Protein 2PK0 (pdb70)

Secondary structure (DSSP, 8-state):
-----EEEEEEEE--TT-S---EEEEEEE-TT--EEEEEEEEE-TTTHHHHHHHHHHHHHHHHHTT----SHHHHHHHHHHHHHHHHHHHHHHHHHTT-TT-EE-EEEEEEETTEEEEEEESS-EEEEEETTEEEE-----BHHHHHHHTTSS-HHHHHT--S---BS--BS-SSPP--EEEEEEPPTT-EEEEE-HHHHTTS-HHHHHHHHTSSS-HHHHHHHHHHHHHHTT--S-EEEEEEEE--/-----EEEEEEEE--SS-SS--EEEEEEE-TTS-EEEEEEEEE-SSSHHHHHHHHHHHHHHHHHHT----SHHHHHHHHHHHHHHHHHHHHHHTTSSTTTT-EE-EEEEEEETTEEEEEEESS-EEEEEETTEEEE-S---BHHHHHHHTTSS-HHHHHT-SS---BS--BS-SSPP--EEEEEEPPTT-EEEEE-HHHHTTS-HHHHHHHHTSSS-HHHHHHHHHHHHHHTT--S-EEEEEEEE--/-EEEEEEEE-TTT-SS--EEEEEEE-TTS-EEEEEEEEESSHHHHHHHHHHHHHHHHHHHTT-----HHHHHHHHHHHHHHHHHHHHHHTTSGGGTT-EE-EEEEEEETTEEEEEEESS-EEEEEETTEEEE-----BHHHHHHHTTSS-HHHHTT-TTTT-BS--BT-SSPP-PEEEEEE--TT-EEEEE-HHHHTTS-HHHHHHHHTSSS-HHHHHHHHHHHHHHTT--S-EEEEEEEE-/-EEEEEEEE--SS-SS--EEEEEEE-TT--EEEEEEEEESSHHHHHHHHHHHHHHHHHHHTT----SHHHHHHHHHHHHHHHHHHHHHHHHSGGGTT-EE-EEEEEEETTEEEEEEESS-EEEEEETTEEEE-----BHHHHHHHTTS--HHHHTS-TTTT-BS--BT-SSPP--EEEEEEPPTT-EEEEE-HHHHTTS-HHHHHHHHTSSS-HHHHHHHHHHHHHHTT--S-EEEEEEEE--

Solvent-accessible surface area: 42817 Å² total; per-residue (Å²): 149,131,111,55,66,41,73,39,4,51,47,61,36,72,7,61,44,100,40,42,37,24,7,57,22,58,79,41,108,5,64,52,38,10,31,0,0,0,0,0,21,5,81,18,48,165,140,0,0,15,65,0,1,85,61,0,0,68,43,5,0,65,74,0,38,96,17,107,45,53,103,56,74,75,0,101,82,24,1,59,97,13,2,42,74,8,2,139,104,0,75,106,56,13,119,102,77,106,60,145,54,11,0,1,5,0,0,0,0,0,11,25,30,3,33,0,2,6,0,0,0,0,11,0,51,0,0,8,6,68,180,53,99,20,77,90,42,8,62,16,25,2,19,18,50,72,5,38,183,74,58,76,16,62,140,77,18,15,87,29,14,30,39,62,70,86,47,54,23,8,0,9,43,78,108,96,14,136,24,55,58,14,76,62,85,1,81,108,31,1,26,0,0,0,0,0,23,0,0,12,28,3,1,44,59,69,36,0,6,88,13,1,100,78,182,96,84,7,91,72,10,1,82,39,0,8,57,47,0,23,116,38,0,0,34,22,3,0,0,0,0,0,0,60,0,75,120,105,139,168,66,81,27,55,41,4,49,46,61,34,73,7,112,180,119,111,43,39,21,8,57,21,60,79,40,110,8,150,49,43,10,30,0,0,0,0,0,18,7,75,38,61,90,149,3,0,31,29,0,0,81,46,0,0,67,42,5,0,72,70,0,34,124,21,116,42,49,99,50,75,75,0,107,79,27,1,59,103,10,2,64,92,10,2,141,89,0,57,90,62,7,118,50,130,112,59,68,62,4,0,0,4,0,0,0,1,0,11,23,12,7,30,0,2,7,0,0,0,0,17,1,52,0,0,8,5,69,178,49,105,20,78,87,43,12,60,14,25,2,62,16,50,97,55,37,187,68,68,129,46,76,137,148,90,16,94,87,58,129,111,93,73,82,53,53,24,7,0,12,42,62,106,98,11,134,27,58,56,13,80,56,89,1,84,96,27,2,29,0,0,0,0,0,25,0,0,18,83,35,4,64,62,69,46,0,6,83,11,0,93,66,185,97,63,7,90,78,9,2,88,40,0,6,54,41,0,27,143,138,25,0,91,16,1,0,0,0,0,0,0,54,0,60,100,179,37,90,35,3,50,50,62,38,78,11,114,135,48,57,42,38,20,6,52,22,54,80,41,109,7,149,51,45,13,30,0,0,0,0,0,20,5,6,3,5,50,155,6,0,48,30,0,0,70,64,0,0,50,43,10,1,70,79,0,34,125,14,104,54,61,105,53,74,72,0,84,83,24,1,65,95,10,2,58,91,11,3,61,97,1,78,124,58,16,119,33,123,117,38,62,9,4,0,0,2,0,0,3,0,0,8,28,55,69,44,0,2,11,0,0,0,0,19,0,54,0,0,2,0,41,152,51,102,25,84,79,44,11,37,24,18,10,37,13,28,73,2,32,116,4,26,20,8,84,125,143,66,8,74,77,1,53,33,98,48,20,16,40,28,8,0,12,42,76,109,92,15,97,24,60,42,16,53,18,37,8,82,127,35,1,25,0,0,0,0,0,20,0,0,18,88,32,5,57,61,73,34,0,4,91,12,0,82,70,112,97,83,7,92,75,13,1,79,44,0,7,75,46,0,28,154,114,28,0,98,24,6,0,0,0,0,0,0,62,6,110,104,51,85,39,3,50,45,61,37,73,10,119,174,126,83,47,38,23,5,57,21,55,77,38,105,9,148,43,35,13,28,0,0,0,0,0,20,4,64,33,45,119,160,4,0,48,30,0,0,70,64,0,0,56,44,7,0,73,76,0,36,125,17,106,59,38,34,22,69,70,0,87,87,23,2,70,91,12,3,56,90,11,3,63,100,1,105,129,59,20,84,51,119,122,42,146,59,11,2,0,2,0,0,2,0,0,7,29,56,71,3,0,3,11,0,0,0,0,21,0,59,0,0,3,0,45,157,46,99,23,92,83,41,14,39,28,19,7,62,14,28,77,58,39,117,10,31,88,27,80,123,150,88,6,72,87,50,127,88,99,101,82,37,38,30,15,0,14,45,79,113,91,13,102,27,58,43,18,34,16,23,3,80,137,30,2,24,0,0,0,0,0,18,0,0,18,86,32,4,61,60,71,32,0,5,95,17,0,80,75,184,84,90,6,91,77,13,1,84,42,0,7,75,42,0,31,153,115,28,0,98,20,6,0,0,0,0,0,0,58,9,54,93

Radius of gyration: 36.11 Å; Cα contacts (8 Å, |Δi|>4): 2346; chains: 4; bounding box: 114×58×94 Å

Nearest PDB structures (foldseek):
  2pk0-assembly3_C  TM=1.002E+00  e=5.670E-48  Streptococcus agalactiae A909
  6ihw-assembly1_A  TM=9.504E-01  e=2.417E-26  Staphylococcus aureus
  6ihl-assembly1_A  TM=9.475E-01  e=1.053E-25  Staphylococcus aureus
  5f1m-assembly1_A  TM=9.481E-01  e=2.401E-25  Staphylococcus aureus
  2xzv-assembly1_A  TM=8.576E-01  e=1.450E-20  Synechococcus elongatus

B-factor: mean 42.09, std 11.43, range [11.26, 88.56]

Organism: Streptococcus agalactiae (NCBI:txid1311)

InterPro domains:
  IPR001932 PPM-type phosphatase-like domain [PF13672] (13-202)
  IPR001932 PPM-type phosphatase-like domain [PS51746] (2-240)
  IPR001932 PPM-type phosphatase-like domain [SM00331] (7-240)
  IPR001932 PPM-type phosphatase-like domain [SM00332] (1-238)
  IPR001932 PPM-type phosphatase-like domain [cd00143] (6-240)
  IPR015655 Protein phosphatase 2C [PTHR47992] (22-238)
  IPR036457 PPM-type phosphatase-like domain superfamily [G3DSA:3.60.40.10] (1-245)
  IPR036457 PPM-type phosphatase-like domain superfamily [SSF81606] (2-241)

Sequence (979 aa):
ARKKYMEISLLTDIGQRRSNNQDFINQFENKAGVPLIILADGMGGHRAGNIASEMTVTDLGSDWAETDFSELSEIRDWMLVSIETENRKIYELGQSDDYKGMGTTIEAVAIVGDNIIFAHVGDSRIGIVRQGEYHLLTSDHSLVNELVKAGQLTEEEAASHPQKNIITQSIGQANPVEPDLGVHLLEEGDYLVVNSDGLTNMLSNADIATVLTQEKTLDDKNQDLITLANHRGGLDNITVALVYVESARKKYMEISLLTDIGQRRSNNQDFINQFENKAGVPLIILADGMGGHRAGNIASEMTVTDLGSDWAETDFSELSEIRDWMLVSIETENRKIYELGQSDDYKGMGTTIEAVAIVGDNIIFAHVGDSRIGIVRQGEYHLLTSDHSLVNELVKAGQLTEEEAASHPQKNIITQSIGQANPVEPDLGVHLLEEGDYLVVNSDGLTNMLSNADIATVLTQEKTLDDKNQDLITLANHRGGLDNITVALVYVESYMEISLLTDIGQRRSNNQDFINQFENKAGVPLIILADGMGGHRAGNIASEMTVTDLGSDWAETDFSELSEIRDWMLVSIETENRKIYELGQSDDYKGMGTTIEAVAIVGDNIIFAHVGDSRIGIVRQGEYHLLTSDHSLVNELVKAGQLTEEEAASHPQKNIITQSIGQANPVEPDLGVHLLEEGDYLVVNSDGLTNMLSNADIATVLTQEKTLDDKNQDLITLANHRGGLDNITVALVYVEYMEISLLTDIGQRRSNNQDFINQFENKAGVPLIILADGMGGHRAGNIASEMTVTDLGSDWAETDFSELSEIRDWMLVSIETENRKIYELGQSDDYKGMGTTIEAVAIVGDNIIFAHVGDSRIGIVRQGEYHLLTSDHSLVNELVKAGQLTEEEAASHPQKNIITQSIGQANPVEPDLGVHLLEEGDYLVVNSDGLTNMLSNADIATVLTQEKTLDDKNQDLITLANHRGGLDNITVALVYVES

Foldseek 3Di:
DAAFDKDKDWDWDFFDAGDDQLKDWDWAAAPVGKIKIKIKQKDFPDCLSNCLRVVLVVVLRVVRNHDDDQDPVVVVVSVLVSLQVSLQVSLVVCPPPVTPPIFMWMWMWIQRRQKIKIWTFAQWFKWKQDPLATDTDDDHQFDLVVCCVVPNDPPVRSVPDPDDTDHDTGRNDDDGTDIDMDMDGHDAFMKIKTKGVLQCVQDPRSRLSVLSPDPDDPNVSVVVSVVSSNVSPRNGMIIIMMMHTHD/DAAFDKDKAKDWDFFDPGDDQLKDWDKAAAPQGKIKIKIKQKDFPDCQSNCLRVVLRVVLRVVRHHDDDQDPVVVVVSVQVSLQVQLVVQQVVCVDDRNPPIWMWMWMWIQRRQKIKIWGFAAWFKWKQDPLFIDTDDDHQWPLVVCCVVPNDPPVRSVPDPDDTDHDDTRNDDDGDDIDMDMDGHDAFMKMKTKGVLQCVQDPRNRLSVLSVDPDDPHVSVVVSVVSSNVSPRNGMIIIMMMHGHD/DKDKAWDWDFFDADPGQLKDWDWAAAPQGKIKIKIKQKDFPPVQSNCLRVVLRVVLRVVRRDDNDQDPVVVVVSVQVSLQVQLVVQQVVCPDPVRPPIWMWMWMWMDHDQKIKIWGWAAWFKWKCDDLAIDTDDQHQAPLSVCVVVVNDPPVRLLPDPRNRGGDTTRRDPDGGDIDMDMDGHDAFMKMKTKGVLQCVQDPRSRLSVLSPDPDDPNVSVVVSSVSSNVSPRNGMIIIMIMHHD/DKDKDWDWDQFDADPDQLKDWDKAAAPLGKIKIKIKQKDFPPPQSNCQHVVLCVVLRVVRNDDNDQDQVVVVVSCQVSLQVLLVVSLVCCVPPVRPPIWMWMWMWIDHDQKIKIKGWAAWFKWKQDPLFIDTDDQHQAPLSVCVVVVNDDPVCLLPPPRNRGGDATRNDDDGGDIDMDMDGHDAFMKMKTWDVLQPVQAPRSRLSVLSPDPDDPNVSVVVSCVSSNVSPRNGMIIIMIMHHHD

CATH classification: 3.60.40.10

GO terms:
  GO:0016791 phosphatase activity (F, IDA)

Structure (mmCIF, N/CA/C/O backbone):
data_2PK0
#
_entry.id   2PK0
#
_cell.length_a   139.400
_cell.length_b   92.100
_cell.length_c   86.900
_cell.angle_alpha   90.00
_cell.angle_beta   90.00
_cell.angle_gamma   90.00
#
_symmetry.space_group_name_H-M   'P 21 21 2'
#
loop_
_entity.id
_entity.type
_entity.pdbx_description
1 polymer 'Serine/threonine protein phosphatase Stp1'
2 non-polymer 'MAGNESIUM ION'
3 non-polymer GLYCEROL
4 non-polymer 'CHLORIDE ION'
5 water water
#
loop_
_atom_site.group_PDB
_atom_site.id
_atom_site.type_symbol
_atom_site.label_atom_id
_atom_site.label_alt_id
_atom_site.label_comp_id
_atom_site.label_asym_id
_atom_site.label_entity_id
_atom_site.label_seq_id
_atom_site.pdbx_PDB_ins_code
_atom_site.Cartn_x
_atom_site.Cartn_y
_atom_site.Cartn_z
_atom_site.occupancy
_atom_site.B_iso_or_equiv
_atom_site.auth_seq_id
_atom_site.auth_comp_id
_atom_site.auth_asym_id
_atom_site.auth_atom_id
_atom_site.pdbx_PDB_model_num
ATOM 1 N N . ALA A 1 1 ? 5.827 -20.330 10.632 1.00 71.33 -4 ALA A N 1
ATOM 2 C CA . ALA A 1 1 ? 4.959 -19.479 11.500 1.00 70.80 -4 ALA A CA 1
ATOM 3 C C . ALA A 1 1 ? 5.283 -17.985 11.341 1.00 70.94 -4 ALA A C 1
ATOM 4 O O . ALA A 1 1 ? 5.308 -17.236 12.329 1.00 72.90 -4 ALA A O 1
ATOM 6 N N . ARG A 1 2 ? 5.543 -17.565 10.101 1.00 68.66 -3 ARG A N 1
ATOM 7 C CA . ARG A 1 2 ? 5.797 -16.156 9.769 1.00 64.62 -3 ARG A CA 1
ATOM 8 C C . ARG A 1 2 ? 5.084 -15.801 8.468 1.00 66.36 -3 ARG A C 1
ATOM 9 O O . ARG A 1 2 ? 5.693 -15.842 7.398 1.00 65.93 -3 ARG A O 1
ATOM 17 N N . LYS A 1 3 ? 3.802 -15.454 8.561 1.00 66.11 -2 LYS A N 1
ATOM 18 C CA . LYS A 1 3 ? 2.969 -15.251 7.371 1.00 65.70 -2 LYS A CA 1
ATOM 19 C C . LYS A 1 3 ? 3.422 -14.077 6.495 1.00 63.72 -2 LYS A C 1
ATOM 20 O O . LYS A 1 3 ? 3.552 -12.950 6.972 1.00 63.20 -2 LYS A O 1
ATOM 22 N N . LYS A 1 4 ? 3.692 -14.376 5.221 1.00 60.98 -1 LYS A N 1
ATOM 23 C CA . LYS A 1 4 ? 3.996 -13.362 4.199 1.00 56.25 -1 LYS A CA 1
ATOM 24 C C . LYS A 1 4 ? 3.075 -13.565 3.022 1.00 52.15 -1 LYS A C 1
ATOM 25 O O . LYS A 1 4 ? 2.908 -14.682 2.558 1.00 51.60 -1 LYS A O 1
ATOM 31 N N . TYR A 1 5 ? 2.486 -12.487 2.532 1.00 51.42 0 TYR A N 1
ATOM 32 C CA . TYR A 1 5 ? 1.711 -12.554 1.295 1.00 50.64 0 TYR A CA 1
ATOM 33 C C . TYR A 1 5 ? 2.683 -12.697 0.117 1.00 47.88 0 TYR A C 1
ATOM 34 O O . TYR A 1 5 ? 3.718 -12.030 0.070 1.00 47.46 0 TYR A O 1
ATOM 36 N N . MET A 1 6 ? 2.366 -13.610 -0.796 1.00 44.11 1 MET A N 1
ATOM 37 C CA . MET A 1 6 ? 3.264 -13.965 -1.873 1.00 42.09 1 MET A CA 1
ATOM 38 C C . MET A 1 6 ? 2.530 -14.154 -3.175 1.00 38.40 1 MET A C 1
ATOM 39 O O . MET A 1 6 ? 1.527 -14.854 -3.216 1.00 38.95 1 MET A O 1
ATOM 44 N N . GLU A 1 7 ? 3.043 -13.546 -4.243 1.00 34.50 2 GLU A N 1
ATOM 45 C CA . GLU A 1 7 ? 2.387 -13.628 -5.536 1.00 32.27 2 GLU A CA 1
ATOM 46 C C . GLU A 1 7 ? 3.142 -14.611 -6.409 1.00 33.52 2 GLU A C 1
ATOM 47 O O . GLU A 1 7 ? 4.371 -14.510 -6.538 1.00 33.06 2 GLU A O 1
ATOM 53 N N . ILE A 1 8 ? 2.417 -15.562 -7.002 1.00 30.83 3 ILE A N 1
ATOM 54 C CA . ILE A 1 8 ? 3.034 -16.545 -7.896 1.00 28.01 3 ILE A CA 1
ATOM 55 C C . ILE A 1 8 ? 2.647 -16.293 -9.363 1.00 27.62 3 ILE A C 1
ATOM 56 O O . ILE A 1 8 ? 1.476 -16.072 -9.666 1.00 29.14 3 ILE A O 1
ATOM 61 N N . SER A 1 9 ? 3.618 -16.340 -10.273 1.00 26.29 4 SER A N 1
ATOM 62 C CA . SER A 1 9 ? 3.333 -16.222 -11.705 1.00 25.04 4 SER A CA 1
ATOM 63 C C . SER A 1 9 ? 3.952 -17.379 -12.514 1.00 26.23 4 SER A C 1
ATOM 64 O O . SER A 1 9 ? 5.163 -17.601 -12.448 1.00 23.77 4 SER A O 1
ATOM 67 N N . LEU A 1 10 ? 3.122 -18.096 -13.284 1.00 25.41 5 LEU A N 1
ATOM 68 C CA . LEU A 1 10 ? 3.592 -19.215 -14.109 1.00 25.27 5 LEU A CA 1
ATOM 69 C C . LEU A 1 10 ? 3.498 -18.864 -15.590 1.00 27.10 5 LEU A C 1
ATOM 70 O O . LEU A 1 10 ? 2.526 -18.263 -16.013 1.00 28.23 5 LEU A O 1
ATOM 75 N N . LEU A 1 11 ? 4.505 -19.226 -16.381 1.00 27.17 6 LEU A N 1
ATOM 76 C CA . LEU A 1 11 ? 4.440 -19.025 -17.827 1.00 27.30 6 LEU A CA 1
ATOM 77 C C . LEU A 1 11 ? 5.264 -20.076 -18.544 1.00 30.31 6 LEU A C 1
ATOM 78 O O . LEU A 1 11 ? 6.385 -20.399 -18.118 1.00 32.91 6 LEU A O 1
ATOM 83 N N . THR A 1 12 ? 4.719 -20.605 -19.634 1.00 30.37 7 THR A N 1
ATOM 84 C CA . THR A 1 12 ? 5.519 -21.430 -20.526 1.00 32.56 7 THR A CA 1
ATOM 85 C C . THR A 1 12 ? 5.446 -20.913 -21.957 1.00 33.15 7 THR A C 1
ATOM 86 O O . THR A 1 12 ? 4.435 -20.342 -22.363 1.00 35.13 7 THR A O 1
ATOM 90 N N . ASP A 1 13 ? 6.535 -21.099 -22.700 1.00 34.21 8 ASP A N 1
ATOM 91 C CA . ASP A 1 13 ? 6.618 -20.716 -24.106 1.00 35.31 8 ASP A CA 1
ATOM 92 C C . ASP A 1 13 ? 7.386 -21.760 -24.894 1.00 37.39 8 ASP A C 1
ATOM 93 O O . ASP A 1 13 ? 8.369 -22.331 -24.411 1.00 37.23 8 ASP A O 1
ATOM 98 N N . ILE A 1 14 ? 6.946 -21.976 -26.126 1.00 38.26 9 ILE A N 1
ATOM 99 C CA . ILE A 1 14 ? 7.503 -23.010 -26.966 1.00 39.85 9 ILE A CA 1
ATOM 100 C C . ILE A 1 14 ? 8.921 -22.655 -27.399 1.00 38.81 9 ILE A C 1
ATOM 101 O O . ILE A 1 14 ? 9.769 -23.536 -27.467 1.00 39.15 9 ILE A O 1
ATOM 106 N N . GLY A 1 15 ? 9.185 -21.362 -27.616 1.00 39.23 10 GLY A N 1
ATOM 107 C CA . GLY A 1 15 ? 10.447 -20.886 -28.190 1.00 38.95 10 GLY A CA 1
ATOM 108 C C . GLY A 1 15 ? 10.351 -20.641 -29.692 1.00 41.95 10 GLY A C 1
ATOM 109 O O . GLY A 1 15 ? 9.491 -21.205 -30.362 1.00 42.16 10 GLY A O 1
ATOM 110 N N . GLN A 1 16 ? 11.244 -19.802 -30.216 1.00 45.70 11 GLN A N 1
ATOM 111 C CA . GLN A 1 16 ? 11.314 -19.468 -31.644 1.00 47.78 11 GLN A CA 1
ATOM 112 C C . GLN A 1 16 ? 11.584 -20.672 -32.517 1.00 48.13 11 GLN A C 1
ATOM 113 O O . GLN A 1 16 ? 10.919 -20.871 -33.532 1.00 50.85 11 GLN A O 1
ATOM 119 N N . ARG A 1 17 ? 12.542 -21.489 -32.109 1.00 47.45 12 ARG A N 1
ATOM 120 C CA . ARG A 1 17 ? 13.070 -22.525 -32.987 1.00 49.18 12 ARG A CA 1
ATOM 121 C C . ARG A 1 17 ? 12.502 -23.926 -32.842 1.00 48.24 12 ARG A C 1
ATOM 122 O O . ARG A 1 17 ? 13.001 -24.850 -33.473 1.00 52.38 12 ARG A O 1
ATOM 130 N N . ARG A 1 18 ? 11.479 -24.110 -32.023 1.00 46.58 13 ARG A N 1
ATOM 131 C CA . ARG A 1 18 ? 10.958 -25.455 -31.814 1.00 46.43 13 ARG A CA 1
ATOM 132 C C . ARG A 1 18 ? 9.450 -25.567 -32.012 1.00 45.36 13 ARG A C 1
ATOM 133 O O . ARG A 1 18 ? 8.710 -24.600 -31.842 1.00 46.82 13 ARG A O 1
ATOM 141 N N . SER A 1 19 ? 9.002 -26.756 -32.385 1.00 45.05 14 SER A N 1
ATOM 142 C CA . SER A 1 19 ? 7.611 -26.955 -32.763 1.00 47.16 14 SER A CA 1
ATOM 143 C C . SER A 1 19 ? 6.898 -27.819 -31.750 1.00 46.97 14 SER A C 1
ATOM 144 O O . SER A 1 19 ? 5.781 -28.268 -31.982 1.00 48.30 14 SER A O 1
ATOM 147 N N . ASN A 1 20 ? 7.554 -28.061 -30.625 1.00 44.89 15 ASN A N 1
ATOM 148 C CA . ASN A 1 20 ? 6.982 -28.899 -29.600 1.00 42.12 15 ASN A CA 1
ATOM 149 C C . ASN A 1 20 ? 7.501 -28.446 -28.244 1.00 40.26 15 ASN A C 1
ATOM 150 O O . ASN A 1 20 ? 8.710 -28.316 -28.044 1.00 40.58 15 ASN A O 1
ATOM 155 N N . ASN A 1 21 ? 6.577 -28.186 -27.328 1.00 37.84 16 ASN A N 1
ATOM 156 C CA . ASN A 1 21 ? 6.913 -27.775 -25.974 1.00 36.15 16 ASN A CA 1
ATOM 157 C C . ASN A 1 21 ? 6.886 -28.979 -25.041 1.00 35.99 16 ASN A C 1
ATOM 158 O O . ASN A 1 21 ? 5.813 -29.408 -24.639 1.00 36.46 16 ASN A O 1
ATOM 163 N N . GLN A 1 22 ? 8.052 -29.499 -24.664 1.00 34.56 17 GLN A N 1
ATOM 164 C CA . GLN A 1 22 ? 8.090 -30.642 -23.748 1.00 35.93 17 GLN A CA 1
ATOM 165 C C . GLN A 1 22 ? 8.342 -30.215 -22.289 1.00 36.00 17 GLN A C 1
ATOM 166 O O . GLN A 1 22 ? 8.654 -31.048 -21.432 1.00 34.20 17 GLN A O 1
ATOM 172 N N . ASP A 1 23 ? 8.231 -28.916 -22.014 1.00 33.39 18 ASP A N 1
ATOM 173 C CA . ASP A 1 23 ? 8.266 -28.447 -20.638 1.00 34.04 18 ASP A CA 1
ATOM 174 C C . ASP A 1 23 ? 6.848 -28.532 -20.085 1.00 33.18 18 ASP A C 1
ATOM 175 O O . ASP A 1 23 ? 5.889 -28.369 -20.854 1.00 34.61 18 ASP A O 1
ATOM 180 N N . PHE A 1 24 ? 6.712 -28.775 -18.777 1.00 29.23 19 PHE A N 1
ATOM 181 C CA . PHE A 1 24 ? 5.417 -28.614 -18.088 1.00 29.80 19 PHE A CA 1
ATOM 182 C C . PHE A 1 24 ? 5.559 -27.856 -16.763 1.00 28.15 19 PHE A C 1
ATOM 183 O O . PHE A 1 24 ? 6.526 -28.052 -16.045 1.00 30.51 19 PHE A O 1
ATOM 191 N N . ILE A 1 25 ? 4.601 -26.988 -16.452 1.00 28.05 20 ILE A N 1
ATOM 192 C CA . ILE A 1 25 ? 4.595 -26.244 -15.178 1.00 27.75 20 ILE A CA 1
ATOM 193 C C . ILE A 1 25 ? 3.174 -26.085 -14.583 1.00 27.89 20 ILE A C 1
ATOM 194 O O . ILE A 1 25 ? 2.192 -25.898 -15.327 1.00 27.15 20 ILE A O 1
ATOM 199 N N . ASN A 1 26 ? 3.067 -26.207 -13.255 1.00 23.84 21 ASN A N 1
ATOM 200 C CA . ASN A 1 26 ? 1.805 -26.036 -12.565 1.00 24.22 21 ASN A CA 1
ATOM 201 C C . ASN A 1 26 ? 2.018 -25.754 -11.073 1.00 28.78 21 ASN A C 1
ATOM 202 O O . ASN A 1 26 ? 3.107 -25.981 -10.527 1.00 27.57 21 ASN A O 1
ATOM 207 N N . GLN A 1 27 ? 0.978 -25.236 -10.422 1.00 28.65 22 GLN A N 1
ATOM 208 C CA . GLN A 1 27 ? 0.992 -25.049 -8.987 1.00 27.26 22 GLN A CA 1
ATOM 209 C C . GLN A 1 27 ? -0.165 -25.810 -8.348 1.00 27.49 22 GLN A C 1
ATOM 210 O O . GLN A 1 27 ? -1.130 -26.160 -9.022 1.00 29.00 22 GLN A O 1
ATOM 216 N N . PHE A 1 28 ? -0.038 -26.115 -7.061 1.00 24.00 23 PHE A N 1
ATOM 217 C CA . PHE A 1 28 ? -1.003 -26.942 -6.354 1.00 25.02 23 PHE A CA 1
ATOM 218 C C . PHE A 1 28 ? -1.040 -26.410 -4.944 1.00 26.93 23 PHE A C 1
ATOM 219 O O . PHE A 1 28 ? -0.191 -25.634 -4.565 1.00 26.69 23 PHE A O 1
ATOM 227 N N . GLU A 1 29 ? -2.021 -26.840 -4.161 1.00 32.29 24 GLU A N 1
ATOM 228 C CA . GLU A 1 29 ? -2.109 -26.458 -2.759 1.00 35.58 24 GLU A CA 1
ATOM 229 C C . GLU A 1 29 ? -2.668 -27.628 -1.941 1.00 37.58 24 GLU A C 1
ATOM 230 O O . GLU A 1 29 ? -3.698 -28.200 -2.294 1.00 37.48 24 GLU A O 1
ATOM 236 N N . ASN A 1 30 ? -1.992 -27.994 -0.852 1.00 38.66 25 ASN A N 1
ATOM 237 C CA . ASN A 1 30 ? -2.441 -29.117 -0.030 1.00 37.90 25 ASN A CA 1
ATOM 238 C C . ASN A 1 30 ? -3.543 -28.718 0.948 1.00 39.63 25 ASN A C 1
ATOM 239 O O . ASN A 1 30 ? -3.917 -27.541 0.970 1.00 41.06 25 ASN A O 1
ATOM 244 N N . LYS A 1 31 ? -4.053 -29.662 1.753 1.00 39.49 26 LYS A N 1
ATOM 245 C CA . LYS A 1 31 ? -5.182 -29.375 2.665 1.00 38.94 26 LYS A CA 1
ATOM 246 C C . LYS A 1 31 ? -4.841 -28.413 3.801 1.00 37.16 26 LYS A C 1
ATOM 247 O O . LYS A 1 31 ? -5.731 -27.882 4.460 1.00 36.28 26 LYS A O 1
ATOM 253 N N . ALA A 1 32 ? -3.556 -28.206 4.051 1.00 34.61 27 ALA A N 1
ATOM 254 C CA . ALA A 1 32 ? -3.166 -27.252 5.069 1.00 33.57 27 ALA A CA 1
ATOM 255 C C . ALA A 1 32 ? -2.805 -25.875 4.468 1.00 33.53 27 ALA A C 1
ATOM 256 O O . ALA A 1 32 ? -2.326 -25.001 5.162 1.00 34.36 27 ALA A O 1
ATOM 258 N N . GLY A 1 33 ? -3.053 -25.686 3.179 1.00 32.09 28 GLY A N 1
ATOM 259 C CA . GLY A 1 33 ? -2.826 -24.403 2.550 1.00 30.65 28 GLY A CA 1
ATOM 260 C C . GLY A 1 33 ? -1.430 -24.226 1.977 1.00 32.51 28 GLY A C 1
ATOM 261 O O . GLY A 1 33 ? -1.092 -23.148 1.493 1.00 35.36 28 GLY A O 1
ATOM 262 N N . VAL A 1 34 ? -0.612 -25.270 2.012 1.00 29.94 29 VAL A N 1
ATOM 263 C CA . VAL A 1 34 ? 0.775 -25.125 1.582 1.00 30.87 29 VAL A CA 1
ATOM 264 C C . VAL A 1 34 ? 0.896 -25.229 0.068 1.00 32.50 29 VAL A C 1
ATOM 265 O O . VAL A 1 34 ? 0.614 -26.294 -0.482 1.00 36.80 29 VAL A O 1
ATOM 269 N N . PRO A 1 35 ? 1.335 -24.137 -0.603 1.00 29.32 30 PRO A N 1
ATOM 270 C CA . PRO A 1 35 ? 1.471 -24.160 -2.048 1.00 27.13 30 PRO A CA 1
ATOM 271 C C . PRO A 1 35 ? 2.672 -24.979 -2.488 1.00 28.65 30 PRO A C 1
ATOM 272 O O . PRO A 1 35 ? 3.678 -25.011 -1.784 1.00 29.83 30 PRO A O 1
ATOM 276 N N . LEU A 1 36 ? 2.560 -25.629 -3.648 1.00 26.77 31 LEU A N 1
ATOM 277 C CA . LEU A 1 36 ? 3.672 -26.322 -4.257 1.00 24.99 31 LEU A CA 1
ATOM 278 C C . LEU A 1 36 ? 3.712 -25.981 -5.739 1.00 27.65 31 LEU A C 1
ATOM 279 O O . LEU A 1 36 ? 2.688 -25.969 -6.408 1.00 27.89 31 LEU A O 1
ATOM 284 N N . ILE A 1 37 ? 4.906 -25.707 -6.246 1.00 28.45 32 ILE A N 1
ATOM 285 C CA . ILE A 1 37 ? 5.116 -25.357 -7.637 1.00 24.54 32 ILE A CA 1
ATOM 286 C C . ILE A 1 37 ? 6.017 -26.421 -8.193 1.00 27.38 32 ILE A C 1
ATOM 287 O O . ILE A 1 37 ? 7.055 -26.721 -7.606 1.00 28.55 32 ILE A O 1
ATOM 292 N N . ILE A 1 38 ? 5.596 -27.035 -9.298 1.00 28.34 33 ILE A N 1
ATOM 293 C CA . ILE A 1 38 ? 6.375 -28.057 -9.950 1.00 25.81 33 ILE A CA 1
ATOM 294 C C . ILE A 1 38 ? 6.663 -27.690 -11.398 1.00 25.45 33 ILE A C 1
ATOM 295 O O . ILE A 1 38 ? 5.750 -27.513 -12.186 1.00 24.99 33 ILE A O 1
ATOM 300 N N . LEU A 1 39 ? 7.948 -27.595 -11.733 1.00 26.92 34 LEU A N 1
ATOM 301 C CA . LEU A 1 39 ? 8.412 -27.324 -13.095 1.00 27.29 34 LEU A CA 1
ATOM 302 C C . LEU A 1 39 ? 9.177 -28.547 -13.610 1.00 28.19 34 LEU A C 1
ATOM 303 O O . LEU A 1 39 ? 10.031 -29.092 -12.891 1.00 30.40 34 LEU A O 1
ATOM 308 N N . ALA A 1 40 ? 8.918 -28.961 -14.854 1.00 25.00 35 ALA A N 1
ATOM 309 C CA . ALA A 1 40 ? 9.598 -30.144 -15.386 1.00 23.14 35 ALA A CA 1
ATOM 310 C C . ALA A 1 40 ? 9.999 -29.979 -16.823 1.00 24.88 35 ALA A C 1
ATOM 311 O O . ALA A 1 40 ? 9.195 -29.568 -17.643 1.00 27.85 35 ALA A O 1
ATOM 313 N N . ASP A 1 41 ? 11.245 -30.306 -17.136 1.00 25.24 36 ASP A N 1
ATOM 314 C CA . ASP A 1 41 ? 11.701 -30.245 -18.511 1.00 28.45 36 ASP A CA 1
ATOM 315 C C . ASP A 1 41 ? 11.883 -31.671 -19.060 1.00 32.08 36 ASP A C 1
ATOM 316 O O . ASP A 1 41 ? 12.851 -32.350 -18.735 1.00 32.62 36 ASP A O 1
ATOM 321 N N . GLY A 1 42 ? 10.961 -32.099 -19.916 1.00 33.00 37 GLY A N 1
ATOM 322 C CA . GLY A 1 42 ? 11.048 -33.423 -20.514 1.00 37.22 37 GLY A CA 1
ATOM 323 C C . GLY A 1 42 ? 11.979 -33.553 -21.713 1.00 40.05 37 GLY A C 1
ATOM 324 O O . GLY A 1 42 ? 12.265 -32.569 -22.403 1.00 39.44 37 GLY A O 1
ATOM 325 N N . MET A 1 43 ? 12.467 -34.768 -21.946 1.00 42.27 38 MET A N 1
ATOM 326 C CA . MET A 1 43 ? 13.249 -35.088 -23.132 1.00 45.61 38 MET A CA 1
ATOM 327 C C . MET A 1 43 ? 12.778 -36.414 -23.750 1.00 47.05 38 MET A C 1
ATOM 328 O O . MET A 1 43 ? 12.177 -37.258 -23.081 1.00 45.07 38 MET A O 1
ATOM 333 N N . GLY A 1 44 ? 13.050 -36.594 -25.035 1.00 50.84 39 GLY A N 1
ATOM 334 C CA . GLY A 1 44 ? 12.682 -37.826 -25.730 1.00 53.39 39 GLY A CA 1
ATOM 335 C C . GLY A 1 44 ? 11.870 -37.531 -26.969 1.00 55.39 39 GLY A C 1
ATOM 336 O O . GLY A 1 44 ? 10.955 -36.706 -26.920 1.00 56.40 39 GLY A O 1
ATOM 337 N N . GLY A 1 45 ? 12.199 -38.208 -28.073 1.00 56.52 40 GLY A N 1
ATOM 338 C CA . GLY A 1 45 ? 11.544 -37.990 -29.373 1.00 59.35 40 GLY A CA 1
ATOM 339 C C . GLY A 1 45 ? 10.054 -38.294 -29.402 1.00 61.38 40 GLY A C 1
ATOM 340 O O . GLY A 1 45 ? 9.563 -39.021 -28.546 1.00 62.15 40 GLY A O 1
ATOM 341 N N . HIS A 1 46 ? 9.361 -37.740 -30.401 1.00 64.17 41 HIS A N 1
ATOM 342 C CA . HIS A 1 46 ? 7.883 -37.778 -30.558 1.00 68.53 41 HIS A CA 1
ATOM 343 C C . HIS A 1 46 ? 7.006 -38.127 -29.338 1.00 68.04 41 HIS A C 1
ATOM 344 O O . HIS A 1 46 ? 6.553 -39.273 -29.174 1.00 67.97 41 HIS A O 1
ATOM 351 N N . ARG A 1 47 ? 6.817 -37.108 -28.496 1.00 65.29 42 ARG A N 1
ATOM 352 C CA . ARG A 1 47 ? 5.888 -37.081 -27.347 1.00 62.04 42 ARG A CA 1
ATOM 353 C C . ARG A 1 47 ? 6.308 -37.769 -26.044 1.00 59.40 42 ARG A C 1
ATOM 354 O O . ARG A 1 47 ? 5.557 -37.746 -25.073 1.00 59.54 42 ARG A O 1
ATOM 362 N N . ALA A 1 48 ? 7.505 -38.352 -26.005 1.00 55.60 43 ALA A N 1
ATOM 363 C CA . ALA A 1 48 ? 8.005 -38.975 -24.769 1.00 51.58 43 ALA A CA 1
ATOM 364 C C . ALA A 1 48 ? 8.428 -37.918 -23.754 1.00 50.14 43 ALA A C 1
ATOM 365 O O . ALA A 1 48 ? 8.353 -38.144 -22.548 1.00 49.21 43 ALA A O 1
ATOM 367 N N . GLY A 1 49 ? 8.875 -36.771 -24.257 1.00 48.23 44 GLY A N 1
ATOM 368 C CA . GLY A 1 49 ? 9.258 -35.647 -23.418 1.00 45.67 44 GLY A CA 1
ATOM 369 C C . GLY A 1 49 ? 8.040 -34.948 -22.873 1.00 44.88 44 GLY A C 1
ATOM 370 O O . GLY A 1 49 ? 8.061 -34.484 -21.731 1.00 45.07 44 GLY A O 1
ATOM 371 N N . ASN A 1 50 ? 6.976 -34.901 -23.682 1.00 42.99 45 ASN A N 1
ATOM 372 C CA . ASN A 1 50 ? 5.700 -34.308 -23.271 1.00 42.94 45 ASN A CA 1
ATOM 373 C C . ASN A 1 50 ? 5.023 -35.110 -22.176 1.00 40.80 45 ASN A C 1
ATOM 374 O O . ASN A 1 50 ? 4.582 -34.538 -21.187 1.00 38.31 45 ASN A O 1
ATOM 379 N N . ILE A 1 51 ? 4.966 -36.430 -22.373 1.00 40.46 46 ILE A N 1
ATOM 380 C CA . ILE A 1 51 ? 4.352 -37.368 -21.437 1.00 40.56 46 ILE A CA 1
ATOM 381 C C . ILE A 1 51 ? 5.061 -37.320 -20.077 1.00 39.51 46 ILE A C 1
ATOM 382 O O . ILE A 1 51 ? 4.423 -37.143 -19.055 1.00 38.71 46 ILE A O 1
ATOM 387 N N . ALA A 1 52 ? 6.384 -37.405 -20.084 1.00 39.05 47 ALA A N 1
ATOM 388 C CA . ALA A 1 52 ? 7.156 -37.478 -18.849 1.00 37.60 47 ALA A CA 1
ATOM 389 C C . ALA A 1 52 ? 7.003 -36.233 -17.987 1.00 38.54 47 ALA A C 1
ATOM 390 O O . ALA A 1 52 ? 6.837 -36.333 -16.759 1.00 40.46 47 ALA A O 1
ATOM 392 N N . SER A 1 53 ? 7.049 -35.069 -18.639 1.00 37.10 48 SER A N 1
ATOM 393 C CA . SER A 1 53 ? 6.938 -33.780 -17.955 1.00 33.46 48 SER A CA 1
ATOM 394 C C . SER A 1 53 ? 5.534 -33.544 -17.412 1.00 33.43 48 SER A C 1
ATOM 395 O O . SER A 1 53 ? 5.384 -33.215 -16.242 1.00 34.80 48 SER A O 1
ATOM 398 N N . GLU A 1 54 ? 4.512 -33.753 -18.238 1.00 34.16 49 GLU A N 1
ATOM 399 C CA . GLU A 1 54 ? 3.136 -33.648 -17.756 1.00 35.51 49 GLU A CA 1
ATOM 400 C C . GLU A 1 54 ? 2.743 -34.719 -16.723 1.00 35.52 49 GLU A C 1
ATOM 401 O O . GLU A 1 54 ? 1.980 -34.433 -15.808 1.00 36.33 49 GLU A O 1
ATOM 407 N N . MET A 1 55 ? 3.279 -35.932 -16.831 1.00 34.68 50 MET A N 1
ATOM 408 C CA . MET A 1 55 ? 2.918 -36.979 -15.863 1.00 35.99 50 MET A CA 1
ATOM 409 C C . MET A 1 55 ? 3.477 -36.730 -14.463 1.00 34.09 50 MET A C 1
ATOM 410 O O . MET A 1 55 ? 2.748 -36.806 -13.483 1.00 32.95 50 MET A O 1
ATOM 415 N N . THR A 1 56 ? 4.768 -36.425 -14.389 1.00 32.89 51 THR A N 1
ATOM 416 C CA . THR A 1 56 ? 5.422 -36.076 -13.137 1.00 30.87 51 THR A CA 1
ATOM 417 C C . THR A 1 56 ? 4.681 -34.959 -12.422 1.00 30.65 51 THR A C 1
ATOM 418 O O . THR A 1 56 ? 4.252 -35.141 -11.298 1.00 34.60 51 THR A O 1
ATOM 422 N N . VAL A 1 57 ? 4.510 -33.828 -13.097 1.00 27.29 52 VAL A N 1
ATOM 423 C CA . VAL A 1 57 ? 3.799 -32.677 -12.550 1.00 25.65 52 VAL A CA 1
ATOM 424 C C . VAL A 1 57 ? 2.350 -32.983 -12.126 1.00 25.05 52 VAL A C 1
ATOM 425 O O . VAL A 1 57 ? 1.959 -32.641 -11.021 1.00 25.02 52 VAL A O 1
ATOM 429 N N . THR A 1 58 ? 1.576 -33.649 -12.983 1.00 25.96 53 THR A N 1
ATOM 430 C CA . THR A 1 58 ? 0.179 -33.982 -12.658 1.00 27.72 53 THR A CA 1
ATOM 431 C C . THR A 1 58 ? 0.062 -35.002 -11.504 1.00 29.39 53 THR A C 1
ATOM 432 O O . THR A 1 58 ? -0.646 -34.736 -10.558 1.00 29.76 53 THR A O 1
ATOM 436 N N . ASP A 1 59 ? 0.795 -36.117 -11.569 1.00 31.82 54 ASP A N 1
ATOM 437 C CA . ASP A 1 59 ? 0.790 -37.155 -10.518 1.00 33.77 54 ASP A CA 1
ATOM 438 C C . ASP A 1 59 ? 1.225 -36.675 -9.129 1.00 33.83 54 ASP A C 1
ATOM 439 O O . ASP A 1 59 ? 0.551 -36.959 -8.126 1.00 33.48 54 ASP A O 1
ATOM 444 N N . LEU A 1 60 ? 2.355 -35.972 -9.082 1.00 32.34 55 LEU A N 1
ATOM 445 C CA . LEU A 1 60 ? 2.878 -35.445 -7.834 1.00 32.68 55 LEU A CA 1
ATOM 446 C C . LEU A 1 60 ? 1.927 -34.444 -7.219 1.00 33.44 55 LEU A C 1
ATOM 447 O O . LEU A 1 60 ? 1.662 -34.503 -6.023 1.00 32.02 55 LEU A O 1
ATOM 452 N N . GLY A 1 61 ? 1.404 -33.546 -8.055 1.00 34.03 56 GLY A N 1
ATOM 453 C CA . GLY A 1 61 ? 0.582 -32.449 -7.592 1.00 34.52 56 GLY A CA 1
ATOM 454 C C . GLY A 1 61 ? -0.794 -32.878 -7.159 1.00 38.48 56 GLY A C 1
ATOM 455 O O . GLY A 1 61 ? -1.380 -32.325 -6.215 1.00 38.77 56 GLY A O 1
ATOM 456 N N . SER A 1 62 ? -1.300 -33.891 -7.847 1.00 39.28 57 SER A N 1
ATOM 457 C CA . SER A 1 62 ? -2.545 -34.510 -7.470 1.00 38.82 57 SER A CA 1
ATOM 458 C C . SER A 1 62 ? -2.393 -35.300 -6.186 1.00 40.03 57 SER A C 1
ATOM 459 O O . SER A 1 62 ? -3.347 -35.419 -5.439 1.00 42.54 57 SER A O 1
ATOM 462 N N . ASP A 1 63 ? -1.203 -35.824 -5.909 1.00 41.60 58 ASP A N 1
ATOM 463 C CA . ASP A 1 63 ? -1.007 -36.545 -4.668 1.00 43.20 58 ASP A CA 1
ATOM 464 C C . ASP A 1 63 ? -0.816 -35.522 -3.568 1.00 42.19 58 ASP A C 1
ATOM 465 O O . ASP A 1 63 ? -1.353 -35.683 -2.475 1.00 42.89 58 ASP A O 1
ATOM 470 N N . TRP A 1 64 ? -0.100 -34.445 -3.896 1.00 41.10 59 TRP A N 1
ATOM 471 C CA . TRP A 1 64 ? 0.145 -33.307 -2.991 1.00 37.34 59 TRP A CA 1
ATOM 472 C C . TRP A 1 64 ? -1.139 -32.671 -2.490 1.00 36.13 59 TRP A C 1
ATOM 473 O O . TRP A 1 64 ? -1.224 -32.255 -1.345 1.00 35.29 59 TRP A O 1
ATOM 484 N N . ALA A 1 65 ? -2.139 -32.596 -3.353 1.00 35.81 60 ALA A N 1
ATOM 485 C CA . ALA A 1 65 ? -3.387 -31.934 -3.016 1.00 35.55 60 ALA A CA 1
ATOM 486 C C . ALA A 1 65 ? -4.125 -32.674 -1.918 1.00 37.18 60 ALA A C 1
ATOM 487 O O . ALA A 1 65 ? -4.932 -32.084 -1.204 1.00 40.70 60 ALA A O 1
ATOM 489 N N . GLU A 1 66 ? -3.837 -33.966 -1.776 1.00 37.60 61 GLU A N 1
ATOM 490 C CA . GLU A 1 66 ? -4.523 -34.781 -0.796 1.00 36.32 61 GLU A CA 1
ATOM 491 C C . GLU A 1 66 ? -3.809 -34.791 0.547 1.00 36.18 61 GLU A C 1
ATOM 492 O O . GLU A 1 66 ? -4.367 -35.237 1.544 1.00 36.01 61 GLU A O 1
ATOM 498 N N . THR A 1 67 ? -2.591 -34.264 0.586 1.00 35.48 62 THR A N 1
ATOM 499 C CA . THR A 1 67 ? -1.823 -34.295 1.813 1.00 34.87 62 THR A CA 1
ATOM 500 C C . THR A 1 67 ? -2.221 -33.246 2.817 1.00 36.79 62 THR A C 1
ATOM 501 O O . THR A 1 67 ? -2.958 -32.314 2.511 1.00 37.76 62 THR A O 1
ATOM 505 N N . ASP A 1 68 ? -1.636 -33.385 3.997 1.00 40.48 63 ASP A N 1
ATOM 506 C CA . ASP A 1 68 ? -2.089 -32.764 5.234 1.00 44.20 63 ASP A CA 1
ATOM 507 C C . ASP A 1 68 ? -1.040 -31.870 5.882 1.00 42.10 63 ASP A C 1
ATOM 508 O O . ASP A 1 68 ? -1.360 -31.058 6.741 1.00 39.88 63 ASP A O 1
ATOM 513 N N . PHE A 1 69 ? 0.217 -32.050 5.495 1.00 40.49 64 PHE A N 1
ATOM 514 C CA . PHE A 1 69 ? 1.313 -31.505 6.274 1.00 41.50 64 PHE A CA 1
ATOM 515 C C . PHE A 1 69 ? 1.621 -30.026 6.165 1.00 41.14 64 PHE A C 1
ATOM 516 O O . PHE A 1 69 ? 1.273 -29.360 5.195 1.00 40.49 64 PHE A O 1
ATOM 524 N N . SER A 1 70 ? 2.284 -29.522 7.198 1.00 41.19 65 SER A N 1
ATOM 525 C CA . SER A 1 70 ? 2.564 -28.105 7.303 1.00 42.88 65 SER A CA 1
ATOM 526 C C . SER A 1 70 ? 3.980 -27.856 7.780 1.00 43.43 65 SER A C 1
ATOM 527 O O . SER A 1 70 ? 4.369 -26.710 7.969 1.00 43.31 65 SER A O 1
ATOM 530 N N . GLU A 1 71 ? 4.744 -28.929 7.979 1.00 43.61 66 GLU A N 1
ATOM 531 C CA . GLU A 1 71 ? 6.111 -28.801 8.481 1.00 43.18 66 GLU A CA 1
ATOM 532 C C . GLU A 1 71 ? 7.129 -29.212 7.419 1.00 41.72 66 GLU A C 1
ATOM 533 O O . GLU A 1 71 ? 6.850 -30.078 6.591 1.00 42.19 66 GLU A O 1
ATOM 539 N N . LEU A 1 72 ? 8.309 -28.597 7.464 1.00 38.76 67 LEU A N 1
ATOM 540 C CA . LEU A 1 72 ? 9.359 -28.802 6.463 1.00 35.79 67 LEU A CA 1
ATOM 541 C C . LEU A 1 72 ? 9.836 -30.236 6.340 1.00 36.08 67 LEU A C 1
ATOM 542 O O . LEU A 1 72 ? 10.077 -30.721 5.242 1.00 36.41 67 LEU A O 1
ATOM 547 N N . SER A 1 73 ? 9.953 -30.906 7.477 1.00 36.44 68 SER A N 1
ATOM 548 C CA . SER A 1 73 ? 10.536 -32.230 7.544 1.00 36.50 68 SER A CA 1
ATOM 549 C C . SER A 1 73 ? 9.595 -33.273 6.954 1.00 36.95 68 SER A C 1
ATOM 550 O O . SER A 1 73 ? 10.047 -34.288 6.414 1.00 37.16 68 SER A O 1
ATOM 553 N N . GLU A 1 74 ? 8.293 -33.008 7.052 1.00 36.25 69 GLU A N 1
ATOM 554 C CA . GLU A 1 74 ? 7.273 -33.900 6.518 1.00 40.56 69 GLU A CA 1
ATOM 555 C C . GLU A 1 74 ? 7.194 -33.752 4.998 1.00 39.17 69 GLU A C 1
ATOM 556 O O . GLU A 1 74 ? 7.030 -34.738 4.252 1.00 40.19 69 GLU A O 1
ATOM 562 N N . ILE A 1 75 ? 7.319 -32.507 4.557 1.00 34.63 70 ILE A N 1
ATOM 563 C CA . ILE A 1 75 ? 7.332 -32.162 3.153 1.00 31.14 70 ILE A CA 1
ATOM 564 C C . ILE A 1 75 ? 8.593 -32.730 2.493 1.00 31.34 70 ILE A C 1
ATOM 565 O O . ILE A 1 75 ? 8.538 -33.256 1.367 1.00 30.01 70 ILE A O 1
ATOM 570 N N . ARG A 1 76 ? 9.716 -32.658 3.208 1.00 30.67 71 ARG A N 1
ATOM 571 C CA . ARG A 1 76 ? 10.977 -33.260 2.740 1.00 33.57 71 ARG A CA 1
ATOM 572 C C . ARG A 1 76 ? 10.894 -34.790 2.568 1.00 35.54 71 ARG A C 1
ATOM 573 O O . ARG A 1 76 ? 11.343 -35.320 1.559 1.00 36.18 71 ARG A O 1
ATOM 581 N N . ASP A 1 77 ? 10.304 -35.486 3.542 1.00 36.88 72 ASP A N 1
ATOM 582 C CA . ASP A 1 77 ? 10.086 -36.930 3.410 1.00 38.52 72 ASP A CA 1
ATOM 583 C C . ASP A 1 77 ? 9.265 -37.194 2.163 1.00 35.88 72 ASP A C 1
ATOM 584 O O . ASP A 1 77 ? 9.608 -38.073 1.384 1.00 35.95 72 ASP A O 1
ATOM 589 N N . TRP A 1 78 ? 8.201 -36.409 1.985 1.00 32.77 73 TRP A N 1
ATOM 590 C CA . TRP A 1 78 ? 7.312 -36.548 0.842 1.00 32.63 73 TRP A CA 1
ATOM 591 C C . TRP A 1 78 ? 8.027 -36.375 -0.517 1.00 33.41 73 TRP A C 1
ATOM 592 O O . TRP A 1 78 ? 7.744 -37.114 -1.465 1.00 30.24 73 TRP A O 1
ATOM 603 N N . MET A 1 79 ? 8.943 -35.411 -0.604 1.00 32.27 74 MET A N 1
ATOM 604 C CA . MET A 1 79 ? 9.623 -35.146 -1.859 1.00 33.09 74 MET A CA 1
ATOM 605 C C . MET A 1 79 ? 10.553 -36.297 -2.241 1.00 33.76 74 MET A C 1
ATOM 606 O O . MET A 1 79 ? 10.495 -36.801 -3.354 1.00 35.04 74 MET A O 1
ATOM 611 N N . LEU A 1 80 ? 11.377 -36.733 -1.302 1.00 33.60 75 LEU A N 1
ATOM 612 C CA . LEU A 1 80 ? 12.319 -37.813 -1.545 1.00 34.87 75 LEU A CA 1
ATOM 613 C C . LEU A 1 80 ? 11.630 -39.109 -1.943 1.00 35.37 75 LEU A C 1
ATOM 614 O O . LEU A 1 80 ? 12.126 -39.831 -2.801 1.00 35.97 75 LEU A O 1
ATOM 619 N N . VAL A 1 81 ? 10.478 -39.373 -1.331 1.00 35.95 76 VAL A N 1
ATOM 620 C CA . VAL A 1 81 ? 9.696 -40.572 -1.607 1.00 36.48 76 VAL A CA 1
ATOM 621 C C . VAL A 1 81 ? 8.964 -40.524 -2.964 1.00 38.76 76 VAL A C 1
ATOM 622 O O . VAL A 1 81 ? 9.137 -41.430 -3.778 1.00 42.09 76 VAL A O 1
ATOM 626 N N . SER A 1 82 ? 8.190 -39.463 -3.219 1.00 38.80 77 SER A N 1
ATOM 627 C CA . SER A 1 82 ? 7.412 -39.309 -4.466 1.00 38.06 77 SER A CA 1
ATOM 628 C C . SER A 1 82 ? 8.264 -39.264 -5.731 1.00 38.62 77 SER A C 1
ATOM 629 O O . SER A 1 82 ? 7.863 -39.748 -6.791 1.00 38.26 77 SER A O 1
ATOM 632 N N . ILE A 1 83 ? 9.433 -38.657 -5.623 1.00 39.67 78 ILE A N 1
ATOM 633 C CA . ILE A 1 83 ? 10.340 -38.584 -6.753 1.00 40.40 78 ILE A CA 1
ATOM 634 C C . ILE A 1 83 ? 10.913 -39.966 -7.110 1.00 41.32 78 ILE A C 1
ATOM 635 O O . ILE A 1 83 ? 11.069 -40.282 -8.278 1.00 42.46 78 ILE A O 1
ATOM 640 N N . GLU A 1 84 ? 11.156 -40.821 -6.124 1.00 41.51 79 GLU A N 1
ATOM 641 C CA . GLU A 1 84 ? 11.582 -42.166 -6.465 1.00 41.12 79 GLU A CA 1
ATOM 642 C C . GLU A 1 84 ? 10.474 -43.002 -7.107 1.00 41.05 79 GLU A C 1
ATOM 643 O O . GLU A 1 84 ? 10.739 -43.766 -8.042 1.00 40.88 79 GLU A O 1
ATOM 649 N N . THR A 1 85 ? 9.236 -42.838 -6.647 1.00 38.18 80 THR A N 1
ATOM 650 C CA . THR A 1 85 ? 8.160 -43.605 -7.239 1.00 40.45 80 THR A CA 1
ATOM 651 C C . THR A 1 85 ? 7.847 -43.126 -8.661 1.00 41.18 80 THR A C 1
ATOM 652 O O . THR A 1 85 ? 7.500 -43.925 -9.526 1.00 43.74 80 THR A O 1
ATOM 656 N N . GLU A 1 86 ? 8.025 -41.833 -8.909 1.00 40.22 81 GLU A N 1
ATOM 657 C CA . GLU A 1 86 ? 7.837 -41.271 -10.240 1.00 37.63 81 GLU A CA 1
ATOM 658 C C . GLU A 1 86 ? 8.984 -41.632 -11.200 1.00 36.79 81 GLU A C 1
ATOM 659 O O . GLU A 1 86 ? 8.757 -41.869 -12.389 1.00 37.06 81 GLU A O 1
ATOM 665 N N . ASN A 1 87 ? 10.203 -41.675 -10.668 1.00 35.56 82 ASN A N 1
ATOM 666 C CA . ASN A 1 87 ? 11.387 -42.128 -11.399 1.00 36.68 82 ASN A CA 1
ATOM 667 C C . ASN A 1 87 ? 11.223 -43.530 -11.992 1.00 37.91 82 ASN A C 1
ATOM 668 O O . ASN A 1 87 ? 11.477 -43.758 -13.172 1.00 37.12 82 ASN A O 1
ATOM 673 N N . ARG A 1 88 ? 10.769 -44.465 -11.167 1.00 40.36 83 ARG A N 1
ATOM 674 C CA . ARG A 1 88 ? 10.542 -45.819 -11.633 1.00 40.52 83 ARG A CA 1
ATOM 675 C C . ARG A 1 88 ? 9.230 -45.957 -12.429 1.00 39.20 83 ARG A C 1
ATOM 676 O O . ARG A 1 88 ? 9.119 -46.841 -13.265 1.00 38.66 83 ARG A O 1
ATOM 684 N N . LYS A 1 89 ? 8.263 -45.065 -12.212 1.00 36.94 84 LYS A N 1
ATOM 685 C CA . LYS A 1 89 ? 7.030 -45.078 -13.009 1.00 36.38 84 LYS A CA 1
ATOM 686 C C . LYS A 1 89 ? 7.288 -44.634 -14.458 1.00 39.91 84 LYS A C 1
ATOM 687 O O . LYS A 1 89 ? 6.733 -45.193 -15.396 1.00 45.84 84 LYS A O 1
ATOM 693 N N . ILE A 1 90 ? 8.152 -43.648 -14.642 1.00 39.76 85 ILE A N 1
ATOM 694 C CA . ILE A 1 90 ? 8.462 -43.152 -15.977 1.00 39.31 85 ILE A CA 1
ATOM 695 C C . ILE A 1 90 ? 9.475 -44.059 -16.696 1.00 40.58 85 ILE A C 1
ATOM 696 O O . ILE A 1 90 ? 9.427 -44.209 -17.921 1.00 39.95 85 ILE A O 1
ATOM 701 N N . TYR A 1 91 ? 10.381 -44.677 -15.940 1.00 40.25 86 TYR A N 1
ATOM 702 C CA . TYR A 1 91 ? 11.316 -45.629 -16.536 1.00 40.13 86 TYR A CA 1
ATOM 703 C C . TYR A 1 91 ? 10.562 -46.823 -17.101 1.00 40.58 86 TYR A C 1
ATOM 704 O O . TYR A 1 91 ? 10.815 -47.252 -18.219 1.00 39.74 86 TYR A O 1
ATOM 713 N N . GLU A 1 92 ? 9.633 -47.344 -16.307 1.00 42.98 87 GLU A N 1
ATOM 714 C CA . GLU A 1 92 ? 8.842 -48.502 -16.679 1.00 42.42 87 GLU A CA 1
ATOM 715 C C . GLU A 1 92 ? 8.036 -48.162 -17.925 1.00 41.93 87 GLU A C 1
ATOM 716 O O . GLU A 1 92 ? 8.024 -48.926 -18.891 1.00 42.02 87 GLU A O 1
ATOM 722 N N . LEU A 1 93 ? 7.404 -46.990 -17.911 1.00 42.76 88 LEU A N 1
ATOM 723 C CA . LEU A 1 93 ? 6.620 -46.500 -19.045 1.00 43.55 88 LEU A CA 1
ATOM 724 C C . LEU A 1 93 ? 7.504 -46.231 -20.269 1.00 46.69 88 LEU A C 1
ATOM 725 O O . LEU A 1 93 ? 7.061 -46.383 -21.408 1.00 48.85 88 LEU A O 1
ATOM 730 N N . GLY A 1 94 ? 8.762 -45.871 -20.030 1.00 47.76 89 GLY A N 1
ATOM 731 C CA . GLY A 1 94 ? 9.735 -45.733 -21.108 1.00 50.56 89 GLY A CA 1
ATOM 732 C C . GLY A 1 94 ? 10.068 -47.063 -21.764 1.00 53.55 89 GLY A C 1
ATOM 733 O O . GLY A 1 94 ? 10.356 -47.118 -22.957 1.00 52.76 89 GLY A O 1
ATOM 734 N N . GLN A 1 95 ? 10.023 -48.139 -20.981 1.00 56.56 90 GLN A N 1
ATOM 735 C CA . GLN A 1 95 ? 10.364 -49.465 -21.482 1.00 58.48 90 GLN A CA 1
ATOM 736 C C . GLN A 1 95 ? 9.228 -50.128 -22.278 1.00 59.82 90 GLN A C 1
ATOM 737 O O . GLN A 1 95 ? 9.476 -50.674 -23.353 1.00 59.27 90 GLN A O 1
ATOM 743 N N . SER A 1 96 ? 7.994 -50.048 -21.768 1.00 61.45 91 SER A N 1
ATOM 744 C CA . SER A 1 96 ? 6.873 -50.883 -22.258 1.00 63.73 91 SER A CA 1
ATOM 745 C C . SER A 1 96 ? 6.203 -50.435 -23.568 1.00 64.65 91 SER A C 1
ATOM 746 O O . SER A 1 96 ? 5.555 -51.239 -24.246 1.00 65.12 91 SER A O 1
ATOM 749 N N . ASP A 1 97 ? 6.319 -49.157 -23.904 1.00 66.44 92 ASP A N 1
ATOM 750 C CA . ASP A 1 97 ? 6.144 -48.739 -25.289 1.00 68.62 92 ASP A CA 1
ATOM 751 C C . ASP A 1 97 ? 7.562 -48.428 -25.697 1.00 68.54 92 ASP A C 1
ATOM 752 O O . ASP A 1 97 ? 8.441 -48.340 -24.850 1.00 67.67 92 ASP A O 1
ATOM 757 N N . ASP A 1 98 ? 7.805 -48.282 -26.987 1.00 69.94 93 ASP A N 1
ATOM 758 C CA . ASP A 1 98 ? 9.139 -47.960 -27.434 1.00 70.11 93 ASP A CA 1
ATOM 759 C C . ASP A 1 98 ? 9.395 -46.447 -27.419 1.00 68.71 93 ASP A C 1
ATOM 760 O O . ASP A 1 98 ? 9.425 -45.797 -28.470 1.00 69.86 93 ASP A O 1
ATOM 765 N N . TYR A 1 99 ? 9.569 -45.893 -26.219 1.00 64.85 94 TYR A N 1
ATOM 766 C CA . TYR A 1 99 ? 9.864 -44.472 -26.054 1.00 61.53 94 TYR A CA 1
ATOM 767 C C . TYR A 1 99 ? 11.350 -44.294 -25.803 1.00 62.22 94 TYR A C 1
ATOM 768 O O . TYR A 1 99 ? 11.828 -44.450 -24.666 1.00 62.89 94 TYR A O 1
ATOM 777 N N . LYS A 1 100 ? 12.068 -43.965 -26.870 1.00 62.08 95 LYS A N 1
ATOM 778 C CA . LYS A 1 100 ? 13.513 -43.827 -26.811 1.00 63.52 95 LYS A CA 1
ATOM 779 C C . LYS A 1 100 ? 13.916 -42.624 -25.963 1.00 60.02 95 LYS A C 1
ATOM 780 O O . LYS A 1 100 ? 13.618 -41.488 -26.319 1.00 60.00 95 LYS A O 1
ATOM 786 N N . GLY A 1 101 ? 14.571 -42.892 -24.837 1.00 56.85 96 GLY A N 1
ATOM 787 C CA . GLY A 1 101 ? 15.180 -41.845 -24.010 1.00 53.46 96 GLY A CA 1
ATOM 788 C C . GLY A 1 101 ? 14.208 -40.927 -23.288 1.00 50.43 96 GLY A C 1
ATOM 789 O O . GLY A 1 101 ? 14.415 -39.717 -23.229 1.00 50.59 96 GLY A O 1
ATOM 790 N N . MET A 1 102 ? 13.139 -41.504 -22.750 1.00 47.37 97 MET A N 1
ATOM 791 C CA . MET A 1 102 ? 12.141 -40.748 -22.004 1.00 43.57 97 MET A CA 1
ATOM 792 C C . MET A 1 102 ? 12.658 -40.333 -20.640 1.00 43.65 97 MET A C 1
ATOM 793 O O . MET A 1 102 ? 13.244 -41.148 -19.909 1.00 43.67 97 MET A O 1
ATOM 798 N N . GLY A 1 103 ? 12.445 -39.064 -20.300 1.00 40.15 98 GLY A N 1
ATOM 799 C CA . GLY A 1 103 ? 12.850 -38.570 -19.007 1.00 38.87 98 GLY A CA 1
ATOM 800 C C . GLY A 1 103 ? 12.548 -37.102 -18.819 1.00 38.66 98 GLY A C 1
ATOM 801 O O . GLY A 1 103 ? 12.261 -36.394 -19.788 1.00 39.15 98 GLY A O 1
ATOM 802 N N . THR A 1 104 ? 12.625 -36.638 -17.575 1.00 33.10 99 THR A N 1
ATOM 803 C CA . THR A 1 104 ? 12.411 -35.233 -17.306 1.00 30.44 99 THR A CA 1
ATOM 804 C C . THR A 1 104 ? 13.303 -34.671 -16.197 1.00 28.32 99 THR A C 1
ATOM 805 O O . THR A 1 104 ? 13.721 -35.396 -15.312 1.00 28.89 99 THR A O 1
ATOM 809 N N . THR A 1 105 ? 13.606 -33.376 -16.251 1.00 26.17 100 THR A N 1
ATOM 810 C CA . THR A 1 105 ? 14.157 -32.706 -15.076 1.00 25.76 100 THR A CA 1
ATOM 811 C C . THR A 1 105 ? 13.019 -32.457 -14.083 1.00 25.82 100 THR A C 1
ATOM 812 O O . THR A 1 105 ? 11.846 -32.549 -14.445 1.00 26.99 100 THR A O 1
ATOM 816 N N . ILE A 1 106 ? 13.349 -32.120 -12.843 1.00 24.91 101 ILE A N 1
ATOM 817 C CA . ILE A 1 106 ? 12.327 -31.583 -11.938 1.00 27.92 101 ILE A CA 1
ATOM 818 C C . ILE A 1 106 ? 12.823 -30.459 -11.022 1.00 28.56 101 ILE A C 1
ATOM 819 O O . ILE A 1 106 ? 13.976 -30.452 -10.587 1.00 28.11 101 ILE A O 1
ATOM 824 N N . GLU A 1 107 ? 11.945 -29.484 -10.801 1.00 28.73 102 GLU A N 1
ATOM 825 C CA . GLU A 1 107 ? 12.045 -28.561 -9.678 1.00 30.92 102 GLU A CA 1
ATOM 826 C C . GLU A 1 107 ? 10.715 -28.583 -8.935 1.00 30.34 102 GLU A C 1
ATOM 827 O O . GLU A 1 107 ? 9.661 -28.278 -9.516 1.00 28.11 102 GLU A O 1
ATOM 833 N N . ALA A 1 108 ? 10.758 -28.951 -7.663 1.00 26.43 103 ALA A N 1
ATOM 834 C CA . ALA A 1 108 ? 9.554 -28.985 -6.875 1.00 26.10 103 ALA A CA 1
ATOM 835 C C . ALA A 1 108 ? 9.787 -28.093 -5.673 1.00 27.49 103 ALA A C 1
ATOM 836 O O . ALA A 1 108 ? 10.736 -28.291 -4.924 1.00 26.26 103 ALA A O 1
ATOM 838 N N . VAL A 1 109 ? 8.953 -27.070 -5.525 1.00 28.27 104 VAL A N 1
ATOM 839 C CA . VAL A 1 109 ? 9.179 -26.039 -4.510 1.00 27.16 104 VAL A CA 1
ATOM 840 C C . VAL A 1 109 ? 7.917 -25.854 -3.701 1.00 27.91 104 VAL A C 1
ATOM 841 O O . VAL A 1 109 ? 6.857 -25.581 -4.271 1.00 27.75 104 VAL A O 1
ATOM 845 N N . ALA A 1 110 ? 8.026 -26.020 -2.386 1.00 27.15 105 ALA A N 1
ATOM 846 C CA . ALA A 1 110 ? 6.908 -25.779 -1.485 1.00 28.99 105 ALA A CA 1
ATOM 847 C C . ALA A 1 110 ? 7.224 -24.578 -0.601 1.00 33.04 105 ALA A C 1
ATOM 848 O O . ALA A 1 110 ? 8.380 -24.406 -0.183 1.00 32.45 105 ALA A O 1
ATOM 850 N N . ILE A 1 111 ? 6.210 -23.756 -0.316 1.00 32.36 106 ILE A N 1
ATOM 851 C CA . ILE A 1 111 ? 6.414 -22.541 0.462 1.00 32.46 106 ILE A CA 1
ATOM 852 C C . ILE A 1 111 ? 5.732 -22.672 1.807 1.00 34.85 106 ILE A C 1
ATOM 853 O O . ILE A 1 111 ? 4.509 -22.664 1.881 1.00 38.60 106 ILE A O 1
ATOM 858 N N . VAL A 1 112 ? 6.529 -22.775 2.867 1.00 34.51 107 VAL A N 1
ATOM 859 C CA . VAL A 1 112 ? 6.026 -22.857 4.231 1.00 33.99 107 VAL A CA 1
ATOM 860 C C . VAL A 1 112 ? 6.346 -21.557 4.978 1.00 34.87 107 VAL A C 1
ATOM 861 O O . VAL A 1 112 ? 7.514 -21.279 5.279 1.00 35.47 107 VAL A O 1
ATOM 865 N N . GLY A 1 113 ? 5.315 -20.773 5.277 1.00 32.68 108 GLY A N 1
ATOM 866 C CA . GLY A 1 113 ? 5.515 -19.425 5.795 1.00 34.05 108 GLY A CA 1
ATOM 867 C C . GLY A 1 113 ? 6.303 -18.585 4.814 1.00 34.35 108 GLY A C 1
ATOM 868 O O . GLY A 1 113 ? 5.855 -18.359 3.691 1.00 37.01 108 GLY A O 1
ATOM 869 N N . ASP A 1 114 ? 7.489 -18.143 5.224 1.00 35.10 109 ASP A N 1
ATOM 870 C CA . ASP A 1 114 ? 8.411 -17.462 4.303 1.00 37.33 109 ASP A CA 1
ATOM 871 C C . ASP A 1 114 ? 9.675 -18.282 3.989 1.00 36.47 109 ASP A C 1
ATOM 872 O O . ASP A 1 114 ? 10.671 -17.754 3.476 1.00 36.94 109 ASP A O 1
ATOM 877 N N . ASN A 1 115 ? 9.618 -19.569 4.313 1.00 33.52 110 ASN A N 1
ATOM 878 C CA . ASN A 1 115 ? 10.651 -20.508 3.917 1.00 31.93 110 ASN A CA 1
ATOM 879 C C . ASN A 1 115 ? 10.217 -21.287 2.678 1.00 30.77 110 ASN A C 1
ATOM 880 O O . ASN A 1 115 ? 9.032 -21.549 2.470 1.00 30.14 110 ASN A O 1
ATOM 885 N N . ILE A 1 116 ? 11.185 -21.648 1.856 1.00 29.79 111 ILE A N 1
ATOM 886 C CA . ILE A 1 116 ? 10.951 -22.589 0.782 1.00 28.82 111 ILE A CA 1
ATOM 887 C C . ILE A 1 116 ? 11.772 -23.840 1.061 1.00 29.86 111 ILE A C 1
ATOM 888 O O . ILE A 1 116 ? 12.823 -23.774 1.702 1.00 27.39 111 ILE A O 1
ATOM 893 N N . ILE A 1 117 ? 11.265 -24.977 0.599 1.00 29.11 112 ILE A N 1
ATOM 894 C CA . ILE A 1 117 ? 12.072 -26.163 0.477 1.00 30.26 112 ILE A CA 1
ATOM 895 C C . ILE A 1 117 ? 11.941 -26.727 -0.948 1.00 32.94 112 ILE A C 1
ATOM 896 O O . ILE A 1 117 ? 10.836 -26.882 -1.481 1.00 33.14 112 ILE A O 1
ATOM 901 N N . PHE A 1 118 ? 13.074 -27.009 -1.577 1.00 31.45 113 PHE A N 1
ATOM 902 C CA . PHE A 1 118 ? 13.021 -27.544 -2.901 1.00 30.43 113 PHE A CA 1
ATOM 903 C C . PHE A 1 118 ? 13.653 -28.917 -3.042 1.00 31.62 113 PHE A C 1
ATOM 904 O O . PHE A 1 118 ? 14.542 -29.276 -2.287 1.00 32.05 113 PHE A O 1
ATOM 912 N N . ALA A 1 119 ? 13.184 -29.656 -4.043 1.00 33.48 114 ALA A N 1
ATOM 913 C CA . ALA A 1 119 ? 13.861 -30.835 -4.559 1.00 33.01 114 ALA A CA 1
ATOM 914 C C . ALA A 1 119 ? 14.237 -30.537 -6.010 1.00 33.77 114 ALA A C 1
ATOM 915 O O . ALA A 1 119 ? 13.437 -29.943 -6.735 1.00 35.69 114 ALA A O 1
ATOM 917 N N . HIS A 1 120 ? 15.423 -30.982 -6.438 1.00 32.99 115 HIS A N 1
ATOM 918 C CA . HIS A 1 120 ? 15.996 -30.590 -7.739 1.00 31.41 115 HIS A CA 1
ATOM 919 C C . HIS A 1 120 ? 16.735 -31.743 -8.422 1.00 30.45 115 HIS A C 1
ATOM 920 O O . HIS A 1 120 ? 17.554 -32.390 -7.803 1.00 32.06 115 HIS A O 1
ATOM 927 N N . VAL A 1 121 ? 16.414 -31.996 -9.693 1.00 28.88 116 VAL A N 1
ATOM 928 C CA . VAL A 1 121 ? 16.962 -33.089 -10.489 1.00 25.62 116 VAL A CA 1
ATOM 929 C C . VAL A 1 121 ? 17.117 -32.595 -11.928 1.00 26.22 116 VAL A C 1
ATOM 930 O O . VAL A 1 121 ? 16.123 -32.282 -12.561 1.00 25.99 116 VAL A O 1
ATOM 934 N N . GLY A 1 122 ? 18.338 -32.522 -12.453 1.00 24.98 117 GLY A N 1
ATOM 935 C CA . GLY A 1 122 ? 18.543 -32.064 -13.820 1.00 25.22 117 GLY A CA 1
ATOM 936 C C . GLY A 1 122 ? 19.288 -30.751 -13.972 1.00 27.54 117 GLY A C 1
ATOM 937 O O . GLY A 1 122 ? 20.123 -30.393 -13.134 1.00 27.76 117 GLY A O 1
ATOM 938 N N . ASP A 1 123 ? 18.995 -30.039 -15.058 1.00 28.18 118 ASP A N 1
ATOM 939 C CA . ASP A 1 123 ? 19.638 -28.757 -15.347 1.00 29.16 118 ASP A CA 1
ATOM 940 C C . ASP A 1 123 ? 18.659 -27.580 -15.337 1.00 29.66 118 ASP A C 1
ATOM 941 O O . ASP A 1 123 ? 18.957 -26.493 -15.833 1.00 30.97 118 ASP A O 1
ATOM 946 N N . SER A 1 124 ? 17.481 -27.805 -14.780 1.00 28.74 119 SER A N 1
ATOM 947 C CA . SER A 1 124 ? 16.585 -26.707 -14.477 1.00 29.77 119 SER A CA 1
ATOM 948 C C . SER A 1 124 ? 17.165 -25.938 -13.284 1.00 30.01 119 SER A C 1
ATOM 949 O O . SER A 1 124 ? 18.048 -26.430 -12.580 1.00 31.86 119 SER A O 1
ATOM 952 N N . ARG A 1 125 ? 16.728 -24.709 -13.071 1.00 29.11 120 ARG A N 1
ATOM 953 C CA . ARG A 1 125 ? 17.380 -23.903 -12.058 1.00 26.88 120 ARG A CA 1
ATOM 954 C C . ARG A 1 125 ? 16.416 -23.202 -11.142 1.00 28.79 120 ARG A C 1
ATOM 955 O O . ARG A 1 125 ? 15.241 -23.001 -11.485 1.00 28.37 120 ARG A O 1
ATOM 963 N N . ILE A 1 126 ? 16.932 -22.866 -9.957 1.00 28.09 121 ILE A N 1
ATOM 964 C CA . ILE A 1 126 ? 16.238 -22.065 -8.964 1.00 26.44 121 ILE A CA 1
ATOM 965 C C . ILE A 1 126 ? 17.184 -20.978 -8.483 1.00 29.33 121 ILE A C 1
ATOM 966 O O . ILE A 1 126 ? 18.339 -21.262 -8.118 1.00 28.30 121 ILE A O 1
ATOM 971 N N . GLY A 1 127 ? 16.703 -19.736 -8.493 1.00 28.61 122 GLY A N 1
ATOM 972 C CA . GLY A 1 127 ? 17.485 -18.635 -7.977 1.00 29.49 122 GLY A CA 1
ATOM 973 C C . GLY A 1 127 ? 16.689 -17.643 -7.158 1.00 30.22 122 GLY A C 1
ATOM 974 O O . GLY A 1 127 ? 15.468 -17.626 -7.199 1.00 32.98 122 GLY A O 1
ATOM 975 N N . ILE A 1 128 ? 17.386 -16.812 -6.405 1.00 29.96 123 ILE A N 1
ATOM 976 C CA . ILE A 1 128 ? 16.738 -15.721 -5.706 1.00 32.50 123 ILE A CA 1
ATOM 977 C C . ILE A 1 128 ? 17.314 -14.429 -6.229 1.00 31.48 123 ILE A C 1
ATOM 978 O O . ILE A 1 128 ? 18.523 -14.304 -6.395 1.00 29.20 123 ILE A O 1
ATOM 983 N N . VAL A 1 129 ? 16.438 -13.484 -6.528 1.00 33.37 124 VAL A N 1
ATOM 984 C CA . VAL A 1 129 ? 16.867 -12.129 -6.841 1.00 34.94 124 VAL A CA 1
ATOM 985 C C . VAL A 1 129 ? 16.602 -11.194 -5.654 1.00 34.15 124 VAL A C 1
ATOM 986 O O . VAL A 1 129 ? 15.458 -11.013 -5.240 1.00 36.54 124 VAL A O 1
ATOM 990 N N . ARG A 1 130 ? 17.670 -10.634 -5.095 1.00 34.58 125 ARG A N 1
ATOM 991 C CA . ARG A 1 130 ? 17.593 -9.712 -3.936 1.00 33.95 125 ARG A CA 1
ATOM 992 C C . ARG A 1 130 ? 18.438 -8.483 -4.215 1.00 34.71 125 ARG A C 1
ATOM 993 O O . ARG A 1 130 ? 19.586 -8.615 -4.661 1.00 35.17 125 ARG A O 1
ATOM 1001 N N . GLN A 1 131 ? 17.880 -7.303 -3.950 1.00 35.64 126 GLN A N 1
ATOM 1002 C CA . GLN A 1 131 ? 18.588 -6.029 -4.130 1.00 38.60 126 GLN A CA 1
ATOM 1003 C C . GLN A 1 131 ? 19.336 -5.972 -5.465 1.00 37.26 126 GLN A C 1
ATOM 1004 O O . GLN A 1 131 ? 20.525 -5.675 -5.509 1.00 36.25 126 GLN A O 1
ATOM 1010 N N . GLY A 1 132 ? 18.637 -6.321 -6.541 1.00 38.46 127 GLY A N 1
ATOM 1011 C CA . GLY A 1 132 ? 19.212 -6.376 -7.889 1.00 35.90 127 GLY A CA 1
ATOM 1012 C C . GLY A 1 132 ? 20.191 -7.490 -8.198 1.00 34.02 127 GLY A C 1
ATOM 1013 O O . GLY A 1 132 ? 20.862 -7.440 -9.212 1.00 34.18 127 GLY A O 1
ATOM 1014 N N . GLU A 1 133 ? 20.294 -8.500 -7.345 1.00 35.43 128 GLU A N 1
ATOM 1015 C CA . GLU A 1 133 ? 21.311 -9.537 -7.572 1.00 37.53 128 GLU A CA 1
ATOM 1016 C C . GLU A 1 133 ? 20.748 -10.952 -7.620 1.00 34.97 128 GLU A C 1
ATOM 1017 O O . GLU A 1 133 ? 19.973 -11.312 -6.743 1.00 35.74 128 GLU A O 1
ATOM 1023 N N . TYR A 1 134 ? 21.156 -11.752 -8.617 1.00 32.01 129 TYR A N 1
ATOM 1024 C CA . TYR A 1 134 ? 20.720 -13.160 -8.735 1.00 29.59 129 TYR A CA 1
ATOM 1025 C C . TYR A 1 134 ? 21.610 -14.116 -7.964 1.00 29.21 129 TYR A C 1
ATOM 1026 O O . TYR A 1 134 ? 22.796 -14.217 -8.227 1.00 30.28 129 TYR A O 1
ATOM 1035 N N . HIS A 1 135 ? 21.031 -14.844 -7.024 1.00 32.42 130 HIS A N 1
ATOM 1036 C CA . HIS A 1 135 ? 21.780 -15.859 -6.292 1.00 34.83 130 HIS A CA 1
ATOM 1037 C C . HIS A 1 135 ? 21.365 -17.252 -6.742 1.00 33.56 130 HIS A C 1
ATOM 1038 O O . HIS A 1 135 ? 20.230 -17.642 -6.526 1.00 32.74 130 HIS A O 1
ATOM 1045 N N . LEU A 1 136 ? 22.282 -17.990 -7.362 1.00 30.89 131 LEU A N 1
ATOM 1046 C CA . LEU A 1 136 ? 22.002 -19.353 -7.797 1.00 31.24 131 LEU A CA 1
ATOM 1047 C C . LEU A 1 136 ? 21.924 -20.322 -6.617 1.00 31.67 131 LEU A C 1
ATOM 1048 O O . LEU A 1 136 ? 22.796 -20.336 -5.763 1.00 35.04 131 LEU A O 1
ATOM 1053 N N . LEU A 1 137 ? 20.864 -21.120 -6.572 1.00 33.55 132 LEU A N 1
ATOM 1054 C CA . LEU A 1 137 ? 20.642 -22.067 -5.466 1.00 33.22 132 LEU A CA 1
ATOM 1055 C C . LEU A 1 137 ? 20.915 -23.541 -5.797 1.00 32.42 132 LEU A C 1
ATOM 1056 O O . LEU A 1 137 ? 21.208 -24.315 -4.903 1.00 35.24 132 LEU A O 1
ATOM 1061 N N . THR A 1 138 ? 20.788 -23.922 -7.067 1.00 32.59 133 THR A N 1
ATOM 1062 C CA . THR A 1 138 ? 20.931 -25.306 -7.500 1.00 31.44 133 THR A CA 1
ATOM 1063 C C . THR A 1 138 ? 22.195 -25.478 -8.314 1.00 31.67 133 THR A C 1
ATOM 1064 O O . THR A 1 138 ? 22.785 -24.517 -8.777 1.00 31.58 133 THR A O 1
ATOM 1068 N N . SER A 1 139 ? 22.617 -26.716 -8.489 1.00 31.33 134 SER A N 1
ATOM 1069 C CA . SER A 1 139 ? 23.778 -26.978 -9.306 1.00 30.93 134 SER A CA 1
ATOM 1070 C C . SER A 1 139 ? 23.323 -27.913 -10.413 1.00 29.63 134 SER A C 1
ATOM 1071 O O . SER A 1 139 ? 22.640 -28.892 -10.138 1.00 29.13 134 SER A O 1
ATOM 1074 N N . ASP A 1 140 ? 23.660 -27.577 -11.656 1.00 29.70 135 ASP A N 1
ATOM 1075 C CA . ASP A 1 140 ? 23.233 -28.350 -12.813 1.00 31.55 135 ASP A CA 1
ATOM 1076 C C . ASP A 1 140 ? 23.764 -29.783 -12.684 1.00 33.10 135 ASP A C 1
ATOM 1077 O O . ASP A 1 140 ? 24.932 -29.974 -12.375 1.00 34.62 135 ASP A O 1
ATOM 1082 N N . HIS A 1 141 ? 22.916 -30.791 -12.875 1.00 29.86 136 HIS A N 1
ATOM 1083 C CA . HIS A 1 141 ? 23.434 -32.147 -12.947 1.00 28.27 136 HIS A CA 1
ATOM 1084 C C . HIS A 1 141 ? 23.880 -32.420 -14.362 1.00 29.44 136 HIS A C 1
ATOM 1085 O O . HIS A 1 141 ? 23.131 -32.938 -15.175 1.00 30.82 136 HIS A O 1
ATOM 1092 N N . SER A 1 142 ? 25.117 -32.053 -14.646 1.00 31.01 137 SER A N 1
ATOM 1093 C CA . SER A 1 142 ? 25.616 -32.025 -15.999 1.00 33.11 137 SER A CA 1
ATOM 1094 C C . SER A 1 142 ? 26.986 -32.645 -16.015 1.00 34.51 137 SER A C 1
ATOM 1095 O O . SER A 1 142 ? 27.580 -32.879 -14.960 1.00 35.31 137 SER A O 1
ATOM 1098 N N . LEU A 1 143 ? 27.492 -32.890 -17.217 1.00 35.00 138 LEU A N 1
ATOM 1099 C CA . LEU A 1 143 ? 28.814 -33.465 -17.397 1.00 37.22 138 LEU A CA 1
ATOM 1100 C C . LEU A 1 143 ? 29.915 -32.543 -16.896 1.00 37.10 138 LEU A C 1
ATOM 1101 O O . LEU A 1 143 ? 30.788 -33.001 -16.146 1.00 38.30 138 LEU A O 1
ATOM 1106 N N . VAL A 1 144 ? 29.869 -31.261 -17.284 1.00 34.19 139 VAL A N 1
ATOM 1107 C CA . VAL A 1 144 ? 30.932 -30.318 -16.905 1.00 32.96 139 VAL A CA 1
ATOM 1108 C C . VAL A 1 144 ? 31.030 -30.104 -15.396 1.00 32.83 139 VAL A C 1
ATOM 1109 O O . VAL A 1 144 ? 32.129 -29.913 -14.889 1.00 32.08 139 VAL A O 1
ATOM 1113 N N . ASN A 1 145 ? 29.904 -30.183 -14.679 1.00 32.76 140 ASN A N 1
ATOM 1114 C CA . ASN A 1 145 ? 29.942 -30.081 -13.208 1.00 32.33 140 ASN A CA 1
ATOM 1115 C C . ASN A 1 145 ? 30.534 -31.312 -12.527 1.00 32.62 140 ASN A C 1
ATOM 1116 O O . ASN A 1 145 ? 31.088 -31.187 -11.452 1.00 33.55 140 ASN A O 1
ATOM 1121 N N . GLU A 1 146 ? 30.417 -32.483 -13.153 1.00 34.09 141 GLU A N 1
ATOM 1122 C CA . GLU A 1 146 ? 31.066 -33.696 -12.639 1.00 38.50 141 GLU A CA 1
ATOM 1123 C C . GLU A 1 146 ? 32.587 -33.603 -12.761 1.00 37.63 141 GLU A C 1
ATOM 1124 O O . GLU A 1 146 ? 33.317 -33.991 -11.830 1.00 33.26 141 GLU A O 1
ATOM 1130 N N . LEU A 1 147 ? 33.037 -33.080 -13.909 1.00 35.47 142 LEU A N 1
ATOM 1131 C CA . LEU A 1 147 ? 34.453 -32.851 -14.170 1.00 35.31 142 LEU A CA 1
ATOM 1132 C C . LEU A 1 147 ? 35.067 -31.849 -13.172 1.00 36.81 142 LEU A C 1
ATOM 1133 O O . LEU A 1 147 ? 36.220 -32.011 -12.758 1.00 37.23 142 LEU A O 1
ATOM 1138 N N . VAL A 1 148 ? 34.296 -30.843 -12.761 1.00 33.80 143 VAL A N 1
ATOM 1139 C CA . VAL A 1 148 ? 34.800 -29.899 -11.785 1.00 34.36 143 VAL A CA 1
ATOM 1140 C C . VAL A 1 148 ? 34.971 -30.605 -10.449 1.00 35.06 143 VAL A C 1
ATOM 1141 O O . VAL A 1 148 ? 36.061 -30.599 -9.877 1.00 37.35 143 VAL A O 1
ATOM 1145 N N . LYS A 1 149 ? 33.909 -31.265 -10.006 1.00 33.97 144 LYS A N 1
ATOM 1146 C CA . LYS A 1 149 ? 33.871 -31.956 -8.716 1.00 35.64 144 LYS A CA 1
ATOM 1147 C C . LYS A 1 149 ? 34.918 -33.081 -8.548 1.00 32.64 144 LYS A C 1
ATOM 1148 O O . LYS A 1 149 ? 35.418 -33.309 -7.437 1.00 33.95 144 LYS A O 1
ATOM 1154 N N . ALA A 1 150 ? 35.284 -33.753 -9.639 1.00 31.71 145 ALA A N 1
ATOM 1155 C CA . ALA A 1 150 ? 36.363 -34.761 -9.586 1.00 31.20 145 ALA A CA 1
ATOM 1156 C C . ALA A 1 150 ? 37.743 -34.142 -9.758 1.00 33.69 145 ALA A C 1
ATOM 1157 O O . ALA A 1 150 ? 38.734 -34.860 -9.740 1.00 34.65 145 ALA A O 1
ATOM 1159 N N . GLY A 1 151 ? 37.811 -32.819 -9.934 1.00 32.50 146 GLY A N 1
ATOM 1160 C CA . GLY A 1 151 ? 39.092 -32.133 -10.065 1.00 29.26 146 GLY A CA 1
ATOM 1161 C C . GLY A 1 151 ? 39.721 -32.279 -11.431 1.00 28.90 146 GLY A C 1
ATOM 1162 O O . GLY A 1 151 ? 40.926 -32.431 -11.547 1.00 31.01 146 GLY A O 1
ATOM 1163 N N . GLN A 1 152 ? 38.907 -32.207 -12.472 1.00 29.50 147 GLN A N 1
ATOM 1164 C CA . GLN A 1 152 ? 39.389 -32.317 -13.842 1.00 31.52 147 GLN A CA 1
ATOM 1165 C C . GLN A 1 152 ? 39.149 -31.048 -14.650 1.00 31.99 147 GLN A C 1
ATOM 1166 O O . GLN A 1 152 ? 39.645 -30.915 -15.764 1.00 34.95 147 GLN A O 1
ATOM 1172 N N . LEU A 1 153 ? 38.386 -30.124 -14.084 1.00 30.95 148 LEU A N 1
ATOM 1173 C CA . LEU A 1 153 ? 38.229 -28.792 -14.636 1.00 32.18 148 LEU A CA 1
ATOM 1174 C C . LEU A 1 153 ? 38.163 -27.789 -13.484 1.00 32.73 148 LEU A C 1
ATOM 1175 O O . LEU A 1 153 ? 37.715 -28.134 -12.391 1.00 33.30 148 LEU A O 1
ATOM 1180 N N . THR A 1 154 ? 38.602 -26.557 -13.725 1.00 31.84 149 THR A N 1
ATOM 1181 C CA . THR A 1 154 ? 38.258 -25.454 -12.841 1.00 33.34 149 THR A CA 1
ATOM 1182 C C . THR A 1 154 ? 36.890 -24.934 -13.223 1.00 35.86 149 THR A C 1
ATOM 1183 O O . THR A 1 154 ? 36.422 -25.133 -14.352 1.00 37.68 149 THR A O 1
ATOM 1187 N N . GLU A 1 155 ? 36.264 -24.246 -12.279 1.00 38.78 150 GLU A N 1
ATOM 1188 C CA . GLU A 1 155 ? 34.973 -23.589 -12.488 1.00 42.94 150 GLU A CA 1
ATOM 1189 C C . GLU A 1 155 ? 34.959 -22.588 -13.657 1.00 41.23 150 GLU A C 1
ATOM 1190 O O . GLU A 1 155 ? 33.978 -22.500 -14.393 1.00 40.27 150 GLU A O 1
ATOM 1196 N N . GLU A 1 156 ? 36.065 -21.865 -13.826 1.00 41.46 151 GLU A N 1
ATOM 1197 C CA . GLU A 1 156 ? 36.249 -20.943 -14.946 1.00 41.05 151 GLU A CA 1
ATOM 1198 C C . GLU A 1 156 ? 36.312 -21.691 -16.269 1.00 41.07 151 GLU A C 1
ATOM 1199 O O . GLU A 1 156 ? 35.708 -21.251 -17.260 1.00 42.97 151 GLU A O 1
ATOM 1205 N N . GLU A 1 157 ? 37.008 -22.831 -16.278 1.00 39.57 152 GLU A N 1
ATOM 1206 C CA . GLU A 1 157 ? 37.082 -23.684 -17.485 1.00 37.40 152 GLU A CA 1
ATOM 1207 C C . GLU A 1 157 ? 35.731 -24.251 -17.919 1.00 38.16 152 GLU A C 1
ATOM 1208 O O . GLU A 1 157 ? 35.448 -24.327 -19.110 1.00 41.07 152 GLU A O 1
ATOM 1214 N N . ALA A 1 158 ? 34.891 -24.623 -16.954 1.00 38.44 153 ALA A N 1
ATOM 1215 C CA . ALA A 1 158 ? 33.567 -25.186 -17.248 1.00 36.89 153 ALA A CA 1
ATOM 1216 C C . ALA A 1 158 ? 32.612 -24.152 -17.790 1.00 36.54 153 ALA A C 1
ATOM 1217 O O . ALA A 1 158 ? 31.703 -24.479 -18.549 1.00 37.42 153 ALA A O 1
ATOM 1219 N N . ALA A 1 159 ? 32.825 -22.901 -17.399 1.00 36.82 154 ALA A N 1
ATOM 1220 C CA . ALA A 1 159 ? 31.979 -21.807 -17.851 1.00 36.41 154 ALA A CA 1
ATOM 1221 C C . ALA A 1 159 ? 32.161 -21.533 -19.342 1.00 36.20 154 ALA A C 1
ATOM 1222 O O . ALA A 1 159 ? 31.264 -21.013 -19.990 1.00 37.66 154 ALA A O 1
ATOM 1224 N N . SER A 1 160 ? 33.328 -21.892 -19.873 1.00 37.34 155 SER A N 1
ATOM 1225 C CA . SER A 1 160 ? 33.624 -21.712 -21.291 1.00 39.03 155 SER A CA 1
ATOM 1226 C C . SER A 1 160 ? 33.822 -23.038 -22.035 1.00 38.84 155 SER A C 1
ATOM 1227 O O . SER A 1 160 ? 34.418 -23.061 -23.111 1.00 40.02 155 SER A O 1
ATOM 1230 N N . HIS A 1 161 ? 33.315 -24.131 -21.469 1.00 38.34 156 HIS A N 1
ATOM 1231 C CA . HIS A 1 161 ? 33.326 -25.409 -22.165 1.00 39.09 156 HIS A CA 1
ATOM 1232 C C . HIS A 1 161 ? 32.451 -25.312 -23.411 1.00 40.73 156 HIS A C 1
ATOM 1233 O O . HIS A 1 161 ? 31.317 -24.846 -23.333 1.00 41.36 156 HIS A O 1
ATOM 1240 N N . PRO A 1 162 ? 33.006 -25.689 -24.573 1.00 42.26 157 PRO A N 1
ATOM 1241 C CA . PRO A 1 162 ? 32.363 -25.566 -25.890 1.00 42.42 157 PRO A CA 1
ATOM 1242 C C . PRO A 1 162 ? 31.259 -26.570 -26.260 1.00 43.83 157 PRO A C 1
ATOM 1243 O O . PRO A 1 162 ? 30.587 -26.378 -27.279 1.00 43.26 157 PRO A O 1
ATOM 1247 N N . GLN A 1 163 ? 31.088 -27.639 -25.483 1.00 46.78 158 GLN A N 1
ATOM 1248 C CA . GLN A 1 163 ? 30.012 -28.609 -25.755 1.00 49.74 158 GLN A CA 1
ATOM 1249 C C . GLN A 1 163 ? 28.711 -28.220 -25.047 1.00 49.46 158 GLN A C 1
ATOM 1250 O O . GLN A 1 163 ? 28.728 -27.537 -24.018 1.00 48.30 158 GLN A O 1
ATOM 1256 N N . LYS A 1 164 ? 27.584 -28.677 -25.589 1.00 49.68 159 LYS A N 1
ATOM 1257 C CA . LYS A 1 164 ? 26.284 -28.445 -24.962 1.00 48.63 159 LYS A CA 1
ATOM 1258 C C . LYS A 1 164 ? 26.167 -29.332 -23.724 1.00 49.14 159 LYS A C 1
ATOM 1259 O O . LYS A 1 164 ? 26.826 -30.376 -23.643 1.00 47.90 159 LYS A O 1
ATOM 1261 N N . ASN A 1 165 ? 25.354 -28.904 -22.760 1.00 49.01 160 ASN A N 1
ATOM 1262 C CA . ASN A 1 165 ? 25.177 -29.651 -21.516 1.00 51.86 160 ASN A CA 1
ATOM 1263 C C . ASN A 1 165 ? 24.574 -31.051 -21.713 1.00 52.04 160 ASN A C 1
ATOM 1264 O O . ASN A 1 165 ? 23.423 -31.192 -22.124 1.00 54.23 160 ASN A O 1
ATOM 1269 N N . ILE A 1 166 ? 25.368 -32.081 -21.438 1.00 50.71 161 ILE A N 1
ATOM 1270 C CA . ILE A 1 166 ? 24.857 -33.447 -21.375 1.00 50.83 161 ILE A CA 1
ATOM 1271 C C . ILE A 1 166 ? 24.410 -33.726 -19.935 1.00 50.04 161 ILE A C 1
ATOM 1272 O O . ILE A 1 166 ? 25.205 -33.662 -19.005 1.00 50.56 161 ILE A O 1
ATOM 1277 N N . ILE A 1 167 ? 23.132 -34.023 -19.754 1.00 49.62 162 ILE A N 1
ATOM 1278 C CA . ILE A 1 167 ? 22.564 -34.228 -18.426 1.00 48.35 162 ILE A CA 1
ATOM 1279 C C . ILE A 1 167 ? 23.025 -35.562 -17.803 1.00 47.97 162 ILE A C 1
ATOM 1280 O O . ILE A 1 167 ? 23.197 -36.568 -18.508 1.00 48.48 162 ILE A O 1
ATOM 1285 N N . THR A 1 168 ? 23.289 -35.559 -16.499 1.00 45.48 163 THR A N 1
ATOM 1286 C CA . THR A 1 168 ? 23.810 -36.763 -15.843 1.00 44.35 163 THR A CA 1
ATOM 1287 C C . THR A 1 168 ? 22.777 -37.533 -15.026 1.00 43.17 163 THR A C 1
ATOM 1288 O O . THR A 1 168 ? 23.016 -38.689 -14.665 1.00 42.75 163 THR A O 1
ATOM 1292 N N . GLN A 1 169 ? 21.649 -36.892 -14.721 1.00 40.40 164 GLN A N 1
ATOM 1293 C CA . GLN A 1 169 ? 20.491 -37.622 -14.203 1.00 40.03 164 GLN A CA 1
ATOM 1294 C C . GLN A 1 169 ? 19.159 -36.982 -14.559 1.00 39.42 164 GLN A C 1
ATOM 1295 O O . GLN A 1 169 ? 19.069 -35.783 -14.759 1.00 38.45 164 GLN A O 1
ATOM 1301 N N . SER A 1 170 ? 18.128 -37.803 -14.664 1.00 38.45 165 SER A N 1
ATOM 1302 C CA . SER A 1 170 ? 16.816 -37.293 -14.975 1.00 40.37 165 SER A CA 1
ATOM 1303 C C . SER A 1 170 ? 15.849 -38.264 -14.364 1.00 40.11 165 SER A C 1
ATOM 1304 O O . SER A 1 170 ? 16.218 -39.386 -14.066 1.00 39.43 165 SER A O 1
ATOM 1307 N N . ILE A 1 171 ? 14.614 -37.830 -14.175 1.00 37.59 166 ILE A N 1
ATOM 1308 C CA . ILE A 1 171 ? 13.574 -38.709 -13.708 1.00 36.89 166 ILE A CA 1
ATOM 1309 C C . ILE A 1 171 ? 13.130 -39.557 -14.874 1.00 38.01 166 ILE A C 1
ATOM 1310 O O . ILE A 1 171 ? 12.837 -39.023 -15.940 1.00 37.74 166 ILE A O 1
ATOM 1315 N N . GLY A 1 172 ? 13.124 -40.877 -14.663 1.00 39.47 167 GLY A N 1
ATOM 1316 C CA . GLY A 1 172 ? 12.864 -41.888 -15.693 1.00 40.04 167 GLY A CA 1
ATOM 1317 C C . GLY A 1 172 ? 14.105 -42.691 -16.077 1.00 42.50 167 GLY A C 1
ATOM 1318 O O . GLY A 1 172 ? 14.214 -43.171 -17.205 1.00 46.06 167 GLY A O 1
ATOM 1319 N N . GLN A 1 173 ? 15.051 -42.826 -15.151 1.00 41.53 168 GLN A N 1
ATOM 1320 C CA . GLN A 1 173 ? 16.298 -43.549 -15.403 1.00 43.22 168 GLN A CA 1
ATOM 1321 C C . GLN A 1 173 ? 16.347 -44.859 -14.585 1.00 45.41 168 GLN A C 1
ATOM 1322 O O . GLN A 1 173 ? 15.595 -45.027 -13.612 1.00 45.21 168 GLN A O 1
ATOM 1328 N N . ALA A 1 174 ? 17.239 -45.773 -14.972 1.00 47.03 169 ALA A N 1
ATOM 1329 C CA . ALA A 1 174 ? 17.303 -47.098 -14.334 1.00 49.38 169 ALA A CA 1
ATOM 1330 C C . ALA A 1 174 ? 17.742 -47.079 -12.863 1.00 49.80 169 ALA A C 1
ATOM 1331 O O . ALA A 1 174 ? 17.093 -47.695 -12.022 1.00 49.26 169 ALA A O 1
ATOM 1333 N N . ASN A 1 175 ? 18.828 -46.368 -12.569 1.00 50.57 170 ASN A N 1
ATOM 1334 C CA . ASN A 1 175 ? 19.321 -46.212 -11.202 1.00 52.32 170 ASN A CA 1
ATOM 1335 C C . ASN A 1 175 ? 18.399 -45.265 -10.434 1.00 51.68 170 ASN A C 1
ATOM 1336 O O . ASN A 1 175 ? 17.722 -44.449 -11.057 1.00 54.24 170 ASN A O 1
ATOM 1341 N N . PRO A 1 176 ? 18.342 -45.376 -9.090 1.00 48.55 171 PRO A N 1
ATOM 1342 C CA . PRO A 1 176 ? 17.590 -44.362 -8.322 1.00 46.77 171 PRO A CA 1
ATOM 1343 C C . PRO A 1 176 ? 18.159 -42.944 -8.496 1.00 44.28 171 PRO A C 1
ATOM 1344 O O . PRO A 1 176 ? 19.365 -42.798 -8.709 1.00 44.56 171 PRO A O 1
ATOM 1348 N N . VAL A 1 177 ? 17.312 -41.915 -8.434 1.00 41.22 172 VAL A N 1
ATOM 1349 C CA . VAL A 1 177 ? 17.819 -40.550 -8.584 1.00 39.21 172 VAL A CA 1
ATOM 1350 C C . VAL A 1 177 ? 18.288 -40.038 -7.251 1.00 39.13 172 VAL A C 1
ATOM 1351 O O . VAL A 1 177 ? 17.783 -40.460 -6.223 1.00 40.07 172 VAL A O 1
ATOM 1355 N N . GLU A 1 178 ? 19.272 -39.142 -7.277 1.00 41.45 173 GLU A N 1
ATOM 1356 C CA . GLU A 1 178 ? 19.731 -38.433 -6.089 1.00 43.87 173 GLU A CA 1
ATOM 1357 C C . GLU A 1 178 ? 19.384 -36.945 -6.232 1.00 41.33 173 GLU A C 1
ATOM 1358 O O . GLU A 1 178 ? 20.204 -36.175 -6.720 1.00 42.22 173 GLU A O 1
ATOM 1364 N N . PRO A 1 179 ? 18.175 -36.532 -5.819 1.00 38.31 174 PRO A N 1
ATOM 1365 C CA . PRO A 1 179 ? 17.833 -35.107 -5.902 1.00 34.88 174 PRO A CA 1
ATOM 1366 C C . PRO A 1 179 ? 18.568 -34.253 -4.884 1.00 34.22 174 PRO A C 1
ATOM 1367 O O . PRO A 1 179 ? 18.981 -34.761 -3.847 1.00 34.83 174 PRO A O 1
ATOM 1371 N N . ASP A 1 180 ? 18.754 -32.966 -5.187 1.00 34.54 175 ASP A N 1
ATOM 1372 C CA . ASP A 1 180 ? 19.339 -32.042 -4.224 1.00 31.49 175 ASP A CA 1
ATOM 1373 C C . ASP A 1 180 ? 18.201 -31.384 -3.492 1.00 31.15 175 ASP A C 1
ATOM 1374 O O . ASP A 1 180 ? 17.255 -30.941 -4.119 1.00 31.92 175 ASP A O 1
ATOM 1379 N N . LEU A 1 181 ? 18.291 -31.303 -2.172 1.00 32.95 176 LEU A N 1
ATOM 1380 C CA . LEU A 1 181 ? 17.304 -30.574 -1.400 1.00 32.66 176 LEU A CA 1
ATOM 1381 C C . LEU A 1 181 ? 17.893 -29.308 -0.814 1.00 32.65 176 LEU A C 1
ATOM 1382 O O . LEU A 1 181 ? 19.096 -29.216 -0.636 1.00 32.17 176 LEU A O 1
ATOM 1387 N N . GLY A 1 182 ? 17.043 -28.324 -0.525 1.00 31.87 177 GLY A N 1
ATOM 1388 C CA . GLY A 1 182 ? 17.499 -27.113 0.150 1.00 31.18 177 GLY A CA 1
ATOM 1389 C C . GLY A 1 182 ? 16.397 -26.299 0.812 1.00 32.91 177 GLY A C 1
ATOM 1390 O O . GLY A 1 182 ? 15.328 -26.088 0.234 1.00 34.14 177 GLY A O 1
ATOM 1391 N N . VAL A 1 183 ? 16.650 -25.837 2.032 1.00 31.65 178 VAL A N 1
ATOM 1392 C CA . VAL A 1 183 ? 15.728 -24.930 2.695 1.00 30.18 178 VAL A CA 1
ATOM 1393 C C . VAL A 1 183 ? 16.327 -23.534 2.677 1.00 31.11 178 VAL A C 1
ATOM 1394 O O . VAL A 1 183 ? 17.508 -23.359 2.979 1.00 30.52 178 VAL A O 1
ATOM 1398 N N . HIS A 1 184 ? 15.528 -22.546 2.279 1.00 32.78 179 HIS A N 1
ATOM 1399 C CA . HIS A 1 184 ? 15.974 -21.154 2.269 1.00 33.18 179 HIS A CA 1
ATOM 1400 C C . HIS A 1 184 ? 14.916 -20.203 2.764 1.00 34.63 179 HIS A C 1
ATOM 1401 O O . HIS A 1 184 ? 13.725 -20.461 2.637 1.00 35.59 179 HIS A O 1
ATOM 1408 N N . LEU A 1 185 ? 15.365 -19.078 3.307 1.00 36.73 180 LEU A N 1
ATOM 1409 C CA . LEU A 1 185 ? 14.480 -18.024 3.774 1.00 33.88 180 LEU A CA 1
ATOM 1410 C C . LEU A 1 185 ? 14.261 -17.000 2.671 1.00 35.32 180 LEU A C 1
ATOM 1411 O O . LEU A 1 185 ? 15.208 -16.554 2.034 1.00 37.15 180 LEU A O 1
ATOM 1416 N N . LEU A 1 186 ? 13.013 -16.624 2.435 1.00 36.58 181 LEU A N 1
ATOM 1417 C CA . LEU A 1 186 ? 12.730 -15.538 1.496 1.00 38.25 181 LEU A CA 1
ATOM 1418 C C . LEU A 1 186 ? 12.493 -14.229 2.251 1.00 38.92 181 LEU A C 1
ATOM 1419 O O . LEU A 1 186 ? 11.686 -14.180 3.181 1.00 41.49 181 LEU A O 1
ATOM 1424 N N . GLU A 1 187 ? 13.204 -13.176 1.857 1.00 39.88 182 GLU A N 1
ATOM 1425 C CA . GLU A 1 187 ? 13.052 -11.851 2.463 1.00 39.64 182 GLU A CA 1
ATOM 1426 C C . GLU A 1 187 ? 12.038 -10.999 1.699 1.00 41.20 182 GLU A C 1
ATOM 1427 O O . GLU A 1 187 ? 11.698 -11.308 0.563 1.00 40.86 182 GLU A O 1
ATOM 1433 N N . GLU A 1 188 ? 11.548 -9.936 2.330 1.00 42.44 183 GLU A N 1
ATOM 1434 C CA . GLU A 1 188 ? 10.608 -9.020 1.684 1.00 44.94 183 GLU A CA 1
ATOM 1435 C C . GLU A 1 188 ? 11.246 -8.360 0.470 1.00 40.61 183 GLU A C 1
ATOM 1436 O O . GLU A 1 188 ? 12.344 -7.830 0.559 1.00 40.04 183 GLU A O 1
ATOM 1442 N N . GLY A 1 189 ? 10.571 -8.426 -0.669 1.00 37.54 184 GLY A N 1
ATOM 1443 C CA . GLY A 1 189 ? 11.112 -7.871 -1.906 1.00 36.04 184 GLY A CA 1
ATOM 1444 C C . GLY A 1 189 ? 11.859 -8.846 -2.807 1.00 35.15 184 GLY A C 1
ATOM 1445 O O . GLY A 1 189 ? 12.218 -8.487 -3.936 1.00 33.41 184 GLY A O 1
ATOM 1446 N N . ASP A 1 190 ? 12.095 -10.068 -2.312 1.00 34.06 185 ASP A N 1
ATOM 1447 C CA . ASP A 1 190 ? 12.781 -11.122 -3.076 1.00 33.21 185 ASP A CA 1
ATOM 1448 C C . ASP A 1 190 ? 11.941 -11.604 -4.249 1.00 33.08 185 ASP A C 1
ATOM 1449 O O . ASP A 1 190 ? 10.721 -11.428 -4.271 1.00 33.92 185 ASP A O 1
ATOM 1454 N N . TYR A 1 191 ? 12.605 -12.203 -5.228 1.00 32.3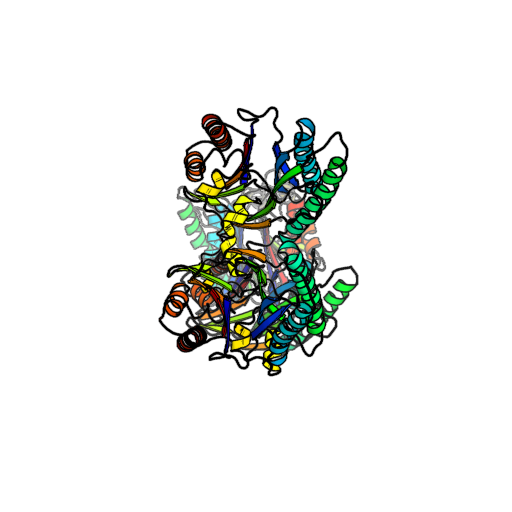8 186 TYR A N 1
ATOM 1455 C CA . TYR A 1 191 ? 11.932 -12.930 -6.292 1.00 30.44 186 TYR A CA 1
ATOM 1456 C C . TYR A 1 191 ? 12.559 -14.307 -6.323 1.00 30.85 186 TYR A C 1
ATOM 1457 O O . TYR A 1 191 ? 13.769 -14.428 -6.538 1.00 30.59 186 TYR A O 1
ATOM 1466 N N . LEU A 1 192 ? 11.761 -15.341 -6.079 1.00 28.52 187 LEU A N 1
ATOM 1467 C CA . LEU A 1 192 ? 12.190 -16.693 -6.382 1.00 25.59 187 LEU A CA 1
ATOM 1468 C C . LEU A 1 192 ? 12.027 -16.842 -7.876 1.00 26.38 187 LEU A C 1
ATOM 1469 O O . LEU A 1 192 ? 10.981 -16.462 -8.427 1.00 25.26 187 LEU A O 1
ATOM 1474 N N . VAL A 1 193 ? 13.052 -17.384 -8.541 1.00 23.89 188 VAL A N 1
ATOM 1475 C CA . VAL A 1 193 ? 12.988 -17.606 -9.966 1.00 22.92 188 VAL A CA 1
ATOM 1476 C C . VAL A 1 193 ? 13.222 -19.083 -10.271 1.00 25.84 188 VAL A C 1
ATOM 1477 O O . VAL A 1 193 ? 14.327 -19.589 -10.154 1.00 27.30 188 VAL A O 1
ATOM 1481 N N . VAL A 1 194 ? 12.169 -19.783 -10.655 1.00 25.99 189 VAL A N 1
ATOM 1482 C CA . VAL A 1 194 ? 12.303 -21.180 -11.013 1.00 24.74 189 VAL A CA 1
ATOM 1483 C C . VAL A 1 194 ? 12.196 -21.293 -12.535 1.00 26.35 189 VAL A C 1
ATOM 1484 O O . VAL A 1 194 ? 11.211 -20.851 -13.120 1.00 24.69 189 VAL A O 1
ATOM 1488 N N . ASN A 1 195 ? 13.205 -21.869 -13.180 1.00 27.29 190 ASN A N 1
ATOM 1489 C CA . ASN A 1 195 ? 13.185 -21.961 -14.642 1.00 27.60 190 ASN A CA 1
ATOM 1490 C C . ASN A 1 195 ? 13.834 -23.215 -15.282 1.00 28.91 190 ASN A C 1
ATOM 1491 O O . ASN A 1 195 ? 14.686 -23.885 -14.686 1.00 30.33 190 ASN A O 1
ATOM 1496 N N . SER A 1 196 ? 13.432 -23.505 -16.515 1.00 27.63 191 SER A N 1
ATOM 1497 C CA . SER A 1 196 ? 14.042 -24.575 -17.296 1.00 29.21 191 SER A CA 1
ATOM 1498 C C . SER A 1 196 ? 15.204 -23.922 -18.000 1.00 31.38 191 SER A C 1
ATOM 1499 O O . SER A 1 196 ? 15.300 -22.692 -17.989 1.00 34.26 191 SER A O 1
ATOM 1502 N N . ASP A 1 197 ? 16.066 -24.715 -18.637 1.00 29.02 192 ASP A N 1
ATOM 1503 C CA . ASP A 1 197 ? 17.314 -24.178 -19.168 1.00 28.14 192 ASP A CA 1
ATOM 1504 C C . ASP A 1 197 ? 17.121 -23.161 -20.292 1.00 29.12 192 ASP A C 1
ATOM 1505 O O . ASP A 1 197 ? 18.002 -22.347 -20.540 1.00 33.39 192 ASP A O 1
ATOM 1510 N N . GLY A 1 198 ? 15.952 -23.171 -20.922 1.00 26.16 193 GLY A N 1
ATOM 1511 C CA . GLY A 1 198 ? 15.664 -22.277 -22.026 1.00 27.97 193 GLY A CA 1
ATOM 1512 C C . GLY A 1 198 ? 15.660 -20.804 -21.659 1.00 30.07 193 GLY A C 1
ATOM 1513 O O . GLY A 1 198 ? 15.839 -19.951 -22.523 1.00 32.48 193 GLY A O 1
ATOM 1514 N N . LEU A 1 199 ? 15.446 -20.497 -20.385 1.00 29.38 194 LEU A N 1
ATOM 1515 C CA . LEU A 1 199 ? 15.575 -19.130 -19.927 1.00 29.10 194 LEU A CA 1
ATOM 1516 C C . LEU A 1 199 ? 17.049 -18.801 -19.784 1.00 30.77 194 LEU A C 1
ATOM 1517 O O . LEU A 1 199 ? 17.572 -17.921 -20.464 1.00 32.34 194 LEU A O 1
ATOM 1522 N N . THR A 1 200 ? 17.722 -19.549 -18.921 1.00 30.94 195 THR A N 1
ATOM 1523 C CA . THR A 1 200 ? 19.094 -19.241 -18.547 1.00 31.29 195 THR A CA 1
ATOM 1524 C C . THR A 1 200 ? 20.181 -19.570 -19.589 1.00 31.92 195 THR A C 1
ATOM 1525 O O . THR A 1 200 ? 21.320 -19.120 -19.451 1.00 33.07 195 THR A O 1
ATOM 1529 N N . ASN A 1 201 ? 19.851 -20.340 -20.623 1.00 30.99 196 ASN A N 1
ATOM 1530 C CA . ASN A 1 201 ? 20.783 -20.482 -21.739 1.00 31.58 196 ASN A CA 1
ATOM 1531 C C . ASN A 1 201 ? 20.763 -19.250 -22.632 1.00 32.87 196 ASN A C 1
ATOM 1532 O O . ASN A 1 201 ? 21.743 -18.945 -23.285 1.00 34.33 196 ASN A O 1
ATOM 1537 N N . MET A 1 202 ? 19.636 -18.544 -22.652 1.00 35.42 197 MET A N 1
ATOM 1538 C CA . MET A 1 202 ? 19.474 -17.351 -23.466 1.00 34.23 197 MET A CA 1
ATOM 1539 C C . MET A 1 202 ? 19.764 -16.046 -22.706 1.00 33.66 197 MET A C 1
ATOM 1540 O O . MET A 1 202 ? 20.240 -15.085 -23.294 1.00 34.44 197 MET A O 1
ATOM 1545 N N . LEU A 1 203 ? 19.500 -16.015 -21.403 1.00 32.81 198 LEU A N 1
ATOM 1546 C CA . LEU A 1 203 ? 19.676 -14.792 -20.584 1.00 32.40 198 LEU A CA 1
ATOM 1547 C C . LEU A 1 203 ? 20.751 -14.968 -19.531 1.00 31.59 198 LEU A C 1
ATOM 1548 O O . LEU A 1 203 ? 20.849 -16.023 -18.926 1.00 34.24 198 LEU A O 1
ATOM 1553 N N . SER A 1 204 ? 21.533 -13.933 -19.277 1.00 29.88 199 SER A N 1
ATOM 1554 C CA . SER A 1 204 ? 22.439 -13.973 -18.141 1.00 31.93 199 SER A CA 1
ATOM 1555 C C . SER A 1 204 ? 21.663 -13.711 -16.839 1.00 32.37 199 SER A C 1
ATOM 1556 O O . SER A 1 204 ? 20.540 -13.212 -16.870 1.00 33.22 199 SER A O 1
ATOM 1559 N N . ASN A 1 205 ? 22.254 -14.059 -15.699 1.00 32.30 200 ASN A N 1
ATOM 1560 C CA . ASN A 1 205 ? 21.620 -13.824 -14.400 1.00 32.12 200 ASN A CA 1
ATOM 1561 C C . ASN A 1 205 ? 21.247 -12.360 -14.170 1.00 32.13 200 ASN A C 1
ATOM 1562 O O . ASN A 1 205 ? 20.130 -12.028 -13.748 1.00 32.22 200 ASN A O 1
ATOM 1567 N N . ALA A 1 206 ? 22.188 -11.487 -14.493 1.00 32.69 201 ALA A N 1
ATOM 1568 C CA . ALA A 1 206 ? 21.985 -10.062 -14.369 1.00 32.87 201 ALA A CA 1
ATOM 1569 C C . ALA A 1 206 ? 20.881 -9.546 -15.306 1.00 35.56 201 ALA A C 1
ATOM 1570 O O . ALA A 1 206 ? 20.117 -8.666 -14.910 1.00 35.40 201 ALA A O 1
ATOM 1572 N N . ASP A 1 207 ? 20.770 -10.131 -16.509 1.00 37.31 202 ASP A N 1
ATOM 1573 C CA . ASP A 1 207 ? 19.651 -9.864 -17.431 1.00 36.91 202 ASP A CA 1
ATOM 1574 C C . ASP A 1 207 ? 18.291 -10.155 -16.795 1.00 37.20 202 ASP A C 1
ATOM 1575 O O . ASP A 1 207 ? 17.343 -9.390 -16.988 1.00 37.59 202 ASP A O 1
ATOM 1580 N N . ILE A 1 208 ? 18.204 -11.269 -16.059 1.00 36.58 203 ILE A N 1
ATOM 1581 C CA . ILE A 1 208 ? 16.974 -11.697 -15.383 1.00 33.06 203 ILE A CA 1
ATOM 1582 C C . ILE A 1 208 ? 16.687 -10.713 -14.272 1.00 33.82 203 ILE A C 1
ATOM 1583 O O . ILE A 1 208 ? 15.567 -10.214 -14.156 1.00 34.78 203 ILE A O 1
ATOM 1588 N N . ALA A 1 209 ? 17.726 -10.405 -13.490 1.00 34.31 204 ALA A N 1
ATOM 1589 C CA . ALA A 1 209 ? 17.649 -9.405 -12.407 1.00 31.17 204 ALA A CA 1
ATOM 1590 C C . ALA A 1 209 ? 17.174 -8.035 -12.903 1.00 29.73 204 ALA A C 1
ATOM 1591 O O . ALA A 1 209 ? 16.417 -7.348 -12.229 1.00 30.91 204 ALA A O 1
ATOM 1593 N N . THR A 1 210 ? 17.603 -7.668 -14.103 1.00 30.93 205 THR A N 1
ATOM 1594 C CA . THR A 1 210 ? 17.214 -6.417 -14.733 1.00 31.10 205 THR A CA 1
ATOM 1595 C C . THR A 1 210 ? 15.725 -6.369 -15.053 1.00 33.68 205 THR A C 1
ATOM 1596 O O . THR A 1 210 ? 15.070 -5.354 -14.802 1.00 37.83 205 THR A O 1
ATOM 1600 N N . VAL A 1 211 ? 15.185 -7.471 -15.573 1.00 31.79 206 VAL A N 1
ATOM 1601 C CA . VAL A 1 211 ? 13.790 -7.501 -15.998 1.00 31.35 206 VAL A CA 1
ATOM 1602 C C . VAL A 1 211 ? 12.882 -7.346 -14.785 1.00 33.65 206 VAL A C 1
ATOM 1603 O O . VAL A 1 211 ? 11.885 -6.627 -14.812 1.00 35.11 206 VAL A O 1
ATOM 1607 N N . LEU A 1 212 ? 13.288 -7.961 -13.686 1.00 36.50 207 LEU A N 1
ATOM 1608 C CA . LEU A 1 212 ? 12.453 -8.006 -12.505 1.00 36.61 207 LEU A CA 1
ATOM 1609 C C . LEU A 1 212 ? 12.536 -6.745 -11.666 1.00 40.60 207 LEU A C 1
ATOM 1610 O O . LEU A 1 212 ? 11.752 -6.582 -10.740 1.00 40.82 207 LEU A O 1
ATOM 1615 N N . THR A 1 213 ? 13.468 -5.845 -12.000 1.00 45.84 208 THR A N 1
ATOM 1616 C CA . THR A 1 213 ? 13.666 -4.602 -11.231 1.00 48.24 208 THR A CA 1
ATOM 1617 C C . THR A 1 213 ? 12.736 -3.478 -11.599 1.00 47.09 208 THR A C 1
ATOM 1618 O O . THR A 1 213 ? 12.654 -2.499 -10.884 1.00 51.88 208 THR A O 1
ATOM 1622 N N . GLN A 1 214 ? 12.001 -3.639 -12.685 1.00 47.37 209 GLN A N 1
ATOM 1623 C CA . GLN A 1 214 ? 11.107 -2.614 -13.168 1.00 46.83 209 GLN A CA 1
ATOM 1624 C C . GLN A 1 214 ? 9.891 -2.460 -12.269 1.00 49.33 209 GLN A C 1
ATOM 1625 O O . GLN A 1 214 ? 9.667 -3.244 -11.343 1.00 50.78 209 GLN A O 1
ATOM 1631 N N . GLU A 1 215 ? 9.102 -1.435 -12.542 1.00 50.88 210 GLU A N 1
ATOM 1632 C CA . GLU A 1 215 ? 7.808 -1.308 -11.907 1.00 52.27 210 GLU A CA 1
ATOM 1633 C C . GLU A 1 215 ? 6.783 -1.715 -12.949 1.00 48.16 210 GLU A C 1
ATOM 1634 O O . GLU A 1 215 ? 6.353 -0.910 -13.775 1.00 45.44 210 GLU A O 1
ATOM 1640 N N . LYS A 1 216 ? 6.463 -3.008 -12.914 1.00 44.47 211 LYS A N 1
ATOM 1641 C CA . LYS A 1 216 ? 5.512 -3.667 -13.791 1.00 38.48 211 LYS A CA 1
ATOM 1642 C C . LYS A 1 216 ? 4.932 -4.807 -12.951 1.00 35.70 211 LYS A C 1
ATOM 1643 O O . LYS A 1 216 ? 5.490 -5.141 -11.903 1.00 32.69 211 LYS A O 1
ATOM 1649 N N . THR A 1 217 ? 3.838 -5.426 -13.404 1.00 33.21 212 THR A N 1
ATOM 1650 C CA . THR A 1 217 ? 3.289 -6.572 -12.685 1.00 31.83 212 THR A CA 1
ATOM 1651 C C . THR A 1 217 ? 4.177 -7.787 -12.897 1.00 31.55 212 THR A C 1
ATOM 1652 O O . THR A 1 217 ? 4.994 -7.812 -13.830 1.00 32.48 212 THR A O 1
ATOM 1656 N N . LEU A 1 218 ? 4.005 -8.786 -12.029 1.00 28.64 213 LEU A N 1
ATOM 1657 C CA . LEU A 1 218 ? 4.788 -10.011 -12.078 1.00 28.91 213 LEU A CA 1
ATOM 1658 C C . LEU A 1 218 ? 4.535 -10.750 -13.394 1.00 30.89 213 LEU A C 1
ATOM 1659 O O . LEU A 1 218 ? 5.481 -11.126 -14.098 1.00 29.81 213 LEU A O 1
ATOM 1664 N N . ASP A 1 219 ? 3.251 -10.909 -13.719 1.00 31.40 214 ASP A N 1
ATOM 1665 C CA . ASP A 1 219 ? 2.801 -11.447 -14.995 1.00 34.63 214 ASP A CA 1
ATOM 1666 C C . ASP A 1 219 ? 3.419 -10.743 -16.231 1.00 37.50 214 ASP A C 1
ATOM 1667 O O . ASP A 1 219 ? 3.807 -11.432 -17.189 1.00 38.88 214 ASP A O 1
ATOM 1672 N N . ASP A 1 220 ? 3.525 -9.402 -16.214 1.00 36.92 215 ASP A N 1
ATOM 1673 C CA . ASP A 1 220 ? 4.182 -8.671 -17.323 1.00 37.48 215 ASP A CA 1
ATOM 1674 C C . ASP A 1 220 ? 5.687 -8.942 -17.361 1.00 37.68 215 ASP A C 1
ATOM 1675 O O . ASP A 1 220 ? 6.285 -9.001 -18.444 1.00 39.85 215 ASP A O 1
ATOM 1680 N N . LYS A 1 221 ? 6.293 -9.081 -16.181 1.00 35.09 216 LYS A N 1
ATOM 1681 C CA . LYS A 1 221 ? 7.720 -9.355 -16.072 1.00 33.56 216 LYS A CA 1
ATOM 1682 C C . LYS A 1 221 ? 8.064 -10.741 -16.611 1.00 35.36 216 LYS A C 1
ATOM 1683 O O . LYS A 1 221 ? 9.083 -10.913 -17.284 1.00 35.37 216 LYS A O 1
ATOM 1689 N N . ASN A 1 222 ? 7.197 -11.715 -16.332 1.00 34.35 217 ASN A N 1
ATOM 1690 C CA . ASN A 1 222 ? 7.386 -13.071 -16.803 1.00 32.46 217 ASN A CA 1
ATOM 1691 C C . ASN A 1 222 ? 7.279 -13.106 -18.317 1.00 33.10 217 ASN A C 1
ATOM 1692 O O . ASN A 1 222 ? 8.044 -13.807 -18.974 1.00 36.95 217 ASN A O 1
ATOM 1697 N N . GLN A 1 223 ? 6.352 -12.323 -18.865 1.00 33.10 218 GLN A N 1
ATOM 1698 C CA . GLN A 1 223 ? 6.201 -12.167 -20.315 1.00 33.18 218 GLN A CA 1
ATOM 1699 C C . GLN A 1 223 ? 7.448 -11.539 -20.932 1.00 33.80 218 GLN A C 1
ATOM 1700 O O . GLN A 1 223 ? 7.909 -11.974 -21.980 1.00 36.85 218 GLN A O 1
ATOM 1706 N N . ASP A 1 224 ? 8.017 -10.550 -20.249 1.00 33.20 219 ASP A N 1
ATOM 1707 C CA . ASP A 1 224 ? 9.256 -9.908 -20.694 1.00 33.35 219 ASP A CA 1
ATOM 1708 C C . ASP A 1 224 ? 10.455 -10.835 -20.680 1.00 29.69 219 ASP A C 1
ATOM 1709 O O . ASP A 1 224 ? 11.358 -10.681 -21.480 1.00 32.31 219 ASP A O 1
ATOM 1714 N N . LEU A 1 225 ? 10.464 -11.781 -19.755 1.00 29.59 220 LEU A N 1
ATOM 1715 C CA . LEU A 1 225 ? 11.529 -12.770 -19.655 1.00 27.77 220 LEU A CA 1
ATOM 1716 C C . LEU A 1 225 ? 11.537 -13.715 -20.854 1.00 30.83 220 LEU A C 1
ATOM 1717 O O . LEU A 1 225 ? 12.604 -14.017 -21.390 1.00 29.30 220 LEU A O 1
ATOM 1722 N N . ILE A 1 226 ? 10.359 -14.168 -21.290 1.00 31.16 221 ILE A N 1
ATOM 1723 C CA . ILE A 1 226 ? 10.335 -15.120 -22.394 1.00 33.65 221 ILE A CA 1
ATOM 1724 C C . ILE A 1 226 ? 10.506 -14.427 -23.745 1.00 34.95 221 ILE A C 1
ATOM 1725 O O . ILE A 1 226 ? 11.082 -15.007 -24.674 1.00 36.72 221 ILE A O 1
ATOM 1730 N N . THR A 1 227 ? 10.010 -13.189 -23.840 1.00 36.03 222 THR A N 1
ATOM 1731 C CA . THR A 1 227 ? 10.173 -12.354 -25.034 1.00 33.19 222 THR A CA 1
ATOM 1732 C C . THR A 1 227 ? 11.653 -12.127 -25.279 1.00 32.84 222 THR A C 1
ATOM 1733 O O . THR A 1 227 ? 12.145 -12.378 -26.378 1.00 33.02 222 THR A O 1
ATOM 1737 N N . LEU A 1 228 ? 12.365 -11.710 -24.231 1.00 31.62 223 LEU A N 1
ATOM 1738 C CA . LEU A 1 228 ? 13.820 -11.557 -24.293 1.00 32.79 223 LEU A CA 1
ATOM 1739 C C . LEU A 1 228 ? 14.557 -12.858 -24.619 1.00 32.42 223 LEU A C 1
ATOM 1740 O O . LEU A 1 228 ? 15.499 -12.848 -25.401 1.00 33.12 223 LEU A O 1
ATOM 1745 N N . ALA A 1 229 ? 14.108 -13.971 -24.044 1.00 30.92 224 ALA A N 1
ATOM 1746 C CA . ALA A 1 229 ? 14.724 -15.253 -24.323 1.00 29.92 224 ALA A CA 1
ATOM 1747 C C . ALA A 1 229 ? 14.524 -15.650 -25.779 1.00 31.10 224 ALA A C 1
ATOM 1748 O O . ALA A 1 229 ? 15.402 -16.250 -26.397 1.00 31.23 224 ALA A O 1
ATOM 1750 N N . ASN A 1 230 ? 13.374 -15.285 -26.329 1.00 32.92 225 ASN A N 1
ATOM 1751 C CA . ASN A 1 230 ? 13.113 -15.497 -27.747 1.00 33.34 225 ASN A CA 1
ATOM 1752 C C . ASN A 1 230 ? 13.979 -14.592 -28.625 1.00 34.84 225 ASN A C 1
ATOM 1753 O O . ASN A 1 230 ? 14.521 -15.063 -29.639 1.00 34.50 225 ASN A O 1
ATOM 1758 N N . HIS A 1 231 ? 14.125 -13.320 -28.225 1.00 34.55 226 HIS A N 1
ATOM 1759 C CA . HIS A 1 231 ? 14.946 -12.366 -28.960 1.00 37.25 226 HIS A CA 1
ATOM 1760 C C . HIS A 1 231 ? 16.387 -12.810 -28.989 1.00 38.27 226 HIS A C 1
ATOM 1761 O O . HIS A 1 231 ? 17.045 -12.679 -30.001 1.00 43.66 226 HIS A O 1
ATOM 1768 N N . ARG A 1 232 ? 16.873 -13.367 -27.890 1.00 38.59 227 ARG A N 1
ATOM 1769 C CA . ARG A 1 232 ? 18.217 -13.939 -27.854 1.00 36.71 227 ARG A CA 1
ATOM 1770 C C . ARG A 1 232 ? 18.374 -15.216 -28.665 1.00 35.62 227 ARG A C 1
ATOM 1771 O O . ARG A 1 232 ? 19.493 -15.664 -28.883 1.00 37.88 227 ARG A O 1
ATOM 1779 N N . GLY A 1 233 ? 17.276 -15.823 -29.101 1.00 34.86 228 GLY A N 1
ATOM 1780 C CA . GLY A 1 233 ? 17.383 -17.000 -29.968 1.00 35.30 228 GLY A CA 1
ATOM 1781 C C . GLY A 1 233 ? 16.231 -17.976 -29.868 1.00 37.32 228 GLY A C 1
ATOM 1782 O O . GLY A 1 233 ? 15.807 -18.562 -30.887 1.00 38.03 228 GLY A O 1
ATOM 1783 N N . GLY A 1 234 ? 15.729 -18.150 -28.643 1.00 35.36 229 GLY A N 1
ATOM 1784 C CA . GLY A 1 234 ? 14.617 -19.058 -28.366 1.00 35.14 229 GLY A CA 1
ATOM 1785 C C . GLY A 1 234 ? 14.856 -20.519 -2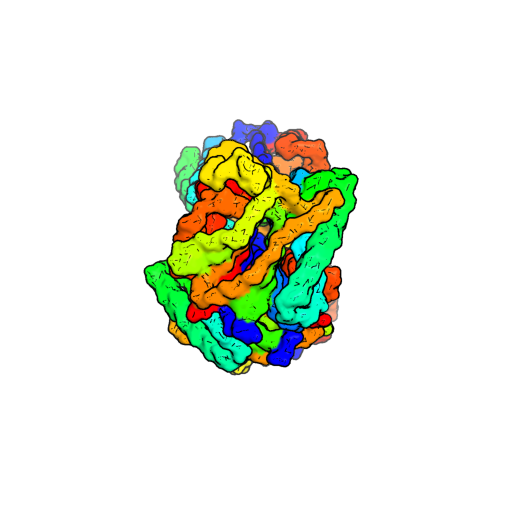8.736 1.00 34.70 229 GLY A C 1
ATOM 1786 O O . GLY A 1 234 ? 13.913 -21.231 -29.090 1.00 36.86 229 GLY A O 1
ATOM 1787 N N . LEU A 1 235 ? 16.103 -20.980 -28.637 1.00 30.63 230 LEU A N 1
ATOM 1788 C CA . LEU A 1 235 ? 16.476 -22.297 -29.139 1.00 28.71 230 LEU A CA 1
ATOM 1789 C C . LEU A 1 235 ? 15.877 -23.476 -28.401 1.00 29.36 230 LEU A C 1
ATOM 1790 O O . LEU A 1 235 ? 16.028 -24.610 -28.832 1.00 34.85 230 LEU A O 1
ATOM 1795 N N . ASP A 1 236 ? 15.199 -23.227 -27.296 1.00 29.94 231 ASP A N 1
ATOM 1796 C CA . ASP A 1 236 ? 14.647 -24.305 -26.503 1.00 30.31 231 ASP A CA 1
ATOM 1797 C C . ASP A 1 236 ? 13.367 -23.785 -25.883 1.00 31.25 231 ASP A C 1
ATOM 1798 O O . ASP A 1 236 ? 13.126 -22.584 -25.909 1.00 33.90 231 ASP A O 1
ATOM 1803 N N . ASN A 1 237 ? 12.540 -24.695 -25.368 1.00 32.15 232 ASN A N 1
ATOM 1804 C CA . ASN A 1 237 ? 11.358 -24.338 -24.602 1.00 31.66 232 ASN A CA 1
ATOM 1805 C C . ASN A 1 237 ? 11.752 -23.537 -23.375 1.00 30.65 232 ASN A C 1
ATOM 1806 O O . ASN A 1 237 ? 12.709 -23.882 -22.696 1.00 31.05 232 ASN A O 1
ATOM 1811 N N . ILE A 1 238 ? 11.032 -22.450 -23.118 1.00 30.16 233 ILE A N 1
ATOM 1812 C CA . ILE A 1 238 ? 11.301 -21.589 -21.961 1.00 28.37 233 ILE A CA 1
ATOM 1813 C C . ILE A 1 238 ? 10.137 -21.706 -21.011 1.00 28.67 233 ILE A C 1
ATOM 1814 O O . ILE A 1 238 ? 8.992 -21.654 -21.448 1.00 30.86 233 ILE A O 1
ATOM 1819 N N . THR A 1 239 ? 10.410 -21.870 -19.719 1.00 29.78 234 THR A N 1
ATOM 1820 C CA . THR A 1 239 ? 9.352 -22.112 -18.738 1.00 30.58 234 THR A CA 1
ATOM 1821 C C . THR A 1 239 ? 9.783 -21.544 -17.408 1.00 31.79 234 THR A C 1
ATOM 1822 O O . THR A 1 239 ? 10.860 -21.873 -16.932 1.00 33.52 234 THR A O 1
ATOM 1826 N N . VAL A 1 240 ? 8.978 -20.642 -16.835 1.00 30.17 235 VAL A N 1
ATOM 1827 C CA . VAL A 1 240 ? 9.393 -19.898 -15.644 1.00 26.02 235 VAL A CA 1
ATOM 1828 C C . VAL A 1 240 ? 8.289 -19.814 -14.586 1.00 27.13 235 VAL A C 1
ATOM 1829 O O . VAL A 1 240 ? 7.133 -19.510 -14.902 1.00 28.79 235 VAL A O 1
ATOM 1833 N N . ALA A 1 241 ? 8.640 -20.103 -13.334 1.00 27.03 236 ALA A N 1
ATOM 1834 C CA . ALA A 1 241 ? 7.801 -19.726 -12.195 1.00 25.75 236 ALA A CA 1
ATOM 1835 C C . ALA A 1 241 ? 8.461 -18.593 -11.432 1.00 25.87 236 ALA A C 1
ATOM 1836 O O . ALA A 1 241 ? 9.637 -18.686 -11.050 1.00 27.68 236 ALA A O 1
ATOM 1838 N N . LEU A 1 242 ? 7.717 -17.520 -11.205 1.00 26.40 237 LEU A N 1
ATOM 1839 C CA . LEU A 1 242 ? 8.228 -16.418 -10.396 1.00 27.66 237 LEU A CA 1
ATOM 1840 C C . LEU A 1 242 ? 7.386 -16.285 -9.159 1.00 28.55 237 LEU A C 1
ATOM 1841 O O . LEU A 1 242 ? 6.163 -16.354 -9.250 1.00 30.05 237 LEU A O 1
ATOM 1846 N N . VAL A 1 243 ? 8.046 -16.122 -8.008 1.00 27.83 238 VAL A N 1
ATOM 1847 C CA . VAL A 1 243 ? 7.375 -15.818 -6.754 1.00 29.14 238 VAL A CA 1
ATOM 1848 C C . VAL A 1 243 ? 7.923 -14.491 -6.197 1.00 31.50 238 VAL A C 1
ATOM 1849 O O . VAL A 1 243 ? 9.113 -14.370 -5.965 1.00 32.01 238 VAL A O 1
ATOM 1853 N N . TYR A 1 244 ? 7.053 -13.505 -5.989 1.00 32.91 239 TYR A N 1
ATOM 1854 C CA . TYR A 1 244 ? 7.438 -12.225 -5.393 1.00 33.54 239 TYR A CA 1
ATOM 1855 C C . TYR A 1 244 ? 6.959 -12.137 -3.938 1.00 34.37 239 TYR A C 1
ATOM 1856 O O . TYR A 1 244 ? 5.812 -12.467 -3.639 1.00 35.26 239 TYR A O 1
ATOM 1865 N N . VAL A 1 245 ? 7.828 -11.682 -3.038 1.00 35.89 240 VAL A N 1
ATOM 1866 C CA . VAL A 1 245 ? 7.498 -11.656 -1.604 1.00 38.43 240 VAL A CA 1
ATOM 1867 C C . VAL A 1 245 ? 7.059 -10.267 -1.190 1.00 42.58 240 VAL A C 1
ATOM 1868 O O . VAL A 1 245 ? 7.884 -9.356 -1.080 1.00 43.08 240 VAL A O 1
ATOM 1872 N N . GLU A 1 246 ? 5.759 -10.111 -0.956 1.00 49.52 241 GLU A N 1
ATOM 1873 C CA . GLU A 1 246 ? 5.153 -8.786 -0.781 1.00 57.55 241 GLU A CA 1
ATOM 1874 C C . GLU A 1 246 ? 5.535 -8.096 0.518 1.00 58.44 241 GLU A C 1
ATOM 1875 O O . GLU A 1 246 ? 5.797 -8.751 1.524 1.00 56.99 241 GLU A O 1
ATOM 1881 N N . SER A 1 247 ? 5.576 -6.762 0.455 1.00 62.86 242 SER A N 1
ATOM 1882 C CA . SER A 1 247 ? 5.954 -5.908 1.583 1.00 64.73 242 SER A CA 1
ATOM 1883 C C . SER A 1 247 ? 4.721 -5.270 2.219 1.00 63.74 242 SER A C 1
ATOM 1884 O O . SER A 1 247 ? 3.954 -5.932 2.920 1.00 63.24 242 SER A O 1
ATOM 1887 N N . ALA B 1 1 ? -16.373 -21.516 18.380 1.00 67.65 -4 ALA B N 1
ATOM 1888 C CA . ALA B 1 1 ? -16.492 -22.015 16.981 1.00 68.49 -4 ALA B CA 1
ATOM 1889 C C . ALA B 1 1 ? -15.906 -23.422 16.839 1.00 68.51 -4 ALA B C 1
ATOM 1890 O O . ALA B 1 1 ? -14.795 -23.689 17.298 1.00 69.16 -4 ALA B O 1
ATOM 1892 N N . ARG B 1 2 ? -16.665 -24.315 16.207 1.00 67.66 -3 ARG B N 1
ATOM 1893 C CA . ARG B 1 2 ? -16.209 -25.684 15.923 1.00 65.24 -3 ARG B CA 1
ATOM 1894 C C . ARG B 1 2 ? -15.394 -25.735 14.622 1.00 66.39 -3 ARG B C 1
ATOM 1895 O O . ARG B 1 2 ? -15.935 -25.521 13.531 1.00 65.20 -3 ARG B O 1
ATOM 1903 N N . LYS B 1 3 ? -14.098 -26.029 14.748 1.00 66.80 -2 LYS B N 1
ATOM 1904 C CA . LYS B 1 3 ? -13.185 -26.044 13.600 1.00 65.63 -2 LYS B CA 1
ATOM 1905 C C . LYS B 1 3 ? -13.403 -27.249 12.689 1.00 62.82 -2 LYS B C 1
ATOM 1906 O O . LYS B 1 3 ? -13.518 -28.388 13.146 1.00 62.82 -2 LYS B O 1
ATOM 1912 N N . LYS B 1 4 ? -13.502 -26.968 11.394 1.00 59.64 -1 LYS B N 1
ATOM 1913 C CA . LYS B 1 4 ? -13.727 -27.981 10.368 1.00 55.39 -1 LYS B CA 1
ATOM 1914 C C . LYS B 1 4 ? -12.841 -27.636 9.188 1.00 51.98 -1 LYS B C 1
ATOM 1915 O O . LYS B 1 4 ? -12.555 -26.457 8.948 1.00 51.11 -1 LYS B O 1
ATOM 1921 N N . TYR B 1 5 ? -12.405 -28.646 8.442 1.00 48.44 0 TYR B N 1
ATOM 1922 C CA . TYR B 1 5 ? -11.697 -28.356 7.195 1.00 46.28 0 TYR B CA 1
ATOM 1923 C C . TYR B 1 5 ? -12.659 -28.173 6.006 1.00 45.19 0 TYR B C 1
ATOM 1924 O O . TYR B 1 5 ? -13.269 -29.129 5.511 1.00 42.97 0 TYR B O 1
ATOM 1933 N N . MET B 1 6 ? -12.769 -26.943 5.526 1.00 43.57 1 MET B N 1
ATOM 1934 C CA . MET B 1 6 ? -13.677 -26.685 4.419 1.00 41.73 1 MET B CA 1
ATOM 1935 C C . MET B 1 6 ? -12.921 -26.406 3.147 1.00 37.54 1 MET B C 1
ATOM 1936 O O . MET B 1 6 ? -12.163 -25.455 3.074 1.00 36.88 1 MET B O 1
ATOM 1941 N N . GLU B 1 7 ? -13.107 -27.252 2.147 1.00 34.80 2 GLU B N 1
ATOM 1942 C CA . GLU B 1 7 ? -12.444 -27.027 0.880 1.00 32.54 2 GLU B CA 1
ATOM 1943 C C . GLU B 1 7 ? -13.386 -26.140 0.078 1.00 31.91 2 GLU B C 1
ATOM 1944 O O . GLU B 1 7 ? -14.587 -26.368 0.088 1.00 30.62 2 GLU B O 1
ATOM 1950 N N . ILE B 1 8 ? -12.838 -25.110 -0.568 1.00 30.08 3 ILE B N 1
ATOM 1951 C CA . ILE B 1 8 ? -13.597 -24.208 -1.429 1.00 28.11 3 ILE B CA 1
ATOM 1952 C C . ILE B 1 8 ? -13.098 -24.367 -2.860 1.00 26.82 3 ILE B C 1
ATOM 1953 O O . ILE B 1 8 ? -11.897 -24.441 -3.081 1.00 29.45 3 ILE B O 1
ATOM 1958 N N . SER B 1 9 ? -14.018 -24.429 -3.819 1.00 25.57 4 SER B N 1
ATOM 1959 C CA . SER B 1 9 ? -13.702 -24.614 -5.232 1.00 24.13 4 SER B CA 1
ATOM 1960 C C . SER B 1 9 ? -14.559 -23.618 -6.027 1.00 25.12 4 SER B C 1
ATOM 1961 O O . SER B 1 9 ? -15.762 -23.537 -5.787 1.00 25.08 4 SER B O 1
ATOM 1964 N N . LEU B 1 10 ? -13.942 -22.848 -6.936 1.00 24.25 5 LEU B N 1
ATOM 1965 C CA . LEU B 1 10 ? -14.631 -21.802 -7.730 1.00 24.89 5 LEU B CA 1
ATOM 1966 C C . LEU B 1 10 ? -14.463 -21.975 -9.241 1.00 26.93 5 LEU B C 1
ATOM 1967 O O . LEU B 1 10 ? -13.347 -22.141 -9.729 1.00 26.74 5 LEU B O 1
ATOM 1972 N N . LEU B 1 11 ? -15.556 -21.895 -9.992 1.00 26.49 6 LEU B N 1
ATOM 1973 C CA . LEU B 1 11 ? -15.461 -21.981 -11.449 1.00 27.91 6 LEU B CA 1
ATOM 1974 C C . LEU B 1 11 ? -16.501 -21.116 -12.143 1.00 30.63 6 LEU B C 1
ATOM 1975 O O . LEU B 1 11 ? -17.672 -21.093 -11.744 1.00 29.92 6 LEU B O 1
ATOM 1980 N N . THR B 1 12 ? -16.055 -20.413 -13.181 1.00 31.38 7 THR B N 1
ATOM 1981 C CA . THR B 1 12 ? -16.947 -19.713 -14.094 1.00 32.12 7 THR B CA 1
ATOM 1982 C C . THR B 1 12 ? -16.769 -20.213 -15.539 1.00 31.28 7 THR B C 1
ATOM 1983 O O . THR B 1 12 ? -15.697 -20.656 -15.948 1.00 31.08 7 THR B O 1
ATOM 1987 N N . ASP B 1 13 ? -17.836 -20.158 -16.308 1.00 31.95 8 ASP B N 1
ATOM 1988 C CA . ASP B 1 13 ? -17.763 -20.572 -17.688 1.00 35.25 8 ASP B CA 1
ATOM 1989 C C . ASP B 1 13 ? -18.664 -19.685 -18.522 1.00 38.09 8 ASP B C 1
ATOM 1990 O O . ASP B 1 13 ? -19.749 -19.285 -18.079 1.00 38.52 8 ASP B O 1
ATOM 1995 N N . ILE B 1 14 ? -18.213 -19.400 -19.739 1.00 38.87 9 ILE B N 1
ATOM 1996 C CA . ILE B 1 14 ? -18.959 -18.572 -20.664 1.00 39.89 9 ILE B CA 1
ATOM 1997 C C . ILE B 1 14 ? -20.287 -19.209 -21.105 1.00 38.80 9 ILE B C 1
ATOM 1998 O O . ILE B 1 14 ? -21.292 -18.514 -21.221 1.00 38.63 9 ILE B O 1
ATOM 2003 N N . GLY B 1 15 ? -20.303 -20.532 -21.268 1.00 38.58 10 GLY B N 1
ATOM 2004 C CA . GLY B 1 15 ? -21.489 -21.239 -21.727 1.00 38.79 10 GLY B CA 1
ATOM 2005 C C . GLY B 1 15 ? -21.406 -21.468 -23.215 1.00 41.95 10 GLY B C 1
ATOM 2006 O O . GLY B 1 15 ? -20.480 -20.990 -23.858 1.00 42.18 10 GLY B O 1
ATOM 2007 N N . GLN B 1 16 ? -22.377 -22.186 -23.770 1.00 45.18 11 GLN B N 1
ATOM 2008 C CA . GLN B 1 16 ? -22.358 -22.525 -25.190 1.00 47.19 11 GLN B CA 1
ATOM 2009 C C . GLN B 1 16 ? -22.802 -21.399 -26.117 1.00 47.63 11 GLN B C 1
ATOM 2010 O O . GLN B 1 16 ? -22.326 -21.295 -27.238 1.00 48.17 11 GLN B O 1
ATOM 2016 N N . ARG B 1 17 ? -23.724 -20.564 -25.662 1.00 48.24 12 ARG B N 1
ATOM 2017 C CA . ARG B 1 17 ? -24.385 -19.640 -26.572 1.00 48.52 12 ARG B CA 1
ATOM 2018 C C . ARG B 1 17 ? -23.936 -18.197 -26.423 1.00 48.86 12 ARG B C 1
ATOM 2019 O O . ARG B 1 17 ? -24.079 -17.409 -27.357 1.00 51.22 12 ARG B O 1
ATOM 2027 N N . ARG B 1 18 ? -23.383 -17.838 -25.271 1.00 47.61 13 ARG B N 1
ATOM 2028 C CA . ARG B 1 18 ? -22.960 -16.452 -25.102 1.00 47.97 13 ARG B CA 1
ATOM 2029 C C . ARG B 1 18 ? -21.500 -16.210 -25.451 1.00 47.52 13 ARG B C 1
ATOM 2030 O O . ARG B 1 18 ? -20.695 -17.139 -25.465 1.00 49.41 13 ARG B O 1
ATOM 2038 N N . SER B 1 19 ? -21.162 -14.968 -25.764 1.00 47.01 14 SER B N 1
ATOM 2039 C CA . SER B 1 19 ? -19.810 -14.665 -26.221 1.00 48.44 14 SER B CA 1
ATOM 2040 C C . SER B 1 19 ? -19.130 -13.715 -25.251 1.00 47.66 14 SER B C 1
ATOM 2041 O O . SER B 1 19 ? -17.952 -13.392 -25.398 1.00 48.99 14 SER B O 1
ATOM 2044 N N . ASN B 1 20 ? -19.887 -13.286 -24.249 1.00 45.77 15 ASN B N 1
ATOM 2045 C CA . ASN B 1 20 ? -19.383 -12.434 -23.189 1.00 42.88 15 ASN B CA 1
ATOM 2046 C C . ASN B 1 20 ? -19.749 -13.090 -21.869 1.00 41.36 15 ASN B C 1
ATOM 2047 O O . ASN B 1 20 ? -20.877 -13.527 -21.700 1.00 43.62 15 ASN B O 1
ATOM 2052 N N . ASN B 1 21 ? -18.809 -13.157 -20.930 1.00 40.69 16 ASN B N 1
ATOM 2053 C CA . ASN B 1 21 ? -19.125 -13.628 -19.566 1.00 38.14 16 ASN B CA 1
ATOM 2054 C C . ASN B 1 21 ? -19.491 -12.447 -18.655 1.00 36.53 16 ASN B C 1
ATOM 2055 O O . ASN B 1 21 ? -18.674 -11.562 -18.426 1.00 36.54 16 ASN B O 1
ATOM 2060 N N . GLN B 1 22 ? -20.714 -12.455 -18.130 1.00 35.47 17 GLN B N 1
ATOM 2061 C CA . GLN B 1 22 ? -21.198 -11.379 -17.265 1.00 34.82 17 GLN B CA 1
ATOM 2062 C C . GLN B 1 22 ? -21.295 -11.786 -15.809 1.00 35.80 17 GLN B C 1
ATOM 2063 O O . GLN B 1 22 ? -21.653 -10.967 -14.965 1.00 35.36 17 GLN B O 1
ATOM 2069 N N . ASP B 1 23 ? -21.004 -13.050 -15.516 1.00 33.58 18 ASP B N 1
ATOM 2070 C CA . ASP B 1 23 ? -20.925 -13.504 -14.134 1.00 32.19 18 ASP B CA 1
ATOM 2071 C C . ASP B 1 23 ? -19.583 -13.069 -13.557 1.00 31.00 18 ASP B C 1
ATOM 2072 O O . ASP B 1 23 ? -18.635 -12.841 -14.298 1.00 31.77 18 ASP B O 1
ATOM 2077 N N . PHE B 1 24 ? -19.485 -12.977 -12.238 1.00 29.63 19 PHE B N 1
ATOM 2078 C CA . PHE B 1 24 ? -18.177 -12.846 -11.602 1.00 27.81 19 PHE B CA 1
ATOM 2079 C C . PHE B 1 24 ? -18.162 -13.581 -10.280 1.00 26.53 19 PHE B C 1
ATOM 2080 O O . PHE B 1 24 ? -19.153 -13.596 -9.560 1.00 29.12 19 PHE B O 1
ATOM 2088 N N . ILE B 1 25 ? -17.030 -14.182 -9.955 1.00 27.37 20 ILE B N 1
ATOM 2089 C CA . ILE B 1 25 ? -16.889 -14.901 -8.688 1.00 28.53 20 ILE B CA 1
ATOM 2090 C C . ILE B 1 25 ? -15.479 -14.704 -8.117 1.00 27.97 20 ILE B C 1
ATOM 2091 O O . ILE B 1 25 ? -14.516 -14.691 -8.869 1.00 27.08 20 ILE B O 1
ATOM 2096 N N . ASN B 1 26 ? -15.374 -14.492 -6.806 1.00 26.82 21 ASN B N 1
ATOM 2097 C CA . ASN B 1 26 ? -14.096 -14.617 -6.115 1.00 27.41 21 ASN B CA 1
ATOM 2098 C C . ASN B 1 26 ? -14.266 -14.965 -4.625 1.00 28.97 21 ASN B C 1
ATOM 2099 O O . ASN B 1 26 ? -15.390 -14.957 -4.100 1.00 27.98 21 ASN B O 1
ATOM 2104 N N . GLN B 1 27 ? -13.152 -15.292 -3.964 1.00 27.94 22 GLN B N 1
ATOM 2105 C CA . GLN B 1 27 ? -13.134 -15.569 -2.534 1.00 27.35 22 GLN B CA 1
ATOM 2106 C C . GLN B 1 27 ? -12.121 -14.691 -1.831 1.00 29.33 22 GLN B C 1
ATOM 2107 O O . GLN B 1 27 ? -11.138 -14.241 -2.428 1.00 33.71 22 GLN B O 1
ATOM 2113 N N . PHE B 1 28 ? -12.371 -14.418 -0.559 1.00 25.81 23 PHE B N 1
ATOM 2114 C CA . PHE B 1 28 ? -11.585 -13.454 0.180 1.00 25.82 23 PHE B CA 1
ATOM 2115 C C . PHE B 1 28 ? -11.495 -13.946 1.608 1.00 29.21 23 PHE B C 1
ATOM 2116 O O . PHE B 1 28 ? -12.180 -14.892 1.967 1.00 30.90 23 PHE B O 1
ATOM 2124 N N . GLU B 1 29 ? -10.649 -13.303 2.409 1.00 32.16 24 GLU B N 1
ATOM 2125 C CA . GLU B 1 29 ? -10.379 -13.728 3.767 1.00 35.77 24 GLU B CA 1
ATOM 2126 C C . GLU B 1 29 ? -10.084 -12.462 4.546 1.00 37.23 24 GLU B C 1
ATOM 2127 O O . GLU B 1 29 ? -9.375 -11.593 4.056 1.00 38.20 24 GLU B O 1
ATOM 2133 N N . ASN B 1 30 ? -10.650 -12.328 5.741 1.00 38.44 25 ASN B N 1
ATOM 2134 C CA . ASN B 1 30 ? -10.388 -11.123 6.520 1.00 39.41 25 ASN B CA 1
ATOM 2135 C C . ASN B 1 30 ? -9.195 -11.318 7.449 1.00 40.27 25 ASN B C 1
ATOM 2136 O O . ASN B 1 30 ? -8.547 -12.372 7.402 1.00 40.40 25 ASN B O 1
ATOM 2141 N N . LYS B 1 31 ? -8.921 -10.324 8.294 1.00 40.65 26 LYS B N 1
ATOM 2142 C CA . LYS B 1 31 ? -7.707 -10.328 9.111 1.00 40.54 26 LYS B CA 1
ATOM 2143 C C . LYS B 1 31 ? -7.774 -11.313 10.259 1.00 38.60 26 LYS B C 1
ATOM 2144 O O . LYS B 1 31 ? -6.744 -11.684 10.824 1.00 39.25 26 LYS B O 1
ATOM 2150 N N . ALA B 1 32 ? -8.991 -11.753 10.564 1.00 35.99 27 ALA B N 1
ATOM 2151 C CA . ALA B 1 32 ? -9.243 -12.756 11.581 1.00 34.49 27 ALA B CA 1
ATOM 2152 C C . ALA B 1 32 ? -9.546 -14.115 10.956 1.00 34.22 27 ALA B C 1
ATOM 2153 O O . ALA B 1 32 ? -10.283 -14.914 11.528 1.00 34.46 27 ALA B O 1
ATOM 2155 N N . GLY B 1 33 ? -9.004 -14.359 9.768 1.00 33.22 28 GLY B N 1
ATOM 2156 C CA . GLY B 1 33 ? -9.128 -15.656 9.105 1.00 31.87 28 GLY B CA 1
ATOM 2157 C C . GLY B 1 33 ? -10.494 -16.123 8.615 1.00 33.04 28 GLY B C 1
ATOM 2158 O O . GLY B 1 33 ? -10.630 -17.285 8.228 1.00 34.37 28 GLY B O 1
ATOM 2159 N N . VAL B 1 34 ? -11.501 -15.248 8.620 1.00 30.22 29 VAL B N 1
ATOM 2160 C CA . VAL B 1 34 ? -12.854 -15.633 8.196 1.00 29.89 29 VAL B CA 1
ATOM 2161 C C . VAL B 1 34 ? -13.043 -15.473 6.686 1.00 31.73 29 VAL B C 1
ATOM 2162 O O . VAL B 1 34 ? -13.038 -14.351 6.178 1.00 34.75 29 VAL B O 1
ATOM 2166 N N . PRO B 1 35 ? -13.247 -16.591 5.964 1.00 30.42 30 PRO B N 1
ATOM 2167 C CA . PRO B 1 35 ? -13.445 -16.535 4.514 1.00 28.76 30 PRO B CA 1
ATOM 2168 C C . PRO B 1 35 ? -14.771 -15.899 4.061 1.00 29.57 30 PRO B C 1
ATOM 2169 O O . PRO B 1 35 ? -15.744 -15.890 4.808 1.00 31.35 30 PRO B O 1
ATOM 2173 N N . LEU B 1 36 ? -14.793 -15.361 2.841 1.00 27.85 31 LEU B N 1
ATOM 2174 C CA . LEU B 1 36 ? -16.023 -14.872 2.238 1.00 26.34 31 LEU B CA 1
ATOM 2175 C C . LEU B 1 36 ? -15.996 -15.275 0.784 1.00 28.60 31 LEU B C 1
ATOM 2176 O O . LEU B 1 36 ? -14.989 -15.068 0.111 1.00 28.71 31 LEU B O 1
ATOM 2181 N N . ILE B 1 37 ? -17.098 -15.851 0.306 1.00 27.23 32 ILE B N 1
ATOM 2182 C CA . ILE B 1 37 ? -17.257 -16.170 -1.097 1.00 26.82 32 ILE B CA 1
ATOM 2183 C C . ILE B 1 37 ? -18.272 -15.185 -1.657 1.00 27.86 32 ILE B C 1
ATOM 2184 O O . ILE B 1 37 ? -19.304 -14.951 -1.040 1.00 29.75 32 ILE B O 1
ATOM 2189 N N . ILE B 1 38 ? -17.996 -14.576 -2.806 1.00 26.24 33 ILE B N 1
ATOM 2190 C CA . ILE B 1 38 ? -19.025 -13.750 -3.424 1.00 26.63 33 ILE B CA 1
ATOM 2191 C C . ILE B 1 38 ? -19.273 -14.141 -4.872 1.00 26.41 33 ILE B C 1
ATOM 2192 O O . ILE B 1 38 ? -18.363 -14.114 -5.696 1.00 28.61 33 ILE B O 1
ATOM 2197 N N . LEU B 1 39 ? -20.508 -14.491 -5.189 1.00 25.29 34 LEU B N 1
ATOM 2198 C CA . LEU B 1 39 ? -20.859 -14.787 -6.564 1.00 26.74 34 LEU B CA 1
ATOM 2199 C C . LEU B 1 39 ? -21.790 -13.684 -7.036 1.00 26.77 34 LEU B C 1
ATOM 2200 O O . LEU B 1 39 ? -22.635 -13.216 -6.266 1.00 28.38 34 LEU B O 1
ATOM 2205 N N . ALA B 1 40 ? -21.648 -13.269 -8.292 1.00 25.21 35 ALA B N 1
ATOM 2206 C CA . ALA B 1 40 ? -22.505 -12.202 -8.840 1.00 26.67 35 ALA B CA 1
ATOM 2207 C C . ALA B 1 40 ? -22.855 -12.410 -10.324 1.00 28.87 35 ALA B C 1
ATOM 2208 O O . ALA B 1 40 ? -21.957 -12.618 -11.141 1.00 31.30 35 ALA B O 1
ATOM 2210 N N . ASP B 1 41 ? -24.137 -12.327 -10.683 1.00 26.76 36 ASP B N 1
ATOM 2211 C CA . ASP B 1 41 ? -24.531 -12.490 -12.085 1.00 28.87 36 ASP B CA 1
ATOM 2212 C C . ASP B 1 41 ? -24.965 -11.174 -12.717 1.00 32.39 36 ASP B C 1
ATOM 2213 O O . ASP B 1 41 ? -26.102 -10.725 -12.534 1.00 33.89 36 ASP B O 1
ATOM 2218 N N . GLY B 1 42 ? -24.081 -10.595 -13.515 1.00 33.38 37 GLY B N 1
ATOM 2219 C CA . GLY B 1 42 ? -24.377 -9.326 -14.169 1.00 38.02 37 GLY B CA 1
ATOM 2220 C C . GLY B 1 42 ? -25.411 -9.357 -15.278 1.00 39.30 37 GLY B C 1
ATOM 2221 O O . GLY B 1 42 ? -25.675 -10.396 -15.865 1.00 39.66 37 GLY B O 1
ATOM 2222 N N . MET B 1 43 ? -26.025 -8.205 -15.509 1.00 42.30 38 MET B N 1
ATOM 2223 C CA . MET B 1 43 ? -26.932 -7.957 -16.619 1.00 46.99 38 MET B CA 1
ATOM 2224 C C . MET B 1 43 ? -26.613 -6.533 -17.076 1.00 49.13 38 MET B C 1
ATOM 2225 O O . MET B 1 43 ? -26.205 -5.676 -16.282 1.00 47.74 38 MET B O 1
ATOM 2230 N N . GLY B 1 44 ? -26.747 -6.272 -18.363 1.00 52.70 39 GLY B N 1
ATOM 2231 C CA . GLY B 1 44 ? -26.332 -4.973 -18.841 1.00 55.49 39 GLY B CA 1
ATOM 2232 C C . GLY B 1 44 ? -26.632 -4.774 -20.291 1.00 56.96 39 GLY B C 1
ATOM 2233 O O . GLY B 1 44 ? -27.746 -4.416 -20.643 1.00 58.83 39 GLY B O 1
ATOM 2234 N N . GLY B 1 45 ? -25.637 -5.016 -21.132 1.00 58.36 40 GLY B N 1
ATOM 2235 C CA . GLY B 1 45 ? -25.785 -4.787 -22.561 1.00 60.86 40 GLY B CA 1
ATOM 2236 C C . GLY B 1 45 ? -24.461 -5.014 -23.256 1.00 63.95 40 GLY B C 1
ATOM 2237 O O . GLY B 1 45 ? -24.108 -6.158 -23.563 1.00 64.54 40 GLY B O 1
ATOM 2238 N N . HIS B 1 46 ? -23.732 -3.918 -23.483 1.00 66.15 41 HIS B N 1
ATOM 2239 C CA . HIS B 1 46 ? -22.433 -3.943 -24.160 1.00 68.96 41 HIS B CA 1
ATOM 2240 C C . HIS B 1 46 ? -21.378 -4.611 -23.271 1.00 69.27 41 HIS B C 1
ATOM 2241 O O . HIS B 1 46 ? -21.047 -5.790 -23.461 1.00 69.94 41 HIS B O 1
ATOM 2243 N N . ARG B 1 47 ? -20.865 -3.861 -22.299 1.00 67.43 42 ARG B N 1
ATOM 2244 C CA . ARG B 1 47 ? -19.940 -4.416 -21.318 1.00 63.79 42 ARG B CA 1
ATOM 2245 C C . ARG B 1 47 ? -20.412 -4.150 -19.897 1.00 61.79 42 ARG B C 1
ATOM 2246 O O . ARG B 1 47 ? -19.672 -4.407 -18.942 1.00 62.12 42 ARG B O 1
ATOM 2254 N N . ALA B 1 48 ? -21.644 -3.652 -19.767 1.00 57.70 43 ALA B N 1
ATOM 2255 C CA . ALA B 1 48 ? -22.180 -3.200 -18.479 1.00 53.04 43 ALA B CA 1
ATOM 2256 C C . ALA B 1 48 ? -22.281 -4.310 -17.423 1.00 50.72 43 ALA B C 1
ATOM 2257 O O . ALA B 1 48 ? -21.842 -4.126 -16.286 1.00 49.77 43 ALA B O 1
ATOM 2259 N N . GLY B 1 49 ? -22.834 -5.457 -17.817 1.00 48.17 44 GLY B N 1
ATOM 2260 C CA . GLY B 1 49 ? -22.982 -6.621 -16.938 1.00 46.46 44 GLY B CA 1
ATOM 2261 C C . GLY B 1 49 ? -21.685 -7.152 -16.343 1.00 46.66 44 GLY B C 1
ATOM 2262 O O . GLY B 1 49 ? -21.660 -7.520 -15.161 1.00 46.66 44 GLY B O 1
ATOM 2263 N N . ASN B 1 50 ? -20.618 -7.178 -17.154 1.00 44.34 45 ASN B N 1
ATOM 2264 C CA . ASN B 1 50 ? -19.252 -7.435 -16.677 1.00 43.65 45 ASN B CA 1
ATOM 2265 C C . ASN B 1 50 ? -18.861 -6.505 -15.551 1.00 40.86 45 ASN B C 1
ATOM 2266 O O . ASN B 1 50 ? -18.372 -6.948 -14.524 1.00 39.39 45 ASN B O 1
ATOM 2271 N N . ILE B 1 51 ? -19.070 -5.212 -15.780 1.00 40.65 46 ILE B N 1
ATOM 2272 C CA . ILE B 1 51 ? -18.640 -4.153 -14.873 1.00 41.27 46 ILE B CA 1
ATOM 2273 C C . ILE B 1 51 ? -19.335 -4.257 -13.519 1.00 39.71 46 ILE B C 1
ATOM 2274 O O . ILE B 1 51 ? -18.658 -4.355 -12.506 1.00 37.75 46 ILE B O 1
ATOM 2279 N N . ALA B 1 52 ? -20.670 -4.290 -13.525 1.00 38.34 47 ALA B N 1
ATOM 2280 C CA . ALA B 1 52 ? -21.467 -4.416 -12.296 1.00 38.18 47 ALA B CA 1
ATOM 2281 C C . ALA B 1 52 ? -21.105 -5.644 -11.461 1.00 36.56 47 ALA B C 1
ATOM 2282 O O . ALA B 1 52 ? -20.908 -5.524 -10.261 1.00 36.70 47 ALA B O 1
ATOM 2284 N N . SER B 1 53 ? -21.048 -6.813 -12.091 1.00 34.06 48 SER B N 1
ATOM 2285 C CA . SER B 1 53 ? -20.624 -8.010 -11.374 1.00 33.45 48 SER B CA 1
ATOM 2286 C C . SER B 1 53 ? -19.180 -7.953 -10.860 1.00 31.96 48 SER B C 1
ATOM 2287 O O . SER B 1 53 ? -18.969 -8.190 -9.676 1.00 32.54 48 SER B O 1
ATOM 2290 N N . GLU B 1 54 ? -18.209 -7.602 -11.708 1.00 32.58 49 GLU B N 1
ATOM 2291 C CA . GLU B 1 54 ? -16.811 -7.505 -11.248 1.00 35.81 49 GLU B CA 1
ATOM 2292 C C . GLU B 1 54 ? -16.636 -6.473 -10.136 1.00 35.59 49 GLU B C 1
ATOM 2293 O O . GLU B 1 54 ? -16.008 -6.769 -9.111 1.00 36.59 49 GLU B O 1
ATOM 2299 N N . MET B 1 55 ? -17.246 -5.302 -10.313 1.00 33.45 50 MET B N 1
ATOM 2300 C CA . MET B 1 55 ? -17.126 -4.225 -9.347 1.00 34.41 50 MET B CA 1
ATOM 2301 C C . MET B 1 55 ? -17.688 -4.570 -7.972 1.00 32.96 50 MET B C 1
ATOM 2302 O O . MET B 1 55 ? -17.022 -4.345 -6.966 1.00 32.77 50 MET B O 1
ATOM 2307 N N . THR B 1 56 ? -18.886 -5.135 -7.935 1.00 29.92 51 THR B N 1
ATOM 2308 C CA . THR B 1 56 ? -19.514 -5.525 -6.687 1.00 29.97 51 THR B CA 1
ATOM 2309 C C . THR B 1 56 ? -18.649 -6.483 -5.870 1.00 30.65 51 THR B C 1
ATOM 2310 O O . THR B 1 56 ? -18.346 -6.215 -4.704 1.00 33.14 51 THR B O 1
ATOM 2314 N N . VAL B 1 57 ? -18.238 -7.575 -6.506 1.00 28.63 52 VAL B N 1
ATOM 2315 C CA . VAL B 1 57 ? -17.407 -8.602 -5.890 1.00 26.37 52 VAL B CA 1
ATOM 2316 C C . VAL B 1 57 ? -16.074 -8.038 -5.400 1.00 26.94 52 VAL B C 1
ATOM 2317 O O . VAL B 1 57 ? -15.679 -8.305 -4.269 1.00 27.85 52 VAL B O 1
ATOM 2321 N N . THR B 1 58 ? -15.400 -7.252 -6.245 1.00 27.87 53 THR B N 1
ATOM 2322 C CA . THR B 1 58 ? -14.078 -6.686 -5.921 1.00 28.27 53 THR B CA 1
ATOM 2323 C C . THR B 1 58 ? -14.179 -5.585 -4.861 1.00 30.33 53 THR B C 1
ATOM 2324 O O . THR B 1 58 ? -13.298 -5.464 -4.010 1.00 33.34 53 THR B O 1
ATOM 2328 N N . ASP B 1 59 ? -15.255 -4.806 -4.876 1.00 29.71 54 ASP B N 1
ATOM 2329 C CA . ASP B 1 59 ? -15.428 -3.804 -3.831 1.00 31.88 54 ASP B CA 1
ATOM 2330 C C . ASP B 1 59 ? -15.739 -4.434 -2.487 1.00 32.54 54 ASP B C 1
ATOM 2331 O O . ASP B 1 59 ? -15.114 -4.080 -1.500 1.00 35.84 54 ASP B O 1
ATOM 2336 N N . LEU B 1 60 ? -16.687 -5.364 -2.436 1.00 31.00 55 LEU B N 1
ATOM 2337 C CA . LEU B 1 60 ? -17.015 -5.985 -1.155 1.00 31.67 55 LEU B CA 1
ATOM 2338 C C . LEU B 1 60 ? -15.862 -6.837 -0.653 1.00 31.11 55 LEU B C 1
ATOM 2339 O O . LEU B 1 60 ? -15.585 -6.844 0.532 1.00 30.40 55 LEU B O 1
ATOM 2344 N N . GLY B 1 61 ? -15.169 -7.512 -1.564 1.00 32.98 56 GLY B N 1
ATOM 2345 C CA . GLY B 1 61 ? -14.010 -8.332 -1.219 1.00 35.21 56 GLY B CA 1
ATOM 2346 C C . GLY B 1 61 ? -12.760 -7.631 -0.689 1.00 39.39 56 GLY B C 1
ATOM 2347 O O . GLY B 1 61 ? -12.052 -8.171 0.169 1.00 39.02 56 GLY B O 1
ATOM 2348 N N . SER B 1 62 ? -12.485 -6.429 -1.199 1.00 40.84 57 SER B N 1
ATOM 2349 C CA . SER B 1 62 ? -11.325 -5.652 -0.771 1.00 40.32 57 SER B CA 1
ATOM 2350 C C . SER B 1 62 ? -11.618 -5.037 0.594 1.00 41.33 57 SER B C 1
ATOM 2351 O O . SER B 1 62 ? -10.737 -4.923 1.453 1.00 40.72 57 SER B O 1
ATOM 2354 N N . ASP B 1 63 ? -12.879 -4.662 0.780 1.00 42.74 58 ASP B N 1
ATOM 2355 C CA . ASP B 1 63 ? -13.366 -4.102 2.038 1.00 44.39 58 ASP B CA 1
ATOM 2356 C C . ASP B 1 63 ? -13.438 -5.190 3.111 1.00 41.71 58 ASP B C 1
ATOM 2357 O O . ASP B 1 63 ? -13.147 -4.914 4.269 1.00 42.05 58 ASP B O 1
ATOM 2362 N N . TRP B 1 64 ? -13.784 -6.420 2.710 1.00 40.14 59 TRP B N 1
ATOM 2363 C CA . TRP B 1 64 ? -13.824 -7.576 3.619 1.00 36.44 59 TRP B CA 1
ATOM 2364 C C . TRP B 1 64 ? -12.442 -7.888 4.146 1.00 35.28 59 TRP B C 1
ATOM 2365 O O . TRP B 1 64 ? -12.278 -8.144 5.322 1.00 32.78 59 TRP B O 1
ATOM 2376 N N . ALA B 1 65 ? -11.452 -7.825 3.261 1.00 36.59 60 ALA B N 1
ATOM 2377 C CA . ALA B 1 65 ? -10.076 -8.204 3.578 1.00 36.77 60 ALA B CA 1
ATOM 2378 C C . ALA B 1 65 ? -9.443 -7.328 4.656 1.00 37.32 60 ALA B C 1
ATOM 2379 O O . ALA B 1 65 ? -8.543 -7.777 5.354 1.00 39.92 60 ALA B O 1
ATOM 2381 N N . GLU B 1 66 ? -9.935 -6.101 4.821 1.00 38.41 61 GLU B N 1
ATOM 2382 C CA . GLU B 1 66 ? -9.400 -5.210 5.864 1.00 38.91 61 GLU B CA 1
ATOM 2383 C C . GLU B 1 66 ? -10.133 -5.279 7.210 1.00 37.08 61 GLU B C 1
ATOM 2384 O O . GLU B 1 66 ? -9.705 -4.659 8.179 1.00 36.24 61 GLU B O 1
ATOM 2390 N N . THR B 1 67 ? -11.209 -6.058 7.280 1.00 35.89 62 THR B N 1
ATOM 2391 C CA . THR B 1 67 ? -12.009 -6.130 8.498 1.00 35.09 62 THR B CA 1
ATOM 2392 C C . THR B 1 67 ? -11.452 -7.087 9.538 1.00 37.91 62 THR B C 1
ATOM 2393 O O . THR B 1 67 ? -10.546 -7.880 9.278 1.00 36.24 62 THR B O 1
ATOM 2397 N N . ASP B 1 68 ? -12.077 -7.035 10.707 1.00 42.25 63 ASP B N 1
ATOM 2398 C CA . ASP B 1 68 ? -11.494 -7.502 11.944 1.00 44.89 63 ASP B CA 1
ATOM 2399 C C . ASP B 1 68 ? -12.288 -8.640 12.529 1.00 43.56 63 ASP B C 1
ATOM 2400 O O . ASP B 1 68 ? -11.803 -9.410 13.342 1.00 42.11 63 ASP B O 1
ATOM 2405 N N . PHE B 1 69 ? -13.540 -8.718 12.136 1.00 42.13 64 PHE B N 1
ATOM 2406 C CA . PHE B 1 69 ? -14.481 -9.409 12.967 1.00 42.63 64 PHE B CA 1
ATOM 2407 C C . PHE B 1 69 ? -14.616 -10.897 12.707 1.00 43.22 64 PHE B C 1
ATOM 2408 O O . PHE B 1 69 ? -14.372 -11.387 11.590 1.00 42.22 64 PHE B O 1
ATOM 2416 N N . SER B 1 70 ? -15.032 -11.605 13.751 1.00 40.79 65 SER B N 1
ATOM 2417 C CA . SER B 1 70 ? -15.178 -13.029 13.666 1.00 41.80 65 SER B CA 1
ATOM 2418 C C . SER B 1 70 ? -16.546 -13.508 14.117 1.00 43.27 65 SER B C 1
ATOM 2419 O O . SER B 1 70 ? -16.797 -14.710 14.120 1.00 45.79 65 SER B O 1
ATOM 2422 N N . GLU B 1 71 ? -17.438 -12.594 14.492 1.00 42.64 66 GLU B N 1
ATOM 2423 C CA . GLU B 1 71 ? -18.763 -13.033 14.942 1.00 43.34 66 GLU B CA 1
ATOM 2424 C C . GLU B 1 71 ? -19.824 -12.955 13.855 1.00 42.14 66 GLU B C 1
ATOM 2425 O O . GLU B 1 71 ? -19.808 -12.044 13.024 1.00 43.34 66 GLU B O 1
ATOM 2431 N N . LEU B 1 72 ? -20.754 -13.907 13.880 1.00 39.18 67 LEU B N 1
ATOM 2432 C CA . LEU B 1 72 ? -21.884 -13.918 12.951 1.00 37.01 67 LEU B CA 1
ATOM 2433 C C . LEU B 1 72 ? -22.733 -12.626 12.939 1.00 36.94 67 LEU B C 1
ATOM 2434 O O . LEU B 1 72 ? -23.239 -12.242 11.888 1.00 37.41 67 LEU B O 1
ATOM 2439 N N . SER B 1 73 ? -22.879 -11.957 14.082 1.00 34.98 68 SER B N 1
ATOM 2440 C CA . SER B 1 73 ? -23.661 -10.728 14.122 1.00 36.55 68 SER B CA 1
ATOM 2441 C C . SER B 1 73 ? -22.948 -9.545 13.467 1.00 36.96 68 SER B C 1
ATOM 2442 O O . SER B 1 73 ? -23.589 -8.654 12.893 1.00 35.94 68 SER B O 1
ATOM 2445 N N . GLU B 1 74 ? -21.625 -9.538 13.549 1.00 37.00 69 GLU B N 1
ATOM 2446 C CA . GLU B 1 74 ? -20.844 -8.436 13.002 1.00 40.87 69 GLU B CA 1
ATOM 2447 C C . GLU B 1 74 ? -20.819 -8.507 11.463 1.00 39.62 69 GLU B C 1
ATOM 2448 O O . GLU B 1 74 ? -20.925 -7.470 10.763 1.00 38.60 69 GLU B O 1
ATOM 2454 N N . ILE B 1 75 ? -20.711 -9.741 10.961 1.00 35.16 70 ILE B N 1
ATOM 2455 C CA . ILE B 1 75 ? -20.747 -10.034 9.535 1.00 31.23 70 ILE B CA 1
ATOM 2456 C C . ILE B 1 75 ? -22.089 -9.635 8.924 1.00 31.45 70 ILE B C 1
ATOM 2457 O O . ILE B 1 75 ? -22.121 -9.006 7.847 1.00 27.19 70 ILE B O 1
ATOM 2462 N N . ARG B 1 76 ? -23.170 -9.964 9.642 1.00 29.85 71 ARG B N 1
ATOM 2463 C CA . ARG B 1 76 ? -24.524 -9.597 9.260 1.00 32.36 71 ARG B CA 1
ATOM 2464 C C . ARG B 1 76 ? -24.708 -8.098 9.055 1.00 35.06 71 ARG B C 1
ATOM 2465 O O . ARG B 1 76 ? -25.216 -7.690 8.017 1.00 37.90 71 ARG B O 1
ATOM 2473 N N . ASP B 1 77 ? -24.306 -7.285 10.035 1.00 35.73 72 ASP B N 1
ATOM 2474 C CA . ASP B 1 77 ? -24.359 -5.828 9.902 1.00 35.36 72 ASP B CA 1
ATOM 2475 C C . ASP B 1 77 ? -23.535 -5.351 8.704 1.00 34.36 72 ASP B C 1
ATOM 2476 O O . ASP B 1 77 ? -23.990 -4.530 7.909 1.00 33.70 72 ASP B O 1
ATOM 2481 N N . TRP B 1 78 ? -22.320 -5.878 8.595 1.00 34.32 73 TRP B N 1
ATOM 2482 C CA . TRP B 1 78 ? -21.442 -5.589 7.477 1.00 33.26 73 TRP B CA 1
ATOM 2483 C C . TRP B 1 78 ? -22.054 -5.933 6.123 1.00 34.04 73 TRP B C 1
ATOM 2484 O O . TRP B 1 78 ? -21.903 -5.177 5.183 1.00 33.59 73 TRP B O 1
ATOM 2495 N N . MET B 1 79 ? -22.708 -7.084 6.015 1.00 34.89 74 MET B N 1
ATOM 2496 C CA . MET B 1 79 ? -23.356 -7.462 4.766 1.00 33.63 74 MET B CA 1
ATOM 2497 C C . MET B 1 79 ? -24.455 -6.456 4.408 1.00 34.41 74 MET B C 1
ATOM 2498 O O . MET B 1 79 ? -24.448 -5.905 3.319 1.00 37.39 74 MET B O 1
ATOM 2503 N N . LEU B 1 80 ? -25.362 -6.197 5.340 1.00 33.16 75 LEU B N 1
ATOM 2504 C CA . LEU B 1 80 ? -26.457 -5.270 5.125 1.00 34.43 75 LEU B CA 1
ATOM 2505 C C . LEU B 1 80 ? -25.991 -3.889 4.635 1.00 36.63 75 LEU B C 1
ATOM 2506 O O . LEU B 1 80 ? -26.320 -3.506 3.511 1.00 39.64 75 LEU B O 1
ATOM 2511 N N . VAL B 1 81 ? -25.204 -3.187 5.453 1.00 36.16 76 VAL B N 1
ATOM 2512 C CA . VAL B 1 81 ? -24.555 -1.917 5.095 1.00 36.50 76 VAL B CA 1
ATOM 2513 C C . VAL B 1 81 ? -23.765 -1.925 3.764 1.00 37.31 76 VAL B C 1
ATOM 2514 O O . VAL B 1 81 ? -23.907 -0.996 2.961 1.00 39.67 76 VAL B O 1
ATOM 2518 N N . SER B 1 82 ? -22.977 -2.974 3.521 1.00 36.42 77 SER B N 1
ATOM 2519 C CA . SER B 1 82 ? -22.176 -3.083 2.292 1.00 36.22 77 SER B CA 1
ATOM 2520 C C . SER B 1 82 ? -23.016 -3.145 1.042 1.00 37.59 77 SER B C 1
ATOM 2521 O O . SER B 1 82 ? -22.681 -2.524 0.040 1.00 36.86 77 SER B O 1
ATOM 2524 N N . ILE B 1 83 ? -24.107 -3.904 1.120 1.00 40.25 78 ILE B N 1
ATOM 2525 C CA . ILE B 1 83 ? -24.979 -4.151 -0.015 1.00 38.57 78 ILE B CA 1
ATOM 2526 C C . ILE B 1 83 ? -25.714 -2.882 -0.355 1.00 39.03 78 ILE B C 1
ATOM 2527 O O . ILE B 1 83 ? -25.857 -2.558 -1.531 1.00 40.63 78 ILE B O 1
ATOM 2532 N N . GLU B 1 84 ? -26.126 -2.127 0.662 1.00 39.79 79 GLU B N 1
ATOM 2533 C CA . GLU B 1 84 ? -26.776 -0.845 0.388 1.00 40.87 79 GLU B CA 1
ATOM 2534 C C . GLU B 1 84 ? -25.846 0.234 -0.176 1.00 39.86 79 GLU B C 1
ATOM 2535 O O . GLU B 1 84 ? -26.254 0.987 -1.060 1.00 38.46 79 GLU B O 1
ATOM 2541 N N . THR B 1 85 ? -24.596 0.294 0.274 1.00 37.48 80 THR B N 1
ATOM 2542 C CA . THR B 1 85 ? -23.718 1.283 -0.324 1.00 40.24 80 THR B CA 1
ATOM 2543 C C . THR B 1 85 ? -23.248 0.872 -1.729 1.00 40.43 80 THR B C 1
ATOM 2544 O O . THR B 1 85 ? -22.961 1.729 -2.566 1.00 43.70 80 THR B O 1
ATOM 2548 N N . GLU B 1 86 ? -23.222 -0.427 -2.005 1.00 39.22 81 GLU B N 1
ATOM 2549 C CA . GLU B 1 86 ? -22.853 -0.900 -3.335 1.00 36.80 81 GLU B CA 1
ATOM 2550 C C . GLU B 1 86 ? -24.011 -0.788 -4.313 1.00 35.48 81 GLU B C 1
ATOM 2551 O O . GLU B 1 86 ? -23.795 -0.559 -5.494 1.00 36.38 81 GLU B O 1
ATOM 2557 N N . ASN B 1 87 ? -25.232 -0.954 -3.823 1.00 32.80 82 ASN B N 1
ATOM 2558 C CA . ASN B 1 87 ? -26.412 -0.735 -4.637 1.00 33.83 82 ASN B CA 1
ATOM 2559 C C . ASN B 1 87 ? -26.468 0.685 -5.176 1.00 34.31 82 ASN B C 1
ATOM 2560 O O . ASN B 1 87 ? -26.631 0.901 -6.370 1.00 35.15 82 ASN B O 1
ATOM 2565 N N . ARG B 1 88 ? -26.332 1.636 -4.265 1.00 36.96 83 ARG B N 1
ATOM 2566 C CA . ARG B 1 88 ? -26.239 3.046 -4.568 1.00 38.68 83 ARG B CA 1
ATOM 2567 C C . ARG B 1 88 ? -25.106 3.324 -5.558 1.00 37.91 83 ARG B C 1
ATOM 2568 O O . ARG B 1 88 ? -25.339 4.002 -6.570 1.00 38.51 83 ARG B O 1
ATOM 2576 N N . LYS B 1 89 ? -23.917 2.763 -5.304 1.00 32.60 84 LYS B N 1
ATOM 2577 C CA . LYS B 1 89 ? -22.774 2.926 -6.210 1.00 32.85 84 LYS B CA 1
ATOM 2578 C C . LYS B 1 89 ? -23.005 2.458 -7.650 1.00 36.39 84 LYS B C 1
ATOM 2579 O O . LYS B 1 89 ? -22.720 3.192 -8.590 1.00 41.96 84 LYS B O 1
ATOM 2585 N N . ILE B 1 90 ? -23.528 1.251 -7.823 1.00 37.51 85 ILE B N 1
ATOM 2586 C CA . ILE B 1 90 ? -23.787 0.698 -9.157 1.00 37.93 85 ILE B CA 1
ATOM 2587 C C . ILE B 1 90 ? -24.917 1.460 -9.867 1.00 37.65 85 ILE B C 1
ATOM 2588 O O . ILE B 1 90 ? -24.826 1.737 -11.059 1.00 34.27 85 ILE B O 1
ATOM 2593 N N . TYR B 1 91 ? -25.959 1.834 -9.128 1.00 38.24 86 TYR B N 1
ATOM 2594 C CA . TYR B 1 91 ? -27.065 2.566 -9.744 1.00 39.20 86 TYR B CA 1
ATOM 2595 C C . TYR B 1 91 ? -26.611 3.925 -10.278 1.00 39.75 86 TYR B C 1
ATOM 2596 O O . TYR B 1 91 ? -26.962 4.287 -11.402 1.00 38.27 86 TYR B O 1
ATOM 2605 N N . GLU B 1 92 ? -25.825 4.656 -9.478 1.00 41.24 87 GLU B N 1
ATOM 2606 C CA . GLU B 1 92 ? -25.275 5.951 -9.903 1.00 40.92 87 GLU B CA 1
ATOM 2607 C C . GLU B 1 92 ? -24.320 5.837 -11.092 1.00 40.07 87 GLU B C 1
ATOM 2608 O O . GLU B 1 92 ? -24.378 6.638 -12.031 1.00 38.45 87 GLU B O 1
ATOM 2614 N N . LEU B 1 93 ? -23.470 4.819 -11.063 1.00 40.05 88 LEU B N 1
ATOM 2615 C CA . LEU B 1 93 ? -22.599 4.526 -12.191 1.00 41.32 88 LEU B CA 1
ATOM 2616 C C . LEU B 1 93 ? -23.359 4.111 -13.459 1.00 44.05 88 LEU B C 1
ATOM 2617 O O . LEU B 1 93 ? -22.911 4.370 -14.573 1.00 45.46 88 LEU B O 1
ATOM 2622 N N . GLY B 1 94 ? -24.531 3.513 -13.292 1.00 45.58 89 GLY B N 1
ATOM 2623 C CA . GLY B 1 94 ? -25.350 3.119 -14.432 1.00 48.91 89 GLY B CA 1
ATOM 2624 C C . GLY B 1 94 ? -26.195 4.213 -15.053 1.00 51.39 89 GLY B C 1
ATOM 2625 O O . GLY B 1 94 ? -27.095 3.940 -15.846 1.00 50.29 89 GLY B O 1
ATOM 2626 N N . GLN B 1 95 ? -25.914 5.456 -14.683 1.00 54.94 90 GLN B N 1
ATOM 2627 C CA . GLN B 1 95 ? -26.537 6.603 -15.313 1.00 56.40 90 GLN B CA 1
ATOM 2628 C C . GLN B 1 95 ? -25.627 7.098 -16.420 1.00 56.37 90 GLN B C 1
ATOM 2629 O O . GLN B 1 95 ? -26.016 7.911 -17.240 1.00 56.97 90 GLN B O 1
ATOM 2635 N N . SER B 1 96 ? -24.409 6.578 -16.450 1.00 57.28 91 SER B N 1
ATOM 2636 C CA . SER B 1 96 ? -23.480 6.932 -17.495 1.00 60.21 91 SER B CA 1
ATOM 2637 C C . SER B 1 96 ? -23.902 6.263 -18.781 1.00 62.05 91 SER B C 1
ATOM 2638 O O . SER B 1 96 ? -24.705 5.330 -18.780 1.00 61.57 91 SER B O 1
ATOM 2641 N N . ASP B 1 97 ? -23.358 6.761 -19.878 1.00 65.00 92 ASP B N 1
ATOM 2642 C CA . ASP B 1 97 ? -23.775 6.332 -21.194 1.00 67.74 92 ASP B CA 1
ATOM 2643 C C . ASP B 1 97 ? -23.379 4.876 -21.445 1.00 67.40 92 ASP B C 1
ATOM 2644 O O . ASP B 1 97 ? -24.215 4.042 -21.811 1.00 65.55 92 ASP B O 1
ATOM 2649 N N . ASP B 1 98 ? -22.114 4.567 -21.189 1.00 67.28 93 ASP B N 1
ATOM 2650 C CA . ASP B 1 98 ? -21.603 3.228 -21.453 1.00 68.77 93 ASP B CA 1
ATOM 2651 C C . ASP B 1 98 ? -22.022 2.156 -20.432 1.00 67.29 93 ASP B C 1
ATOM 2652 O O . ASP B 1 98 ? -21.777 0.968 -20.651 1.00 68.46 93 ASP B O 1
ATOM 2657 N N . TYR B 1 99 ? -22.660 2.559 -19.335 1.00 62.92 94 TYR B N 1
ATOM 2658 C CA . TYR B 1 99 ? -23.133 1.585 -18.366 1.00 58.79 94 TYR B CA 1
ATOM 2659 C C . TYR B 1 99 ? -24.642 1.589 -18.172 1.00 57.98 94 TYR B C 1
ATOM 2660 O O . TYR B 1 99 ? -25.107 1.067 -17.173 1.00 57.98 94 TYR B O 1
ATOM 2669 N N . LYS B 1 100 ? -25.403 2.187 -19.080 1.00 57.02 95 LYS B N 1
ATOM 2670 C CA . LYS B 1 100 ? -26.848 2.358 -18.860 1.00 57.12 95 LYS B CA 1
ATOM 2671 C C . LYS B 1 100 ? -27.573 1.047 -18.496 1.00 57.23 95 LYS B C 1
ATOM 2672 O O . LYS B 1 100 ? -27.377 0.027 -19.153 1.00 58.60 95 LYS B O 1
ATOM 2674 N N . GLY B 1 101 ? -28.352 1.073 -17.410 1.00 56.92 96 GLY B N 1
ATOM 2675 C CA . GLY B 1 101 ? -29.174 -0.080 -16.981 1.00 54.35 96 GLY B CA 1
ATOM 2676 C C . GLY B 1 101 ? -28.413 -1.254 -16.373 1.00 50.19 96 GLY B C 1
ATOM 2677 O O . GLY B 1 101 ? -28.886 -2.394 -16.389 1.00 48.92 96 GLY B O 1
ATOM 2678 N N . MET B 1 102 ? -27.233 -0.947 -15.844 1.00 45.82 97 MET B N 1
ATOM 2679 C CA . MET B 1 102 ? -26.301 -1.901 -15.248 1.00 42.27 97 MET B CA 1
ATOM 2680 C C . MET B 1 102 ? -26.889 -2.543 -14.014 1.00 40.59 97 MET B C 1
ATOM 2681 O O . MET B 1 102 ? -27.547 -1.876 -13.227 1.00 42.27 97 MET B O 1
ATOM 2686 N N . GLY B 1 103 ? -26.637 -3.833 -13.834 1.00 39.01 98 GLY B N 1
ATOM 2687 C CA . GLY B 1 103 ? -27.152 -4.537 -12.670 1.00 37.25 98 GLY B CA 1
ATOM 2688 C C . GLY B 1 103 ? -26.521 -5.894 -12.428 1.00 36.06 98 GLY B C 1
ATOM 2689 O O . GLY B 1 103 ? -26.022 -6.520 -13.360 1.00 35.46 98 GLY B O 1
ATOM 2690 N N . THR B 1 104 ? -26.561 -6.353 -11.176 1.00 31.88 99 THR B N 1
ATOM 2691 C CA . THR B 1 104 ? -26.085 -7.687 -10.822 1.00 29.60 99 THR B CA 1
ATOM 2692 C C . THR B 1 104 ? -26.893 -8.333 -9.682 1.00 28.58 99 THR B C 1
ATOM 2693 O O . THR B 1 104 ? -27.500 -7.633 -8.842 1.00 25.04 99 THR B O 1
ATOM 2697 N N . THR B 1 105 ? -26.917 -9.673 -9.679 1.00 25.89 100 THR B N 1
ATOM 2698 C CA . THR B 1 105 ? -27.427 -10.435 -8.545 1.00 24.68 100 THR B CA 1
ATOM 2699 C C . THR B 1 105 ? -26.270 -10.519 -7.560 1.00 25.21 100 THR B C 1
ATOM 2700 O O . THR B 1 105 ? -25.126 -10.165 -7.904 1.00 25.62 100 THR B O 1
ATOM 2704 N N . ILE B 1 106 ? -26.539 -11.012 -6.358 1.00 21.64 101 ILE B N 1
ATOM 2705 C CA . ILE B 1 106 ? -25.454 -11.268 -5.437 1.00 25.49 101 ILE B CA 1
ATOM 2706 C C . ILE B 1 106 ? -25.759 -12.427 -4.491 1.00 28.84 101 ILE B C 1
ATOM 2707 O O . ILE B 1 106 ? -26.916 -12.640 -4.092 1.00 30.63 101 ILE B O 1
ATOM 2712 N N . GLU B 1 107 ? -24.721 -13.217 -4.208 1.00 29.63 102 GLU B N 1
ATOM 2713 C CA . GLU B 1 107 ? -24.703 -14.155 -3.100 1.00 28.73 102 GLU B CA 1
ATOM 2714 C C . GLU B 1 107 ? -23.402 -13.968 -2.384 1.00 29.00 102 GLU B C 1
ATOM 2715 O O . GLU B 1 107 ? -22.333 -14.113 -2.991 1.00 30.25 102 GLU B O 1
ATOM 2721 N N . ALA B 1 108 ? -23.478 -13.674 -1.091 1.00 28.05 103 ALA B N 1
ATOM 2722 C CA . ALA B 1 108 ? -22.283 -13.507 -0.271 1.00 27.95 103 ALA B CA 1
ATOM 2723 C C . ALA B 1 108 ? -22.362 -14.476 0.883 1.00 27.52 103 ALA B C 1
ATOM 2724 O O . ALA B 1 108 ? -23.300 -14.398 1.652 1.00 29.32 103 ALA B O 1
ATOM 2726 N N . VAL B 1 109 ? -21.398 -15.388 0.994 1.00 26.22 104 VAL B N 1
ATOM 2727 C CA . VAL B 1 109 ? -21.403 -16.432 2.033 1.00 27.31 104 VAL B CA 1
ATOM 2728 C C . VAL B 1 109 ? -20.145 -16.321 2.874 1.00 27.10 104 VAL B C 1
ATOM 2729 O O . VAL B 1 109 ? -19.056 -16.337 2.326 1.00 26.43 104 VAL B O 1
ATOM 2733 N N . ALA B 1 110 ? -20.292 -16.236 4.195 1.00 27.96 105 ALA B N 1
ATOM 2734 C CA . ALA B 1 110 ? -19.147 -16.224 5.109 1.00 28.57 105 ALA B CA 1
ATOM 2735 C C . ALA B 1 110 ? -19.163 -17.499 5.953 1.00 31.31 105 ALA B C 1
ATOM 2736 O O . ALA B 1 110 ? -20.227 -18.000 6.294 1.00 30.11 105 ALA B O 1
ATOM 2738 N N . ILE B 1 111 ? -17.994 -18.030 6.299 1.00 31.90 106 ILE B N 1
ATOM 2739 C CA . ILE B 1 111 ? -17.955 -19.280 7.051 1.00 32.75 106 ILE B CA 1
ATOM 2740 C C . ILE B 1 111 ? -17.353 -19.047 8.412 1.00 34.89 106 ILE B C 1
ATOM 2741 O O . ILE B 1 111 ? -16.196 -18.667 8.514 1.00 39.72 106 ILE B O 1
ATOM 2746 N N . VAL B 1 112 ? -18.133 -19.264 9.464 1.00 33.89 107 VAL B N 1
ATOM 2747 C CA . VAL B 1 112 ? -17.624 -19.112 10.822 1.00 34.34 107 VAL B CA 1
ATOM 2748 C C . VAL B 1 112 ? -17.740 -20.463 11.525 1.00 34.91 107 VAL B C 1
ATOM 2749 O O . VAL B 1 112 ? -18.854 -20.889 11.879 1.00 35.14 107 VAL B O 1
ATOM 2753 N N . GLY B 1 113 ? -16.601 -21.133 11.710 1.00 31.01 108 GLY B N 1
ATOM 2754 C CA . GLY B 1 113 ? -16.606 -22.536 12.116 1.00 32.83 108 GLY B CA 1
ATOM 2755 C C . GLY B 1 113 ? -17.327 -23.432 11.111 1.00 34.43 108 GLY B C 1
ATOM 2756 O O . GLY B 1 113 ? -16.895 -23.569 9.966 1.00 35.01 108 GLY B O 1
ATOM 2757 N N . ASP B 1 114 ? -18.434 -24.039 11.532 1.00 35.43 109 ASP B N 1
ATOM 2758 C CA . ASP B 1 114 ? -19.257 -24.819 10.609 1.00 36.86 109 ASP B CA 1
ATOM 2759 C C . ASP B 1 114 ? -20.604 -24.159 10.380 1.00 36.57 109 ASP B C 1
ATOM 2760 O O . ASP B 1 114 ? -21.548 -24.792 9.894 1.00 38.28 109 ASP B O 1
ATOM 2765 N N . ASN B 1 115 ? -20.685 -22.882 10.731 1.00 33.89 110 ASN B N 1
ATOM 2766 C CA . ASN B 1 115 ? -21.844 -22.081 10.370 1.00 33.14 110 ASN B CA 1
ATOM 2767 C C . ASN B 1 115 ? -21.551 -21.255 9.133 1.00 32.02 110 ASN B C 1
ATOM 2768 O O . ASN B 1 115 ? -20.412 -20.882 8.893 1.00 35.17 110 ASN B O 1
ATOM 2773 N N . ILE B 1 116 ? -22.577 -20.994 8.338 1.00 30.65 111 ILE B N 1
ATOM 2774 C CA . ILE B 1 116 ? -22.474 -20.017 7.272 1.00 30.38 111 ILE B CA 1
ATOM 2775 C C . ILE B 1 116 ? -23.491 -18.939 7.514 1.00 28.94 111 ILE B C 1
ATOM 2776 O O . ILE B 1 116 ? -24.513 -19.180 8.136 1.00 31.95 111 ILE B O 1
ATOM 2781 N N . ILE B 1 117 ? -23.199 -17.740 7.056 1.00 26.76 112 ILE B N 1
ATOM 2782 C CA . ILE B 1 117 ? -24.231 -16.745 6.938 1.00 29.06 112 ILE B CA 1
ATOM 2783 C C . ILE B 1 117 ? -24.239 -16.206 5.510 1.00 30.63 112 ILE B C 1
ATOM 2784 O O . ILE B 1 117 ? -23.184 -15.904 4.943 1.00 32.01 112 ILE B O 1
ATOM 2789 N N . PHE B 1 118 ? -25.416 -16.144 4.900 1.00 29.67 113 PHE B N 1
ATOM 2790 C CA . PHE B 1 118 ? -25.482 -15.620 3.556 1.00 29.86 113 PHE B CA 1
ATOM 2791 C C . PHE B 1 118 ? -26.332 -14.381 3.395 1.00 30.30 113 PHE B C 1
ATOM 2792 O O . PHE B 1 118 ? -27.203 -14.143 4.194 1.00 31.74 113 PHE B O 1
ATOM 2800 N N . ALA B 1 119 ? -26.074 -13.622 2.331 1.00 32.73 114 ALA B N 1
ATOM 2801 C CA . ALA B 1 119 ? -26.918 -12.502 1.910 1.00 31.70 114 ALA B CA 1
ATOM 2802 C C . ALA B 1 119 ? -27.304 -12.684 0.438 1.00 31.89 114 ALA B C 1
ATOM 2803 O O . ALA B 1 119 ? -26.455 -12.904 -0.414 1.00 32.03 114 ALA B O 1
ATOM 2805 N N . HIS B 1 120 ? -28.587 -12.564 0.133 1.00 32.18 115 HIS B N 1
ATOM 2806 C CA . HIS B 1 120 ? -29.073 -13.036 -1.152 1.00 31.36 115 HIS B CA 1
ATOM 2807 C C . HIS B 1 120 ? -29.934 -12.005 -1.886 1.00 29.86 115 HIS B C 1
ATOM 2808 O O . HIS B 1 120 ? -30.899 -11.508 -1.323 1.00 30.64 115 HIS B O 1
ATOM 2815 N N . VAL B 1 121 ? -29.587 -11.693 -3.139 1.00 26.41 116 VAL B N 1
ATOM 2816 C CA . VAL B 1 121 ? -30.370 -10.761 -3.957 1.00 26.13 116 VAL B CA 1
ATOM 2817 C C . VAL B 1 121 ? -30.453 -11.262 -5.403 1.00 27.71 116 VAL B C 1
ATOM 2818 O O . VAL B 1 121 ? -29.425 -11.436 -6.041 1.00 28.63 116 VAL B O 1
ATOM 2822 N N . GLY B 1 122 ? -31.657 -11.484 -5.931 1.00 27.50 117 GLY B N 1
ATOM 2823 C CA . GLY B 1 122 ? -31.814 -11.942 -7.314 1.00 26.39 117 GLY B CA 1
ATOM 2824 C C . GLY B 1 122 ? -32.187 -13.403 -7.460 1.00 27.04 117 GLY B C 1
ATOM 2825 O O . GLY B 1 122 ? -32.765 -13.997 -6.555 1.00 27.00 117 GLY B O 1
ATOM 2826 N N . ASP B 1 123 ? -31.850 -13.993 -8.606 1.00 29.69 118 ASP B N 1
ATOM 2827 C CA . ASP B 1 123 ? -32.248 -15.385 -8.913 1.00 27.61 118 ASP B CA 1
ATOM 2828 C C . ASP B 1 123 ? -31.081 -16.360 -8.966 1.00 28.52 118 ASP B C 1
ATOM 2829 O O . ASP B 1 123 ? -31.169 -17.391 -9.614 1.00 33.06 118 ASP B O 1
ATOM 2834 N N . SER B 1 124 ? -29.981 -16.010 -8.319 1.00 27.27 119 SER B N 1
ATOM 2835 C CA . SER B 1 124 ? -28.906 -16.932 -8.088 1.00 28.74 119 SER B CA 1
ATOM 2836 C C . SER B 1 124 ? -29.306 -17.771 -6.874 1.00 30.43 119 SER B C 1
ATOM 2837 O O . SER B 1 124 ? -30.190 -17.382 -6.114 1.00 31.23 119 SER B O 1
ATOM 2840 N N . ARG B 1 125 ? -28.664 -18.917 -6.674 1.00 29.37 120 ARG B N 1
ATOM 2841 C CA . ARG B 1 125 ? -29.143 -19.854 -5.675 1.00 26.78 120 ARG B CA 1
ATOM 2842 C C . ARG B 1 125 ? -28.059 -20.351 -4.763 1.00 28.01 120 ARG B C 1
ATOM 2843 O O . ARG B 1 125 ? -26.897 -20.402 -5.148 1.00 25.72 120 ARG B O 1
ATOM 2851 N N . ILE B 1 126 ? -28.465 -20.715 -3.542 1.00 28.26 121 ILE B N 1
ATOM 2852 C CA . ILE B 1 126 ? -27.602 -21.394 -2.577 1.00 27.13 121 ILE B CA 1
ATOM 2853 C C . ILE B 1 126 ? -28.284 -22.666 -2.099 1.00 29.43 121 ILE B C 1
ATOM 2854 O O . ILE B 1 126 ? -29.451 -22.639 -1.721 1.00 31.55 121 ILE B O 1
ATOM 2859 N N . GLY B 1 127 ? -27.560 -23.779 -2.111 1.00 30.03 122 GLY B N 1
ATOM 2860 C CA . GLY B 1 127 ? -28.145 -25.049 -1.738 1.00 29.27 122 GLY B CA 1
ATOM 2861 C C . GLY B 1 127 ? -27.183 -25.912 -0.963 1.00 32.02 122 GLY B C 1
ATOM 2862 O O . GLY B 1 127 ? -25.968 -25.679 -0.975 1.00 32.78 122 GLY B O 1
ATOM 2863 N N . ILE B 1 128 ? -27.726 -26.910 -0.279 1.00 31.38 123 ILE B N 1
ATOM 2864 C CA . ILE B 1 128 ? -26.901 -27.857 0.448 1.00 33.03 123 ILE B CA 1
ATOM 2865 C C . ILE B 1 128 ? -27.164 -29.239 -0.125 1.00 32.38 123 ILE B C 1
ATOM 2866 O O . ILE B 1 128 ? -28.320 -29.615 -0.313 1.00 31.40 123 ILE B O 1
ATOM 2871 N N . VAL B 1 129 ? -26.106 -29.980 -0.435 1.00 32.49 124 VAL B N 1
ATOM 2872 C CA . VAL B 1 129 ? -26.262 -31.382 -0.798 1.00 33.25 124 VAL B CA 1
ATOM 2873 C C . VAL B 1 129 ? -25.855 -32.254 0.385 1.00 34.48 124 VAL B C 1
ATOM 2874 O O . VAL B 1 129 ? -24.694 -32.232 0.824 1.00 36.23 124 VAL B O 1
ATOM 2878 N N . ARG B 1 130 ? -26.823 -33.007 0.898 1.00 35.08 125 ARG B N 1
ATOM 2879 C CA . ARG B 1 130 ? -26.667 -33.804 2.116 1.00 33.80 125 ARG B CA 1
ATOM 2880 C C . ARG B 1 130 ? -27.326 -35.172 1.915 1.00 35.20 125 ARG B C 1
ATOM 2881 O O . ARG B 1 130 ? -28.498 -35.232 1.529 1.00 36.39 125 ARG B O 1
ATOM 2889 N N . GLN B 1 131 ? -26.579 -36.251 2.167 1.00 36.90 126 GLN B N 1
ATOM 2890 C CA . GLN B 1 131 ? -27.010 -37.638 1.860 1.00 39.66 126 GLN B CA 1
ATOM 2891 C C . GLN B 1 131 ? -27.642 -37.867 0.476 1.00 39.39 126 GLN B C 1
ATOM 2892 O O . GLN B 1 131 ? -28.687 -38.523 0.362 1.00 37.29 126 GLN B O 1
ATOM 2898 N N . GLY B 1 132 ? -27.029 -37.294 -0.556 1.00 37.50 127 GLY B N 1
ATOM 2899 C CA . GLY B 1 132 ? -27.470 -37.498 -1.926 1.00 35.50 127 GLY B CA 1
ATOM 2900 C C . GLY B 1 132 ? -28.672 -36.653 -2.276 1.00 36.78 127 GLY B C 1
ATOM 2901 O O . GLY B 1 132 ? -29.355 -36.898 -3.272 1.00 35.75 127 GLY B O 1
ATOM 2902 N N . GLU B 1 133 ? -28.946 -35.645 -1.461 1.00 38.19 128 GLU B N 1
ATOM 2903 C CA . GLU B 1 133 ? -30.146 -34.855 -1.685 1.00 39.18 128 GLU B CA 1
ATOM 2904 C C . GLU B 1 133 ? -29.878 -33.355 -1.583 1.00 35.72 128 GLU B C 1
ATOM 2905 O O . GLU B 1 133 ? -29.224 -32.895 -0.651 1.00 36.98 128 GLU B O 1
ATOM 2911 N N . TYR B 1 134 ? -30.403 -32.609 -2.550 1.00 33.27 129 TYR B N 1
ATOM 2912 C CA . TYR B 1 134 ? -30.280 -31.158 -2.611 1.00 30.73 129 TYR B CA 1
ATOM 2913 C C . TYR B 1 134 ? -31.442 -30.457 -1.889 1.00 32.04 129 TYR B C 1
ATOM 2914 O O . TYR B 1 134 ? -32.613 -30.724 -2.168 1.00 31.37 129 TYR B O 1
ATOM 2923 N N . HIS B 1 135 ? -31.102 -29.540 -0.985 1.00 32.96 130 HIS B N 1
ATOM 2924 C CA . HIS B 1 135 ? -32.080 -28.673 -0.336 1.00 34.93 130 HIS B CA 1
ATOM 2925 C C . HIS B 1 135 ? -31.816 -27.205 -0.677 1.00 34.90 130 HIS B C 1
ATOM 2926 O O . HIS B 1 135 ? -30.729 -26.690 -0.411 1.00 33.03 130 HIS B O 1
ATOM 2933 N N . LEU B 1 136 ? -32.819 -26.541 -1.251 1.00 34.09 131 LEU B N 1
ATOM 2934 C CA . LEU B 1 136 ? -32.725 -25.126 -1.602 1.00 31.98 131 LEU B CA 1
ATOM 2935 C C . LEU B 1 136 ? -32.851 -24.236 -0.378 1.00 33.62 131 LEU B C 1
ATOM 2936 O O . LEU B 1 136 ? -33.805 -24.355 0.386 1.00 34.72 131 LEU B O 1
ATOM 2941 N N . LEU B 1 137 ? -31.894 -23.331 -0.199 1.00 35.46 132 LEU B N 1
ATOM 2942 C CA . LEU B 1 137 ? -31.910 -22.398 0.942 1.00 33.27 132 LEU B CA 1
ATOM 2943 C C . LEU B 1 137 ? -32.511 -21.036 0.600 1.00 31.66 132 LEU B C 1
ATOM 2944 O O . LEU B 1 137 ? -33.090 -20.391 1.458 1.00 33.11 132 LEU B O 1
ATOM 2949 N N . THR B 1 138 ? -32.363 -20.593 -0.644 1.00 32.08 133 THR B N 1
ATOM 2950 C CA . THR B 1 138 ? -32.840 -19.252 -1.031 1.00 32.78 133 THR B CA 1
ATOM 2951 C C . THR B 1 138 ? -34.145 -19.274 -1.828 1.00 32.35 133 THR B C 1
ATOM 2952 O O . THR B 1 138 ? -34.643 -20.335 -2.192 1.00 31.05 133 THR B O 1
ATOM 2956 N N . SER B 1 139 ? -34.693 -18.092 -2.090 1.00 31.44 134 SER B N 1
ATOM 2957 C CA . SER B 1 139 ? -35.923 -17.986 -2.863 1.00 31.20 134 SER B CA 1
ATOM 2958 C C . SER B 1 139 ? -35.714 -16.984 -3.971 1.00 31.14 134 SER B C 1
ATOM 2959 O O . SER B 1 139 ? -35.342 -15.853 -3.703 1.00 33.90 134 SER B O 1
ATOM 2962 N N . ASP B 1 140 ? -35.909 -17.408 -5.215 1.00 31.99 135 ASP B N 1
ATOM 2963 C CA . ASP B 1 140 ? -35.630 -16.562 -6.354 1.00 31.05 135 ASP B CA 1
ATOM 2964 C C . ASP B 1 140 ? -36.466 -15.288 -6.209 1.00 32.35 135 ASP B C 1
ATOM 2965 O O . ASP B 1 140 ? -37.683 -15.359 -6.032 1.00 31.34 135 ASP B O 1
ATOM 2970 N N . HIS B 1 141 ? -35.813 -14.128 -6.243 1.00 30.50 136 HIS B N 1
ATOM 2971 C CA . HIS B 1 141 ? -36.538 -12.868 -6.352 1.00 29.46 136 HIS B CA 1
ATOM 2972 C C . HIS B 1 141 ? -37.044 -12.684 -7.774 1.00 30.22 136 HIS B C 1
ATOM 2973 O O . HIS B 1 141 ? -36.403 -12.048 -8.603 1.00 30.67 136 HIS B O 1
ATOM 2980 N N . SER B 1 142 ? -38.216 -13.255 -8.026 1.00 31.92 137 SER B N 1
ATOM 2981 C CA . SER B 1 142 ? -38.746 -13.380 -9.364 1.00 34.87 137 SER B CA 1
ATOM 2982 C C . SER B 1 142 ? -40.199 -12.965 -9.416 1.00 36.54 137 SER B C 1
ATOM 2983 O O . SER B 1 142 ? -40.879 -12.887 -8.384 1.00 36.84 137 SER B O 1
ATOM 2986 N N . LEU B 1 143 ? -40.656 -12.707 -10.636 1.00 37.50 138 LEU B N 1
ATOM 2987 C CA . LEU B 1 143 ? -42.035 -12.378 -10.900 1.00 37.90 138 LEU B CA 1
ATOM 2988 C C . LEU B 1 143 ? -42.960 -13.527 -10.468 1.00 38.66 138 LEU B C 1
ATOM 2989 O O . LEU B 1 143 ? -43.978 -13.255 -9.807 1.00 38.08 138 LEU B O 1
ATOM 2994 N N . VAL B 1 144 ? -42.627 -14.785 -10.814 1.00 32.95 139 VAL B N 1
ATOM 2995 C CA . VAL B 1 144 ? -43.546 -15.873 -10.454 1.00 32.19 139 VAL B CA 1
ATOM 2996 C C . VAL B 1 144 ? -43.630 -16.099 -8.945 1.00 33.06 139 VAL B C 1
ATOM 2997 O O . VAL B 1 144 ? -44.722 -16.373 -8.428 1.00 31.61 139 VAL B O 1
ATOM 3001 N N . ASN B 1 145 ? -42.510 -15.919 -8.237 1.00 32.26 140 ASN B N 1
ATOM 3002 C CA . ASN B 1 145 ? -42.536 -15.996 -6.777 1.00 31.09 140 ASN B CA 1
ATOM 3003 C C . ASN B 1 145 ? -43.279 -14.824 -6.117 1.00 32.99 140 ASN B C 1
ATOM 3004 O O . ASN B 1 145 ? -43.761 -14.954 -4.998 1.00 34.01 140 ASN B O 1
ATOM 3009 N N . GLU B 1 146 ? -43.397 -13.693 -6.808 1.00 35.11 141 GLU B N 1
ATOM 3010 C CA . GLU B 1 146 ? -44.230 -12.600 -6.293 1.00 39.82 141 GLU B CA 1
ATOM 3011 C C . GLU B 1 146 ? -45.714 -12.925 -6.447 1.00 37.89 141 GLU B C 1
ATOM 3012 O O . GLU B 1 146 ? -46.523 -12.503 -5.630 1.00 38.16 141 GLU B O 1
ATOM 3018 N N . LEU B 1 147 ? -46.053 -13.663 -7.500 1.00 35.29 142 LEU B N 1
ATOM 3019 C CA . LEU B 1 147 ? -47.416 -14.105 -7.735 1.00 34.34 142 LEU B CA 1
ATOM 3020 C C . LEU B 1 147 ? -47.831 -15.157 -6.712 1.00 35.44 142 LEU B C 1
ATOM 3021 O O . LEU B 1 147 ? -48.983 -15.139 -6.240 1.00 36.74 142 LEU B O 1
ATOM 3026 N N . VAL B 1 148 ? -46.897 -16.043 -6.346 1.00 33.47 143 VAL B N 1
ATOM 3027 C CA . VAL B 1 148 ? -47.187 -17.112 -5.372 1.00 33.86 143 VAL B CA 1
ATOM 3028 C C . VAL B 1 148 ? -47.435 -16.555 -3.981 1.00 34.60 143 VAL B C 1
ATOM 3029 O O . VAL B 1 148 ? -48.413 -16.920 -3.315 1.00 36.66 143 VAL B O 1
ATOM 3033 N N . LYS B 1 149 ? -46.570 -15.629 -3.571 1.00 35.19 144 LYS B N 1
ATOM 3034 C CA . LYS B 1 149 ? -46.649 -15.018 -2.243 1.00 34.15 144 LYS B CA 1
ATOM 3035 C C . LYS B 1 149 ? -47.879 -14.102 -2.100 1.00 30.75 144 LYS B C 1
ATOM 3036 O O . LYS B 1 149 ? -48.450 -13.979 -1.029 1.00 31.34 144 LYS B O 1
ATOM 3042 N N . ALA B 1 150 ? -48.326 -13.522 -3.207 1.00 32.25 145 ALA B N 1
ATOM 3043 C CA . ALA B 1 150 ? -49.550 -12.712 -3.225 1.00 31.48 145 ALA B CA 1
ATOM 3044 C C . ALA B 1 150 ? -50.812 -13.553 -3.409 1.00 33.33 145 ALA B C 1
ATOM 3045 O O . ALA B 1 150 ? -51.907 -13.000 -3.500 1.00 34.29 145 ALA B O 1
ATOM 3047 N N . GLY B 1 151 ? -50.660 -14.875 -3.500 1.00 31.78 146 GLY B N 1
ATOM 3048 C CA . GLY B 1 151 ? -51.808 -15.780 -3.577 1.00 29.85 146 GLY B CA 1
ATOM 3049 C C . GLY B 1 151 ? -52.495 -15.782 -4.928 1.00 30.61 146 GLY B C 1
ATOM 3050 O O . GLY B 1 151 ? -53.712 -15.973 -5.024 1.00 30.25 146 GLY B O 1
ATOM 3051 N N . GLN B 1 152 ? -51.712 -15.561 -5.979 1.00 30.34 147 GLN B N 1
ATOM 3052 C CA . GLN B 1 152 ? -52.252 -15.499 -7.322 1.00 31.67 147 GLN B CA 1
ATOM 3053 C C . GLN B 1 152 ? -51.756 -16.673 -8.154 1.00 32.67 147 GLN B C 1
ATOM 3054 O O . GLN B 1 152 ? -52.263 -16.913 -9.245 1.00 37.29 147 GLN B O 1
ATOM 3060 N N . LEU B 1 153 ? -50.774 -17.402 -7.636 1.00 28.96 148 LEU B N 1
ATOM 3061 C CA . LEU B 1 153 ? -50.372 -18.673 -8.210 1.00 31.58 148 LEU B CA 1
ATOM 3062 C C . LEU B 1 153 ? -50.059 -19.694 -7.110 1.00 34.22 148 LEU B C 1
ATOM 3063 O O . LEU B 1 153 ? -49.653 -19.312 -6.006 1.00 34.54 148 LEU B O 1
ATOM 3068 N N . THR B 1 154 ? -50.234 -20.986 -7.401 1.00 33.23 149 THR B N 1
ATOM 3069 C CA . THR B 1 154 ? -49.718 -22.009 -6.497 1.00 34.75 149 THR B CA 1
ATOM 3070 C C . THR B 1 154 ? -48.277 -22.328 -6.848 1.00 35.83 149 THR B C 1
ATOM 3071 O O . THR B 1 154 ? -47.772 -21.917 -7.885 1.00 38.10 149 THR B O 1
ATOM 3075 N N . GLU B 1 155 ? -47.631 -23.082 -5.978 1.00 39.63 150 GLU B N 1
ATOM 3076 C CA . GLU B 1 155 ? -46.238 -23.461 -6.149 1.00 43.21 150 GLU B CA 1
ATOM 3077 C C . GLU B 1 155 ? -45.994 -24.244 -7.426 1.00 40.43 150 GLU B C 1
ATOM 3078 O O . GLU B 1 155 ? -45.059 -23.952 -8.166 1.00 41.60 150 GLU B O 1
ATOM 3084 N N . GLU B 1 156 ? -46.857 -25.227 -7.659 1.00 38.25 151 GLU B N 1
ATOM 3085 C CA . GLU B 1 156 ? -46.773 -26.160 -8.766 1.00 38.47 151 GLU B CA 1
ATOM 3086 C C . GLU B 1 156 ? -47.056 -25.458 -10.081 1.00 40.18 151 GLU B C 1
ATOM 3087 O O . GLU B 1 156 ? -46.476 -25.793 -11.122 1.00 42.86 151 GLU B O 1
ATOM 3093 N N . GLU B 1 157 ? -47.948 -24.475 -10.020 1.00 39.84 152 GLU B N 1
ATOM 3094 C CA . GLU B 1 157 ? -48.247 -23.632 -11.163 1.00 38.44 152 GLU B CA 1
ATOM 3095 C C . GLU B 1 157 ? -47.072 -22.748 -11.537 1.00 39.63 152 GLU B C 1
ATOM 3096 O O . GLU B 1 157 ? -46.821 -22.517 -12.728 1.00 42.54 152 GLU B O 1
ATOM 3102 N N . ALA B 1 158 ? -46.328 -22.289 -10.534 1.00 37.97 153 ALA B N 1
ATOM 3103 C CA . ALA B 1 158 ? -45.170 -21.433 -10.782 1.00 37.18 153 ALA B CA 1
ATOM 3104 C C . ALA B 1 158 ? -44.019 -22.188 -11.402 1.00 35.83 153 ALA B C 1
ATOM 3105 O O . ALA B 1 158 ? -43.248 -21.621 -12.168 1.00 36.44 153 ALA B O 1
ATOM 3107 N N . ALA B 1 159 ? -43.911 -23.468 -11.060 1.00 36.64 154 ALA B N 1
ATOM 3108 C CA . ALA B 1 159 ? -42.857 -24.338 -11.573 1.00 34.83 154 ALA B CA 1
ATOM 3109 C C . ALA B 1 159 ? -43.050 -24.671 -13.050 1.00 36.01 154 ALA B C 1
ATOM 3110 O O . ALA B 1 159 ? -42.095 -25.028 -13.721 1.00 39.49 154 ALA B O 1
ATOM 3112 N N . SER B 1 160 ? -44.276 -24.563 -13.554 1.00 35.54 155 SER B N 1
ATOM 3113 C CA . SER B 1 160 ? -44.532 -24.799 -14.975 1.00 37.82 155 SER B CA 1
ATOM 3114 C C . SER B 1 160 ? -45.034 -23.540 -15.733 1.00 37.24 155 SER B C 1
ATOM 3115 O O . SER B 1 160 ? -45.790 -23.635 -16.691 1.00 37.76 155 SER B O 1
ATOM 3118 N N . HIS B 1 161 ? -44.598 -22.371 -15.295 1.00 36.89 156 HIS B N 1
ATOM 3119 C CA . HIS B 1 161 ? -44.929 -21.135 -15.979 1.00 38.42 156 HIS B CA 1
ATOM 3120 C C . HIS B 1 161 ? -44.064 -21.072 -17.236 1.00 40.79 156 HIS B C 1
ATOM 3121 O O . HIS B 1 161 ? -42.844 -21.285 -17.176 1.00 41.05 156 HIS B O 1
ATOM 3128 N N . PRO B 1 162 ? -44.699 -20.823 -18.393 1.00 41.32 157 PRO B N 1
ATOM 3129 C CA . PRO B 1 162 ? -44.019 -20.863 -19.686 1.00 41.21 157 PRO B CA 1
ATOM 3130 C C . PRO B 1 162 ? -43.109 -19.669 -20.023 1.00 42.29 157 PRO B C 1
ATOM 3131 O O . PRO B 1 162 ? -42.526 -19.655 -21.090 1.00 43.84 157 PRO B O 1
ATOM 3135 N N . GLN B 1 163 ? -42.997 -18.674 -19.151 1.00 44.16 158 GLN B N 1
ATOM 3136 C CA . GLN B 1 163 ? -42.097 -17.545 -19.407 1.00 48.25 158 GLN B CA 1
ATOM 3137 C C . GLN B 1 163 ? -40.816 -17.623 -18.572 1.00 49.06 158 GLN B C 1
ATOM 3138 O O . GLN B 1 163 ? -40.839 -18.095 -17.431 1.00 49.40 158 GLN B O 1
ATOM 3144 N N . LYS B 1 164 ? -39.702 -17.152 -19.126 1.00 48.84 159 LYS B N 1
ATOM 3145 C CA . LYS B 1 164 ? -38.460 -17.091 -18.348 1.00 48.86 159 LYS B CA 1
ATOM 3146 C C . LYS B 1 164 ? -38.585 -16.022 -17.273 1.00 48.45 159 LYS B C 1
ATOM 3147 O O . LYS B 1 164 ? -39.406 -15.107 -17.379 1.00 47.25 159 LYS B O 1
ATOM 3149 N N . ASN B 1 165 ? -37.773 -16.177 -16.236 1.00 49.31 160 ASN B N 1
ATOM 3150 C CA . ASN B 1 165 ? -37.886 -15.388 -15.034 1.00 51.61 160 ASN B CA 1
ATOM 3151 C C . ASN B 1 165 ? -37.666 -13.899 -15.254 1.00 50.63 160 ASN B C 1
ATOM 3152 O O . ASN B 1 165 ? -36.795 -13.504 -16.020 1.00 51.93 160 ASN B O 1
ATOM 3157 N N . ILE B 1 166 ? -38.508 -13.087 -14.626 1.00 48.24 161 ILE B N 1
ATOM 3158 C CA . ILE B 1 166 ? -38.301 -11.649 -14.602 1.00 50.36 161 ILE B CA 1
ATOM 3159 C C . ILE B 1 166 ? -37.817 -11.282 -13.199 1.00 49.55 161 ILE B C 1
ATOM 3160 O O . ILE B 1 166 ? -38.475 -11.566 -12.204 1.00 47.67 161 ILE B O 1
ATOM 3165 N N . ILE B 1 167 ? -36.644 -10.671 -13.131 1.00 48.39 162 ILE B N 1
ATOM 3166 C CA . ILE B 1 167 ? -35.992 -10.433 -11.861 1.00 49.18 162 ILE B CA 1
ATOM 3167 C C . ILE B 1 167 ? -36.594 -9.179 -11.165 1.00 47.28 162 ILE B C 1
ATOM 3168 O O . ILE B 1 167 ? -36.893 -8.176 -11.818 1.00 45.86 162 ILE B O 1
ATOM 3173 N N . THR B 1 168 ? -36.838 -9.258 -9.860 1.00 44.71 163 THR B N 1
ATOM 3174 C CA . THR B 1 168 ? -37.621 -8.207 -9.204 1.00 44.74 163 THR B CA 1
ATOM 3175 C C . THR B 1 168 ? -36.786 -7.253 -8.376 1.00 43.49 163 THR B C 1
ATOM 3176 O O . THR B 1 168 ? -37.265 -6.197 -7.957 1.00 44.50 163 THR B O 1
ATOM 3180 N N . GLN B 1 169 ? -35.549 -7.647 -8.135 1.00 39.01 164 GLN B N 1
ATOM 3181 C CA . GLN B 1 169 ? -34.569 -6.735 -7.630 1.00 38.36 164 GLN B CA 1
ATOM 3182 C C . GLN B 1 169 ? -33.169 -7.149 -8.045 1.00 39.16 164 GLN B C 1
ATOM 3183 O O . GLN B 1 169 ? -32.916 -8.314 -8.373 1.00 38.66 164 GLN B O 1
ATOM 3189 N N . SER B 1 170 ? -32.267 -6.177 -8.033 1.00 38.28 165 SER B N 1
ATOM 3190 C CA . SER B 1 170 ? -30.897 -6.412 -8.385 1.00 39.86 165 SER B CA 1
ATOM 3191 C C . SER B 1 170 ? -30.079 -5.306 -7.738 1.00 41.23 165 SER B C 1
ATOM 3192 O O . SER B 1 170 ? -30.632 -4.325 -7.244 1.00 40.40 165 SER B O 1
ATOM 3195 N N . ILE B 1 171 ? -28.762 -5.470 -7.736 1.00 38.58 166 ILE B N 1
ATOM 3196 C CA . ILE B 1 171 ? -27.890 -4.446 -7.243 1.00 36.03 166 ILE B CA 1
ATOM 3197 C C . ILE B 1 171 ? -27.644 -3.522 -8.414 1.00 37.39 166 ILE B C 1
ATOM 3198 O O . ILE B 1 171 ? -27.233 -3.968 -9.483 1.00 35.44 166 ILE B O 1
ATOM 3203 N N . GLY B 1 172 ? -27.917 -2.233 -8.202 1.00 39.06 167 GLY B N 1
ATOM 3204 C CA . GLY B 1 172 ? -27.870 -1.215 -9.237 1.00 37.81 167 GLY B CA 1
ATOM 3205 C C . GLY B 1 172 ? -29.243 -0.662 -9.560 1.00 39.36 167 GLY B C 1
ATOM 3206 O O . GLY B 1 172 ? -29.520 -0.315 -10.703 1.00 42.94 167 GLY B O 1
ATOM 3207 N N . GLN B 1 173 ? -30.108 -0.578 -8.558 1.00 39.38 168 GLN B N 1
ATOM 3208 C CA . GLN B 1 173 ? -31.443 -0.009 -8.748 1.00 41.45 168 GLN B CA 1
ATOM 3209 C C . GLN B 1 173 ? -31.707 1.246 -7.887 1.00 43.74 168 GLN B C 1
ATOM 3210 O O . GLN B 1 173 ? -30.988 1.534 -6.922 1.00 44.43 168 GLN B O 1
ATOM 3216 N N . ALA B 1 174 ? -32.751 1.975 -8.255 1.00 45.32 169 ALA B N 1
ATOM 3217 C CA . ALA B 1 174 ? -33.091 3.253 -7.645 1.00 47.66 169 ALA B CA 1
ATOM 3218 C C . ALA B 1 174 ? -33.578 3.114 -6.207 1.00 48.92 169 ALA B C 1
ATOM 3219 O O . ALA B 1 174 ? -33.201 3.891 -5.333 1.00 48.65 169 ALA B O 1
ATOM 3221 N N . ASN B 1 175 ? -34.417 2.113 -5.974 1.00 50.43 170 ASN B N 1
ATOM 3222 C CA . ASN B 1 175 ? -34.987 1.864 -4.656 1.00 51.81 170 ASN B CA 1
ATOM 3223 C C . ASN B 1 175 ? -34.043 1.016 -3.815 1.00 49.86 170 ASN B C 1
ATOM 3224 O O . ASN B 1 175 ? -33.142 0.391 -4.367 1.00 49.78 170 ASN B O 1
ATOM 3229 N N . PRO B 1 176 ? -34.193 1.044 -2.478 1.00 48.27 171 PRO B N 1
ATOM 3230 C CA . PRO B 1 176 ? -33.347 0.180 -1.644 1.00 46.53 171 PRO B CA 1
ATOM 3231 C C . PRO B 1 176 ? -33.594 -1.307 -1.877 1.00 43.55 171 PRO B C 1
ATOM 3232 O O . PRO B 1 176 ? -34.730 -1.702 -2.105 1.00 44.01 171 PRO B O 1
ATOM 3236 N N . VAL B 1 177 ? -32.548 -2.126 -1.843 1.00 40.60 172 VAL B N 1
ATOM 3237 C CA . VAL B 1 177 ? -32.776 -3.565 -1.968 1.00 39.14 172 VAL B CA 1
ATOM 3238 C C . VAL B 1 177 ? -33.017 -4.220 -0.614 1.00 39.56 172 VAL B C 1
ATOM 3239 O O . VAL B 1 177 ? -32.579 -3.717 0.429 1.00 37.97 172 VAL B O 1
ATOM 3243 N N . GLU B 1 178 ? -33.781 -5.307 -0.633 1.00 41.35 173 GLU B N 1
ATOM 3244 C CA . GLU B 1 178 ? -34.034 -6.072 0.572 1.00 42.58 173 GLU B CA 1
ATOM 3245 C C . GLU B 1 178 ? -33.435 -7.446 0.343 1.00 40.50 173 GLU B C 1
ATOM 3246 O O . GLU B 1 178 ? -34.055 -8.277 -0.303 1.00 41.73 173 GLU B O 1
ATOM 3252 N N . PRO B 1 179 ? -32.212 -7.674 0.844 1.00 36.89 174 PRO B N 1
ATOM 3253 C CA . PRO B 1 179 ? -31.592 -8.989 0.779 1.00 34.76 174 PRO B CA 1
ATOM 3254 C C . PRO B 1 179 ? -32.259 -9.960 1.719 1.00 31.79 174 PRO B C 1
ATOM 3255 O O . PRO B 1 179 ? -32.851 -9.541 2.690 1.00 31.65 174 PRO B O 1
ATOM 3259 N N . ASP B 1 180 ? -32.164 -11.247 1.423 1.00 32.10 175 ASP B N 1
ATOM 3260 C CA . ASP B 1 180 ? -32.549 -12.282 2.366 1.00 30.62 175 ASP B CA 1
ATOM 3261 C C . ASP B 1 180 ? -31.279 -12.750 3.058 1.00 30.99 175 ASP B C 1
ATOM 3262 O O . ASP B 1 180 ? -30.242 -12.926 2.420 1.00 29.74 175 ASP B O 1
ATOM 3267 N N . LEU B 1 181 ? -31.360 -12.946 4.367 1.00 33.12 176 LEU B N 1
ATOM 3268 C CA . LEU B 1 181 ? -30.232 -13.431 5.142 1.00 32.20 176 LEU B CA 1
ATOM 3269 C C . LEU B 1 181 ? -30.576 -14.739 5.814 1.00 31.76 176 LEU B C 1
ATOM 3270 O O . LEU B 1 181 ? -31.698 -14.916 6.293 1.00 31.13 176 LEU B O 1
ATOM 3275 N N . GLY B 1 182 ? -29.611 -15.655 5.843 1.00 29.14 177 GLY B N 1
ATOM 3276 C CA . GLY B 1 182 ? -29.786 -16.902 6.548 1.00 28.50 177 GLY B CA 1
ATOM 3277 C C . GLY B 1 182 ? -28.539 -17.372 7.267 1.00 31.16 177 GLY B C 1
ATOM 3278 O O . GLY B 1 182 ? -27.419 -17.153 6.814 1.00 30.55 177 GLY B O 1
ATOM 3279 N N . VAL B 1 183 ? -28.735 -18.013 8.410 1.00 31.46 178 VAL B N 1
ATOM 3280 C CA . VAL B 1 183 ? -27.646 -18.670 9.106 1.00 31.58 178 VAL B CA 1
ATOM 3281 C C . VAL B 1 183 ? -27.963 -20.162 9.094 1.00 32.72 178 VAL B C 1
ATOM 3282 O O . VAL B 1 183 ? -29.101 -20.545 9.298 1.00 33.59 178 VAL B O 1
ATOM 3286 N N . HIS B 1 184 ? -26.984 -21.009 8.798 1.00 34.96 179 HIS B N 1
ATOM 3287 C CA . HIS B 1 184 ? -27.234 -22.451 8.708 1.00 34.43 179 HIS B CA 1
ATOM 3288 C C . HIS B 1 184 ? -26.092 -23.267 9.298 1.00 35.13 179 HIS B C 1
ATOM 3289 O O . HIS B 1 184 ? -24.932 -22.869 9.235 1.00 34.21 179 HIS B O 1
ATOM 3296 N N . LEU B 1 185 ? -26.409 -24.424 9.856 1.00 33.74 180 LEU B N 1
ATOM 3297 C CA . LEU B 1 185 ? -25.349 -25.275 10.336 1.00 34.00 180 LEU B CA 1
ATOM 3298 C C . LEU B 1 185 ? -24.950 -26.245 9.225 1.00 35.47 180 LEU B C 1
ATOM 3299 O O . LEU B 1 185 ? -25.809 -26.849 8.588 1.00 39.79 180 LEU B O 1
ATOM 3304 N N . LEU B 1 186 ? -23.659 -26.384 8.971 1.00 34.04 181 LEU B N 1
ATOM 3305 C CA . LEU B 1 186 ? -23.186 -27.354 7.995 1.00 36.42 181 LEU B CA 1
ATOM 3306 C C . LEU B 1 186 ? -22.684 -28.644 8.681 1.00 38.08 181 LEU B C 1
ATOM 3307 O O . LEU B 1 186 ? -21.863 -28.599 9.591 1.00 41.59 181 LEU B O 1
ATOM 3312 N N . GLU B 1 187 ? -23.175 -29.800 8.268 1.00 39.67 182 GLU B N 1
ATOM 3313 C CA . GLU B 1 187 ? -22.697 -31.054 8.860 1.00 40.29 182 GLU B CA 1
ATOM 3314 C C . GLU B 1 187 ? -21.539 -31.635 8.057 1.00 41.10 182 GLU B C 1
ATOM 3315 O O . GLU B 1 187 ? -21.269 -31.174 6.949 1.00 42.00 182 GLU B O 1
ATOM 3321 N N . GLU B 1 188 ? -20.830 -32.605 8.626 1.00 42.02 183 GLU B N 1
ATOM 3322 C CA . GLU B 1 188 ? -19.733 -33.299 7.914 1.00 45.13 183 GLU B CA 1
ATOM 3323 C C . GLU B 1 188 ? -20.257 -34.079 6.714 1.00 40.34 183 GLU B C 1
ATOM 3324 O O . GLU B 1 188 ? -21.279 -34.758 6.799 1.00 38.19 183 GLU B O 1
ATOM 3330 N N . GLY B 1 189 ? -19.567 -33.944 5.591 1.00 35.95 184 GLY B N 1
ATOM 3331 C CA . GLY B 1 189 ? -19.993 -34.583 4.362 1.00 35.22 184 GLY B CA 1
ATOM 3332 C C . GLY B 1 189 ? -20.855 -33.713 3.467 1.00 34.50 184 GLY B C 1
ATOM 3333 O O . GLY B 1 189 ? -21.151 -34.111 2.337 1.00 32.78 184 GLY B O 1
ATOM 3334 N N . ASP B 1 190 ? -21.261 -32.539 3.971 1.00 34.16 185 ASP B N 1
ATOM 3335 C CA . ASP B 1 190 ? -22.055 -31.556 3.202 1.00 33.57 185 ASP B CA 1
ATOM 3336 C C . ASP B 1 190 ? -21.316 -30.903 2.020 1.00 32.74 185 ASP B C 1
ATOM 3337 O O . ASP B 1 190 ? -20.089 -30.740 2.029 1.00 31.54 185 ASP B O 1
ATOM 3342 N N . TYR B 1 191 ? -22.093 -30.552 0.998 1.00 32.25 186 TYR B N 1
ATOM 3343 C CA . TYR B 1 191 ? -21.632 -29.715 -0.088 1.00 30.56 186 TYR B CA 1
ATOM 3344 C C . TYR B 1 191 ? -22.513 -28.478 -0.076 1.00 29.89 186 TYR B C 1
ATOM 3345 O O . TYR B 1 191 ? -23.727 -28.588 -0.181 1.00 30.67 186 TYR B O 1
ATOM 3354 N N . LEU B 1 192 ? -21.923 -27.304 0.105 1.00 29.48 187 LEU B N 1
ATOM 3355 C CA . LEU B 1 192 ? -22.651 -26.057 -0.162 1.00 26.40 187 LEU B CA 1
ATOM 3356 C C . LEU B 1 192 ? -22.555 -25.762 -1.657 1.00 23.71 187 LEU B C 1
ATOM 3357 O O . LEU B 1 192 ? -21.477 -25.798 -2.215 1.00 21.57 187 LEU B O 1
ATOM 3362 N N . VAL B 1 193 ? -23.685 -25.522 -2.310 1.00 23.34 188 VAL B N 1
ATOM 3363 C CA . VAL B 1 193 ? -23.688 -25.228 -3.741 1.00 24.74 188 VAL B CA 1
ATOM 3364 C C . VAL B 1 193 ? -24.179 -23.799 -4.019 1.00 28.25 188 VAL B C 1
ATOM 3365 O O . VAL B 1 193 ? -25.379 -23.499 -3.899 1.00 27.44 188 VAL B O 1
ATOM 3369 N N . VAL B 1 194 ? -23.254 -22.909 -4.365 1.00 26.31 189 VAL B N 1
ATOM 3370 C CA . VAL B 1 194 ? -23.650 -21.546 -4.688 1.00 24.19 189 VAL B CA 1
ATOM 3371 C C . VAL B 1 194 ? -23.520 -21.362 -6.186 1.00 25.54 189 VAL B C 1
ATOM 3372 O O . VAL B 1 194 ? -22.438 -21.570 -6.739 1.00 25.00 189 VAL B O 1
ATOM 3376 N N . ASN B 1 195 ? -24.613 -20.983 -6.848 1.00 24.77 190 ASN B N 1
ATOM 3377 C CA . ASN B 1 195 ? -24.569 -20.834 -8.287 1.00 25.37 190 ASN B CA 1
ATOM 3378 C C . ASN B 1 195 ? -25.399 -19.706 -8.900 1.00 26.35 190 ASN B C 1
ATOM 3379 O O . ASN B 1 195 ? -26.427 -19.313 -8.368 1.00 29.01 190 ASN B O 1
ATOM 3384 N N . SER B 1 196 ? -24.974 -19.221 -10.060 1.00 25.84 191 SER B N 1
ATOM 3385 C CA . SER B 1 196 ? -25.847 -18.378 -10.848 1.00 27.26 191 SER B CA 1
ATOM 3386 C C . SER B 1 196 ? -26.814 -19.259 -11.606 1.00 29.71 191 SER B C 1
ATOM 3387 O O . SER B 1 196 ? -26.653 -20.483 -11.654 1.00 33.26 191 SER B O 1
ATOM 3390 N N . ASP B 1 197 ? -27.799 -18.638 -12.237 1.00 28.18 192 ASP B N 1
ATOM 3391 C CA . ASP B 1 197 ? -28.914 -19.372 -12.785 1.00 28.35 192 ASP B CA 1
ATOM 3392 C C . ASP B 1 197 ? -28.542 -20.225 -14.003 1.00 30.36 192 ASP B C 1
ATOM 3393 O O . ASP B 1 197 ? -29.282 -21.136 -14.378 1.00 33.71 192 ASP B O 1
ATOM 3398 N N . GLY B 1 198 ? -27.377 -19.958 -14.593 1.00 28.94 193 GLY B N 1
ATOM 3399 C CA . GLY B 1 198 ? -26.878 -20.734 -15.733 1.00 28.60 193 GLY B CA 1
ATOM 3400 C C . GLY B 1 198 ? -26.688 -22.217 -15.445 1.00 32.52 193 GLY B C 1
ATOM 3401 O O . GLY B 1 198 ? -26.737 -23.039 -16.360 1.00 35.49 193 GLY B O 1
ATOM 3402 N N . LEU B 1 199 ? -26.491 -22.564 -14.171 1.00 30.90 194 LEU B N 1
ATOM 3403 C CA . LEU B 1 199 ? -26.387 -23.945 -13.763 1.00 27.95 194 LEU B CA 1
ATOM 3404 C C . LEU B 1 199 ? -27.759 -24.546 -13.551 1.00 29.71 194 LEU B C 1
ATOM 3405 O O . LEU B 1 199 ? -28.110 -25.538 -14.184 1.00 33.19 194 LEU B O 1
ATOM 3410 N N . THR B 1 200 ? -28.545 -23.950 -12.665 1.00 29.62 195 THR B N 1
ATOM 3411 C CA . THR B 1 200 ? -29.818 -24.548 -12.284 1.00 29.47 195 THR B CA 1
ATOM 3412 C C . THR B 1 200 ? -30.942 -24.442 -13.313 1.00 30.38 195 THR B C 1
ATOM 3413 O O . THR B 1 200 ? -31.964 -25.117 -13.179 1.00 32.40 195 THR B O 1
ATOM 3417 N N . ASN B 1 201 ? -30.761 -23.609 -14.332 1.00 31.84 196 ASN B N 1
ATOM 3418 C CA . ASN B 1 201 ? -31.674 -23.619 -15.476 1.00 32.72 196 ASN B CA 1
ATOM 3419 C C . ASN B 1 201 ? -31.373 -24.756 -16.448 1.00 33.59 196 ASN B C 1
ATOM 3420 O O . ASN B 1 201 ? -32.249 -25.215 -17.143 1.00 35.77 196 ASN B O 1
ATOM 3425 N N . MET B 1 202 ? -30.124 -25.199 -16.511 1.00 34.69 197 MET B N 1
ATOM 3426 C CA . MET B 1 202 ? -29.766 -26.331 -17.356 1.00 34.03 197 MET B CA 1
ATOM 3427 C C . MET B 1 202 ? -29.877 -27.665 -16.602 1.00 33.70 197 MET B C 1
ATOM 3428 O O . MET B 1 202 ? -30.148 -28.717 -17.191 1.00 31.03 197 MET B O 1
ATOM 3433 N N . LEU B 1 203 ? -29.666 -27.606 -15.292 1.00 32.25 198 LEU B N 1
ATOM 3434 C CA . LEU B 1 203 ? -29.528 -28.792 -14.482 1.00 31.29 198 LEU B CA 1
ATOM 3435 C C . LEU B 1 203 ? -30.520 -28.853 -13.336 1.00 32.07 198 LEU B C 1
ATOM 3436 O O . LEU B 1 203 ? -30.750 -27.864 -12.625 1.00 33.54 198 LEU B O 1
ATOM 3441 N N . SER B 1 204 ? -31.101 -30.031 -13.161 1.00 31.94 199 SER B N 1
ATOM 3442 C CA . SER B 1 204 ? -32.030 -30.282 -12.081 1.00 31.87 199 SER B CA 1
ATOM 3443 C C . SER B 1 204 ? -31.242 -30.520 -10.809 1.00 30.65 199 SER B C 1
ATOM 3444 O O . SER B 1 204 ? -30.038 -30.755 -10.851 1.00 31.00 199 SER B O 1
ATOM 3447 N N . ASN B 1 205 ? -31.933 -30.451 -9.678 1.00 31.98 200 ASN B N 1
ATOM 3448 C CA . ASN B 1 205 ? -31.318 -30.690 -8.377 1.00 33.44 200 ASN B CA 1
ATOM 3449 C C . ASN B 1 205 ? -30.757 -32.108 -8.238 1.00 34.02 200 ASN B C 1
ATOM 3450 O O . ASN B 1 205 ? -29.680 -32.300 -7.669 1.00 36.48 200 ASN B O 1
ATOM 3455 N N . ALA B 1 206 ? -31.481 -33.084 -8.789 1.00 33.12 201 ALA B N 1
ATOM 3456 C CA . ALA B 1 206 ? -31.067 -34.473 -8.790 1.00 33.34 201 ALA B CA 1
ATOM 3457 C C . ALA B 1 206 ? -29.781 -34.683 -9.588 1.00 36.71 201 ALA B C 1
ATOM 3458 O O . ALA B 1 206 ? -28.928 -35.495 -9.206 1.00 37.09 201 ALA B O 1
ATOM 3460 N N . ASP B 1 207 ? -29.633 -33.949 -10.686 1.00 35.81 202 ASP B N 1
ATOM 3461 C CA . ASP B 1 207 ? -28.437 -34.093 -11.492 1.00 35.50 202 ASP B CA 1
ATOM 3462 C C . ASP B 1 207 ? -27.190 -33.469 -10.842 1.00 35.86 202 ASP B C 1
ATOM 3463 O O . ASP B 1 207 ? -26.104 -34.049 -10.908 1.00 34.32 202 ASP B O 1
ATOM 3468 N N . ILE B 1 208 ? -27.365 -32.312 -10.197 1.00 34.95 203 ILE B N 1
ATOM 3469 C CA . ILE B 1 208 ? -26.314 -31.645 -9.424 1.00 33.03 203 ILE B CA 1
ATOM 3470 C C . ILE B 1 208 ? -25.819 -32.561 -8.305 1.00 34.07 203 ILE B C 1
ATOM 3471 O O . ILE B 1 208 ? -24.610 -32.733 -8.106 1.00 35.39 203 ILE B O 1
ATOM 3476 N N . ALA B 1 209 ? -26.774 -33.170 -7.609 1.00 33.18 204 ALA B N 1
ATOM 3477 C CA . ALA B 1 209 ? -26.492 -34.118 -6.538 1.00 31.23 204 ALA B CA 1
ATOM 3478 C C . ALA B 1 209 ? -25.687 -35.323 -7.030 1.00 29.34 204 ALA B C 1
ATOM 3479 O O . ALA B 1 209 ? -24.696 -35.672 -6.420 1.00 32.17 204 ALA B O 1
ATOM 3481 N N . THR B 1 210 ? -26.091 -35.916 -8.148 1.00 29.29 205 THR B N 1
ATOM 3482 C CA . THR B 1 210 ? -25.383 -37.049 -8.760 1.00 30.49 205 THR B CA 1
ATOM 3483 C C . THR B 1 210 ? -23.907 -36.771 -9.052 1.00 33.40 205 THR B C 1
ATOM 3484 O O . THR B 1 210 ? -23.041 -37.614 -8.742 1.00 37.11 205 THR B O 1
ATOM 3488 N N . VAL B 1 211 ? -23.631 -35.586 -9.614 1.00 30.90 206 VAL B N 1
ATOM 3489 C CA . VAL B 1 211 ? -22.275 -35.147 -9.914 1.00 29.89 206 VAL B CA 1
ATOM 3490 C C . VAL B 1 211 ? -21.499 -35.065 -8.610 1.00 34.24 206 VAL B C 1
ATOM 3491 O O . VAL B 1 211 ? -20.364 -35.544 -8.521 1.00 36.35 206 VAL B O 1
ATOM 3495 N N . LEU B 1 212 ? -22.112 -34.503 -7.574 1.00 34.52 207 LEU B N 1
ATOM 3496 C CA . LEU B 1 212 ? -21.353 -34.261 -6.349 1.00 36.28 207 LEU B CA 1
ATOM 3497 C C . LEU B 1 212 ? -21.089 -35.527 -5.561 1.00 39.38 207 LEU B C 1
ATOM 3498 O O . LEU B 1 212 ? -20.227 -35.571 -4.679 1.00 39.17 207 LEU B O 1
ATOM 3503 N N . THR B 1 213 ? -21.817 -36.573 -5.918 1.00 43.13 208 THR B N 1
ATOM 3504 C CA . THR B 1 213 ? -21.791 -37.808 -5.160 1.00 46.99 208 THR B CA 1
ATOM 3505 C C . THR B 1 213 ? -20.727 -38.775 -5.716 1.00 45.86 208 THR B C 1
ATOM 3506 O O . THR B 1 213 ? -20.441 -39.811 -5.125 1.00 46.55 208 THR B O 1
ATOM 3510 N N . GLN B 1 214 ? -20.110 -38.378 -6.827 1.00 46.49 209 GLN B N 1
ATOM 3511 C CA . GLN B 1 214 ? -19.016 -39.109 -7.460 1.00 46.12 209 GLN B CA 1
ATOM 3512 C C . GLN B 1 214 ? -17.780 -39.193 -6.567 1.00 48.61 209 GLN B C 1
ATOM 3513 O O . GLN B 1 214 ? -17.621 -38.414 -5.631 1.00 49.32 209 GLN B O 1
ATOM 3519 N N . GLU B 1 215 ? -16.897 -40.141 -6.855 1.00 50.15 210 GLU B N 1
ATOM 3520 C CA . GLU B 1 215 ? -15.649 -40.239 -6.112 1.00 51.84 210 GLU B CA 1
ATOM 3521 C C . GLU B 1 215 ? -14.542 -39.483 -6.844 1.00 46.11 210 GLU B C 1
ATOM 3522 O O . GLU B 1 215 ? -13.634 -40.086 -7.392 1.00 46.24 210 GLU B O 1
ATOM 3528 N N . LYS B 1 216 ? -14.651 -38.159 -6.877 1.00 42.09 211 LYS B N 1
ATOM 3529 C CA . LYS B 1 216 ? -13.664 -37.288 -7.532 1.00 37.22 211 LYS B CA 1
ATOM 3530 C C . LYS B 1 216 ? -13.273 -36.166 -6.587 1.00 33.69 211 LYS B C 1
ATOM 3531 O O . LYS B 1 216 ? -13.858 -36.018 -5.523 1.00 31.53 211 LYS B O 1
ATOM 3537 N N . THR B 1 217 ? -12.286 -35.369 -6.975 1.00 31.25 212 THR B N 1
ATOM 3538 C CA . THR B 1 217 ? -11.944 -34.161 -6.217 1.00 29.42 212 THR B CA 1
ATOM 3539 C C . THR B 1 217 ? -13.000 -33.079 -6.417 1.00 27.91 212 THR B C 1
ATOM 3540 O O . THR B 1 217 ? -13.770 -33.115 -7.376 1.00 27.65 212 THR B O 1
ATOM 3544 N N . LEU B 1 218 ? -13.005 -32.094 -5.536 1.00 26.67 213 LEU B N 1
ATOM 3545 C CA . LEU B 1 218 ? -13.978 -31.019 -5.612 1.00 27.75 213 LEU B CA 1
ATOM 3546 C C . LEU B 1 218 ? -13.858 -30.227 -6.926 1.00 30.65 213 LEU B C 1
ATOM 3547 O O . LEU B 1 218 ? -14.867 -29.840 -7.523 1.00 31.43 213 LEU B O 1
ATOM 3552 N N . ASP B 1 219 ? -12.629 -30.035 -7.397 1.00 31.34 214 ASP B N 1
ATOM 3553 C CA . ASP B 1 219 ? -12.392 -29.281 -8.608 1.00 33.39 214 ASP B CA 1
ATOM 3554 C C . ASP B 1 219 ? -12.891 -30.004 -9.856 1.00 36.81 214 ASP B C 1
ATOM 3555 O O . ASP B 1 219 ? -13.429 -29.369 -10.769 1.00 37.42 214 ASP B O 1
ATOM 3560 N N . ASP B 1 220 ? -12.713 -31.327 -9.887 1.00 38.48 215 ASP B N 1
ATOM 3561 C CA . ASP B 1 220 ? -13.203 -32.155 -10.998 1.00 38.31 215 ASP B CA 1
ATOM 3562 C C . ASP B 1 220 ? -14.743 -32.214 -11.043 1.00 37.39 215 ASP B C 1
ATOM 3563 O O . ASP B 1 220 ? -15.335 -32.205 -12.122 1.00 37.17 215 ASP B O 1
ATOM 3568 N N . LYS B 1 221 ? -15.369 -32.245 -9.863 1.00 36.29 216 LYS B N 1
ATOM 3569 C CA . LYS B 1 221 ? -16.823 -32.198 -9.703 1.00 32.86 216 LYS B CA 1
ATOM 3570 C C . LYS B 1 221 ? -17.386 -30.873 -10.178 1.00 34.48 216 LYS B C 1
ATOM 3571 O O . LYS B 1 221 ? -18.463 -30.819 -10.774 1.00 34.01 216 LYS B O 1
ATOM 3577 N N . ASN B 1 222 ? -16.646 -29.802 -9.907 1.00 33.69 217 ASN B N 1
ATOM 3578 C CA . ASN B 1 222 ? -17.029 -28.479 -10.352 1.00 31.84 217 ASN B CA 1
ATOM 3579 C C . ASN B 1 222 ? -16.931 -28.341 -11.866 1.00 29.71 217 ASN B C 1
ATOM 3580 O O . ASN B 1 222 ? -17.743 -27.682 -12.472 1.00 33.43 217 ASN B O 1
ATOM 3585 N N . GLN B 1 223 ? -15.954 -28.983 -12.484 1.00 29.97 218 GLN B N 1
ATOM 3586 C CA . GLN B 1 223 ? -15.868 -28.968 -13.926 1.00 30.25 218 GLN B CA 1
ATOM 3587 C C . GLN B 1 223 ? -16.963 -29.853 -14.528 1.00 33.64 218 GLN B C 1
ATOM 3588 O O . GLN B 1 223 ? -17.573 -29.472 -15.536 1.00 35.84 218 GLN B O 1
ATOM 3594 N N . ASP B 1 224 ? -17.229 -31.007 -13.894 1.00 31.93 219 ASP B N 1
ATOM 3595 C CA . ASP B 1 224 ? -18.258 -31.947 -14.355 1.00 32.07 219 ASP B CA 1
ATOM 3596 C C . ASP B 1 224 ? -19.627 -31.279 -14.367 1.00 31.68 219 ASP B C 1
ATOM 3597 O O . ASP B 1 224 ? -20.442 -31.543 -15.254 1.00 32.41 219 ASP B O 1
ATOM 3602 N N . LEU B 1 225 ? -19.854 -30.404 -13.386 1.00 31.27 220 LEU B N 1
ATOM 3603 C CA . LEU B 1 225 ? -21.057 -29.571 -13.308 1.00 29.81 220 LEU B CA 1
ATOM 3604 C C . LEU B 1 225 ? -21.248 -28.665 -14.520 1.00 30.76 220 LEU B C 1
ATOM 3605 O O . LEU B 1 225 ? -22.367 -28.530 -15.050 1.00 29.16 220 LEU B O 1
ATOM 3610 N N . ILE B 1 226 ? -20.176 -28.025 -14.959 1.00 29.73 221 ILE B N 1
ATOM 3611 C CA . ILE B 1 226 ? -20.399 -27.019 -15.966 1.00 33.44 221 ILE B CA 1
ATOM 3612 C C . ILE B 1 226 ? -20.451 -27.683 -17.326 1.00 35.08 221 ILE B C 1
ATOM 3613 O O . ILE B 1 226 ? -21.171 -27.231 -18.211 1.00 38.00 221 ILE B O 1
ATOM 3618 N N . THR B 1 227 ? -19.718 -28.787 -17.456 1.00 36.64 222 THR B N 1
ATOM 3619 C CA . THR B 1 227 ? -19.733 -29.626 -18.652 1.00 33.73 222 THR B CA 1
ATOM 3620 C C . THR B 1 227 ? -21.130 -30.178 -18.884 1.00 30.07 222 THR B C 1
ATOM 3621 O O . THR B 1 227 ? -21.663 -30.122 -19.988 1.00 27.72 222 THR B O 1
ATOM 3625 N N . LEU B 1 228 ? -21.735 -30.664 -17.814 1.00 29.76 223 LEU B N 1
ATOM 3626 C CA . LEU B 1 228 ? -23.089 -31.170 -17.886 1.00 32.01 223 LEU B CA 1
ATOM 3627 C C . LEU B 1 228 ? -24.063 -30.046 -18.256 1.00 32.76 223 LEU B C 1
ATOM 3628 O O . LEU B 1 228 ? -24.819 -30.195 -19.214 1.00 33.83 223 LEU B O 1
ATOM 3633 N N . ALA B 1 229 ? -23.998 -28.914 -17.549 1.00 31.63 224 ALA B N 1
ATOM 3634 C CA . ALA B 1 229 ? -24.760 -27.702 -17.925 1.00 30.81 224 ALA B CA 1
ATOM 3635 C C . ALA B 1 229 ? -24.621 -27.278 -19.406 1.00 30.82 224 ALA B C 1
ATOM 3636 O O . ALA B 1 229 ? -25.602 -26.898 -20.044 1.00 29.34 224 ALA B O 1
ATOM 3638 N N . ASN B 1 230 ? -23.394 -27.331 -19.923 1.00 31.40 225 ASN B N 1
ATOM 3639 C CA . ASN B 1 230 ? -23.108 -27.029 -21.316 1.00 31.75 225 ASN B CA 1
ATOM 3640 C C . ASN B 1 230 ? -23.645 -28.070 -22.279 1.00 33.76 225 ASN B C 1
ATOM 3641 O O . ASN B 1 230 ? -24.069 -27.716 -23.371 1.00 33.85 225 ASN B O 1
ATOM 3646 N N . HIS B 1 231 ? -23.626 -29.345 -21.872 1.00 36.16 226 HIS B N 1
ATOM 3647 C CA . HIS B 1 231 ? -24.205 -30.425 -22.678 1.00 38.26 226 HIS B CA 1
ATOM 3648 C C . HIS B 1 231 ? -25.709 -30.250 -22.767 1.00 38.71 226 HIS B C 1
ATOM 3649 O O . HIS B 1 231 ? -26.299 -30.465 -23.822 1.00 42.72 226 HIS B O 1
ATOM 3656 N N . ARG B 1 232 ? -26.325 -29.824 -21.666 1.00 37.94 227 ARG B N 1
ATOM 3657 C CA . ARG B 1 232 ? -27.770 -29.632 -21.626 1.00 36.75 227 ARG B CA 1
ATOM 3658 C C . ARG B 1 232 ? -28.241 -28.336 -22.265 1.00 36.08 227 ARG B C 1
ATOM 3659 O O . ARG B 1 232 ? -29.428 -28.052 -22.251 1.00 37.63 227 ARG B O 1
ATOM 3667 N N . GLY B 1 233 ? -27.331 -27.554 -22.840 1.00 35.78 228 GLY B N 1
ATOM 3668 C CA . GLY B 1 233 ? -27.738 -26.334 -23.535 1.00 34.44 228 GLY B CA 1
ATOM 3669 C C . GLY B 1 233 ? -26.759 -25.185 -23.427 1.00 34.58 228 GLY B C 1
ATOM 3670 O O . GLY B 1 233 ? -26.374 -24.599 -24.434 1.00 37.00 228 GLY B O 1
ATOM 3671 N N . GLY B 1 234 ? -26.373 -24.852 -22.199 1.00 34.51 229 GLY B N 1
ATOM 3672 C CA . GLY B 1 234 ? -25.369 -23.820 -21.943 1.00 33.69 229 GLY B CA 1
ATOM 3673 C C . GLY B 1 234 ? -25.821 -22.452 -22.403 1.00 33.27 229 GLY B C 1
ATOM 3674 O O . GLY B 1 234 ? -25.025 -21.681 -22.936 1.00 33.05 229 GLY B O 1
ATOM 3675 N N . LEU B 1 235 ? -27.106 -22.162 -22.177 1.00 30.94 230 LEU B N 1
ATOM 3676 C CA . LEU B 1 235 ? -27.758 -20.965 -22.677 1.00 29.54 230 LEU B CA 1
ATOM 3677 C C . LEU B 1 235 ? -27.301 -19.683 -21.984 1.00 30.81 230 LEU B C 1
ATOM 3678 O O . LEU B 1 235 ? -27.572 -18.579 -22.450 1.00 35.71 230 LEU B O 1
ATOM 3683 N N . ASP B 1 236 ? -26.601 -19.823 -20.872 1.00 31.96 231 ASP B N 1
ATOM 3684 C CA . ASP B 1 236 ? -26.263 -18.678 -20.069 1.00 30.60 231 ASP B CA 1
ATOM 3685 C C . ASP B 1 236 ? -24.902 -18.930 -19.453 1.00 30.32 231 ASP B C 1
ATOM 3686 O O . ASP B 1 236 ? -24.425 -20.064 -19.453 1.00 31.00 231 ASP B O 1
ATOM 3691 N N . ASN B 1 237 ? -24.272 -17.867 -18.962 1.00 30.90 232 ASN B N 1
ATOM 3692 C CA . ASN B 1 237 ? -23.038 -17.975 -18.174 1.00 31.64 232 ASN B CA 1
ATOM 3693 C C . ASN B 1 237 ? -23.299 -18.836 -16.938 1.00 29.95 232 ASN B C 1
ATOM 3694 O O . ASN B 1 237 ? -24.310 -18.662 -16.268 1.00 30.32 232 ASN B O 1
ATOM 3699 N N . ILE B 1 238 ? -22.397 -19.771 -16.660 1.00 28.90 233 ILE B N 1
ATOM 3700 C CA . ILE B 1 238 ? -22.519 -20.676 -15.515 1.00 27.34 233 ILE B CA 1
ATOM 3701 C C . ILE B 1 238 ? -21.417 -20.395 -14.525 1.00 27.33 233 ILE B C 1
ATOM 3702 O O . ILE B 1 238 ? -20.242 -20.447 -14.869 1.00 28.70 233 ILE B O 1
ATOM 3707 N N . THR B 1 239 ? -21.784 -20.104 -13.288 1.00 28.28 234 THR B N 1
ATOM 3708 C CA . THR B 1 239 ? -20.794 -19.868 -12.264 1.00 28.66 234 THR B CA 1
ATOM 3709 C C . THR B 1 239 ? -21.197 -20.630 -11.020 1.00 30.48 234 THR B C 1
ATOM 3710 O O . THR B 1 239 ? -22.372 -20.657 -10.684 1.00 32.67 234 THR B O 1
ATOM 3714 N N . VAL B 1 240 ? -20.237 -21.317 -10.391 1.00 30.49 235 VAL B N 1
ATOM 3715 C CA . VAL B 1 240 ? -20.486 -22.184 -9.233 1.00 26.69 235 VAL B CA 1
ATOM 3716 C C . VAL B 1 240 ? -19.385 -22.025 -8.183 1.00 25.38 235 VAL B C 1
ATOM 3717 O O . VAL B 1 240 ? -18.210 -21.966 -8.528 1.00 26.34 235 VAL B O 1
ATOM 3721 N N . ALA B 1 241 ? -19.777 -21.946 -6.912 1.00 24.62 236 ALA B N 1
ATOM 3722 C CA . ALA B 1 241 ? -18.882 -22.185 -5.787 1.00 22.67 236 ALA B CA 1
ATOM 3723 C C . ALA B 1 241 ? -19.334 -23.434 -5.037 1.00 24.01 236 ALA B C 1
ATOM 3724 O O . ALA B 1 241 ? -20.534 -23.637 -4.821 1.00 23.52 236 ALA B O 1
ATOM 3726 N N . LEU B 1 242 ? -18.375 -24.262 -4.637 1.00 24.77 237 LEU B N 1
ATOM 3727 C CA . LEU B 1 242 ? -18.667 -25.476 -3.871 1.00 25.94 237 LEU B CA 1
ATOM 3728 C C . LEU B 1 242 ? -17.830 -25.483 -2.611 1.00 28.18 237 LEU B C 1
ATOM 3729 O O . LEU B 1 242 ? -16.652 -25.116 -2.651 1.00 30.07 237 LEU B O 1
ATOM 3734 N N . VAL B 1 243 ? -18.436 -25.907 -1.501 1.00 27.98 238 VAL B N 1
ATOM 3735 C CA . VAL B 1 243 ? -17.744 -26.044 -0.223 1.00 29.33 238 VAL B CA 1
ATOM 3736 C C . VAL B 1 243 ? -17.956 -27.458 0.312 1.00 30.71 238 VAL B C 1
ATOM 3737 O O . VAL B 1 243 ? -19.083 -27.839 0.589 1.00 30.98 238 VAL B O 1
ATOM 3741 N N . TYR B 1 244 ? -16.886 -28.239 0.436 1.00 32.11 239 TYR B N 1
ATOM 3742 C CA . TYR B 1 244 ? -16.983 -29.578 1.020 1.00 33.61 239 TYR B CA 1
ATOM 3743 C C . TYR B 1 244 ? -16.553 -29.564 2.498 1.00 34.77 239 TYR B C 1
ATOM 3744 O O . TYR B 1 244 ? -15.438 -29.152 2.812 1.00 35.40 239 TYR B O 1
ATOM 3753 N N . VAL B 1 245 ? -17.445 -30.005 3.385 1.00 34.65 240 VAL B N 1
ATOM 3754 C CA . VAL B 1 245 ? -17.173 -30.128 4.825 1.00 38.13 240 VAL B CA 1
ATOM 3755 C C . VAL B 1 245 ? -16.633 -31.533 5.177 1.00 42.47 240 VAL B C 1
ATOM 3756 O O . VAL B 1 245 ? -17.360 -32.525 5.113 1.00 42.05 240 VAL B O 1
ATOM 3760 N N . GLU B 1 246 ? -15.365 -31.611 5.562 1.00 49.00 241 GLU B N 1
ATOM 3761 C CA . GLU B 1 246 ? -14.644 -32.886 5.505 1.00 57.29 241 GLU B CA 1
ATOM 3762 C C . GLU B 1 246 ? -15.060 -33.902 6.559 1.00 61.27 241 GLU B C 1
ATOM 3763 O O . GLU B 1 246 ? -14.849 -33.684 7.759 1.00 63.54 241 GLU B O 1
ATOM 3769 N N . SER B 1 247 ? -15.612 -35.020 6.079 1.00 63.83 242 SER B N 1
ATOM 3770 C CA . SER B 1 247 ? -16.201 -36.077 6.912 1.00 66.17 242 SER B CA 1
ATOM 3771 C C . SER B 1 247 ? -15.202 -36.814 7.809 1.00 65.74 242 SER B C 1
ATOM 3772 O O . SER B 1 247 ? -13.991 -36.750 7.594 1.00 65.61 242 SER B O 1
ATOM 3775 N N . TYR C 1 5 ? 60.737 -20.865 -50.340 1.00 72.15 0 TYR C N 1
ATOM 3776 C CA . TYR C 1 5 ? 59.429 -20.555 -50.995 1.00 71.68 0 TYR C CA 1
ATOM 3777 C C . TYR C 1 5 ? 58.350 -20.224 -49.954 1.00 68.97 0 TYR C C 1
ATOM 3778 O O . TYR C 1 5 ? 57.851 -19.096 -49.901 1.00 67.89 0 TYR C O 1
ATOM 3787 N N . MET C 1 6 ? 58.009 -21.213 -49.128 1.00 65.65 1 MET C N 1
ATOM 3788 C CA . MET C 1 6 ? 57.010 -21.053 -48.067 1.00 62.85 1 MET C CA 1
ATOM 3789 C C . MET C 1 6 ? 57.648 -21.151 -46.682 1.00 58.12 1 MET C C 1
ATOM 3790 O O . MET C 1 6 ? 58.023 -22.233 -46.255 1.00 54.95 1 MET C O 1
ATOM 3795 N N . GLU C 1 7 ? 57.775 -20.028 -45.984 1.00 55.57 2 GLU C N 1
ATOM 3796 C CA . GLU C 1 7 ? 58.277 -20.059 -44.614 1.00 53.64 2 GLU C CA 1
ATOM 3797 C C . GLU C 1 7 ? 57.133 -20.394 -43.649 1.00 51.11 2 GLU C C 1
ATOM 3798 O O . GLU C 1 7 ? 56.085 -19.752 -43.670 1.00 49.44 2 GLU C O 1
ATOM 3804 N N . ILE C 1 8 ? 57.341 -21.411 -42.817 1.00 46.61 3 ILE C N 1
ATOM 3805 C CA . ILE C 1 8 ? 56.309 -21.896 -41.915 1.00 44.02 3 ILE C CA 1
ATOM 3806 C C . ILE C 1 8 ? 56.718 -21.742 -40.446 1.00 44.79 3 ILE C C 1
ATOM 3807 O O . ILE C 1 8 ? 57.742 -22.292 -40.013 1.00 45.14 3 ILE C O 1
ATOM 3812 N N . SER C 1 9 ? 55.919 -21.000 -39.681 1.00 44.64 4 SER C N 1
ATOM 3813 C CA . SER C 1 9 ? 56.184 -20.802 -38.251 1.00 43.59 4 SER C CA 1
ATOM 3814 C C . SER C 1 9 ? 55.105 -21.468 -37.403 1.00 42.87 4 SER C C 1
ATOM 3815 O O . SER C 1 9 ? 53.926 -21.299 -37.671 1.00 42.38 4 SER C O 1
ATOM 3818 N N . LEU C 1 10 ? 55.501 -22.225 -36.385 1.00 42.55 5 LEU C N 1
ATOM 3819 C CA . LEU C 1 10 ? 54.518 -22.852 -35.487 1.00 42.20 5 LEU C CA 1
ATOM 3820 C C . LEU C 1 10 ? 54.762 -22.473 -34.037 1.00 42.75 5 LEU C C 1
ATOM 3821 O O . LEU C 1 10 ? 55.877 -22.630 -33.551 1.00 44.45 5 LEU C O 1
ATOM 3826 N N . LEU C 1 11 ? 53.730 -21.990 -33.342 1.00 42.41 6 LEU C N 1
ATOM 3827 C CA . LEU C 1 11 ? 53.865 -21.624 -31.920 1.00 41.58 6 LEU C CA 1
ATOM 3828 C C . LEU C 1 11 ? 52.596 -21.866 -31.093 1.00 42.38 6 LEU C C 1
ATOM 3829 O O . LEU C 1 11 ? 51.478 -21.611 -31.551 1.00 41.60 6 LEU C O 1
ATOM 3834 N N . THR C 1 12 ? 52.790 -22.344 -29.864 1.00 43.35 7 THR C N 1
ATOM 3835 C CA . THR C 1 12 ? 51.694 -22.645 -28.933 1.00 40.78 7 THR C CA 1
ATOM 3836 C C . THR C 1 12 ? 51.991 -22.085 -27.515 1.00 41.14 7 THR C C 1
ATOM 3837 O O . THR C 1 12 ? 53.162 -21.988 -27.091 1.00 42.73 7 THR C O 1
ATOM 3841 N N . ASP C 1 13 ? 50.946 -21.665 -26.803 1.00 38.97 8 ASP C N 1
ATOM 3842 C CA . ASP C 1 13 ? 51.112 -21.081 -25.457 1.00 38.30 8 ASP C CA 1
ATOM 3843 C C . ASP C 1 13 ? 49.898 -21.321 -24.567 1.00 38.01 8 ASP C C 1
ATOM 3844 O O . ASP C 1 13 ? 48.755 -21.195 -25.005 1.00 38.77 8 ASP C O 1
ATOM 3849 N N . ILE C 1 14 ? 50.163 -21.639 -23.305 1.00 35.81 9 ILE C N 1
ATOM 3850 C CA . ILE C 1 14 ? 49.132 -22.002 -22.347 1.00 33.45 9 ILE C CA 1
ATOM 3851 C C . ILE C 1 14 ? 48.194 -20.838 -22.032 1.00 33.15 9 ILE C C 1
ATOM 3852 O O . ILE C 1 14 ? 47.016 -21.040 -21.735 1.00 29.96 9 ILE C O 1
ATOM 3857 N N . GLY C 1 15 ? 48.687 -19.612 -22.170 1.00 32.75 10 GLY C N 1
ATOM 3858 C CA . GLY C 1 15 ? 47.817 -18.460 -21.989 1.00 32.72 10 GLY C CA 1
ATOM 3859 C C . GLY C 1 15 ? 47.960 -18.018 -20.559 1.00 33.96 10 GLY C C 1
ATOM 3860 O O . GLY C 1 15 ? 48.915 -18.408 -19.896 1.00 34.06 10 GLY C O 1
ATOM 3861 N N . GLN C 1 16 ? 47.023 -17.218 -20.067 1.00 33.72 11 GLN C N 1
ATOM 3862 C CA . GLN C 1 16 ? 47.161 -16.718 -18.709 1.00 35.04 11 GLN C CA 1
ATOM 3863 C C . GLN C 1 16 ? 46.332 -17.505 -17.701 1.00 34.04 11 GLN C C 1
ATOM 3864 O O . GLN C 1 16 ? 46.631 -17.495 -16.514 1.00 33.29 11 GLN C O 1
ATOM 3870 N N . ARG C 1 17 ? 45.294 -18.189 -18.169 1.00 32.62 12 ARG C N 1
ATOM 3871 C CA . ARG C 1 17 ? 44.275 -18.674 -17.249 1.00 32.14 12 ARG C CA 1
ATOM 3872 C C . ARG C 1 17 ? 44.129 -20.187 -17.182 1.00 33.49 12 ARG C C 1
ATOM 3873 O O . ARG C 1 17 ? 43.788 -20.711 -16.130 1.00 34.65 12 ARG C O 1
ATOM 3881 N N . ARG C 1 18 ? 44.390 -20.891 -18.281 1.00 32.35 13 ARG C N 1
ATOM 3882 C CA . ARG C 1 18 ? 44.082 -22.323 -18.355 1.00 30.58 13 ARG C CA 1
ATOM 3883 C C . ARG C 1 18 ? 45.026 -23.164 -17.508 1.00 31.22 13 ARG C C 1
ATOM 3884 O O . ARG C 1 18 ? 46.201 -22.829 -17.345 1.00 27.85 13 ARG C O 1
ATOM 3892 N N . SER C 1 19 ? 44.501 -24.272 -16.992 1.00 32.21 14 SER C N 1
ATOM 3893 C CA . SER C 1 19 ? 45.272 -25.154 -16.146 1.00 32.31 14 SER C CA 1
ATOM 3894 C C . SER C 1 19 ? 46.236 -26.030 -16.917 1.00 33.31 14 SER C C 1
ATOM 3895 O O . SER C 1 19 ? 47.216 -26.506 -16.348 1.00 36.46 14 SER C O 1
ATOM 3898 N N . ASN C 1 20 ? 45.961 -26.258 -18.197 1.00 33.59 15 ASN C N 1
ATOM 3899 C CA . ASN C 1 20 ? 46.946 -26.868 -19.089 1.00 34.11 15 ASN C CA 1
ATOM 3900 C C . ASN C 1 20 ? 46.690 -26.434 -20.517 1.00 33.84 15 ASN C C 1
ATOM 3901 O O . ASN C 1 20 ? 45.663 -25.842 -20.796 1.00 31.96 15 ASN C O 1
ATOM 3906 N N . ASN C 1 21 ? 47.627 -26.732 -21.413 1.00 37.33 16 ASN C N 1
ATOM 3907 C CA . ASN C 1 21 ? 47.446 -26.465 -22.833 1.00 36.25 16 ASN C CA 1
ATOM 3908 C C . ASN C 1 21 ? 46.738 -27.657 -23.466 1.00 35.87 16 ASN C C 1
ATOM 3909 O O . ASN C 1 21 ? 47.298 -28.742 -23.528 1.00 36.83 16 ASN C O 1
ATOM 3914 N N . GLN C 1 22 ? 45.511 -27.445 -23.936 1.00 33.43 17 GLN C N 1
ATOM 3915 C CA . GLN C 1 22 ? 44.807 -28.470 -24.697 1.00 33.94 17 GLN C CA 1
ATOM 3916 C C . GLN C 1 22 ? 44.846 -28.252 -26.215 1.00 33.37 17 GLN C C 1
ATOM 3917 O O . GLN C 1 22 ? 44.219 -28.987 -26.963 1.00 32.69 17 GLN C O 1
ATOM 3923 N N . ASP C 1 23 ? 45.582 -27.252 -26.677 1.00 31.87 18 ASP C N 1
ATOM 3924 C CA . ASP C 1 23 ? 45.767 -27.114 -28.109 1.00 33.47 18 ASP C CA 1
ATOM 3925 C C . ASP C 1 23 ? 46.881 -28.069 -28.552 1.00 36.32 18 ASP C C 1
ATOM 3926 O O . ASP C 1 23 ? 47.673 -28.540 -27.722 1.00 37.83 18 ASP C O 1
ATOM 3931 N N . PHE C 1 24 ? 46.945 -28.360 -29.847 1.00 34.33 19 PHE C N 1
ATOM 3932 C CA . PHE C 1 24 ? 48.124 -29.010 -30.400 1.00 35.54 19 PHE C CA 1
ATOM 3933 C C . PHE C 1 24 ? 48.382 -28.532 -31.832 1.00 35.65 19 PHE C C 1
ATOM 3934 O O . PHE C 1 24 ? 47.448 -28.270 -32.576 1.00 38.75 19 PHE C O 1
ATOM 3942 N N . ILE C 1 25 ? 49.641 -28.421 -32.222 1.00 34.78 20 ILE C N 1
ATOM 3943 C CA . ILE C 1 25 ? 49.956 -28.007 -33.575 1.00 36.41 20 ILE C CA 1
ATOM 3944 C C . ILE C 1 25 ? 51.210 -28.716 -34.055 1.00 37.99 20 ILE C C 1
ATOM 3945 O O . ILE C 1 25 ? 52.148 -28.904 -33.278 1.00 39.29 20 ILE C O 1
ATOM 3950 N N . ASN C 1 26 ? 51.217 -29.127 -35.323 1.00 39.93 21 ASN C N 1
ATOM 3951 C CA . ASN C 1 26 ? 52.421 -29.684 -35.950 1.00 41.49 21 ASN C CA 1
ATOM 3952 C C . ASN C 1 26 ? 52.417 -29.548 -37.475 1.00 42.00 21 ASN C C 1
ATOM 3953 O O . ASN C 1 26 ? 51.363 -29.377 -38.078 1.00 42.53 21 ASN C O 1
ATOM 3958 N N . GLN C 1 27 ? 53.601 -29.622 -38.086 1.00 44.72 22 GLN C N 1
ATOM 3959 C CA . GLN C 1 27 ? 53.732 -29.717 -39.553 1.00 44.86 22 GLN C CA 1
ATOM 3960 C C . GLN C 1 27 ? 54.279 -31.069 -40.031 1.00 45.60 22 GLN C C 1
ATOM 3961 O O . GLN C 1 27 ? 55.098 -31.685 -39.372 1.00 47.20 22 GLN C O 1
ATOM 3967 N N . PHE C 1 28 ? 53.781 -31.536 -41.173 1.00 48.09 23 PHE C N 1
ATOM 3968 C CA . PHE C 1 28 ? 54.186 -32.812 -41.761 1.00 48.38 23 PHE C CA 1
ATOM 3969 C C . PHE C 1 28 ? 54.418 -32.642 -43.266 1.00 49.11 23 PHE C C 1
ATOM 3970 O O . PHE C 1 28 ? 54.095 -31.605 -43.821 1.00 49.14 23 PHE C O 1
ATOM 3978 N N . GLU C 1 29 ? 54.983 -33.656 -43.917 1.00 52.71 24 GLU C N 1
ATOM 3979 C CA . GLU C 1 29 ? 55.246 -33.619 -45.365 1.00 54.62 24 GLU C CA 1
ATOM 3980 C C . GLU C 1 29 ? 55.124 -35.007 -46.011 1.00 53.67 24 GLU C C 1
ATOM 3981 O O . GLU C 1 29 ? 55.757 -35.959 -45.563 1.00 53.46 24 GLU C O 1
ATOM 3987 N N . ASN C 1 30 ? 54.315 -35.129 -47.060 1.00 52.95 25 ASN C N 1
ATOM 3988 C CA . ASN C 1 30 ? 54.162 -36.435 -47.709 1.00 53.49 25 ASN C CA 1
ATOM 3989 C C . ASN C 1 30 ? 55.284 -36.814 -48.692 1.00 54.04 25 ASN C C 1
ATOM 3990 O O . ASN C 1 30 ? 56.279 -36.096 -48.831 1.00 54.48 25 ASN C O 1
ATOM 3995 N N . LYS C 1 31 ? 55.114 -37.930 -49.386 1.00 53.42 26 LYS C N 1
ATOM 3996 C CA . LYS C 1 31 ? 56.175 -38.441 -50.246 1.00 54.65 26 LYS C CA 1
ATOM 3997 C C . LYS C 1 31 ? 56.240 -37.760 -51.615 1.00 53.54 26 LYS C C 1
ATOM 3998 O O . LYS C 1 31 ? 56.979 -38.199 -52.491 1.00 53.88 26 LYS C O 1
ATOM 4004 N N . ALA C 1 32 ? 55.465 -36.697 -51.800 1.00 51.87 27 ALA C N 1
ATOM 4005 C CA . ALA C 1 32 ? 55.521 -35.915 -53.024 1.00 49.83 27 ALA C CA 1
ATOM 4006 C C . ALA C 1 32 ? 56.034 -34.516 -52.699 1.00 49.49 27 ALA C C 1
ATOM 4007 O O . ALA C 1 32 ? 56.053 -33.632 -53.551 1.00 48.34 27 ALA C O 1
ATOM 4009 N N . GLY C 1 33 ? 56.442 -34.324 -51.447 1.00 50.20 28 GLY C N 1
ATOM 4010 C CA . GLY C 1 33 ? 57.007 -33.051 -51.006 1.00 49.56 28 GLY C CA 1
ATOM 4011 C C . GLY C 1 33 ? 55.992 -31.973 -50.658 1.00 48.37 28 GLY C C 1
ATOM 4012 O O . GLY C 1 33 ? 56.334 -30.786 -50.647 1.00 48.07 28 GLY C O 1
ATOM 4013 N N . VAL C 1 34 ? 54.755 -32.382 -50.362 1.00 46.65 29 VAL C N 1
ATOM 4014 C CA . VAL C 1 34 ? 53.655 -31.448 -50.062 1.00 45.99 29 VAL C CA 1
ATOM 4015 C C . VAL C 1 34 ? 53.398 -31.328 -48.554 1.00 45.32 29 VAL C C 1
ATOM 4016 O O . VAL C 1 34 ? 53.065 -32.321 -47.895 1.00 47.17 29 VAL C O 1
ATOM 4020 N N . PRO C 1 35 ? 53.609 -30.121 -47.999 1.00 42.33 30 PRO C N 1
ATOM 4021 C CA . PRO C 1 35 ? 53.389 -29.796 -46.585 1.00 41.49 30 PRO C CA 1
ATOM 4022 C C . PRO C 1 35 ? 51.937 -29.865 -46.115 1.00 42.47 30 PRO C C 1
ATOM 4023 O O . PRO C 1 35 ? 51.046 -29.401 -46.816 1.00 41.68 30 PRO C O 1
ATOM 4027 N N . LEU C 1 36 ? 51.727 -30.447 -44.930 1.00 43.85 31 LEU C N 1
ATOM 4028 C CA . LEU C 1 36 ? 50.443 -30.434 -44.217 1.00 42.35 31 LEU C CA 1
ATOM 4029 C C . LEU C 1 36 ? 50.609 -29.816 -42.829 1.00 43.20 31 LEU C C 1
ATOM 4030 O O . LEU C 1 36 ? 51.444 -30.272 -42.057 1.00 44.32 31 LEU C O 1
ATOM 4035 N N . ILE C 1 37 ? 49.797 -28.811 -42.508 1.00 42.68 32 ILE C N 1
ATOM 4036 C CA . ILE C 1 37 ? 49.751 -28.208 -41.161 1.00 40.25 32 ILE C CA 1
ATOM 4037 C C . ILE C 1 37 ? 48.427 -28.545 -40.462 1.00 39.41 32 ILE C C 1
ATOM 4038 O O . ILE C 1 37 ? 47.361 -28.284 -41.006 1.00 37.38 32 ILE C O 1
ATOM 4043 N N . ILE C 1 38 ? 48.484 -29.136 -39.269 1.00 38.11 33 ILE C N 1
ATOM 4044 C CA . ILE C 1 38 ? 47.268 -29.449 -38.533 1.00 36.14 33 ILE C CA 1
ATOM 4045 C C . ILE C 1 38 ? 47.259 -28.762 -37.189 1.00 37.05 33 ILE C C 1
ATOM 4046 O O . ILE C 1 38 ? 48.111 -29.020 -36.357 1.00 39.05 33 ILE C O 1
ATOM 4051 N N . LEU C 1 39 ? 46.299 -27.872 -36.990 1.00 38.29 34 LEU C N 1
ATOM 4052 C CA . LEU C 1 39 ? 46.091 -27.216 -35.709 1.00 37.90 34 LEU C CA 1
ATOM 4053 C C . LEU C 1 39 ? 44.809 -27.779 -35.098 1.00 39.03 34 LEU C C 1
ATOM 4054 O O . LEU C 1 39 ? 43.799 -27.955 -35.800 1.00 39.93 34 LEU C O 1
ATOM 4059 N N . ALA C 1 40 ? 44.831 -28.046 -33.792 1.00 37.46 35 ALA C N 1
ATOM 4060 C CA . ALA C 1 40 ? 43.656 -28.604 -33.117 1.00 36.26 35 ALA C CA 1
ATOM 4061 C C . ALA C 1 40 ? 43.445 -27.969 -31.755 1.00 37.12 35 ALA C C 1
ATOM 4062 O O . ALA C 1 40 ? 44.410 -27.719 -31.034 1.00 39.84 35 ALA C O 1
ATOM 4064 N N . ASP C 1 41 ? 42.188 -27.714 -31.402 1.00 34.16 36 ASP C N 1
ATOM 4065 C CA . ASP C 1 41 ? 41.868 -27.132 -30.108 1.00 32.39 36 ASP C CA 1
ATOM 4066 C C . ASP C 1 41 ? 41.056 -28.153 -29.351 1.00 32.92 36 ASP C C 1
ATOM 4067 O O . ASP C 1 41 ? 39.877 -28.329 -29.618 1.00 35.07 36 ASP C O 1
ATOM 4072 N N . GLY C 1 42 ? 41.694 -28.816 -28.393 1.00 36.03 37 GLY C N 1
ATOM 4073 C CA . GLY C 1 42 ? 41.047 -29.849 -27.590 1.00 33.21 37 GLY C CA 1
ATOM 4074 C C . GLY C 1 42 ? 40.138 -29.306 -26.495 1.00 34.61 37 GLY C C 1
ATOM 4075 O O . GLY C 1 42 ? 40.298 -28.175 -26.030 1.00 32.18 37 GLY C O 1
ATOM 4076 N N . MET C 1 43 ? 39.186 -30.137 -26.077 1.00 35.46 38 MET C N 1
ATOM 4077 C CA . MET C 1 43 ? 38.239 -29.775 -25.054 1.00 36.87 38 MET C CA 1
ATOM 4078 C C . MET C 1 43 ? 37.924 -30.984 -24.173 1.00 36.83 38 MET C C 1
ATOM 4079 O O . MET C 1 43 ? 38.109 -32.132 -24.577 1.00 35.62 38 MET C O 1
ATOM 4084 N N . GLY C 1 44 ? 37.440 -30.718 -22.964 1.00 37.15 39 GLY C N 1
ATOM 4085 C CA . GLY C 1 44 ? 37.099 -31.773 -22.027 1.00 37.89 39 GLY C CA 1
ATOM 4086 C C . GLY C 1 44 ? 37.968 -31.610 -20.804 1.00 39.82 39 GLY C C 1
ATOM 4087 O O . GLY C 1 44 ? 38.617 -30.563 -20.654 1.00 41.58 39 GLY C O 1
ATOM 4088 N N . GLY C 1 45 ? 37.994 -32.629 -19.940 1.00 37.37 40 GLY C N 1
ATOM 4089 C CA . GLY C 1 45 ? 38.896 -32.634 -18.784 1.00 36.85 40 GLY C CA 1
ATOM 4090 C C . GLY C 1 45 ? 40.360 -32.473 -19.177 1.00 38.34 40 GLY C C 1
ATOM 4091 O O . GLY C 1 45 ? 40.728 -32.713 -20.326 1.00 39.49 40 GLY C O 1
ATOM 4092 N N . HIS C 1 46 ? 41.185 -32.061 -18.222 1.00 37.46 41 HIS C N 1
ATOM 4093 C CA . HIS C 1 46 ? 42.589 -31.731 -18.459 1.00 37.42 41 HIS C CA 1
ATOM 4094 C C . HIS C 1 46 ? 43.343 -32.724 -19.343 1.00 40.27 41 HIS C C 1
ATOM 4095 O O . HIS C 1 46 ? 43.941 -32.342 -20.352 1.00 39.21 41 HIS C O 1
ATOM 4102 N N . ARG C 1 47 ? 43.290 -33.999 -18.971 1.00 42.65 42 ARG C N 1
ATOM 4103 C CA . ARG C 1 47 ? 43.983 -35.039 -19.720 1.00 42.52 42 ARG C CA 1
ATOM 4104 C C . ARG C 1 47 ? 43.308 -35.335 -21.058 1.00 43.51 42 ARG C C 1
ATOM 4105 O O . ARG C 1 47 ? 43.972 -35.465 -22.088 1.00 44.59 42 ARG C O 1
ATOM 4113 N N . ALA C 1 48 ? 41.981 -35.429 -21.018 1.00 42.96 43 ALA C N 1
ATOM 4114 C CA . ALA C 1 48 ? 41.171 -35.811 -22.153 1.00 41.37 43 ALA C CA 1
ATOM 4115 C C . ALA C 1 48 ? 41.347 -34.877 -23.341 1.00 41.51 43 ALA C C 1
ATOM 4116 O O . ALA C 1 48 ? 41.611 -35.339 -24.454 1.00 42.17 43 ALA C O 1
ATOM 4118 N N . GLY C 1 49 ? 41.218 -33.575 -23.092 1.00 40.03 44 GLY C N 1
ATOM 4119 C CA . GLY C 1 49 ? 41.277 -32.566 -24.146 1.00 38.16 44 GLY C CA 1
ATOM 4120 C C . GLY C 1 49 ? 42.650 -32.458 -24.762 1.00 40.12 44 GLY C C 1
ATOM 4121 O O . GLY C 1 49 ? 42.786 -32.274 -25.981 1.00 39.17 44 GLY C O 1
ATOM 4122 N N . ASN C 1 50 ? 43.665 -32.608 -23.914 1.00 40.73 45 ASN C N 1
ATOM 4123 C CA . ASN C 1 50 ? 45.044 -32.698 -24.360 1.00 42.51 45 ASN C CA 1
ATOM 4124 C C . ASN C 1 50 ? 45.260 -33.885 -25.303 1.00 41.72 45 ASN C C 1
ATOM 4125 O O . ASN C 1 50 ? 45.907 -33.745 -26.341 1.00 41.04 45 ASN C O 1
ATOM 4130 N N . ILE C 1 51 ? 44.694 -35.035 -24.947 1.00 39.51 46 ILE C N 1
ATOM 4131 C CA . ILE C 1 51 ? 44.862 -36.262 -25.731 1.00 38.82 46 ILE C CA 1
ATOM 4132 C C . ILE C 1 51 ? 44.167 -36.182 -27.087 1.00 40.41 46 ILE C C 1
ATOM 4133 O O . ILE C 1 51 ? 44.768 -36.517 -28.115 1.00 38.91 46 ILE C O 1
ATOM 4138 N N . ALA C 1 52 ? 42.925 -35.693 -27.086 1.00 39.03 47 ALA C N 1
ATOM 4139 C CA . ALA C 1 52 ? 42.143 -35.578 -28.304 1.00 38.47 47 ALA C CA 1
ATOM 4140 C C . ALA C 1 52 ? 42.827 -34.693 -29.342 1.00 40.44 47 ALA C C 1
ATOM 4141 O O . ALA C 1 52 ? 42.760 -34.969 -30.526 1.00 41.82 47 ALA C O 1
ATOM 4143 N N . SER C 1 53 ? 43.488 -33.635 -28.905 1.00 39.10 48 SER C N 1
ATOM 4144 C CA . SER C 1 53 ? 44.059 -32.734 -29.862 1.00 40.92 48 SER C CA 1
ATOM 4145 C C . SER C 1 53 ? 45.388 -33.269 -30.342 1.00 42.47 48 SER C C 1
ATOM 4146 O O . SER C 1 53 ? 45.703 -33.146 -31.518 1.00 45.08 48 SER C O 1
ATOM 4149 N N . GLU C 1 54 ? 46.159 -33.877 -29.447 1.00 44.22 49 GLU C N 1
ATOM 4150 C CA . GLU C 1 54 ? 47.452 -34.452 -29.830 1.00 44.73 49 GLU C CA 1
ATOM 4151 C C . GLU C 1 54 ? 47.309 -35.730 -30.655 1.00 44.37 49 GLU C C 1
ATOM 4152 O O . GLU C 1 54 ? 47.952 -35.881 -31.681 1.00 44.22 49 GLU C O 1
ATOM 4158 N N . MET C 1 55 ? 46.440 -36.634 -30.225 1.00 45.68 50 MET C N 1
ATOM 4159 C CA . MET C 1 55 ? 46.235 -37.868 -30.953 1.00 49.10 50 MET C CA 1
ATOM 4160 C C . MET C 1 55 ? 45.778 -37.575 -32.373 1.00 47.36 50 MET C C 1
ATOM 4161 O O . MET C 1 55 ? 46.340 -38.123 -33.314 1.00 49.22 50 MET C O 1
ATOM 4166 N N . THR C 1 56 ? 44.814 -36.667 -32.520 1.00 44.36 51 THR C N 1
ATOM 4167 C CA . THR C 1 56 ? 44.271 -36.278 -33.827 1.00 42.67 51 THR C CA 1
ATOM 4168 C C . THR C 1 56 ? 45.338 -35.727 -34.768 1.00 42.51 51 THR C C 1
ATOM 4169 O O . THR C 1 56 ? 45.420 -36.148 -35.932 1.00 43.02 51 THR C O 1
ATOM 4173 N N . VAL C 1 57 ? 46.177 -34.829 -34.248 1.00 40.82 52 VAL C N 1
ATOM 4174 C CA . VAL C 1 57 ? 47.259 -34.239 -35.040 1.00 40.84 52 VAL C CA 1
ATOM 4175 C C . VAL C 1 57 ? 48.342 -35.247 -35.421 1.00 42.44 52 VAL C C 1
ATOM 4176 O O . VAL C 1 57 ? 48.751 -35.273 -36.583 1.00 43.99 52 VAL C O 1
ATOM 4180 N N . THR C 1 58 ? 48.785 -36.091 -34.483 1.00 45.10 53 THR C N 1
ATOM 4181 C CA . THR C 1 58 ? 49.814 -37.087 -34.829 1.00 46.25 53 THR C CA 1
ATOM 4182 C C . THR C 1 58 ? 49.292 -38.236 -35.716 1.00 45.91 53 THR C C 1
ATOM 4183 O O . THR C 1 58 ? 50.024 -38.722 -36.571 1.00 47.23 53 THR C O 1
ATOM 4187 N N . ASP C 1 59 ? 48.037 -38.646 -35.539 1.00 45.37 54 ASP C N 1
ATOM 4188 C CA . ASP C 1 59 ? 47.509 -39.781 -36.302 1.00 47.61 54 ASP C CA 1
ATOM 4189 C C . ASP C 1 59 ? 47.151 -39.398 -37.727 1.00 49.45 54 ASP C C 1
ATOM 4190 O O . ASP C 1 59 ? 47.075 -40.260 -38.603 1.00 52.81 54 ASP C O 1
ATOM 4195 N N . LEU C 1 60 ? 46.916 -38.114 -37.966 1.00 49.58 55 LEU C N 1
ATOM 4196 C CA . LEU C 1 60 ? 46.626 -37.668 -39.320 1.00 47.33 55 LEU C CA 1
ATOM 4197 C C . LEU C 1 60 ? 47.923 -37.330 -39.975 1.00 48.34 55 LEU C C 1
ATOM 4198 O O . LEU C 1 60 ? 48.104 -37.567 -41.168 1.00 50.20 55 LEU C O 1
ATOM 4203 N N . GLY C 1 61 ? 48.838 -36.790 -39.186 1.00 46.87 56 GLY C N 1
ATOM 4204 C CA . GLY C 1 61 ? 50.156 -36.487 -39.692 1.00 48.78 56 GLY C CA 1
ATOM 4205 C C . GLY C 1 61 ? 51.043 -37.678 -40.017 1.00 51.07 56 GLY C C 1
ATOM 4206 O O . GLY C 1 61 ? 51.849 -37.608 -40.938 1.00 50.11 56 GLY C O 1
ATOM 4207 N N . SER C 1 62 ? 50.903 -38.771 -39.268 1.00 51.82 57 SER C N 1
ATOM 4208 C CA . SER C 1 62 ? 51.712 -39.954 -39.526 1.00 54.04 57 SER C CA 1
ATOM 4209 C C . SER C 1 62 ? 51.183 -40.651 -40.758 1.00 53.20 57 SER C C 1
ATOM 4210 O O . SER C 1 62 ? 51.945 -41.206 -41.548 1.00 53.18 57 SER C O 1
ATOM 4213 N N . ASP C 1 63 ? 49.867 -40.593 -40.912 1.00 54.24 58 ASP C N 1
ATOM 4214 C CA . ASP C 1 63 ? 49.180 -41.168 -42.054 1.00 54.84 58 ASP C CA 1
ATOM 4215 C C . ASP C 1 63 ? 49.457 -40.344 -43.303 1.00 53.14 58 ASP C C 1
ATOM 4216 O O . ASP C 1 63 ? 49.618 -40.901 -44.384 1.00 54.20 58 ASP C O 1
ATOM 4221 N N . TRP C 1 64 ? 49.524 -39.023 -43.143 1.00 51.74 59 TRP C N 1
ATOM 4222 C CA . TRP C 1 64 ? 49.803 -38.109 -44.262 1.00 51.18 59 TRP C CA 1
ATOM 4223 C C . TRP C 1 64 ? 51.133 -38.384 -44.922 1.00 50.15 59 TRP C C 1
ATOM 4224 O O . TRP C 1 64 ? 51.210 -38.430 -46.140 1.00 50.48 59 TRP C O 1
ATOM 4235 N N . ALA C 1 65 ? 52.165 -38.592 -44.110 1.00 49.69 60 ALA C N 1
ATOM 4236 C CA . ALA C 1 65 ? 53.533 -38.749 -44.606 1.00 52.16 60 ALA C CA 1
ATOM 4237 C C . ALA C 1 65 ? 53.732 -40.014 -45.429 1.00 52.46 60 ALA C C 1
ATOM 4238 O O . ALA C 1 65 ? 54.730 -40.142 -46.125 1.00 53.35 60 ALA C O 1
ATOM 4240 N N . GLU C 1 66 ? 52.776 -40.934 -45.343 1.00 52.80 61 GLU C N 1
ATOM 4241 C CA . GLU C 1 66 ? 52.789 -42.144 -46.135 1.00 54.50 61 GLU C CA 1
ATOM 4242 C C . GLU C 1 66 ? 51.878 -42.057 -47.363 1.00 56.30 61 GLU C C 1
ATOM 4243 O O . GLU C 1 66 ? 51.562 -43.072 -47.992 1.00 55.44 61 GLU C O 1
ATOM 4249 N N . THR C 1 67 ? 51.469 -40.843 -47.718 1.00 56.56 62 THR C N 1
ATOM 4250 C CA . THR C 1 67 ? 50.736 -40.653 -48.960 1.00 57.41 62 THR C CA 1
ATOM 4251 C C . THR C 1 67 ? 51.631 -40.069 -50.045 1.00 59.13 62 THR C C 1
ATOM 4252 O O . THR C 1 67 ? 52.703 -39.540 -49.753 1.00 57.80 62 THR C O 1
ATOM 4256 N N . ASP C 1 68 ? 51.185 -40.177 -51.297 1.00 62.07 63 ASP C N 1
ATOM 4257 C CA . ASP C 1 68 ? 51.949 -39.668 -52.440 1.00 63.58 63 ASP C CA 1
ATOM 4258 C C . ASP C 1 68 ? 51.158 -38.696 -53.312 1.00 62.86 63 ASP C C 1
ATOM 4259 O O . ASP C 1 68 ? 51.566 -38.409 -54.434 1.00 61.93 63 ASP C O 1
ATOM 4264 N N . PHE C 1 69 ? 50.031 -38.206 -52.788 1.00 63.30 64 PHE C N 1
ATOM 4265 C CA . PHE C 1 69 ? 49.084 -37.383 -53.556 1.00 61.76 64 PHE C CA 1
ATOM 4266 C C . PHE C 1 69 ? 49.679 -36.019 -53.889 1.00 60.67 64 PHE C C 1
ATOM 4267 O O . PHE C 1 69 ? 50.550 -35.531 -53.175 1.00 61.61 64 PHE C O 1
ATOM 4275 N N . SER C 1 70 ? 49.194 -35.392 -54.955 1.00 59.58 65 SER C N 1
ATOM 4276 C CA . SER C 1 70 ? 49.637 -34.042 -55.292 1.00 59.83 65 SER C CA 1
ATOM 4277 C C . SER C 1 70 ? 48.494 -33.212 -55.859 1.00 59.66 65 SER C C 1
ATOM 4278 O O . SER C 1 70 ? 48.621 -32.012 -56.077 1.00 60.36 65 SER C O 1
ATOM 4281 N N . GLU C 1 71 ? 47.368 -33.865 -56.088 1.00 60.29 66 GLU C N 1
ATOM 4282 C CA . GLU C 1 71 ? 46.253 -33.237 -56.768 1.00 60.84 66 GLU C CA 1
ATOM 4283 C C . GLU C 1 71 ? 45.266 -32.698 -55.747 1.00 57.89 66 GLU C C 1
ATOM 4284 O O . GLU C 1 71 ? 44.988 -33.358 -54.755 1.00 58.80 66 GLU C O 1
ATOM 4290 N N . LEU C 1 72 ? 44.731 -31.506 -55.996 1.00 56.44 67 LEU C N 1
ATOM 4291 C CA . LEU C 1 72 ? 43.700 -30.903 -55.140 1.00 53.07 67 LEU C CA 1
ATOM 4292 C C . LEU C 1 72 ? 42.472 -31.780 -54.903 1.00 52.17 67 LEU C C 1
ATOM 4293 O O . LEU C 1 72 ? 41.946 -31.803 -53.802 1.00 53.54 67 LEU C O 1
ATOM 4298 N N . SER C 1 73 ? 42.031 -32.507 -55.925 1.00 52.96 68 SER C N 1
ATOM 4299 C CA . SER C 1 73 ? 40.884 -33.413 -55.796 1.00 53.97 68 SER C CA 1
ATOM 4300 C C . SER C 1 73 ? 41.108 -34.552 -54.795 1.00 53.60 68 SER C C 1
ATOM 4301 O O . SER C 1 73 ? 40.261 -34.793 -53.947 1.00 53.31 68 SER C O 1
ATOM 4304 N N . GLU C 1 74 ? 42.250 -35.230 -54.873 1.00 54.17 69 GLU C N 1
ATOM 4305 C CA . GLU C 1 74 ? 42.497 -36.380 -53.999 1.00 56.95 69 GLU C CA 1
ATOM 4306 C C . GLU C 1 74 ? 42.985 -36.040 -52.581 1.00 55.53 69 GLU C C 1
ATOM 4307 O O . GLU C 1 74 ? 42.860 -36.861 -51.670 1.00 55.88 69 GLU C O 1
ATOM 4313 N N . ILE C 1 75 ? 43.544 -34.843 -52.398 1.00 53.57 70 ILE C N 1
ATOM 4314 C CA . ILE C 1 75 ? 43.911 -34.361 -51.064 1.00 51.60 70 ILE C CA 1
ATOM 4315 C C . ILE C 1 75 ? 42.630 -34.089 -50.271 1.00 51.90 70 ILE C C 1
ATOM 4316 O O . ILE C 1 75 ? 42.513 -34.458 -49.090 1.00 49.70 70 ILE C O 1
ATOM 4321 N N . ARG C 1 76 ? 41.677 -33.466 -50.969 1.00 51.43 71 ARG C N 1
ATOM 4322 C CA . ARG C 1 76 ? 40.330 -33.189 -50.483 1.00 51.37 71 ARG C CA 1
ATOM 4323 C C . ARG C 1 76 ? 39.598 -34.456 -50.029 1.00 50.78 71 ARG C C 1
ATOM 4324 O O . ARG C 1 76 ? 38.894 -34.451 -49.010 1.00 49.72 71 ARG C O 1
ATOM 4332 N N . ASP C 1 77 ? 39.770 -35.532 -50.793 1.00 51.05 72 ASP C N 1
ATOM 4333 C CA . ASP C 1 77 ? 39.171 -36.811 -50.455 1.00 52.59 72 ASP C CA 1
ATOM 4334 C C . ASP C 1 77 ? 39.769 -37.346 -49.171 1.00 51.05 72 ASP C C 1
ATOM 4335 O O . ASP C 1 77 ? 39.034 -37.710 -48.259 1.00 51.28 72 ASP C O 1
ATOM 4340 N N . TRP C 1 78 ? 41.100 -37.342 -49.109 1.00 49.42 73 TRP C N 1
ATOM 4341 C CA . TRP C 1 78 ? 41.854 -37.793 -47.948 1.00 47.75 73 TRP C CA 1
ATOM 4342 C C . TRP C 1 78 ? 41.450 -37.080 -46.659 1.00 47.68 73 TRP C C 1
ATOM 4343 O O . TRP C 1 78 ? 41.205 -37.737 -45.654 1.00 48.51 73 TRP C O 1
ATOM 4354 N N . MET C 1 79 ? 41.385 -35.750 -46.690 1.00 45.86 74 MET C N 1
ATOM 4355 C CA . MET C 1 79 ? 40.948 -34.962 -45.531 1.00 44.02 74 MET C CA 1
ATOM 4356 C C . MET C 1 79 ? 39.564 -35.373 -45.058 1.00 44.28 74 MET C C 1
ATOM 4357 O O . MET C 1 79 ? 39.332 -35.509 -43.869 1.00 45.59 74 MET C O 1
ATOM 4362 N N . LEU C 1 80 ? 38.659 -35.591 -46.002 1.00 46.02 75 LEU C N 1
ATOM 4363 C CA . LEU C 1 80 ? 37.285 -35.962 -45.687 1.00 47.13 75 LEU C CA 1
ATOM 4364 C C . LEU C 1 80 ? 37.135 -37.334 -45.021 1.00 48.02 75 LEU C C 1
ATOM 4365 O O . LEU C 1 80 ? 36.347 -37.477 -44.087 1.00 49.35 75 LEU C O 1
ATOM 4370 N N . VAL C 1 81 ? 37.874 -38.345 -45.475 1.00 47.42 76 VAL C N 1
ATOM 4371 C CA . VAL C 1 81 ? 37.730 -39.648 -44.827 1.00 47.06 76 VAL C CA 1
ATOM 4372 C C . VAL C 1 81 ? 38.588 -39.752 -43.568 1.00 47.56 76 VAL C C 1
ATOM 4373 O O . VAL C 1 81 ? 38.245 -40.494 -42.650 1.00 48.91 76 VAL C O 1
ATOM 4377 N N . SER C 1 82 ? 39.668 -38.976 -43.503 1.00 47.13 77 SER C N 1
ATOM 4378 C CA . SER C 1 82 ? 40.524 -38.989 -42.321 1.00 47.64 77 SER C CA 1
ATOM 4379 C C . SER C 1 82 ? 39.827 -38.364 -41.144 1.00 48.28 77 SER C C 1
ATOM 4380 O O . SER C 1 82 ? 39.822 -38.946 -40.061 1.00 48.75 77 SER C O 1
ATOM 4383 N N . ILE C 1 83 ? 39.229 -37.192 -41.374 1.00 47.07 78 ILE C N 1
ATOM 4384 C CA . ILE C 1 83 ? 38.484 -36.474 -40.345 1.00 46.81 78 ILE C CA 1
ATOM 4385 C C . ILE C 1 83 ? 37.335 -37.322 -39.807 1.00 47.26 78 ILE C C 1
ATOM 4386 O O . ILE C 1 83 ? 37.152 -37.401 -38.589 1.00 49.80 78 ILE C O 1
ATOM 4391 N N . GLU C 1 84 ? 36.627 -38.031 -40.682 1.00 46.32 79 GLU C N 1
ATOM 4392 C CA . GLU C 1 84 ? 35.498 -38.840 -40.219 1.00 47.54 79 GLU C CA 1
ATOM 4393 C C . GLU C 1 84 ? 35.902 -40.101 -39.448 1.00 49.27 79 GLU C C 1
ATOM 4394 O O . GLU C 1 84 ? 35.274 -40.444 -38.447 1.00 48.90 79 GLU C O 1
ATOM 4400 N N . THR C 1 85 ? 36.965 -40.773 -39.874 1.00 51.99 80 THR C N 1
ATOM 4401 C CA . THR C 1 85 ? 37.418 -41.952 -39.126 1.00 54.38 80 THR C CA 1
ATOM 4402 C C . THR C 1 85 ? 38.079 -41.544 -37.814 1.00 54.32 80 THR C C 1
ATOM 4403 O O . THR C 1 85 ? 37.993 -42.263 -36.826 1.00 53.87 80 THR C O 1
ATOM 4407 N N . GLU C 1 86 ? 38.689 -40.362 -37.798 1.00 54.53 81 GLU C N 1
ATOM 4408 C CA . GLU C 1 86 ? 39.169 -39.778 -36.554 1.00 54.98 81 GLU C CA 1
ATOM 4409 C C . GLU C 1 86 ? 38.019 -39.320 -35.652 1.00 53.61 81 GLU C C 1
ATOM 4410 O O . GLU C 1 86 ? 38.127 -39.391 -34.430 1.00 50.92 81 GLU C O 1
ATOM 4416 N N . ASN C 1 87 ? 36.922 -38.869 -36.255 1.00 51.76 82 ASN C N 1
ATOM 4417 C CA . ASN C 1 87 ? 35.717 -38.545 -35.498 1.00 51.43 82 ASN C CA 1
ATOM 4418 C C . ASN C 1 87 ? 35.118 -39.764 -34.799 1.00 52.70 82 ASN C C 1
ATOM 4419 O O . ASN C 1 87 ? 34.720 -39.687 -33.634 1.00 52.43 82 ASN C O 1
ATOM 4424 N N . ARG C 1 88 ? 35.082 -40.893 -35.503 1.00 53.47 83 ARG C N 1
ATOM 4425 C CA . ARG C 1 88 ? 34.546 -42.128 -34.940 1.00 54.12 83 ARG C CA 1
ATOM 4426 C C . ARG C 1 88 ? 35.495 -42.718 -33.898 1.00 54.77 83 ARG C C 1
ATOM 4427 O O . ARG C 1 88 ? 35.052 -43.372 -32.952 1.00 56.14 83 ARG C O 1
ATOM 4429 N N . LYS C 1 89 ? 36.791 -42.463 -34.054 1.00 54.06 84 LYS C N 1
ATOM 4430 C CA . LYS C 1 89 ? 37.784 -42.924 -33.078 1.00 54.26 84 LYS C CA 1
ATOM 4431 C C . LYS C 1 89 ? 37.682 -42.166 -31.744 1.00 54.10 84 LYS C C 1
ATOM 4432 O O . LYS C 1 89 ? 37.634 -42.791 -30.683 1.00 56.24 84 LYS C O 1
ATOM 4438 N N . ILE C 1 90 ? 37.628 -40.835 -31.811 1.00 52.84 85 ILE C N 1
ATOM 4439 C CA . ILE C 1 90 ? 37.551 -39.972 -30.623 1.00 52.50 85 ILE C CA 1
ATOM 4440 C C . ILE C 1 90 ? 36.226 -40.133 -29.873 1.00 53.47 85 ILE C C 1
ATOM 4441 O O . ILE C 1 90 ? 36.213 -40.160 -28.645 1.00 52.47 85 ILE C O 1
ATOM 4446 N N . TYR C 1 91 ? 35.124 -40.275 -30.609 1.00 56.22 86 TYR C N 1
ATOM 4447 C CA . TYR C 1 91 ? 33.808 -40.458 -29.989 1.00 58.74 86 TYR C CA 1
ATOM 4448 C C . TYR C 1 91 ? 33.719 -41.740 -29.168 1.00 61.83 86 TYR C C 1
ATOM 4449 O O . TYR C 1 91 ? 33.117 -41.738 -28.094 1.00 63.00 86 TYR C O 1
ATOM 4458 N N . GLU C 1 92 ? 34.323 -42.816 -29.672 1.00 64.72 87 GLU C N 1
ATOM 4459 C CA . GLU C 1 92 ? 34.336 -44.111 -28.980 1.00 68.41 87 GLU C CA 1
ATOM 4460 C C . GLU C 1 92 ? 35.050 -44.029 -27.637 1.00 67.90 87 GLU C C 1
ATOM 4461 O O . GLU C 1 92 ? 34.526 -44.492 -26.619 1.00 67.79 87 GLU C O 1
ATOM 4467 N N . LEU C 1 93 ? 36.231 -43.413 -27.655 1.00 68.02 88 LEU C N 1
ATOM 4468 C CA . LEU C 1 93 ? 37.023 -43.145 -26.460 1.00 68.65 88 LEU C CA 1
ATOM 4469 C C . LEU C 1 93 ? 36.308 -42.220 -25.482 1.00 70.45 88 LEU C C 1
ATOM 4470 O O . LEU C 1 93 ? 36.467 -42.353 -24.271 1.00 71.42 88 LEU C O 1
ATOM 4475 N N . GLY C 1 94 ? 35.512 -41.291 -26.011 1.00 71.96 89 GLY C N 1
ATOM 4476 C CA . GLY C 1 94 ? 34.733 -40.364 -25.193 1.00 73.93 89 GLY C CA 1
ATOM 4477 C C . GLY C 1 94 ? 33.556 -41.011 -24.487 1.00 76.46 89 GLY C C 1
ATOM 4478 O O . GLY C 1 94 ? 32.915 -40.383 -23.644 1.00 77.54 89 GLY C O 1
ATOM 4479 N N . GLN C 1 95 ? 33.271 -42.263 -24.844 1.00 78.46 90 GLN C N 1
ATOM 4480 C CA . GLN C 1 95 ? 32.231 -43.061 -24.199 1.00 80.18 90 GLN C CA 1
ATOM 4481 C C . GLN C 1 95 ? 32.808 -43.960 -23.105 1.00 81.07 90 GLN C C 1
ATOM 4482 O O . GLN C 1 95 ? 32.059 -44.607 -22.378 1.00 81.19 90 GLN C O 1
ATOM 4488 N N . SER C 1 96 ? 34.136 -44.009 -23.002 1.00 81.75 91 SER C N 1
ATOM 4489 C CA . SER C 1 96 ? 34.794 -44.570 -21.823 1.00 82.17 91 SER C CA 1
ATOM 4490 C C . SER C 1 96 ? 34.618 -43.584 -20.675 1.00 83.40 91 SER C C 1
ATOM 4491 O O . SER C 1 96 ? 34.484 -42.376 -20.905 1.00 82.50 91 SER C O 1
ATOM 4492 N N . ASP C 1 97 ? 34.615 -44.082 -19.438 1.00 83.90 92 ASP C N 1
ATOM 4493 C CA . ASP C 1 97 ? 34.381 -43.218 -18.273 1.00 83.36 92 ASP C CA 1
ATOM 4494 C C . ASP C 1 97 ? 35.551 -42.304 -17.929 1.00 81.46 92 ASP C C 1
ATOM 4495 O O . ASP C 1 97 ? 35.364 -41.285 -17.265 1.00 81.30 92 ASP C O 1
ATOM 4500 N N . ASP C 1 98 ? 36.745 -42.664 -18.400 1.00 79.25 93 ASP C N 1
ATOM 4501 C CA . ASP C 1 98 ? 37.964 -41.889 -18.145 1.00 77.40 93 ASP C CA 1
ATOM 4502 C C . ASP C 1 98 ? 38.088 -40.633 -19.030 1.00 76.22 93 ASP C C 1
ATOM 4503 O O . ASP C 1 98 ? 38.955 -39.790 -18.801 1.00 75.81 93 ASP C O 1
ATOM 4508 N N . TYR C 1 99 ? 37.249 -40.512 -20.053 1.00 73.77 94 TYR C N 1
ATOM 4509 C CA . TYR C 1 99 ? 37.420 -39.442 -21.026 1.00 71.42 94 TYR C CA 1
ATOM 4510 C C . TYR C 1 99 ? 36.126 -38.737 -21.374 1.00 69.57 94 TYR C C 1
ATOM 4511 O O . TYR C 1 99 ? 35.891 -38.446 -22.539 1.00 68.37 94 TYR C O 1
ATOM 4520 N N . LYS C 1 100 ? 35.283 -38.472 -20.383 1.00 69.09 95 LYS C N 1
ATOM 4521 C CA . LYS C 1 100 ? 33.987 -37.846 -20.643 1.00 67.52 95 LYS C CA 1
ATOM 4522 C C . LYS C 1 100 ? 34.128 -36.406 -21.130 1.00 64.16 95 LYS C C 1
ATOM 4523 O O . LYS C 1 100 ? 34.878 -35.606 -20.550 1.00 62.02 95 LYS C O 1
ATOM 4529 N N . GLY C 1 101 ? 33.431 -36.111 -22.228 1.00 59.51 96 GLY C N 1
ATOM 4530 C CA . GLY C 1 101 ? 33.433 -34.778 -22.819 1.00 55.98 96 GLY C CA 1
ATOM 4531 C C . GLY C 1 101 ? 34.646 -34.459 -23.670 1.00 52.41 96 GLY C C 1
ATOM 4532 O O . GLY C 1 101 ? 34.918 -33.291 -23.967 1.00 51.37 96 GLY C O 1
ATOM 4533 N N . MET C 1 102 ? 35.376 -35.499 -24.054 1.00 48.53 97 MET C N 1
ATOM 4534 C CA . MET C 1 102 ? 36.523 -35.356 -24.933 1.00 46.76 97 MET C CA 1
ATOM 4535 C C . MET C 1 102 ? 36.086 -34.902 -26.339 1.00 46.19 97 MET C C 1
ATOM 4536 O O . MET C 1 102 ? 35.001 -35.254 -26.813 1.00 46.28 97 MET C O 1
ATOM 4541 N N . GLY C 1 103 ? 36.927 -34.104 -26.988 1.00 42.51 98 GLY C N 1
ATOM 4542 C CA . GLY C 1 103 ? 36.652 -33.632 -28.329 1.00 40.80 98 GLY C CA 1
ATOM 4543 C C . GLY C 1 103 ? 37.695 -32.628 -28.760 1.00 39.45 98 GLY C C 1
ATOM 4544 O O . GLY C 1 103 ? 38.447 -32.121 -27.927 1.00 39.12 98 GLY C O 1
ATOM 4545 N N . THR C 1 104 ? 37.742 -32.340 -30.060 1.00 37.34 99 THR C N 1
ATOM 4546 C CA . THR C 1 104 ? 38.669 -31.345 -30.596 1.00 36.08 99 THR C CA 1
ATOM 4547 C C . THR C 1 104 ? 38.173 -30.685 -31.880 1.00 35.40 99 THR C C 1
ATOM 4548 O O . THR C 1 104 ? 37.391 -31.270 -32.636 1.00 34.04 99 THR C O 1
ATOM 4552 N N . THR C 1 105 ? 38.627 -29.456 -32.117 1.00 33.10 100 THR C N 1
ATOM 4553 C CA . THR C 1 105 ? 38.455 -28.847 -33.421 1.00 32.81 100 THR C CA 1
ATOM 4554 C C . THR C 1 105 ? 39.598 -29.332 -34.299 1.00 34.15 100 THR C C 1
ATOM 4555 O O . THR C 1 105 ? 40.520 -29.974 -33.809 1.00 35.18 100 THR C O 1
ATOM 4559 N N . ILE C 1 106 ? 39.534 -29.048 -35.596 1.00 36.10 101 ILE C N 1
ATOM 4560 C CA . ILE C 1 106 ? 40.653 -29.321 -36.498 1.00 35.59 101 ILE C CA 1
ATOM 4561 C C . ILE C 1 106 ? 40.743 -28.264 -37.589 1.00 37.65 101 ILE C C 1
ATOM 4562 O O . ILE C 1 106 ? 39.734 -27.696 -38.040 1.00 36.62 101 ILE C O 1
ATOM 4567 N N . GLU C 1 107 ? 41.974 -27.987 -37.985 1.00 37.60 102 GLU C N 1
ATOM 4568 C CA . GLU C 1 107 ? 42.249 -27.047 -39.030 1.00 37.11 102 GLU C CA 1
ATOM 4569 C C . GLU C 1 107 ? 43.429 -27.637 -39.792 1.00 36.51 102 GLU C C 1
ATOM 4570 O O . GLU C 1 107 ? 44.557 -27.566 -39.322 1.00 32.30 102 GLU C O 1
ATOM 4576 N N . ALA C 1 108 ? 43.146 -28.265 -40.939 1.00 37.71 103 ALA C N 1
ATOM 4577 C CA . ALA C 1 108 ? 44.153 -28.969 -41.735 1.00 37.47 103 ALA C CA 1
ATOM 4578 C C . ALA C 1 108 ? 44.457 -28.226 -43.029 1.00 39.42 103 ALA C C 1
ATOM 4579 O O . ALA C 1 108 ? 43.598 -28.153 -43.897 1.00 42.43 103 ALA C O 1
ATOM 4581 N N . VAL C 1 109 ? 45.665 -27.676 -43.166 1.00 38.45 104 VAL C N 1
ATOM 4582 C CA . VAL C 1 109 ? 46.009 -26.867 -44.342 1.00 37.63 104 VAL C CA 1
ATOM 4583 C C . VAL C 1 109 ? 47.154 -27.472 -45.147 1.00 39.49 104 VAL C C 1
ATOM 4584 O O . VAL C 1 109 ? 48.254 -27.674 -44.618 1.00 39.83 104 VAL C O 1
ATOM 4588 N N . ALA C 1 110 ? 46.913 -27.750 -46.428 1.00 38.85 105 ALA C N 1
ATOM 4589 C CA . ALA C 1 110 ? 47.975 -28.282 -47.271 1.00 38.25 105 ALA C CA 1
ATOM 4590 C C . ALA C 1 110 ? 48.437 -27.238 -48.290 1.00 39.69 105 ALA C C 1
ATOM 4591 O O . ALA C 1 110 ? 47.622 -26.498 -48.816 1.00 40.43 105 ALA C O 1
ATOM 4593 N N . ILE C 1 111 ? 49.739 -27.155 -48.548 1.00 42.22 106 ILE C N 1
ATOM 4594 C CA . ILE C 1 111 ? 50.249 -26.242 -49.574 1.00 44.78 106 ILE C CA 1
ATOM 4595 C C . ILE C 1 111 ? 50.728 -26.992 -50.817 1.00 48.82 106 ILE C C 1
ATOM 4596 O O . ILE C 1 111 ? 51.639 -27.829 -50.749 1.00 49.22 106 ILE C O 1
ATOM 4601 N N . VAL C 1 112 ? 50.079 -26.715 -51.949 1.00 49.99 107 VAL C N 1
ATOM 4602 C CA . VAL C 1 112 ? 50.413 -27.353 -53.221 1.00 49.05 107 VAL C CA 1
ATOM 4603 C C . VAL C 1 112 ? 50.401 -26.302 -54.329 1.00 48.75 107 VAL C C 1
ATOM 4604 O O . VAL C 1 112 ? 49.358 -25.761 -54.698 1.00 49.10 107 VAL C O 1
ATOM 4608 N N . GLY C 1 113 ? 51.592 -25.974 -54.812 1.00 49.87 108 GLY C N 1
ATOM 4609 C CA . GLY C 1 113 ? 51.754 -24.906 -55.789 1.00 50.95 108 GLY C CA 1
ATOM 4610 C C . GLY C 1 113 ? 51.609 -23.542 -55.145 1.00 51.50 108 GLY C C 1
ATOM 4611 O O . GLY C 1 113 ? 52.312 -23.213 -54.197 1.00 52.14 108 GLY C O 1
ATOM 4612 N N . ASP C 1 114 ? 50.683 -22.747 -55.662 1.00 53.08 109 ASP C N 1
ATOM 4613 C CA . ASP C 1 114 ? 50.422 -21.424 -55.115 1.00 55.28 109 ASP C CA 1
ATOM 4614 C C . ASP C 1 114 ? 49.081 -21.499 -54.439 1.00 53.03 109 ASP C C 1
ATOM 4615 O O . ASP C 1 114 ? 48.448 -20.480 -54.141 1.00 51.25 109 ASP C O 1
ATOM 4620 N N . ASN C 1 115 ? 48.652 -22.732 -54.214 1.00 51.55 110 ASN C N 1
ATOM 4621 C CA . ASN C 1 115 ? 47.342 -22.981 -53.666 1.00 52.88 110 ASN C CA 1
ATOM 4622 C C . ASN C 1 115 ? 47.379 -23.741 -52.360 1.00 52.90 110 ASN C C 1
ATOM 4623 O O . ASN C 1 115 ? 48.170 -24.669 -52.178 1.00 51.76 110 ASN C O 1
ATOM 4628 N N . ILE C 1 116 ? 46.530 -23.303 -51.437 1.00 52.09 111 ILE C N 1
ATOM 4629 C CA . ILE C 1 116 ? 46.279 -24.054 -50.235 1.00 48.21 111 ILE C CA 1
ATOM 4630 C C . ILE C 1 116 ? 44.923 -24.719 -50.355 1.00 46.43 111 ILE C C 1
ATOM 4631 O O . ILE C 1 116 ? 44.037 -24.264 -51.079 1.00 45.12 111 ILE C O 1
ATOM 4636 N N . ILE C 1 117 ? 44.779 -25.828 -49.659 1.00 44.61 112 ILE C N 1
ATOM 4637 C CA . ILE C 1 117 ? 43.489 -26.451 -49.537 1.00 42.31 112 ILE C CA 1
ATOM 4638 C C . ILE C 1 117 ? 43.298 -26.796 -48.064 1.00 41.54 112 ILE C C 1
ATOM 4639 O O . ILE C 1 117 ? 44.203 -27.318 -47.401 1.00 40.83 112 ILE C O 1
ATOM 4644 N N . PHE C 1 118 ? 42.138 -26.431 -47.537 1.00 39.09 113 PHE C N 1
ATOM 4645 C CA . PHE C 1 118 ? 41.916 -26.585 -46.129 1.00 37.31 113 PHE C CA 1
ATOM 4646 C C . PHE C 1 118 ? 40.627 -27.272 -45.799 1.00 36.25 113 PHE C C 1
ATOM 4647 O O . PHE C 1 118 ? 39.660 -27.185 -46.542 1.00 36.64 113 PHE C O 1
ATOM 4655 N N . ALA C 1 119 ? 40.637 -27.970 -44.675 1.00 35.86 114 ALA C N 1
ATOM 4656 C CA . ALA C 1 119 ? 39.427 -28.515 -44.110 1.00 35.59 114 ALA C CA 1
ATOM 4657 C C . ALA C 1 119 ? 39.310 -27.933 -42.707 1.00 37.13 114 ALA C C 1
ATOM 4658 O O . ALA C 1 119 ? 40.265 -27.984 -41.912 1.00 37.50 114 ALA C O 1
ATOM 4660 N N . HIS C 1 120 ? 38.134 -27.371 -42.429 1.00 36.30 115 HIS C N 1
ATOM 4661 C CA . HIS C 1 120 ? 37.872 -26.588 -41.227 1.00 35.64 115 HIS C CA 1
ATOM 4662 C C . HIS C 1 120 ? 36.710 -27.183 -40.432 1.00 34.39 115 HIS C C 1
ATOM 4663 O O . HIS C 1 120 ? 35.631 -27.387 -40.970 1.00 33.18 115 HIS C O 1
ATOM 4670 N N . VAL C 1 121 ? 36.939 -27.485 -39.156 1.00 34.77 116 VAL C N 1
ATOM 4671 C CA . VAL C 1 121 ? 35.885 -27.994 -38.265 1.00 32.97 116 VAL C CA 1
ATOM 4672 C C . VAL C 1 121 ? 35.989 -27.262 -36.951 1.00 32.91 116 VAL C C 1
ATOM 4673 O O . VAL C 1 121 ? 37.013 -27.340 -36.290 1.00 33.67 116 VAL C O 1
ATOM 4677 N N . GLY C 1 122 ? 34.951 -26.529 -36.574 1.00 32.94 117 GLY C N 1
ATOM 4678 C CA . GLY C 1 122 ? 34.928 -25.906 -35.250 1.00 33.69 117 GLY C CA 1
ATOM 4679 C C . GLY C 1 122 ? 35.083 -24.397 -35.264 1.00 33.52 117 GLY C C 1
ATOM 4680 O O . GLY C 1 122 ? 34.670 -23.733 -36.206 1.00 32.41 117 GLY C O 1
ATOM 4681 N N . ASP C 1 123 ? 35.682 -23.849 -34.216 1.00 33.53 118 ASP C N 1
ATOM 4682 C CA . ASP C 1 123 ? 35.767 -22.400 -34.088 1.00 33.49 118 ASP C CA 1
ATOM 4683 C C . ASP C 1 123 ? 37.178 -21.835 -34.226 1.00 34.94 118 ASP C C 1
ATOM 4684 O O . ASP C 1 123 ? 37.416 -20.682 -33.859 1.00 33.40 118 ASP C O 1
ATOM 4689 N N . SER C 1 124 ? 38.110 -22.638 -34.743 1.00 36.23 119 SER C N 1
ATOM 4690 C CA . SER C 1 124 ? 39.428 -22.106 -35.103 1.00 38.97 119 SER C CA 1
ATOM 4691 C C . SER C 1 124 ? 39.314 -21.347 -36.432 1.00 37.41 119 SER C C 1
ATOM 4692 O O . SER C 1 124 ? 38.269 -21.340 -37.062 1.00 35.97 119 SER C O 1
ATOM 4695 N N . ARG C 1 125 ? 40.381 -20.689 -36.852 1.00 37.10 120 ARG C N 1
ATOM 4696 C CA . ARG C 1 125 ? 40.292 -19.766 -37.976 1.00 36.03 120 ARG C CA 1
ATOM 4697 C C . ARG C 1 125 ? 41.456 -19.855 -38.967 1.00 37.73 120 ARG C C 1
ATOM 4698 O O . ARG C 1 125 ? 42.572 -20.231 -38.603 1.00 38.02 120 ARG C O 1
ATOM 4706 N N . ILE C 1 126 ? 41.159 -19.540 -40.231 1.00 37.03 121 ILE C N 1
ATOM 4707 C CA . ILE C 1 126 ? 42.161 -19.375 -41.279 1.00 34.89 121 ILE C CA 1
ATOM 4708 C C . ILE C 1 126 ? 41.979 -18.000 -41.922 1.00 37.70 121 ILE C C 1
ATOM 4709 O O . ILE C 1 126 ? 40.845 -17.568 -42.176 1.00 37.30 121 ILE C O 1
ATOM 4714 N N . GLY C 1 127 ? 43.092 -17.311 -42.177 1.00 40.32 122 GLY C N 1
ATOM 4715 C CA . GLY C 1 127 ? 43.059 -15.977 -42.784 1.00 42.84 122 GLY C CA 1
ATOM 4716 C C . GLY C 1 127 ? 44.308 -15.580 -43.553 1.00 44.47 122 GLY C C 1
ATOM 4717 O O . GLY C 1 127 ? 45.369 -16.179 -43.405 1.00 46.63 122 GLY C O 1
ATOM 4718 N N . ILE C 1 128 ? 44.178 -14.554 -44.380 1.00 45.36 123 ILE C N 1
ATOM 4719 C CA . ILE C 1 128 ? 45.248 -14.125 -45.265 1.00 45.57 123 ILE C CA 1
ATOM 4720 C C . ILE C 1 128 ? 45.550 -12.676 -44.979 1.00 46.13 123 ILE C C 1
ATOM 4721 O O . ILE C 1 128 ? 44.633 -11.873 -44.858 1.00 46.01 123 ILE C O 1
ATOM 4726 N N . VAL C 1 129 ? 46.824 -12.333 -44.841 1.00 48.37 124 VAL C N 1
ATOM 4727 C CA . VAL C 1 129 ? 47.201 -10.929 -44.739 1.00 50.19 124 VAL C CA 1
ATOM 4728 C C . VAL C 1 129 ? 47.893 -10.451 -46.024 1.00 53.08 124 VAL C C 1
ATOM 4729 O O . VAL C 1 129 ? 49.045 -10.807 -46.328 1.00 54.42 124 VAL C O 1
ATOM 4733 N N . ARG C 1 130 ? 47.137 -9.664 -46.781 1.00 53.16 125 ARG C N 1
ATOM 4734 C CA . ARG C 1 130 ? 47.522 -9.175 -48.083 1.00 53.53 125 ARG C CA 1
ATOM 4735 C C . ARG C 1 130 ? 47.370 -7.677 -47.947 1.00 57.69 125 ARG C C 1
ATOM 4736 O O . ARG C 1 130 ? 46.379 -7.214 -47.361 1.00 56.58 125 ARG C O 1
ATOM 4744 N N . GLN C 1 131 ? 48.335 -6.933 -48.500 1.00 59.94 126 GLN C N 1
ATOM 4745 C CA . GLN C 1 131 ? 48.567 -5.522 -48.163 1.00 61.57 126 GLN C CA 1
ATOM 4746 C C . GLN C 1 131 ? 48.698 -5.444 -46.650 1.00 61.12 126 GLN C C 1
ATOM 4747 O O . GLN C 1 131 ? 49.420 -6.244 -46.040 1.00 62.15 126 GLN C O 1
ATOM 4753 N N . GLY C 1 132 ? 47.979 -4.508 -46.041 1.00 59.50 127 GLY C N 1
ATOM 4754 C CA . GLY C 1 132 ? 47.930 -4.439 -44.581 1.00 57.36 127 GLY C CA 1
ATOM 4755 C C . GLY C 1 132 ? 46.585 -4.892 -44.052 1.00 55.63 127 GLY C C 1
ATOM 4756 O O . GLY C 1 132 ? 46.083 -4.338 -43.075 1.00 54.53 127 GLY C O 1
ATOM 4757 N N . GLU C 1 133 ? 46.014 -5.917 -44.685 1.00 53.87 128 GLU C N 1
ATOM 4758 C CA . GLU C 1 133 ? 44.605 -6.235 -44.507 1.00 55.28 128 GLU C CA 1
ATOM 4759 C C . GLU C 1 133 ? 44.334 -7.743 -44.320 1.00 53.09 128 GLU C C 1
ATOM 4760 O O . GLU C 1 133 ? 44.761 -8.570 -45.133 1.00 52.23 128 GLU C O 1
ATOM 4766 N N . TYR C 1 134 ? 43.600 -8.083 -43.261 1.00 50.53 129 TYR C N 1
ATOM 4767 C CA . TYR C 1 134 ? 43.229 -9.471 -42.962 1.00 48.25 129 TYR C CA 1
ATOM 4768 C C . TYR C 1 134 ? 41.896 -9.856 -43.620 1.00 47.92 129 TYR C C 1
ATOM 4769 O O . TYR C 1 134 ? 40.905 -9.131 -43.532 1.00 45.49 129 TYR C O 1
ATOM 4778 N N . HIS C 1 135 ? 41.881 -11.023 -44.254 1.00 48.75 130 HIS C N 1
ATOM 4779 C CA . HIS C 1 135 ? 40.692 -11.529 -44.924 1.00 48.85 130 HIS C CA 1
ATOM 4780 C C . HIS C 1 135 ? 40.339 -12.900 -44.344 1.00 47.05 130 HIS C C 1
ATOM 4781 O O . HIS C 1 135 ? 41.090 -13.855 -44.525 1.00 46.82 130 HIS C O 1
ATOM 4788 N N . LEU C 1 136 ? 39.207 -12.991 -43.647 1.00 44.43 131 LEU C N 1
ATOM 4789 C CA . LEU C 1 136 ? 38.830 -14.213 -42.946 1.00 42.82 131 LEU C CA 1
ATOM 4790 C C . LEU C 1 136 ? 38.262 -15.253 -43.909 1.00 42.58 131 LEU C C 1
ATOM 4791 O O . LEU C 1 136 ? 37.316 -14.966 -44.622 1.00 44.83 131 LEU C O 1
ATOM 4796 N N . LEU C 1 137 ? 38.820 -16.460 -43.935 1.00 41.05 132 LEU C N 1
ATOM 4797 C CA . LEU C 1 137 ? 38.339 -17.451 -44.915 1.00 41.31 132 LEU C CA 1
ATOM 4798 C C . LEU C 1 137 ? 37.381 -18.506 -44.366 1.00 39.94 132 LEU C C 1
ATOM 4799 O O . LEU C 1 137 ? 36.847 -19.302 -45.125 1.00 40.13 132 LEU C O 1
ATOM 4804 N N . THR C 1 138 ? 37.166 -18.514 -43.057 1.00 38.69 133 THR C N 1
ATOM 4805 C CA . THR C 1 138 ? 36.343 -19.539 -42.438 1.00 36.92 133 THR C CA 1
ATOM 4806 C C . THR C 1 138 ? 35.139 -18.969 -41.702 1.00 38.11 133 THR C C 1
ATOM 4807 O O . THR C 1 138 ? 35.101 -17.789 -41.342 1.00 39.23 133 THR C O 1
ATOM 4811 N N . SER C 1 139 ? 34.144 -19.821 -41.488 1.00 36.79 134 SER C N 1
ATOM 4812 C CA . SER C 1 139 ? 32.994 -19.440 -40.694 1.00 36.50 134 SER C CA 1
ATOM 4813 C C . SER C 1 139 ? 32.988 -20.264 -39.413 1.00 35.44 134 SER C C 1
ATOM 4814 O O . SER C 1 139 ? 33.035 -21.498 -39.468 1.00 34.37 134 SER C O 1
ATOM 4817 N N . ASP C 1 140 ? 32.966 -19.583 -38.269 1.00 34.76 135 ASP C N 1
ATOM 4818 C CA . ASP C 1 140 ? 32.948 -20.265 -36.982 1.00 35.26 135 ASP C CA 1
ATOM 4819 C C . ASP C 1 140 ? 31.764 -21.211 -36.940 1.00 36.72 135 ASP C C 1
ATOM 4820 O O . ASP C 1 140 ? 30.637 -20.828 -37.256 1.00 36.88 135 ASP C O 1
ATOM 4825 N N . HIS C 1 141 ? 32.017 -22.459 -36.575 1.00 36.83 136 HIS C N 1
ATOM 4826 C CA . HIS C 1 141 ? 30.925 -23.397 -36.381 1.00 37.89 136 HIS C CA 1
ATOM 4827 C C . HIS C 1 141 ? 30.366 -23.280 -34.969 1.00 39.22 136 HIS C C 1
ATOM 4828 O O . HIS C 1 141 ? 30.372 -24.238 -34.199 1.00 41.04 136 HIS C O 1
ATOM 4835 N N . SER C 1 142 ? 29.863 -22.101 -34.639 1.00 38.98 137 SER C N 1
ATOM 4836 C CA . SER C 1 142 ? 29.368 -21.856 -33.307 1.00 39.16 137 SER C CA 1
ATOM 4837 C C . SER C 1 142 ? 27.898 -21.535 -33.367 1.00 38.21 137 SER C C 1
ATOM 4838 O O . SER C 1 142 ? 27.391 -21.139 -34.403 1.00 38.93 137 SER C O 1
ATOM 4841 N N . LEU C 1 143 ? 27.234 -21.712 -32.235 1.00 40.26 138 LEU C N 1
ATOM 4842 C CA . LEU C 1 143 ? 25.796 -21.525 -32.079 1.00 39.02 138 LEU C CA 1
ATOM 4843 C C . LEU C 1 143 ? 25.396 -20.091 -32.352 1.00 37.69 138 LEU C C 1
ATOM 4844 O O . LEU C 1 143 ? 24.399 -19.831 -33.009 1.00 38.82 138 LEU C O 1
ATOM 4849 N N . VAL C 1 144 ? 26.181 -19.153 -31.852 1.00 36.41 139 VAL C N 1
ATOM 4850 C CA . VAL C 1 144 ? 25.858 -17.754 -32.067 1.00 37.51 139 VAL C CA 1
ATOM 4851 C C . VAL C 1 144 ? 26.272 -17.238 -33.453 1.00 39.16 139 VAL C C 1
ATOM 4852 O O . VAL C 1 144 ? 25.779 -16.209 -33.897 1.00 41.69 139 VAL C O 1
ATOM 4856 N N . ASN C 1 145 ? 27.153 -17.946 -34.151 1.00 39.58 140 ASN C N 1
ATOM 4857 C CA . ASN C 1 145 ? 27.453 -17.555 -35.526 1.00 40.51 140 ASN C CA 1
ATOM 4858 C C . ASN C 1 145 ? 26.322 -17.945 -36.449 1.00 42.34 140 ASN C C 1
ATOM 4859 O O . ASN C 1 145 ? 25.993 -17.230 -37.396 1.00 41.42 140 ASN C O 1
ATOM 4864 N N . GLU C 1 146 ? 25.723 -19.090 -36.147 1.00 43.40 141 GLU C N 1
ATOM 4865 C CA . GLU C 1 146 ? 24.550 -19.538 -36.854 1.00 44.66 141 GLU C CA 1
ATOM 4866 C C . GLU C 1 146 ? 23.355 -18.671 -36.539 1.00 43.30 141 GLU C C 1
ATOM 4867 O O . GLU C 1 146 ? 22.474 -18.541 -37.364 1.00 46.69 141 GLU C O 1
ATOM 4873 N N . LEU C 1 147 ? 23.326 -18.045 -35.370 1.00 41.55 142 LEU C N 1
ATOM 4874 C CA . LEU C 1 147 ? 22.231 -17.131 -35.082 1.00 40.56 142 LEU C CA 1
ATOM 4875 C C . LEU C 1 147 ? 22.450 -15.801 -35.775 1.00 42.83 142 LEU C C 1
ATOM 4876 O O . LEU C 1 147 ? 21.483 -15.103 -36.077 1.00 42.17 142 LEU C O 1
ATOM 4881 N N . VAL C 1 148 ? 23.715 -15.460 -36.033 1.00 44.02 143 VAL C N 1
ATOM 4882 C CA . VAL C 1 148 ? 24.024 -14.275 -36.815 1.00 44.77 143 VAL C CA 1
ATOM 4883 C C . VAL C 1 148 ? 23.675 -14.520 -38.284 1.00 46.30 143 VAL C C 1
ATOM 4884 O O . VAL C 1 148 ? 23.061 -13.673 -38.936 1.00 47.20 143 VAL C O 1
ATOM 4888 N N . LYS C 1 149 ? 24.009 -15.702 -38.789 1.00 47.61 144 LYS C N 1
ATOM 4889 C CA . LYS C 1 149 ? 23.651 -16.053 -40.169 1.00 49.86 144 LYS C CA 1
ATOM 4890 C C . LYS C 1 149 ? 22.149 -16.286 -40.372 1.00 49.42 144 LYS C C 1
ATOM 4891 O O . LYS C 1 149 ? 21.639 -16.141 -41.476 1.00 51.65 144 LYS C O 1
ATOM 4897 N N . ALA C 1 150 ? 21.435 -16.616 -39.304 1.00 47.02 145 ALA C N 1
ATOM 4898 C CA . ALA C 1 150 ? 19.986 -16.725 -39.396 1.00 47.00 145 ALA C CA 1
ATOM 4899 C C . ALA C 1 150 ? 19.281 -15.367 -39.247 1.00 47.11 145 ALA C C 1
ATOM 4900 O O . ALA C 1 150 ? 18.049 -15.303 -39.292 1.00 47.60 145 ALA C O 1
ATOM 4902 N N . GLY C 1 151 ? 20.059 -14.296 -39.071 1.00 46.46 146 GLY C N 1
ATOM 4903 C CA . GLY C 1 151 ? 19.521 -12.943 -38.950 1.00 47.78 146 GLY C CA 1
ATOM 4904 C C . GLY C 1 151 ? 18.769 -12.729 -37.647 1.00 51.69 146 GLY C C 1
ATOM 4905 O O . GLY C 1 151 ? 17.788 -11.983 -37.605 1.00 53.47 146 GLY C O 1
ATOM 4906 N N . GLN C 1 152 ? 19.238 -13.392 -36.590 1.00 52.10 147 GLN C N 1
ATOM 4907 C CA . GLN C 1 152 ? 18.549 -13.471 -35.308 1.00 50.50 147 GLN C CA 1
ATOM 4908 C C . GLN C 1 152 ? 19.345 -12.708 -34.248 1.00 49.88 147 GLN C C 1
ATOM 4909 O O . GLN C 1 152 ? 18.781 -12.071 -33.368 1.00 51.59 147 GLN C O 1
ATOM 4915 N N . LEU C 1 153 ? 20.666 -12.763 -34.351 1.00 49.66 148 LEU C N 1
ATOM 4916 C CA . LEU C 1 153 ? 21.547 -11.932 -33.524 1.00 50.52 148 LEU C CA 1
ATOM 4917 C C . LEU C 1 153 ? 22.373 -10.948 -34.369 1.00 51.15 148 LEU C C 1
ATOM 4918 O O . LEU C 1 153 ? 22.760 -11.246 -35.507 1.00 52.85 148 LEU C O 1
ATOM 4923 N N . THR C 1 154 ? 22.670 -9.780 -33.824 1.00 50.27 149 THR C N 1
ATOM 4924 C CA . THR C 1 154 ? 23.698 -8.960 -34.462 1.00 51.48 149 THR C CA 1
ATOM 4925 C C . THR C 1 154 ? 25.037 -9.422 -33.886 1.00 51.99 149 THR C C 1
ATOM 4926 O O . THR C 1 154 ? 25.050 -10.157 -32.895 1.00 51.25 149 THR C O 1
ATOM 4930 N N . GLU C 1 155 ? 26.150 -9.004 -34.492 1.00 53.62 150 GLU C N 1
ATOM 4931 C CA . GLU C 1 155 ? 27.486 -9.419 -34.034 1.00 55.05 150 GLU C CA 1
ATOM 4932 C C . GLU C 1 155 ? 27.796 -8.982 -32.602 1.00 56.49 150 GLU C C 1
ATOM 4933 O O . GLU C 1 155 ? 28.463 -9.708 -31.854 1.00 56.61 150 GLU C O 1
ATOM 4939 N N . GLU C 1 156 ? 27.292 -7.807 -32.230 1.00 57.92 151 GLU C N 1
ATOM 4940 C CA . GLU C 1 156 ? 27.421 -7.294 -30.874 1.00 60.94 151 GLU C CA 1
ATOM 4941 C C . GLU C 1 156 ? 26.669 -8.173 -29.870 1.00 59.04 151 GLU C C 1
ATOM 4942 O O . GLU C 1 156 ? 27.199 -8.480 -28.801 1.00 60.39 151 GLU C O 1
ATOM 4948 N N . GLU C 1 157 ? 25.451 -8.587 -30.228 1.00 56.43 152 GLU C N 1
ATOM 4949 C CA . GLU C 1 157 ? 24.592 -9.377 -29.334 1.00 54.52 152 GLU C CA 1
ATOM 4950 C C . GLU C 1 157 ? 25.131 -10.786 -29.148 1.00 54.04 152 GLU C C 1
ATOM 4951 O O . GLU C 1 157 ? 24.979 -11.376 -28.077 1.00 55.32 152 GLU C O 1
ATOM 4957 N N . ALA C 1 158 ? 25.765 -11.307 -30.200 1.00 50.94 153 ALA C N 1
ATOM 4958 C CA . ALA C 1 158 ? 26.384 -12.632 -30.189 1.00 49.83 153 ALA C CA 1
ATOM 4959 C C . ALA C 1 158 ? 27.644 -12.673 -29.333 1.00 49.35 153 ALA C C 1
ATOM 4960 O O . ALA C 1 158 ? 27.947 -13.687 -28.709 1.00 51.09 153 ALA C O 1
ATOM 4962 N N . ALA C 1 159 ? 28.372 -11.563 -29.292 1.00 48.68 154 ALA C N 1
ATOM 4963 C CA . ALA C 1 159 ? 29.589 -11.478 -28.488 1.00 47.75 154 ALA C CA 1
ATOM 4964 C C . ALA C 1 159 ? 29.316 -11.439 -26.981 1.00 47.89 154 ALA C C 1
ATOM 4965 O O . ALA C 1 159 ? 30.241 -11.639 -26.188 1.00 48.60 154 ALA C O 1
ATOM 4967 N N . SER C 1 160 ? 28.056 -11.206 -26.588 1.00 46.99 155 SER C N 1
ATOM 4968 C CA . SER C 1 160 ? 27.684 -11.199 -25.159 1.00 46.11 155 SER C CA 1
ATOM 4969 C C . SER C 1 160 ? 26.657 -12.266 -24.730 1.00 42.75 155 SER C C 1
ATOM 4970 O O . SER C 1 160 ? 26.166 -12.238 -23.608 1.00 41.73 155 SER C O 1
ATOM 4973 N N . HIS C 1 161 ? 26.350 -13.201 -25.624 1.00 40.43 156 HIS C N 1
ATOM 4974 C CA . HIS C 1 161 ? 25.353 -14.247 -25.381 1.00 37.93 156 HIS C CA 1
ATOM 4975 C C . HIS C 1 161 ? 25.890 -15.230 -24.352 1.00 36.28 156 HIS C C 1
ATOM 4976 O O . HIS C 1 161 ? 27.089 -15.513 -24.343 1.00 38.00 156 HIS C O 1
ATOM 4983 N N . PRO C 1 162 ? 25.028 -15.710 -23.442 1.00 34.72 157 PRO C N 1
ATOM 4984 C CA . PRO C 1 162 ? 25.423 -16.739 -22.459 1.00 34.51 157 PRO C CA 1
ATOM 4985 C C . PRO C 1 162 ? 26.048 -17.990 -23.076 1.00 35.43 157 PRO C C 1
ATOM 4986 O O . PRO C 1 162 ? 26.992 -18.536 -22.525 1.00 39.34 157 PRO C O 1
ATOM 4990 N N . GLN C 1 163 ? 25.539 -18.420 -24.217 1.00 35.98 158 GLN C N 1
ATOM 4991 C CA . GLN C 1 163 ? 26.090 -19.567 -24.923 1.00 38.23 158 GLN C CA 1
ATOM 4992 C C . GLN C 1 163 ? 27.056 -19.229 -26.073 1.00 37.55 158 GLN C C 1
ATOM 4993 O O . GLN C 1 163 ? 27.182 -20.002 -27.010 1.00 35.59 158 GLN C O 1
ATOM 4999 N N . LYS C 1 164 ? 27.762 -18.101 -25.973 1.00 37.99 159 LYS C N 1
ATOM 5000 C CA . LYS C 1 164 ? 28.694 -17.653 -27.017 1.00 36.96 159 LYS C CA 1
ATOM 5001 C C . LYS C 1 164 ? 29.911 -18.536 -27.245 1.00 35.41 159 LYS C C 1
ATOM 5002 O O . LYS C 1 164 ? 30.606 -18.336 -28.218 1.00 35.71 159 LYS C O 1
ATOM 5008 N N . ASN C 1 165 ? 30.182 -19.488 -26.359 1.00 35.44 160 ASN C N 1
ATOM 5009 C CA . ASN C 1 165 ? 31.365 -20.326 -26.498 1.00 34.74 160 ASN C CA 1
ATOM 5010 C C . ASN C 1 165 ? 31.029 -21.659 -27.147 1.00 36.51 160 ASN C C 1
ATOM 5011 O O . ASN C 1 165 ? 31.930 -22.396 -27.536 1.00 38.73 160 ASN C O 1
ATOM 5016 N N . ILE C 1 166 ? 29.732 -21.963 -27.247 1.00 36.28 161 ILE C N 1
ATOM 5017 C CA . ILE C 1 166 ? 29.249 -23.263 -27.708 1.00 35.06 161 ILE C CA 1
ATOM 5018 C C . ILE C 1 166 ? 29.493 -23.481 -29.186 1.00 36.51 161 ILE C C 1
ATOM 5019 O O . ILE C 1 166 ? 29.028 -22.707 -30.013 1.00 39.11 161 ILE C O 1
ATOM 5024 N N . ILE C 1 167 ? 30.227 -24.533 -29.526 1.00 36.81 162 ILE C N 1
ATOM 5025 C CA . ILE C 1 167 ? 30.430 -24.853 -30.933 1.00 36.85 162 ILE C CA 1
ATOM 5026 C C . ILE C 1 167 ? 29.496 -25.972 -31.387 1.00 38.02 162 ILE C C 1
ATOM 5027 O O . ILE C 1 167 ? 28.953 -26.701 -30.565 1.00 37.18 162 ILE C O 1
ATOM 5032 N N . THR C 1 168 ? 29.299 -26.091 -32.697 1.00 39.84 163 THR C N 1
ATOM 5033 C CA . THR C 1 168 ? 28.276 -26.980 -33.238 1.00 40.36 163 THR C CA 1
ATOM 5034 C C . THR C 1 168 ? 28.856 -28.171 -34.001 1.00 41.92 163 THR C C 1
ATOM 5035 O O . THR C 1 168 ? 28.117 -29.048 -34.452 1.00 40.93 163 THR C O 1
ATOM 5039 N N . GLN C 1 169 ? 30.180 -28.178 -34.148 1.00 44.27 164 GLN C N 1
ATOM 5040 C CA . GLN C 1 169 ? 30.917 -29.218 -34.878 1.00 45.09 164 GLN C CA 1
ATOM 5041 C C . GLN C 1 169 ? 32.250 -29.455 -34.166 1.00 44.63 164 GLN C C 1
ATOM 5042 O O . GLN C 1 169 ? 32.930 -28.487 -33.806 1.00 44.28 164 GLN C O 1
ATOM 5048 N N . SER C 1 170 ? 32.626 -30.723 -33.981 1.00 42.52 165 SER C N 1
ATOM 5049 C CA . SER C 1 170 ? 33.953 -31.081 -33.476 1.00 40.08 165 SER C CA 1
ATOM 5050 C C . SER C 1 170 ? 34.246 -32.533 -33.754 1.00 39.16 165 SER C C 1
ATOM 5051 O O . SER C 1 170 ? 33.340 -33.307 -33.989 1.00 39.94 165 SER C O 1
ATOM 5054 N N . ILE C 1 171 ? 35.516 -32.902 -33.696 1.00 38.04 166 ILE C N 1
ATOM 5055 C CA . ILE C 1 171 ? 35.903 -34.287 -33.824 1.00 38.87 166 ILE C CA 1
ATOM 5056 C C . ILE C 1 171 ? 35.645 -34.956 -32.485 1.00 40.47 166 ILE C C 1
ATOM 5057 O O . ILE C 1 171 ? 36.238 -34.583 -31.484 1.00 42.61 166 ILE C O 1
ATOM 5062 N N . GLY C 1 172 ? 34.713 -35.906 -32.469 1.00 43.27 167 GLY C N 1
ATOM 5063 C CA . GLY C 1 172 ? 34.302 -36.640 -31.270 1.00 45.54 167 GLY C CA 1
ATOM 5064 C C . GLY C 1 172 ? 32.795 -36.685 -31.039 1.00 47.68 167 GLY C C 1
ATOM 5065 O O . GLY C 1 172 ? 32.348 -36.848 -29.909 1.00 48.90 167 GLY C O 1
ATOM 5066 N N . GLN C 1 173 ? 32.013 -36.559 -32.109 1.00 49.90 168 GLN C N 1
ATOM 5067 C CA . GLN C 1 173 ? 30.544 -36.491 -32.030 1.00 51.80 168 GLN C CA 1
ATOM 5068 C C . GLN C 1 173 ? 29.846 -37.797 -32.374 1.00 53.97 168 GLN C C 1
ATOM 5069 O O . GLN C 1 173 ? 30.449 -38.695 -32.967 1.00 55.21 168 GLN C O 1
ATOM 5075 N N . ALA C 1 174 ? 28.561 -37.880 -32.030 1.00 54.84 169 ALA C N 1
ATOM 5076 C CA . ALA C 1 174 ? 27.728 -39.025 -32.405 1.00 57.18 169 ALA C CA 1
ATOM 5077 C C . ALA C 1 174 ? 27.443 -38.995 -33.903 1.00 57.73 169 ALA C C 1
ATOM 5078 O O . ALA C 1 174 ? 27.672 -39.970 -34.629 1.00 56.51 169 ALA C O 1
ATOM 5080 N N . ASN C 1 175 ? 26.943 -37.851 -34.345 1.00 58.55 170 ASN C N 1
ATOM 5081 C CA . ASN C 1 175 ? 26.692 -37.591 -35.751 1.00 59.58 170 ASN C CA 1
ATOM 5082 C C . ASN C 1 175 ? 27.999 -37.412 -36.534 1.00 58.54 170 ASN C C 1
ATOM 5083 O O . ASN C 1 175 ? 29.002 -36.947 -35.975 1.00 57.56 170 ASN C O 1
ATOM 5088 N N . PRO C 1 176 ? 28.004 -37.816 -37.819 1.00 57.05 171 PRO C N 1
ATOM 5089 C CA . PRO C 1 176 ? 29.130 -37.481 -38.688 1.00 55.76 171 PRO C CA 1
ATOM 5090 C C . PRO C 1 176 ? 29.365 -35.971 -38.825 1.00 52.71 171 PRO C C 1
ATOM 5091 O O . PRO C 1 176 ? 28.439 -35.166 -38.753 1.00 51.04 171 PRO C O 1
ATOM 5095 N N . VAL C 1 177 ? 30.633 -35.634 -38.988 1.00 48.96 172 VAL C N 1
ATOM 5096 C CA . VAL C 1 177 ? 31.111 -34.285 -39.023 1.00 46.53 172 VAL C CA 1
ATOM 5097 C C . VAL C 1 177 ? 30.946 -33.722 -40.432 1.00 47.93 172 VAL C C 1
ATOM 5098 O O . VAL C 1 177 ? 31.112 -34.440 -41.427 1.00 47.71 172 VAL C O 1
ATOM 5102 N N . GLU C 1 178 ? 30.586 -32.441 -40.504 1.00 47.20 173 GLU C N 1
ATOM 5103 C CA . GLU C 1 178 ? 30.495 -31.717 -41.759 1.00 46.78 173 GLU C CA 1
ATOM 5104 C C . GLU C 1 178 ? 31.509 -30.572 -41.801 1.00 45.08 173 GLU C C 1
ATOM 5105 O O . GLU C 1 178 ? 31.180 -29.436 -41.447 1.00 45.01 173 GLU C O 1
ATOM 5111 N N . PRO C 1 179 ? 32.740 -30.860 -42.256 1.00 42.12 174 PRO C N 1
ATOM 5112 C CA . PRO C 1 179 ? 33.776 -29.850 -42.365 1.00 40.43 174 PRO C CA 1
ATOM 5113 C C . PRO C 1 179 ? 33.482 -28.898 -43.509 1.00 39.31 174 PRO C C 1
ATOM 5114 O O . PRO C 1 179 ? 32.672 -29.218 -44.372 1.00 41.43 174 PRO C O 1
ATOM 5118 N N . ASP C 1 180 ? 34.137 -27.744 -43.515 1.00 36.76 175 ASP C N 1
ATOM 5119 C CA . ASP C 1 180 ? 34.082 -26.846 -44.653 1.00 36.51 175 ASP C CA 1
ATOM 5120 C C . ASP C 1 180 ? 35.374 -27.003 -45.440 1.00 38.51 175 ASP C C 1
ATOM 5121 O O . ASP C 1 180 ? 36.468 -26.840 -44.893 1.00 37.05 175 ASP C O 1
ATOM 5126 N N . LEU C 1 181 ? 35.267 -27.338 -46.725 1.00 40.36 176 LEU C N 1
ATOM 5127 C CA . LEU C 1 181 ? 36.465 -27.356 -47.546 1.00 41.70 176 LEU C CA 1
ATOM 5128 C C . LEU C 1 181 ? 36.601 -26.137 -48.441 1.00 43.06 176 LEU C C 1
ATOM 5129 O O . LEU C 1 181 ? 35.630 -25.667 -49.033 1.00 43.40 176 LEU C O 1
ATOM 5134 N N . GLY C 1 182 ? 37.820 -25.617 -48.509 1.00 43.47 177 GLY C N 1
ATOM 5135 C CA . GLY C 1 182 ? 38.081 -24.416 -49.280 1.00 43.87 177 GLY C CA 1
ATOM 5136 C C . GLY C 1 182 ? 39.409 -24.495 -49.985 1.00 44.33 177 GLY C C 1
ATOM 5137 O O . GLY C 1 182 ? 40.292 -25.260 -49.582 1.00 44.34 177 GLY C O 1
ATOM 5138 N N . VAL C 1 183 ? 39.532 -23.733 -51.069 1.00 43.17 178 VAL C N 1
ATOM 5139 C CA . VAL C 1 183 ? 40.796 -23.577 -51.774 1.00 43.62 178 VAL C CA 1
ATOM 5140 C C . VAL C 1 183 ? 41.060 -22.079 -51.897 1.00 43.49 178 VAL C C 1
ATOM 5141 O O . VAL C 1 183 ? 40.139 -21.331 -52.158 1.00 44.15 178 VAL C O 1
ATOM 5145 N N . HIS C 1 184 ? 42.294 -21.630 -51.686 1.00 45.12 179 HIS C N 1
ATOM 5146 C CA . HIS C 1 184 ? 42.607 -20.207 -51.862 1.00 46.10 179 HIS C CA 1
ATOM 5147 C C . HIS C 1 184 ? 44.000 -19.975 -52.458 1.00 47.13 179 HIS C C 1
ATOM 5148 O O . HIS C 1 184 ? 44.939 -20.738 -52.202 1.00 48.75 179 HIS C O 1
ATOM 5155 N N . LEU C 1 185 ? 44.113 -18.923 -53.265 1.00 48.24 180 LEU C N 1
ATOM 5156 C CA . LEU C 1 185 ? 45.354 -18.582 -53.964 1.00 50.00 180 LEU C CA 1
ATOM 5157 C C . LEU C 1 185 ? 46.285 -17.749 -53.096 1.00 50.92 180 LEU C C 1
ATOM 5158 O O . LEU C 1 185 ? 45.865 -16.770 -52.481 1.00 50.25 180 LEU C O 1
ATOM 5163 N N . LEU C 1 186 ? 47.555 -18.128 -53.060 1.00 52.29 181 LEU C N 1
ATOM 5164 C CA . LEU C 1 186 ? 48.548 -17.324 -52.381 1.00 54.15 181 LEU C CA 1
ATOM 5165 C C . LEU C 1 186 ? 49.269 -16.402 -53.381 1.00 56.35 181 LEU C C 1
ATOM 5166 O O . LEU C 1 186 ? 49.631 -16.830 -54.477 1.00 55.12 181 LEU C O 1
ATOM 5171 N N . GLU C 1 187 ? 49.434 -15.131 -53.016 1.00 57.69 182 GLU C N 1
ATOM 5172 C CA . GLU C 1 187 ? 50.268 -14.206 -53.783 1.00 59.80 182 GLU C CA 1
ATOM 5173 C C . GLU C 1 187 ? 51.533 -13.967 -52.965 1.00 60.28 182 GLU C C 1
ATOM 5174 O O . GLU C 1 187 ? 51.549 -14.269 -51.785 1.00 60.15 182 GLU C O 1
ATOM 5180 N N . GLU C 1 188 ? 52.595 -13.455 -53.582 1.00 62.31 183 GLU C N 1
ATOM 5181 C CA . GLU C 1 188 ? 53.833 -13.136 -52.850 1.00 63.02 183 GLU C CA 1
ATOM 5182 C C . GLU C 1 188 ? 53.614 -12.032 -51.821 1.00 60.23 183 GLU C C 1
ATOM 5183 O O . GLU C 1 188 ? 52.922 -11.055 -52.083 1.00 58.87 183 GLU C O 1
ATOM 5189 N N . GLY C 1 189 ? 54.186 -12.211 -50.637 1.00 59.20 184 GLY C N 1
ATOM 5190 C CA . GLY C 1 189 ? 54.011 -11.245 -49.559 1.00 56.34 184 GLY C CA 1
ATOM 5191 C C . GLY C 1 189 ? 52.812 -11.557 -48.682 1.00 54.52 184 GLY C C 1
ATOM 5192 O O . GLY C 1 189 ? 52.491 -10.789 -47.765 1.00 53.70 184 GLY C O 1
ATOM 5193 N N . ASP C 1 190 ? 52.141 -12.677 -48.958 1.00 51.82 185 ASP C N 1
ATOM 5194 C CA . ASP C 1 190 ? 50.996 -13.076 -48.142 1.00 51.12 185 ASP C CA 1
ATOM 5195 C C . ASP C 1 190 ? 51.438 -13.695 -46.828 1.00 50.05 185 ASP C C 1
ATOM 5196 O O . ASP C 1 190 ? 52.472 -14.354 -46.750 1.00 49.96 185 ASP C O 1
ATOM 5201 N N . TYR C 1 191 ? 50.643 -13.476 -45.794 1.00 49.11 186 TYR C N 1
ATOM 5202 C CA . TYR C 1 191 ? 50.785 -14.238 -44.583 1.00 47.49 186 TYR C CA 1
ATOM 5203 C C . TYR C 1 191 ? 49.533 -15.048 -44.429 1.00 44.30 186 TYR C C 1
ATOM 5204 O O . TYR C 1 191 ? 48.457 -14.488 -44.301 1.00 45.39 186 TYR C O 1
ATOM 5213 N N . LEU C 1 192 ? 49.660 -16.365 -44.456 1.00 41.02 187 LEU C N 1
ATOM 5214 C CA . LEU C 1 192 ? 48.549 -17.194 -44.042 1.00 39.57 187 LEU C CA 1
ATOM 5215 C C . LEU C 1 192 ? 48.573 -17.254 -42.523 1.00 39.55 187 LEU C C 1
ATOM 5216 O O . LEU C 1 192 ? 49.617 -17.491 -41.927 1.00 40.89 187 LEU C O 1
ATOM 5221 N N . VAL C 1 193 ? 47.434 -16.988 -41.897 1.00 38.60 188 VAL C N 1
ATOM 5222 C CA . VAL C 1 193 ? 47.319 -17.076 -40.449 1.00 38.49 188 VAL C CA 1
ATOM 5223 C C . VAL C 1 193 ? 46.320 -18.173 -40.073 1.00 39.53 188 VAL C C 1
ATOM 5224 O O . VAL C 1 193 ? 45.128 -18.012 -40.267 1.00 39.78 188 VAL C O 1
ATOM 5228 N N . VAL C 1 194 ? 46.805 -19.294 -39.554 1.00 38.74 189 VAL C N 1
ATOM 5229 C CA . VAL C 1 194 ? 45.922 -20.330 -39.036 1.00 37.35 189 VAL C CA 1
ATOM 5230 C C . VAL C 1 194 ? 46.029 -20.298 -37.514 1.00 37.89 189 VAL C C 1
ATOM 5231 O O . VAL C 1 194 ? 47.135 -20.354 -36.986 1.00 38.39 189 VAL C O 1
ATOM 5235 N N . ASN C 1 195 ? 44.900 -20.195 -36.808 1.00 36.61 190 ASN C N 1
ATOM 5236 C CA . ASN C 1 195 ? 44.921 -20.045 -35.343 1.00 34.36 190 ASN C CA 1
ATOM 5237 C C . ASN C 1 195 ? 43.747 -20.642 -34.550 1.00 34.74 190 ASN C C 1
ATOM 5238 O O . ASN C 1 195 ? 42.617 -20.674 -35.038 1.00 34.93 190 ASN C O 1
ATOM 5243 N N . SER C 1 196 ? 44.006 -21.090 -33.318 1.00 31.13 191 SER C N 1
ATOM 5244 C CA . SER C 1 196 ? 42.915 -21.482 -32.428 1.00 30.66 191 SER C CA 1
ATOM 5245 C C . SER C 1 196 ? 42.264 -20.213 -31.903 1.00 33.07 191 SER C C 1
ATOM 5246 O O . SER C 1 196 ? 42.861 -19.132 -31.966 1.00 33.44 191 SER C O 1
ATOM 5249 N N . ASP C 1 197 ? 41.064 -20.357 -31.345 1.00 32.35 192 ASP C N 1
ATOM 5250 C CA . ASP C 1 197 ? 40.207 -19.232 -30.982 1.00 30.71 192 ASP C CA 1
ATOM 5251 C C . ASP C 1 197 ? 40.776 -18.328 -29.899 1.00 33.42 192 ASP C C 1
ATOM 5252 O O . ASP C 1 197 ? 40.282 -17.219 -29.680 1.00 34.14 192 ASP C O 1
ATOM 5257 N N . GLY C 1 198 ? 41.821 -18.811 -29.235 1.00 31.99 193 GLY C N 1
ATOM 5258 C CA . GLY C 1 198 ? 42.470 -18.076 -28.173 1.00 32.20 193 GLY C CA 1
ATOM 5259 C C . GLY C 1 198 ? 43.254 -16.867 -28.622 1.00 32.17 193 GLY C C 1
ATOM 5260 O O . GLY C 1 198 ? 43.550 -16.011 -27.806 1.00 33.89 193 GLY C O 1
ATOM 5261 N N . LEU C 1 199 ? 43.595 -16.797 -29.908 1.00 34.18 194 LEU C N 1
ATOM 5262 C CA . LEU C 1 199 ? 44.304 -15.642 -30.458 1.00 35.13 194 LEU C CA 1
ATOM 5263 C C . LEU C 1 199 ? 43.316 -14.557 -30.851 1.00 36.91 194 LEU C C 1
ATOM 5264 O O . LEU C 1 199 ? 43.464 -13.385 -30.471 1.00 35.98 194 LEU C O 1
ATOM 5269 N N . THR C 1 200 ? 42.293 -14.955 -31.599 1.00 37.23 195 THR C N 1
ATOM 5270 C CA . THR C 1 200 ? 41.337 -13.992 -32.131 1.00 39.01 195 THR C CA 1
ATOM 5271 C C . THR C 1 200 ? 40.239 -13.580 -31.151 1.00 39.15 195 THR C C 1
ATOM 5272 O O . THR C 1 200 ? 39.447 -12.701 -31.452 1.00 39.51 195 THR C O 1
ATOM 5276 N N . ASN C 1 201 ? 40.187 -14.196 -29.975 1.00 41.58 196 ASN C N 1
ATOM 5277 C CA . ASN C 1 201 ? 39.285 -13.698 -28.943 1.00 39.05 196 ASN C CA 1
ATOM 5278 C C . ASN C 1 201 ? 39.971 -12.556 -28.217 1.00 40.08 196 ASN C C 1
ATOM 5279 O O . ASN C 1 201 ? 39.315 -11.684 -27.658 1.00 40.69 196 ASN C O 1
ATOM 5284 N N . MET C 1 202 ? 41.299 -12.550 -28.252 1.00 40.32 197 MET C N 1
ATOM 5285 C CA . MET C 1 202 ? 42.073 -11.477 -27.638 1.00 41.65 197 MET C CA 1
ATOM 5286 C C . MET C 1 202 ? 42.461 -10.365 -28.617 1.00 43.26 197 MET C C 1
ATOM 5287 O O . MET C 1 202 ? 42.462 -9.191 -28.249 1.00 44.62 197 MET C O 1
ATOM 5292 N N . LEU C 1 203 ? 42.800 -10.751 -29.849 1.00 43.72 198 LEU C N 1
ATOM 5293 C CA . LEU C 1 203 ? 43.272 -9.826 -30.878 1.00 42.47 198 LEU C CA 1
ATOM 5294 C C . LEU C 1 203 ? 42.220 -9.541 -31.941 1.00 44.29 198 LEU C C 1
ATOM 5295 O O . LEU C 1 203 ? 41.493 -10.445 -32.388 1.00 42.91 198 LEU C O 1
ATOM 5300 N N . SER C 1 204 ? 42.153 -8.276 -32.357 1.00 45.10 199 SER C N 1
ATOM 5301 C CA . SER C 1 204 ? 41.315 -7.900 -33.492 1.00 46.21 199 SER C CA 1
ATOM 5302 C C . SER C 1 204 ? 41.995 -8.318 -34.806 1.00 45.30 199 SER C C 1
ATOM 5303 O O . SER C 1 204 ? 43.193 -8.642 -34.825 1.00 43.09 199 SER C O 1
ATOM 5306 N N . ASN C 1 205 ? 41.234 -8.319 -35.897 1.00 45.26 200 ASN C N 1
ATOM 5307 C CA . ASN C 1 205 ? 41.794 -8.675 -37.199 1.00 45.20 200 ASN C CA 1
ATOM 5308 C C . ASN C 1 205 ? 42.872 -7.662 -37.605 1.00 46.42 200 ASN C C 1
ATOM 5309 O O . ASN C 1 205 ? 43.979 -8.056 -37.988 1.00 44.41 200 ASN C O 1
ATOM 5314 N N . ALA C 1 206 ? 42.560 -6.371 -37.435 1.00 47.15 201 ALA C N 1
ATOM 5315 C CA . ALA C 1 206 ? 43.521 -5.265 -37.594 1.00 47.27 201 ALA C CA 1
ATOM 5316 C C . ALA C 1 206 ? 44.773 -5.365 -36.721 1.00 48.53 201 ALA C C 1
ATOM 5317 O O . ALA C 1 206 ? 45.856 -4.950 -37.152 1.00 50.07 201 ALA C O 1
ATOM 5319 N N . ASP C 1 207 ? 44.623 -5.897 -35.504 1.00 48.71 202 ASP C N 1
ATOM 5320 C CA . ASP C 1 207 ? 45.762 -6.143 -34.610 1.00 47.70 202 ASP C CA 1
ATOM 5321 C C . ASP C 1 207 ? 46.762 -7.131 -35.208 1.00 46.62 202 ASP C C 1
ATOM 5322 O O . ASP C 1 207 ? 47.932 -6.803 -35.348 1.00 48.08 202 ASP C O 1
ATOM 5327 N N . ILE C 1 208 ? 46.290 -8.327 -35.566 1.00 43.82 203 ILE C N 1
ATOM 5328 C CA . ILE C 1 208 ? 47.103 -9.350 -36.243 1.00 41.35 203 ILE C CA 1
ATOM 5329 C C . ILE C 1 208 ? 47.854 -8.795 -37.463 1.00 43.72 203 ILE C C 1
ATOM 5330 O O . ILE C 1 208 ? 49.040 -9.070 -37.655 1.00 45.56 203 ILE C O 1
ATOM 5335 N N . ALA C 1 209 ? 47.147 -8.003 -38.270 1.00 45.35 204 ALA C N 1
ATOM 5336 C CA . ALA C 1 209 ? 47.701 -7.352 -39.456 1.00 43.85 204 ALA C CA 1
ATOM 5337 C C . ALA C 1 209 ? 48.885 -6.459 -39.119 1.00 44.53 204 ALA C C 1
ATOM 5338 O O . ALA C 1 209 ? 49.947 -6.606 -39.718 1.00 44.82 204 ALA C O 1
ATOM 5340 N N . THR C 1 210 ? 48.699 -5.558 -38.153 1.00 44.10 205 THR C N 1
ATOM 5341 C CA . THR C 1 210 ? 49.771 -4.673 -37.691 1.00 44.68 205 THR C CA 1
ATOM 5342 C C . THR C 1 210 ? 51.047 -5.441 -37.336 1.00 46.66 205 THR C C 1
ATOM 5343 O O . THR C 1 210 ? 52.128 -5.135 -37.839 1.00 49.93 205 THR C O 1
ATOM 5347 N N . VAL C 1 211 ? 50.897 -6.465 -36.503 1.00 47.78 206 VAL C N 1
ATOM 5348 C CA . VAL C 1 211 ? 51.996 -7.341 -36.083 1.00 47.19 206 VAL C CA 1
ATOM 5349 C C . VAL C 1 211 ? 52.768 -7.959 -37.266 1.00 47.94 206 VAL C C 1
ATOM 5350 O O . VAL C 1 211 ? 54.004 -8.034 -37.243 1.00 48.21 206 VAL C O 1
ATOM 5354 N N . LEU C 1 212 ? 52.044 -8.359 -38.312 1.00 48.20 207 LEU C N 1
ATOM 5355 C CA . LEU C 1 212 ? 52.666 -9.022 -39.461 1.00 49.10 207 LEU C CA 1
ATOM 5356 C C . LEU C 1 212 ? 53.401 -8.080 -40.429 1.00 52.51 207 LEU C C 1
ATOM 5357 O O . LEU C 1 212 ? 54.326 -8.514 -41.137 1.00 51.66 207 LEU C O 1
ATOM 5362 N N . THR C 1 213 ? 53.023 -6.797 -40.441 1.00 53.74 208 THR C N 1
ATOM 5363 C CA . THR C 1 213 ? 53.681 -5.834 -41.321 1.00 57.19 208 THR C CA 1
ATOM 5364 C C . THR C 1 213 ? 54.964 -5.234 -40.738 1.00 58.57 208 THR C C 1
ATOM 5365 O O . THR C 1 213 ? 55.564 -4.343 -41.350 1.00 61.23 208 THR C O 1
ATOM 5369 N N . GLN C 1 214 ? 55.391 -5.719 -39.577 1.00 57.71 209 GLN C N 1
ATOM 5370 C CA . GLN C 1 214 ? 56.612 -5.231 -38.941 1.00 59.18 209 GLN C CA 1
ATOM 5371 C C . GLN C 1 214 ? 57.869 -5.674 -39.686 1.00 59.90 209 GLN C C 1
ATOM 5372 O O . GLN C 1 214 ? 57.813 -6.582 -40.520 1.00 59.38 209 GLN C O 1
ATOM 5378 N N . GLU C 1 215 ? 59.001 -5.042 -39.371 1.00 60.72 210 GLU C N 1
ATOM 5379 C CA . GLU C 1 215 ? 60.295 -5.460 -39.939 1.00 60.91 210 GLU C CA 1
ATOM 5380 C C . GLU C 1 215 ? 61.115 -6.345 -38.977 1.00 59.21 210 GLU C C 1
ATOM 5381 O O . GLU C 1 215 ? 61.976 -5.836 -38.244 1.00 56.48 210 GLU C O 1
ATOM 5383 N N . LYS C 1 216 ? 60.806 -7.654 -38.991 1.00 57.55 211 LYS C N 1
ATOM 5384 C CA . LYS C 1 216 ? 61.531 -8.723 -38.261 1.00 55.38 211 LYS C CA 1
ATOM 5385 C C . LYS C 1 216 ? 61.143 -10.120 -38.780 1.00 54.94 211 LYS C C 1
ATOM 5386 O O . LYS C 1 216 ? 60.297 -10.235 -39.665 1.00 54.76 211 LYS C O 1
ATOM 5392 N N . THR C 1 217 ? 61.754 -11.173 -38.227 1.00 54.96 212 THR C N 1
ATOM 5393 C CA . THR C 1 217 ? 61.558 -12.552 -38.732 1.00 54.94 212 THR C CA 1
ATOM 5394 C C . THR C 1 217 ? 60.166 -13.092 -38.452 1.00 54.10 212 THR C C 1
ATOM 5395 O O . THR C 1 217 ? 59.449 -12.575 -37.588 1.00 54.20 212 THR C O 1
ATOM 5399 N N . LEU C 1 218 ? 59.793 -14.136 -39.186 1.00 54.38 213 LEU C N 1
ATOM 5400 C CA . LEU C 1 218 ? 58.459 -14.718 -39.062 1.00 52.13 213 LEU C CA 1
ATOM 5401 C C . LEU C 1 218 ? 58.246 -15.312 -37.663 1.00 53.45 213 LEU C C 1
ATOM 5402 O O . LEU C 1 218 ? 57.212 -15.054 -37.053 1.00 55.78 213 LEU C O 1
ATOM 5407 N N . ASP C 1 219 ? 59.235 -16.057 -37.151 1.00 51.93 214 ASP C N 1
ATOM 5408 C CA . ASP C 1 219 ? 59.159 -16.673 -35.818 1.00 49.46 214 ASP C CA 1
ATOM 5409 C C . ASP C 1 219 ? 58.936 -15.641 -34.695 1.00 50.76 214 ASP C C 1
ATOM 5410 O O . ASP C 1 219 ? 58.148 -15.881 -33.782 1.00 54.09 214 ASP C O 1
ATOM 5415 N N . ASP C 1 220 ? 59.595 -14.486 -34.785 1.00 50.54 215 ASP C N 1
ATOM 5416 C CA . ASP C 1 220 ? 59.432 -13.398 -33.805 1.00 50.23 215 ASP C CA 1
ATOM 5417 C C . ASP C 1 220 ? 58.085 -12.664 -33.936 1.00 50.39 215 ASP C C 1
ATOM 5418 O O . ASP C 1 220 ? 57.631 -11.996 -33.001 1.00 50.62 215 ASP C O 1
ATOM 5423 N N . LYS C 1 221 ? 57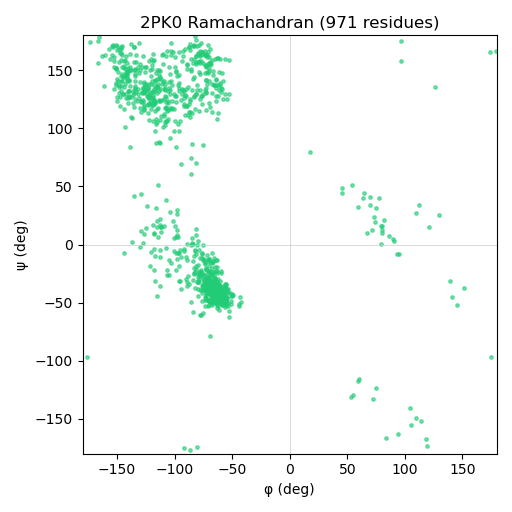.452 -12.777 -35.100 1.00 49.38 216 LYS C N 1
ATOM 5424 C CA . LYS C 1 221 ? 56.139 -12.195 -35.286 1.00 47.17 216 LYS C CA 1
ATOM 5425 C C . LYS C 1 221 ? 55.146 -13.107 -34.633 1.00 46.05 216 LYS C C 1
ATOM 5426 O O . LYS C 1 221 ? 54.210 -12.654 -33.988 1.00 47.31 216 LYS C O 1
ATOM 5432 N N . ASN C 1 222 ? 55.368 -14.405 -34.772 1.00 45.93 217 ASN C N 1
ATOM 5433 C CA . ASN C 1 222 ? 54.510 -15.369 -34.115 1.00 46.78 217 ASN C CA 1
ATOM 5434 C C . ASN C 1 222 ? 54.553 -15.166 -32.601 1.00 47.41 217 ASN C C 1
ATOM 5435 O O . ASN C 1 222 ? 53.504 -15.129 -31.954 1.00 47.99 217 ASN C O 1
ATOM 5440 N N . GLN C 1 223 ? 55.759 -14.955 -32.067 1.00 47.49 218 GLN C N 1
ATOM 5441 C CA . GLN C 1 223 ? 55.964 -14.650 -30.643 1.00 48.19 218 GLN C CA 1
ATOM 5442 C C . GLN C 1 223 ? 55.309 -13.337 -30.225 1.00 47.88 218 GLN C C 1
ATOM 5443 O O . GLN C 1 223 ? 54.770 -13.236 -29.124 1.00 49.87 218 GLN C O 1
ATOM 5449 N N . ASP C 1 224 ? 55.294 -12.359 -31.125 1.00 46.80 219 ASP C N 1
ATOM 5450 C CA . ASP C 1 224 ? 54.624 -11.088 -30.855 1.00 47.14 219 ASP C CA 1
ATOM 5451 C C . ASP C 1 224 ? 53.107 -11.205 -30.885 1.00 44.70 219 ASP C C 1
ATOM 5452 O O . ASP C 1 224 ? 52.405 -10.369 -30.309 1.00 44.54 219 ASP C O 1
ATOM 5457 N N . LEU C 1 225 ? 52.596 -12.227 -31.565 1.00 42.74 220 LEU C N 1
ATOM 5458 C CA . LEU C 1 225 ? 51.152 -12.408 -31.638 1.00 41.82 220 LEU C CA 1
ATOM 5459 C C . LEU C 1 225 ? 50.652 -12.972 -30.332 1.00 40.74 220 LEU C C 1
ATOM 5460 O O . LEU C 1 225 ? 49.625 -12.539 -29.817 1.00 41.56 220 LEU C O 1
ATOM 5465 N N . ILE C 1 226 ? 51.393 -13.927 -29.785 1.00 40.89 221 ILE C N 1
ATOM 5466 C CA . ILE C 1 226 ? 50.983 -14.539 -28.524 1.00 41.72 221 ILE C CA 1
ATOM 5467 C C . ILE C 1 226 ? 51.322 -13.691 -27.278 1.00 43.32 221 ILE C C 1
ATOM 5468 O O . ILE C 1 226 ? 50.644 -13.802 -26.262 1.00 44.69 221 ILE C O 1
ATOM 5473 N N . THR C 1 227 ? 52.342 -12.832 -27.365 1.00 42.28 222 THR C N 1
ATOM 5474 C CA . THR C 1 227 ? 52.653 -11.892 -26.283 1.00 39.85 222 THR C CA 1
ATOM 5475 C C . THR C 1 227 ? 51.544 -10.838 -26.113 1.00 38.95 222 THR C C 1
ATOM 5476 O O . THR C 1 227 ? 51.138 -10.530 -24.988 1.00 39.04 222 THR C O 1
ATOM 5480 N N . LEU C 1 228 ? 51.036 -10.311 -27.226 1.00 38.44 223 LEU C N 1
ATOM 5481 C CA . LEU C 1 228 ? 49.936 -9.339 -27.173 1.00 37.79 223 LEU C CA 1
ATOM 5482 C C . LEU C 1 228 ? 48.658 -10.022 -26.701 1.00 37.30 223 LEU C C 1
ATOM 5483 O O . LEU C 1 228 ? 47.922 -9.457 -25.904 1.00 35.61 223 LEU C O 1
ATOM 5488 N N . ALA C 1 229 ? 48.419 -11.238 -27.194 1.00 37.89 224 ALA C N 1
ATOM 5489 C CA . ALA C 1 229 ? 47.294 -12.066 -26.760 1.00 38.92 224 ALA C CA 1
ATOM 5490 C C . ALA C 1 229 ? 47.287 -12.259 -25.249 1.00 39.59 224 ALA C C 1
ATOM 5491 O O . ALA C 1 229 ? 46.237 -12.173 -24.606 1.00 40.32 224 ALA C O 1
ATOM 5493 N N . ASN C 1 230 ? 48.472 -12.490 -24.696 1.00 39.31 225 ASN C N 1
ATOM 5494 C CA . ASN C 1 230 ? 48.649 -12.620 -23.265 1.00 41.50 225 ASN C CA 1
ATOM 5495 C C . ASN C 1 230 ? 48.490 -11.311 -22.511 1.00 45.01 225 ASN C C 1
ATOM 5496 O O . ASN C 1 230 ? 47.866 -11.278 -21.443 1.00 48.39 225 ASN C O 1
ATOM 5501 N N . HIS C 1 231 ? 49.019 -10.229 -23.083 1.00 46.29 226 HIS C N 1
ATOM 5502 C CA . HIS C 1 231 ? 48.871 -8.896 -22.508 1.00 46.30 226 HIS C CA 1
ATOM 5503 C C . HIS C 1 231 ? 47.412 -8.481 -22.507 1.00 45.51 226 HIS C C 1
ATOM 5504 O O . HIS C 1 231 ? 46.978 -7.756 -21.627 1.00 46.09 226 HIS C O 1
ATOM 5511 N N . ARG C 1 232 ? 46.649 -8.968 -23.483 1.00 47.21 227 ARG C N 1
ATOM 5512 C CA . ARG C 1 232 ? 45.219 -8.664 -23.589 1.00 46.55 227 ARG C CA 1
ATOM 5513 C C . ARG C 1 232 ? 44.416 -9.392 -22.551 1.00 46.53 227 ARG C C 1
ATOM 5514 O O . ARG C 1 232 ? 43.249 -9.056 -22.327 1.00 46.78 227 ARG C O 1
ATOM 5522 N N . GLY C 1 233 ? 45.026 -10.408 -21.940 1.00 44.38 228 GLY C N 1
ATOM 5523 C CA . GLY C 1 233 ? 44.353 -11.161 -20.898 1.00 44.06 228 GLY C CA 1
ATOM 5524 C C . GLY C 1 233 ? 44.586 -12.656 -20.955 1.00 43.87 228 GLY C C 1
ATOM 5525 O O . GLY C 1 233 ? 44.567 -13.311 -19.914 1.00 45.72 228 GLY C O 1
ATOM 5526 N N . GLY C 1 234 ? 44.779 -13.182 -22.168 1.00 42.00 229 GLY C N 1
ATOM 5527 C CA . GLY C 1 234 ? 45.130 -14.583 -22.410 1.00 37.17 229 GLY C CA 1
ATOM 5528 C C . GLY C 1 234 ? 44.189 -15.574 -21.769 1.00 36.43 229 GLY C C 1
ATOM 5529 O O . GLY C 1 234 ? 44.624 -16.472 -21.042 1.00 37.25 229 GLY C O 1
ATOM 5530 N N . LEU C 1 235 ? 42.899 -15.391 -22.019 1.00 34.68 230 LEU C N 1
ATOM 5531 C CA . LEU C 1 235 ? 41.840 -16.142 -21.343 1.00 34.72 230 LEU C CA 1
ATOM 5532 C C . LEU C 1 235 ? 41.843 -17.639 -21.687 1.00 36.48 230 LEU C C 1
ATOM 5533 O O . LEU C 1 235 ? 41.214 -18.445 -20.997 1.00 36.28 230 LEU C O 1
ATOM 5538 N N . ASP C 1 236 ? 42.579 -17.998 -22.738 1.00 37.84 231 ASP C N 1
ATOM 5539 C CA . ASP C 1 236 ? 42.521 -19.338 -23.315 1.00 38.15 231 ASP C CA 1
ATOM 5540 C C . ASP C 1 236 ? 43.898 -19.696 -23.896 1.00 36.75 231 ASP C C 1
ATOM 5541 O O . ASP C 1 236 ? 44.778 -18.832 -23.968 1.00 37.07 231 ASP C O 1
ATOM 5546 N N . ASN C 1 237 ? 44.080 -20.974 -24.249 1.00 34.68 232 ASN C N 1
ATOM 5547 C CA . ASN C 1 237 ? 45.258 -21.462 -24.959 1.00 33.85 232 ASN C CA 1
ATOM 5548 C C . ASN C 1 237 ? 45.354 -20.752 -26.302 1.00 34.10 232 ASN C C 1
ATOM 5549 O O . ASN C 1 237 ? 44.344 -20.568 -26.966 1.00 32.98 232 ASN C O 1
ATOM 5554 N N . ILE C 1 238 ? 46.572 -20.378 -26.696 1.00 34.93 233 ILE C N 1
ATOM 5555 C CA . ILE C 1 238 ? 46.831 -19.607 -27.917 1.00 35.71 233 ILE C CA 1
ATOM 5556 C C . ILE C 1 238 ? 47.720 -20.394 -28.859 1.00 35.41 233 ILE C C 1
ATOM 5557 O O . ILE C 1 238 ? 48.845 -20.736 -28.499 1.00 34.76 233 ILE C O 1
ATOM 5562 N N . THR C 1 239 ? 47.241 -20.679 -30.066 1.00 34.18 234 THR C N 1
ATOM 5563 C CA . THR C 1 239 ? 48.035 -21.494 -30.977 1.00 35.46 234 THR C CA 1
ATOM 5564 C C . THR C 1 239 ? 47.920 -21.026 -32.411 1.00 37.92 234 THR C C 1
ATOM 5565 O O . THR C 1 239 ? 46.821 -20.881 -32.923 1.00 38.78 234 THR C O 1
ATOM 5569 N N . VAL C 1 240 ? 49.066 -20.766 -33.043 1.00 38.99 235 VAL C N 1
ATOM 5570 C CA . VAL C 1 240 ? 49.124 -20.106 -34.337 1.00 36.71 235 VAL C CA 1
ATOM 5571 C C . VAL C 1 240 ? 50.176 -20.717 -35.267 1.00 37.46 235 VAL C C 1
ATOM 5572 O O . VAL C 1 240 ? 51.347 -20.863 -34.889 1.00 37.04 235 VAL C O 1
ATOM 5576 N N . ALA C 1 241 ? 49.745 -21.071 -36.480 1.00 37.71 236 ALA C N 1
ATOM 5577 C CA . ALA C 1 241 ? 50.642 -21.340 -37.598 1.00 36.45 236 ALA C CA 1
ATOM 5578 C C . ALA C 1 241 ? 50.674 -20.112 -38.489 1.00 38.81 236 ALA C C 1
ATOM 5579 O O . ALA C 1 241 ? 49.614 -19.588 -38.871 1.00 40.81 236 ALA C O 1
ATOM 5581 N N . LEU C 1 242 ? 51.876 -19.647 -38.817 1.00 37.76 237 LEU C N 1
ATOM 5582 C CA . LEU C 1 242 ? 52.030 -18.608 -39.817 1.00 37.45 237 LEU C CA 1
ATOM 5583 C C . LEU C 1 242 ? 52.672 -19.193 -41.074 1.00 39.73 237 LEU C C 1
ATOM 5584 O O . LEU C 1 242 ? 53.554 -20.043 -40.983 1.00 40.59 237 LEU C O 1
ATOM 5589 N N . VAL C 1 243 ? 52.204 -18.768 -42.248 1.00 40.63 238 VAL C N 1
ATOM 5590 C CA . VAL C 1 243 ? 52.864 -19.126 -43.510 1.00 41.96 238 VAL C CA 1
ATOM 5591 C C . VAL C 1 243 ? 53.121 -17.874 -44.357 1.00 43.64 238 VAL C C 1
ATOM 5592 O O . VAL C 1 243 ? 52.189 -17.206 -44.801 1.00 43.25 238 VAL C O 1
ATOM 5596 N N . TYR C 1 244 ? 54.394 -17.544 -44.547 1.00 44.74 239 TYR C N 1
ATOM 5597 C CA . TYR C 1 244 ? 54.757 -16.392 -45.353 1.00 46.67 239 TYR C CA 1
ATOM 5598 C C . TYR C 1 244 ? 55.237 -16.854 -46.721 1.00 49.14 239 TYR C C 1
ATOM 5599 O O . TYR C 1 244 ? 55.928 -17.867 -46.832 1.00 48.07 239 TYR C O 1
ATOM 5608 N N . VAL C 1 245 ? 54.860 -16.108 -47.758 1.00 52.94 240 VAL C N 1
ATOM 5609 C CA . VAL C 1 245 ? 55.135 -16.491 -49.150 1.00 56.58 240 VAL C CA 1
ATOM 5610 C C . VAL C 1 245 ? 56.224 -15.642 -49.839 1.00 58.21 240 VAL C C 1
ATOM 5611 O O . VAL C 1 245 ? 56.066 -14.429 -50.013 1.00 56.81 240 VAL C O 1
ATOM 5615 N N . GLU C 1 246 ? 57.319 -16.291 -50.228 1.00 61.94 241 GLU C N 1
ATOM 5616 C CA . GLU C 1 246 ? 58.285 -15.675 -51.137 1.00 66.63 241 GLU C CA 1
ATOM 5617 C C . GLU C 1 246 ? 58.937 -16.731 -52.025 1.00 66.97 241 GLU C C 1
ATOM 5618 O O . GLU C 1 246 ? 58.843 -16.668 -53.251 1.00 66.33 241 GLU C O 1
ATOM 5624 N N . TYR D 1 5 ? 1.161 -13.868 -40.784 1.00 59.95 0 TYR D N 1
ATOM 5625 C CA . TYR D 1 5 ? 0.703 -14.700 -41.942 1.00 62.04 0 TYR D CA 1
ATOM 5626 C C . TYR D 1 5 ? 1.583 -14.497 -43.163 1.00 62.13 0 TYR D C 1
ATOM 5627 O O . TYR D 1 5 ? 2.080 -13.393 -43.406 1.00 61.46 0 TYR D O 1
ATOM 5629 N N . MET D 1 6 ? 1.747 -15.568 -43.938 1.00 63.78 1 MET D N 1
ATOM 5630 C CA . MET D 1 6 ? 2.624 -15.574 -45.116 1.00 62.21 1 MET D CA 1
ATOM 5631 C C . MET D 1 6 ? 1.845 -15.550 -46.436 1.00 58.83 1 MET D C 1
ATOM 5632 O O . MET D 1 6 ? 1.223 -16.549 -46.816 1.00 55.63 1 MET D O 1
ATOM 5637 N N . GLU D 1 7 ? 1.888 -14.410 -47.132 1.00 56.87 2 GLU D N 1
ATOM 5638 C CA . GLU D 1 7 ? 1.370 -14.309 -48.507 1.00 54.18 2 GLU D CA 1
ATOM 5639 C C . GLU D 1 7 ? 2.387 -14.833 -49.541 1.00 51.91 2 GLU D C 1
ATOM 5640 O O . GLU D 1 7 ? 3.554 -14.421 -49.542 1.00 50.69 2 GLU D O 1
ATOM 5646 N N . ILE D 1 8 ? 1.940 -15.725 -50.426 1.00 47.86 3 ILE D N 1
ATOM 5647 C CA . ILE D 1 8 ? 2.843 -16.369 -51.387 1.00 44.66 3 ILE D CA 1
ATOM 5648 C C . ILE D 1 8 ? 2.457 -16.052 -52.831 1.00 44.44 3 ILE D C 1
ATOM 5649 O O . ILE D 1 8 ? 1.309 -16.238 -53.221 1.00 44.44 3 ILE D O 1
ATOM 5654 N N . SER D 1 9 ? 3.422 -15.590 -53.624 1.00 45.16 4 SER D N 1
ATOM 5655 C CA . SER D 1 9 ? 3.217 -15.382 -55.063 1.00 44.07 4 SER D CA 1
ATOM 5656 C C . SER D 1 9 ? 4.227 -16.161 -55.903 1.00 44.58 4 SER D C 1
ATOM 5657 O O . SER D 1 9 ? 5.440 -16.081 -55.675 1.00 45.79 4 SER D O 1
ATOM 5660 N N . LEU D 1 10 ? 3.730 -16.919 -56.873 1.00 43.90 5 LEU D N 1
ATOM 5661 C CA . LEU D 1 10 ? 4.608 -17.647 -57.801 1.00 42.80 5 LEU D CA 1
ATOM 5662 C C . LEU D 1 10 ? 4.393 -17.162 -59.236 1.00 43.78 5 LEU D C 1
ATOM 5663 O O . LEU D 1 10 ? 3.245 -16.963 -59.659 1.00 43.56 5 LEU D O 1
ATOM 5668 N N . LEU D 1 11 ? 5.489 -16.981 -59.977 1.00 42.24 6 LEU D N 1
ATOM 5669 C CA . LEU D 1 11 ? 5.426 -16.674 -61.405 1.00 40.48 6 LEU D CA 1
ATOM 5670 C C . LEU D 1 11 ? 6.536 -17.386 -62.162 1.00 42.50 6 LEU D C 1
ATOM 5671 O O . LEU D 1 11 ? 7.621 -17.612 -61.616 1.00 43.44 6 LEU D O 1
ATOM 5676 N N . THR D 1 12 ? 6.258 -17.746 -63.415 1.00 42.81 7 THR D N 1
ATOM 5677 C CA . THR D 1 12 ? 7.264 -18.282 -64.325 1.00 40.37 7 THR D CA 1
ATOM 5678 C C . THR D 1 12 ? 7.124 -17.600 -65.700 1.00 40.99 7 THR D C 1
ATOM 5679 O O . THR D 1 12 ? 6.030 -17.146 -66.072 1.00 42.16 7 THR D O 1
ATOM 5683 N N . ASP D 1 13 ? 8.232 -17.485 -66.433 1.00 39.19 8 ASP D N 1
ATOM 5684 C CA . ASP D 1 13 ? 8.215 -16.900 -67.778 1.00 38.73 8 ASP D CA 1
ATOM 5685 C C . ASP D 1 13 ? 9.296 -17.534 -68.643 1.00 38.10 8 ASP D C 1
ATOM 5686 O O . ASP D 1 13 ? 10.408 -17.781 -68.174 1.00 39.53 8 ASP D O 1
ATOM 5691 N N . ILE D 1 14 ? 8.973 -17.782 -69.911 1.00 35.43 9 ILE D N 1
ATOM 5692 C CA . ILE D 1 14 ? 9.926 -18.344 -70.860 1.00 32.82 9 ILE D CA 1
ATOM 5693 C C . ILE D 1 14 ? 11.076 -17.343 -71.167 1.00 33.62 9 ILE D C 1
ATOM 5694 O O . ILE D 1 14 ? 12.206 -17.736 -71.496 1.00 28.20 9 ILE D O 1
ATOM 5699 N N . GLY D 1 15 ? 10.795 -16.048 -71.005 1.00 32.71 10 GLY D N 1
ATOM 5700 C CA . GLY D 1 15 ? 11.770 -15.023 -71.328 1.00 32.72 10 GLY D CA 1
ATOM 5701 C C . GLY D 1 15 ? 11.720 -14.702 -72.807 1.00 34.21 10 GLY D C 1
ATOM 5702 O O . GLY D 1 15 ? 10.797 -15.102 -73.503 1.00 35.32 10 GLY D O 1
ATOM 5703 N N . GLN D 1 16 ? 12.730 -13.998 -73.294 1.00 34.91 11 GLN D N 1
ATOM 5704 C CA . GLN D 1 16 ? 12.739 -13.544 -74.670 1.00 34.15 11 GLN D CA 1
ATOM 5705 C C . GLN D 1 16 ? 13.504 -14.433 -75.667 1.00 33.37 11 GLN D C 1
ATOM 5706 O O . GLN D 1 16 ? 13.303 -14.326 -76.866 1.00 33.79 11 GLN D O 1
ATOM 5712 N N . ARG D 1 17 ? 14.389 -15.303 -75.200 1.00 32.83 12 ARG D N 1
ATOM 5713 C CA . ARG D 1 17 ? 15.301 -15.953 -76.146 1.00 32.03 12 ARG D CA 1
ATOM 5714 C C . ARG D 1 17 ? 15.117 -17.453 -76.254 1.00 31.91 12 ARG D C 1
ATOM 5715 O O . ARG D 1 17 ? 15.117 -17.992 -77.362 1.00 32.38 12 ARG D O 1
ATOM 5723 N N . ARG D 1 18 ? 14.970 -18.115 -75.107 1.00 30.98 13 ARG D N 1
ATOM 5724 C CA . ARG D 1 18 ? 14.946 -19.580 -75.018 1.00 30.81 13 ARG D CA 1
ATOM 5725 C C . ARG D 1 18 ? 13.817 -20.221 -75.814 1.00 31.39 13 ARG D C 1
ATOM 5726 O O . ARG D 1 18 ? 12.829 -19.559 -76.140 1.00 31.12 13 ARG D O 1
ATOM 5734 N N . SER D 1 19 ? 13.963 -21.505 -76.131 1.00 31.81 14 SER D N 1
ATOM 5735 C CA . SER D 1 19 ? 13.007 -22.158 -77.020 1.00 32.65 14 SER D CA 1
ATOM 5736 C C . SER D 1 19 ? 11.823 -22.745 -76.289 1.00 33.29 14 SER D C 1
ATOM 5737 O O . SER D 1 19 ? 10.751 -22.897 -76.864 1.00 34.62 14 SER D O 1
ATOM 5740 N N . ASN D 1 20 ? 12.032 -23.101 -75.028 1.00 35.16 15 ASN D N 1
ATOM 5741 C CA . ASN D 1 20 ? 10.942 -23.496 -74.137 1.00 35.51 15 ASN D CA 1
ATOM 5742 C C . ASN D 1 20 ? 11.270 -23.146 -72.688 1.00 35.35 15 ASN D C 1
ATOM 5743 O O . ASN D 1 20 ? 12.383 -22.746 -72.376 1.00 33.38 15 ASN D O 1
ATOM 5748 N N . ASN D 1 21 ? 10.289 -23.282 -71.808 1.00 38.24 16 ASN D N 1
ATOM 5749 C CA . ASN D 1 21 ? 10.524 -23.059 -70.398 1.00 37.68 16 ASN D CA 1
ATOM 5750 C C . ASN D 1 21 ? 10.994 -24.364 -69.748 1.00 38.84 16 ASN D C 1
ATOM 5751 O O . ASN D 1 21 ? 10.235 -25.345 -69.636 1.00 37.98 16 ASN D O 1
ATOM 5756 N N . GLN D 1 22 ? 12.256 -24.382 -69.333 1.00 36.18 17 GLN D N 1
ATOM 5757 C CA . GLN D 1 22 ? 12.760 -25.539 -68.613 1.00 35.56 17 GLN D CA 1
ATOM 5758 C C . GLN D 1 22 ? 12.755 -25.29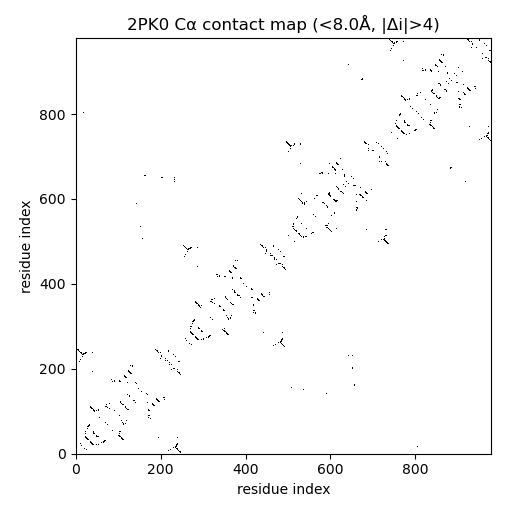5 -67.105 1.00 35.31 17 GLN D C 1
ATOM 5759 O O . GLN D 1 22 ? 13.252 -26.112 -66.347 1.00 36.04 17 GLN D O 1
ATOM 5765 N N . ASP D 1 23 ? 12.199 -24.168 -66.671 1.00 33.82 18 ASP D N 1
ATOM 5766 C CA . ASP D 1 23 ? 12.012 -23.946 -65.252 1.00 33.76 18 ASP D CA 1
ATOM 5767 C C . ASP D 1 23 ? 10.716 -24.605 -64.835 1.00 36.24 18 ASP D C 1
ATOM 5768 O O . ASP D 1 23 ? 9.825 -24.828 -65.654 1.00 38.23 18 ASP D O 1
ATOM 5773 N N . PHE D 1 24 ? 10.620 -24.922 -63.551 1.00 37.34 19 PHE D N 1
ATOM 5774 C CA . PHE D 1 24 ? 9.350 -25.280 -62.957 1.00 37.20 19 PHE D CA 1
ATOM 5775 C C . PHE D 1 24 ? 9.254 -24.701 -61.533 1.00 35.84 19 PHE D C 1
ATOM 5776 O O . PHE D 1 24 ? 10.266 -24.556 -60.848 1.00 36.54 19 PHE D O 1
ATOM 5784 N N . ILE D 1 25 ? 8.043 -24.331 -61.122 1.00 35.55 20 ILE D N 1
ATOM 5785 C CA . ILE D 1 25 ? 7.794 -23.822 -59.773 1.00 36.57 20 ILE D CA 1
ATOM 5786 C C . ILE D 1 25 ? 6.398 -24.200 -59.315 1.00 37.94 20 ILE D C 1
ATOM 5787 O O . ILE D 1 25 ? 5.449 -24.131 -60.096 1.00 39.31 20 ILE D O 1
ATOM 5792 N N . ASN D 1 26 ? 6.285 -24.629 -58.059 1.00 39.10 21 ASN D N 1
ATOM 5793 C CA . ASN D 1 26 ? 4.988 -24.876 -57.426 1.00 40.33 21 ASN D CA 1
ATOM 5794 C C . ASN D 1 26 ? 5.055 -24.657 -55.908 1.00 42.76 21 ASN D C 1
ATOM 5795 O O . ASN D 1 26 ? 6.134 -24.452 -55.354 1.00 43.78 21 ASN D O 1
ATOM 5800 N N . GLN D 1 27 ? 3.906 -24.692 -55.239 1.00 44.65 22 GLN D N 1
ATOM 5801 C CA . GLN D 1 27 ? 3.873 -24.705 -53.778 1.00 44.80 22 GLN D CA 1
ATOM 5802 C C . GLN D 1 27 ? 3.064 -25.883 -53.278 1.00 45.88 22 GLN D C 1
ATOM 5803 O O . GLN D 1 27 ? 2.186 -26.382 -53.976 1.00 46.13 22 GLN D O 1
ATOM 5809 N N . PHE D 1 28 ? 3.389 -26.358 -52.080 1.00 47.03 23 PHE D N 1
ATOM 5810 C CA . PHE D 1 28 ? 2.746 -27.539 -51.524 1.00 47.79 23 PHE D CA 1
ATOM 5811 C C . PHE D 1 28 ? 2.450 -27.299 -50.051 1.00 49.98 23 PHE D C 1
ATOM 5812 O O . PHE D 1 28 ? 2.853 -26.277 -49.515 1.00 48.87 23 PHE D O 1
ATOM 5820 N N . GLU D 1 29 ? 1.724 -28.226 -49.417 1.00 53.50 24 GLU D N 1
ATOM 5821 C CA . GLU D 1 29 ? 1.372 -28.139 -47.989 1.00 54.18 24 GLU D CA 1
ATOM 5822 C C . GLU D 1 29 ? 1.266 -29.549 -47.385 1.00 54.35 24 GLU D C 1
ATOM 5823 O O . GLU D 1 29 ? 0.627 -30.435 -47.954 1.00 55.64 24 GLU D O 1
ATOM 5829 N N . ASN D 1 30 ? 1.923 -29.774 -46.251 1.00 54.05 25 ASN D N 1
ATOM 5830 C CA . ASN D 1 30 ? 1.885 -31.099 -45.629 1.00 54.57 25 ASN D CA 1
ATOM 5831 C C . ASN D 1 30 ? 0.683 -31.310 -44.688 1.00 54.71 25 ASN D C 1
ATOM 5832 O O . ASN D 1 30 ? -0.162 -30.417 -44.551 1.00 55.97 25 ASN D O 1
ATOM 5837 N N . LYS D 1 31 ? 0.615 -32.472 -44.041 1.00 54.62 26 LYS D N 1
ATOM 5838 C CA . LYS D 1 31 ? -0.482 -32.773 -43.104 1.00 55.11 26 LYS D CA 1
ATOM 5839 C C . LYS D 1 31 ? -0.389 -31.957 -41.824 1.00 52.44 26 LYS D C 1
ATOM 5840 O O . LYS D 1 31 ? -1.391 -31.711 -41.166 1.00 52.85 26 LYS D O 1
ATOM 5846 N N . ALA D 1 32 ? 0.821 -31.519 -41.492 1.00 51.22 27 ALA D N 1
ATOM 5847 C CA . ALA D 1 32 ? 1.029 -30.579 -40.395 1.00 50.49 27 ALA D CA 1
ATOM 5848 C C . ALA D 1 32 ? 0.732 -29.131 -40.809 1.00 50.10 27 ALA D C 1
ATOM 5849 O O . ALA D 1 32 ? 0.873 -28.215 -40.006 1.00 49.86 27 ALA D O 1
ATOM 5851 N N . GLY D 1 33 ? 0.354 -28.919 -42.066 1.00 49.91 28 GLY D N 1
ATOM 5852 C CA . GLY D 1 33 ? -0.026 -27.585 -42.533 1.00 49.91 28 GLY D CA 1
ATOM 5853 C C . GLY D 1 33 ? 1.116 -26.645 -42.880 1.00 48.54 28 GLY D C 1
ATOM 5854 O O . GLY D 1 33 ? 0.891 -25.457 -43.105 1.00 47.46 28 GLY D O 1
ATOM 5855 N N . VAL D 1 34 ? 2.333 -27.191 -42.930 1.00 47.45 29 VAL D N 1
ATOM 5856 C CA . VAL D 1 34 ? 3.547 -26.440 -43.235 1.00 45.25 29 VAL D CA 1
ATOM 5857 C C . VAL D 1 34 ? 3.797 -26.421 -44.749 1.00 45.15 29 VAL D C 1
ATOM 5858 O O . VAL D 1 34 ? 3.926 -27.474 -45.393 1.00 46.35 29 VAL D O 1
ATOM 5862 N N . PRO D 1 35 ? 3.820 -25.212 -45.324 1.00 43.03 30 PRO D N 1
ATOM 5863 C CA . PRO D 1 35 ? 4.045 -24.965 -46.745 1.00 42.32 30 PRO D CA 1
ATOM 5864 C C . PRO D 1 35 ? 5.477 -25.240 -47.200 1.00 43.46 30 PRO D C 1
ATOM 5865 O O . PRO D 1 35 ? 6.418 -25.137 -46.405 1.00 42.15 30 PRO D O 1
ATOM 5869 N N . LEU D 1 36 ? 5.617 -25.592 -48.480 1.00 44.18 31 LEU D N 1
ATOM 5870 C CA . LEU D 1 36 ? 6.908 -25.876 -49.118 1.00 41.32 31 LEU D CA 1
ATOM 5871 C C . LEU D 1 36 ? 6.889 -25.278 -50.504 1.00 43.75 31 LEU D C 1
ATOM 5872 O O . LEU D 1 36 ? 5.976 -25.539 -51.288 1.00 45.31 31 LEU D O 1
ATOM 5877 N N . ILE D 1 37 ? 7.895 -24.469 -50.805 1.00 43.34 32 ILE D N 1
ATOM 5878 C CA . ILE D 1 37 ? 8.029 -23.892 -52.121 1.00 40.50 32 ILE D CA 1
ATOM 5879 C C . ILE D 1 37 ? 9.206 -24.562 -52.802 1.00 40.18 32 ILE D C 1
ATOM 5880 O O . ILE D 1 37 ? 10.310 -24.585 -52.251 1.00 40.63 32 ILE D O 1
ATOM 5885 N N . ILE D 1 38 ? 8.971 -25.124 -53.985 1.00 38.70 33 ILE D N 1
ATOM 5886 C CA . ILE D 1 38 ? 10.044 -25.746 -54.763 1.00 37.61 33 ILE D CA 1
ATOM 5887 C C . ILE D 1 38 ? 10.248 -25.047 -56.106 1.00 39.08 33 ILE D C 1
ATOM 5888 O O . ILE D 1 38 ? 9.315 -24.926 -56.904 1.00 39.10 33 ILE D O 1
ATOM 5893 N N . LEU D 1 39 ? 11.472 -24.595 -56.350 1.00 40.17 34 LEU D N 1
ATOM 5894 C CA . LEU D 1 39 ? 11.829 -23.973 -57.618 1.00 39.23 34 LEU D CA 1
ATOM 5895 C C . LEU D 1 39 ? 12.944 -24.810 -58.199 1.00 38.59 34 LEU D C 1
ATOM 5896 O O . LEU D 1 39 ? 13.779 -25.329 -57.459 1.00 40.97 34 LEU D O 1
ATOM 5901 N N . ALA D 1 40 ? 12.963 -24.948 -59.518 1.00 38.37 35 ALA D N 1
ATOM 5902 C CA . ALA D 1 40 ? 13.968 -25.784 -60.186 1.00 37.51 35 ALA D CA 1
ATOM 5903 C C . ALA D 1 40 ? 14.257 -25.320 -61.621 1.00 37.29 35 ALA D C 1
ATOM 5904 O O . ALA D 1 40 ? 13.337 -25.071 -62.399 1.00 39.18 35 ALA D O 1
ATOM 5906 N N . ASP D 1 41 ? 15.539 -25.233 -61.960 1.00 35.52 36 ASP D N 1
ATOM 5907 C CA . ASP D 1 41 ? 15.994 -24.785 -63.275 1.00 33.89 36 ASP D CA 1
ATOM 5908 C C . ASP D 1 41 ? 16.596 -25.963 -64.044 1.00 34.61 36 ASP D C 1
ATOM 5909 O O . ASP D 1 41 ? 17.743 -26.339 -63.823 1.00 34.96 36 ASP D O 1
ATOM 5914 N N . GLY D 1 42 ? 15.815 -26.515 -64.963 1.00 36.47 37 GLY D N 1
ATOM 5915 C CA . GLY D 1 42 ? 16.197 -27.703 -65.717 1.00 34.59 37 GLY D CA 1
ATOM 5916 C C . GLY D 1 42 ? 17.136 -27.364 -66.842 1.00 33.71 37 GLY D C 1
ATOM 5917 O O . GLY D 1 42 ? 17.175 -26.216 -67.278 1.00 31.32 37 GLY D O 1
ATOM 5918 N N . MET D 1 43 ? 17.901 -28.362 -67.289 1.00 34.55 38 MET D N 1
ATOM 5919 C CA . MET D 1 43 ? 18.923 -28.185 -68.318 1.00 36.61 38 MET D CA 1
ATOM 5920 C C . MET D 1 43 ? 19.069 -29.454 -69.165 1.00 36.15 38 MET D C 1
ATOM 5921 O O . MET D 1 43 ? 18.723 -30.552 -68.738 1.00 36.17 38 MET D O 1
ATOM 5926 N N . GLY D 1 44 ? 19.581 -29.298 -70.376 1.00 37.56 39 GLY D N 1
ATOM 5927 C CA . GLY D 1 44 ? 19.662 -30.409 -71.321 1.00 37.91 39 GLY D CA 1
ATOM 5928 C C . GLY D 1 44 ? 18.847 -30.062 -72.547 1.00 38.19 39 GLY D C 1
ATOM 5929 O O . GLY D 1 44 ? 18.336 -28.943 -72.655 1.00 39.61 39 GLY D O 1
ATOM 5930 N N . GLY D 1 45 ? 18.706 -31.022 -73.456 1.00 37.51 40 GLY D N 1
ATOM 5931 C CA . GLY D 1 45 ? 17.857 -30.870 -74.639 1.00 38.72 40 GLY D CA 1
ATOM 5932 C C . GLY D 1 45 ? 16.439 -30.448 -74.300 1.00 38.55 40 GLY D C 1
ATOM 5933 O O . GLY D 1 45 ? 15.993 -30.659 -73.171 1.00 39.65 40 GLY D O 1
ATOM 5934 N N . HIS D 1 46 ? 15.736 -29.869 -75.275 1.00 37.52 41 HIS D N 1
ATOM 5935 C CA . HIS D 1 46 ? 14.420 -29.242 -75.059 1.00 37.88 41 HIS D CA 1
ATOM 5936 C C . HIS D 1 46 ? 13.474 -30.027 -74.143 1.00 40.32 41 HIS D C 1
ATOM 5937 O O . HIS D 1 46 ? 12.922 -29.473 -73.185 1.00 41.44 41 HIS D O 1
ATOM 5944 N N . ARG D 1 47 ? 13.327 -31.319 -74.415 1.00 42.25 42 ARG D N 1
ATOM 5945 C CA . ARG D 1 47 ? 12.455 -32.173 -73.622 1.00 42.99 42 ARG D CA 1
ATOM 5946 C C . ARG D 1 47 ? 13.059 -32.566 -72.274 1.00 42.59 42 ARG D C 1
ATOM 5947 O O . ARG D 1 47 ? 12.392 -32.462 -71.250 1.00 42.25 42 ARG D O 1
ATOM 5955 N N . ALA D 1 48 ? 14.308 -33.031 -72.295 1.00 42.36 43 ALA D N 1
ATOM 5956 C CA . ALA D 1 48 ? 14.991 -33.536 -71.099 1.00 41.46 43 ALA D CA 1
ATOM 5957 C C . ALA D 1 48 ? 15.039 -32.533 -69.962 1.00 41.62 43 ALA D C 1
ATOM 5958 O O . ALA D 1 48 ? 14.701 -32.872 -68.831 1.00 42.38 43 ALA D O 1
ATOM 5960 N N . GLY D 1 49 ? 15.421 -31.295 -70.277 1.00 40.59 44 GLY D N 1
ATOM 5961 C CA . GLY D 1 49 ? 15.500 -30.231 -69.291 1.00 37.80 44 GLY D CA 1
ATOM 5962 C C . GLY D 1 49 ? 14.168 -29.923 -68.644 1.00 40.74 44 GLY D C 1
ATOM 5963 O O . GLY D 1 49 ? 14.093 -29.736 -67.428 1.00 41.84 44 GLY D O 1
ATOM 5964 N N . ASN D 1 50 ? 13.117 -29.882 -69.461 1.00 40.74 45 ASN D N 1
ATOM 5965 C CA . ASN D 1 50 ? 11.772 -29.583 -68.999 1.00 41.19 45 ASN D CA 1
ATOM 5966 C C . ASN D 1 50 ? 11.254 -30.649 -68.037 1.00 40.59 45 ASN D C 1
ATOM 5967 O O . ASN D 1 50 ? 10.662 -30.319 -66.998 1.00 39.19 45 ASN D O 1
ATOM 5972 N N . ILE D 1 51 ? 11.524 -31.913 -68.387 1.00 38.25 46 ILE D N 1
ATOM 5973 C CA . ILE D 1 51 ? 11.173 -33.083 -67.593 1.00 36.60 46 ILE D CA 1
ATOM 5974 C C . ILE D 1 51 ? 11.893 -33.061 -66.260 1.00 39.31 46 ILE D C 1
ATOM 5975 O O . ILE D 1 51 ? 11.246 -33.158 -65.215 1.00 39.70 46 ILE D O 1
ATOM 5980 N N . ALA D 1 52 ? 13.219 -32.891 -66.312 1.00 39.24 47 ALA D N 1
ATOM 5981 C CA . ALA D 1 52 ? 14.077 -32.772 -65.124 1.00 38.70 47 ALA D CA 1
ATOM 5982 C C . ALA D 1 52 ? 13.518 -31.859 -64.033 1.00 38.87 47 ALA D C 1
ATOM 5983 O O . ALA D 1 52 ? 13.411 -32.270 -62.888 1.00 37.24 47 ALA D O 1
ATOM 5985 N N . SER D 1 53 ? 13.129 -30.640 -64.398 1.00 38.92 48 SER D N 1
ATOM 5986 C CA . SER D 1 53 ? 12.589 -29.718 -63.413 1.00 40.18 48 SER D CA 1
ATOM 5987 C C . SER D 1 53 ? 11.184 -30.086 -62.951 1.00 41.92 48 SER D C 1
ATOM 5988 O O . SER D 1 53 ? 10.932 -30.127 -61.752 1.00 42.19 48 SER D O 1
ATOM 5991 N N . GLU D 1 54 ? 10.288 -30.391 -63.887 1.00 44.51 49 GLU D N 1
ATOM 5992 C CA . GLU D 1 54 ? 8.896 -30.658 -63.540 1.00 45.58 49 GLU D CA 1
ATOM 5993 C C . GLU D 1 54 ? 8.712 -31.978 -62.783 1.00 45.27 49 GLU D C 1
ATOM 5994 O O . GLU D 1 54 ? 7.890 -32.063 -61.868 1.00 44.92 49 GLU D O 1
ATOM 6000 N N . MET D 1 55 ? 9.482 -32.995 -63.153 1.00 45.84 50 MET D N 1
ATOM 6001 C CA . MET D 1 55 ? 9.417 -34.271 -62.452 1.00 50.21 50 MET D CA 1
ATOM 6002 C C . MET D 1 55 ? 9.869 -34.108 -61.003 1.00 49.19 50 MET D C 1
ATOM 6003 O O . MET D 1 55 ? 9.139 -34.510 -60.091 1.00 51.12 50 MET D O 1
ATOM 6008 N N . THR D 1 56 ? 11.033 -33.474 -60.814 1.00 45.46 51 THR D N 1
ATOM 6009 C CA . THR D 1 56 ? 11.603 -33.157 -59.498 1.00 42.49 51 THR D CA 1
ATOM 6010 C C . THR D 1 56 ? 10.651 -32.393 -58.576 1.00 41.62 51 THR D C 1
ATOM 60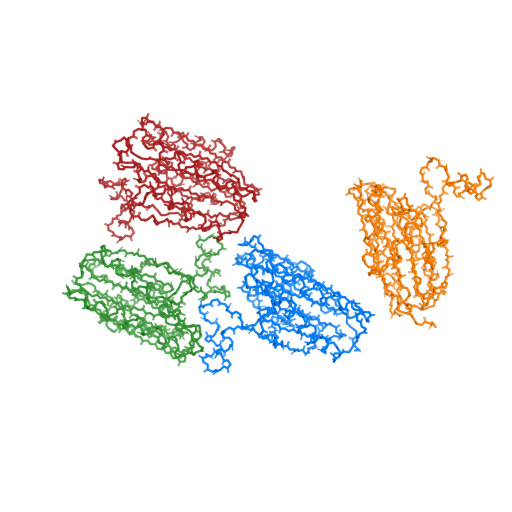11 O O . THR D 1 56 ? 10.447 -32.818 -57.446 1.00 44.41 51 THR D O 1
ATOM 6015 N N . VAL D 1 57 ? 10.085 -31.280 -59.050 1.00 38.00 52 VAL D N 1
ATOM 6016 C CA . VAL D 1 57 ? 9.126 -30.486 -58.276 1.00 38.20 52 VAL D CA 1
ATOM 6017 C C . VAL D 1 57 ? 7.843 -31.247 -57.920 1.00 39.97 52 VAL D C 1
ATOM 6018 O O . VAL D 1 57 ? 7.346 -31.144 -56.801 1.00 37.21 52 VAL D O 1
ATOM 6022 N N . THR D 1 58 ? 7.316 -32.034 -58.850 1.00 43.30 53 THR D N 1
ATOM 6023 C CA . THR D 1 58 ? 6.112 -32.799 -58.522 1.00 45.80 53 THR D CA 1
ATOM 6024 C C . THR D 1 58 ? 6.336 -34.081 -57.681 1.00 45.66 53 THR D C 1
ATOM 6025 O O . THR D 1 58 ? 5.449 -34.457 -56.913 1.00 47.05 53 THR D O 1
ATOM 6029 N N . ASP D 1 59 ? 7.486 -34.741 -57.799 1.00 44.09 54 ASP D N 1
ATOM 6030 C CA . ASP D 1 59 ? 7.727 -35.929 -56.962 1.00 47.46 54 ASP D CA 1
ATOM 6031 C C . ASP D 1 59 ? 7.974 -35.530 -55.508 1.00 49.77 54 ASP D C 1
ATOM 6032 O O . ASP D 1 59 ? 7.365 -36.082 -54.590 1.00 50.22 54 ASP D O 1
ATOM 6037 N N . LEU D 1 60 ? 8.852 -34.546 -55.320 1.00 49.95 55 LEU D N 1
ATOM 6038 C CA . LEU D 1 60 ? 9.177 -34.026 -54.003 1.00 47.22 55 LEU D CA 1
ATOM 6039 C C . LEU D 1 60 ? 7.972 -33.393 -53.337 1.00 47.62 55 LEU D C 1
ATOM 6040 O O . LEU D 1 60 ? 7.749 -33.578 -52.153 1.00 49.48 55 LEU D O 1
ATOM 6045 N N . GLY D 1 61 ? 7.176 -32.678 -54.117 1.00 49.07 56 GLY D N 1
ATOM 6046 C CA . GLY D 1 61 ? 6.009 -31.985 -53.607 1.00 48.78 56 GLY D CA 1
ATOM 6047 C C . GLY D 1 61 ? 4.816 -32.846 -53.261 1.00 51.43 56 GLY D C 1
ATOM 6048 O O . GLY D 1 61 ? 4.053 -32.511 -52.359 1.00 52.05 56 GLY D O 1
ATOM 6049 N N . SER D 1 62 ? 4.645 -33.961 -53.964 1.00 53.45 57 SER D N 1
ATOM 6050 C CA . SER D 1 62 ? 3.571 -34.902 -53.619 1.00 54.37 57 SER D CA 1
ATOM 6051 C C . SER D 1 62 ? 3.988 -35.824 -52.468 1.00 54.06 57 SER D C 1
ATOM 6052 O O . SER D 1 62 ? 3.135 -36.368 -51.758 1.00 53.75 57 SER D O 1
ATOM 6055 N N . ASP D 1 63 ? 5.296 -35.993 -52.292 1.00 53.51 58 ASP D N 1
ATOM 6056 C CA . ASP D 1 63 ? 5.843 -36.750 -51.164 1.00 55.13 58 ASP D CA 1
ATOM 6057 C C . ASP D 1 63 ? 5.713 -35.950 -49.857 1.00 53.15 58 ASP D C 1
ATOM 6058 O O . ASP D 1 63 ? 5.272 -36.479 -48.835 1.00 52.31 58 ASP D O 1
ATOM 6063 N N . TRP D 1 64 ? 6.105 -34.680 -49.916 1.00 51.16 59 TRP D N 1
ATOM 6064 C CA . TRP D 1 64 ? 5.993 -33.733 -48.810 1.00 50.20 59 TRP D CA 1
ATOM 6065 C C . TRP D 1 64 ? 4.579 -33.637 -48.260 1.00 51.47 59 TRP D C 1
ATOM 6066 O O . TRP D 1 64 ? 4.395 -33.664 -47.053 1.00 51.68 59 TRP D O 1
ATOM 6077 N N . ALA D 1 65 ? 3.590 -33.531 -49.151 1.00 50.94 60 ALA D N 1
ATOM 6078 C CA . ALA D 1 65 ? 2.176 -33.408 -48.763 1.00 52.59 60 ALA D CA 1
ATOM 6079 C C . ALA D 1 65 ? 1.604 -34.631 -47.995 1.00 53.17 60 ALA D C 1
ATOM 6080 O O . ALA D 1 65 ? 0.522 -34.550 -47.405 1.00 52.43 60 ALA D O 1
ATOM 6082 N N . GLU D 1 66 ? 2.334 -35.747 -48.015 1.00 53.77 61 GLU D N 1
ATOM 6083 C CA . GLU D 1 66 ? 2.021 -36.919 -47.196 1.00 55.36 61 GLU D CA 1
ATOM 6084 C C . GLU D 1 66 ? 2.698 -36.878 -45.811 1.00 56.27 61 GLU D C 1
ATOM 6085 O O . GLU D 1 66 ? 2.344 -37.669 -44.945 1.00 57.20 61 GLU D O 1
ATOM 6091 N N . THR D 1 67 ? 3.668 -35.984 -45.604 1.00 56.45 62 THR D N 1
ATOM 6092 C CA . THR D 1 67 ? 4.422 -35.952 -44.340 1.00 57.24 62 THR D CA 1
ATOM 6093 C C . THR D 1 67 ? 3.690 -35.210 -43.222 1.00 59.52 62 THR D C 1
ATOM 6094 O O . THR D 1 67 ? 2.823 -34.368 -43.479 1.00 58.75 62 THR D O 1
ATOM 6098 N N . ASP D 1 68 ? 4.050 -35.523 -41.979 1.00 62.08 63 ASP D N 1
ATOM 6099 C CA . ASP D 1 68 ? 3.481 -34.819 -40.821 1.00 64.19 63 ASP D CA 1
ATOM 6100 C C . ASP D 1 68 ? 4.530 -34.196 -39.915 1.00 62.00 63 ASP D C 1
ATOM 6101 O O . ASP D 1 68 ? 4.332 -34.140 -38.711 1.00 61.75 63 ASP D O 1
ATOM 6106 N N . PHE D 1 69 ? 5.640 -33.744 -40.493 1.00 61.94 64 PHE D N 1
ATOM 6107 C CA . PHE D 1 69 ? 6.710 -33.106 -39.722 1.00 61.31 64 PHE D CA 1
ATOM 6108 C C . PHE D 1 69 ? 6.407 -31.633 -39.491 1.00 60.85 64 PHE D C 1
ATOM 6109 O O . PHE D 1 69 ? 5.863 -30.965 -40.377 1.00 62.20 64 PHE D O 1
ATOM 6117 N N . SER D 1 70 ? 6.774 -31.111 -38.324 1.00 60.02 65 SER D N 1
ATOM 6118 C CA . SER D 1 70 ? 6.790 -29.650 -38.144 1.00 59.56 65 SER D CA 1
ATOM 6119 C C . SER D 1 70 ? 8.088 -29.120 -37.545 1.00 59.93 65 SER D C 1
ATOM 6120 O O . SER D 1 70 ? 8.256 -27.910 -37.398 1.00 61.10 65 SER D O 1
ATOM 6123 N N . GLU D 1 71 ? 9.013 -30.018 -37.223 1.00 60.64 66 GLU D N 1
ATOM 6124 C CA . GLU D 1 71 ? 10.255 -29.625 -36.550 1.00 61.35 66 GLU D CA 1
ATOM 6125 C C . GLU D 1 71 ? 11.393 -29.434 -37.549 1.00 58.41 66 GLU D C 1
ATOM 6126 O O . GLU D 1 71 ? 11.615 -30.297 -38.394 1.00 57.43 66 GLU D O 1
ATOM 6132 N N . LEU D 1 72 ? 12.108 -28.311 -37.433 1.00 56.21 67 LEU D N 1
ATOM 6133 C CA . LEU D 1 72 ? 13.220 -27.955 -38.338 1.00 53.72 67 LEU D CA 1
ATOM 6134 C C . LEU D 1 72 ? 14.177 -29.084 -38.675 1.00 52.76 67 LEU D C 1
ATOM 6135 O O . LEU D 1 72 ? 14.520 -29.254 -39.830 1.00 54.88 67 LEU D O 1
ATOM 6140 N N . SER D 1 73 ? 14.591 -29.855 -37.675 1.00 52.15 68 SER D N 1
ATOM 6141 C CA . SER D 1 73 ? 15.592 -30.894 -37.876 1.00 52.46 68 SER D CA 1
ATOM 6142 C C . SER D 1 73 ? 15.097 -32.096 -38.692 1.00 52.21 68 SER D C 1
ATOM 6143 O O . SER D 1 73 ? 15.867 -32.682 -39.450 1.00 51.60 68 SER D O 1
ATOM 6146 N N . GLU D 1 74 ? 13.822 -32.452 -38.565 1.00 54.13 69 GLU D N 1
ATOM 6147 C CA . GLU D 1 74 ? 13.293 -33.583 -39.341 1.00 57.14 69 GLU D CA 1
ATOM 6148 C C . GLU D 1 74 ? 12.881 -33.189 -40.781 1.00 55.70 69 GLU D C 1
ATOM 6149 O O . GLU D 1 74 ? 12.780 -34.047 -41.676 1.00 54.64 69 GLU D O 1
ATOM 6155 N N . ILE D 1 75 ? 12.657 -31.892 -40.984 1.00 52.63 70 ILE D N 1
ATOM 6156 C CA . ILE D 1 75 ? 12.493 -31.301 -42.305 1.00 50.23 70 ILE D CA 1
ATOM 6157 C C . ILE D 1 75 ? 13.843 -31.326 -43.023 1.00 51.62 70 ILE D C 1
ATOM 6158 O O . ILE D 1 75 ? 13.956 -31.819 -44.148 1.00 50.92 70 ILE D O 1
ATOM 6163 N N . ARG D 1 76 ? 14.864 -30.804 -42.336 1.00 52.94 71 ARG D N 1
ATOM 6164 C CA . ARG D 1 76 ? 16.268 -30.807 -42.762 1.00 51.86 71 ARG D CA 1
ATOM 6165 C C . ARG D 1 76 ? 16.711 -32.190 -43.193 1.00 51.37 71 ARG D C 1
ATOM 6166 O O . ARG D 1 76 ? 17.386 -32.349 -44.203 1.00 52.65 71 ARG D O 1
ATOM 6174 N N . ASP D 1 77 ? 16.310 -33.183 -42.414 1.00 51.64 72 ASP D N 1
ATOM 6175 C CA . ASP D 1 77 ? 16.486 -34.579 -42.764 1.00 53.15 72 ASP D CA 1
ATOM 6176 C C . ASP D 1 77 ? 15.744 -35.014 -44.032 1.00 51.59 72 ASP D C 1
ATOM 6177 O O . ASP D 1 77 ? 16.287 -35.784 -44.826 1.00 52.01 72 ASP D O 1
ATOM 6182 N N . TRP D 1 78 ? 14.519 -34.523 -44.219 1.00 49.36 73 TRP D N 1
ATOM 6183 C CA . TRP D 1 78 ? 13.669 -34.987 -45.326 1.00 49.71 73 TRP D CA 1
ATOM 6184 C C . TRP D 1 78 ? 14.199 -34.482 -46.667 1.00 48.82 73 TRP D C 1
ATOM 6185 O O . TRP D 1 78 ? 14.217 -35.211 -47.661 1.00 47.70 73 TRP D O 1
ATOM 6196 N N . MET D 1 79 ? 14.632 -33.227 -46.659 1.00 46.86 74 MET D N 1
ATOM 6197 C CA . MET D 1 79 ? 15.245 -32.594 -47.805 1.00 44.42 74 MET D CA 1
ATOM 6198 C C . MET D 1 79 ? 16.512 -33.316 -48.231 1.00 46.26 74 MET D C 1
ATOM 6199 O O . MET D 1 79 ? 16.721 -33.523 -49.417 1.00 47.39 74 MET D O 1
ATOM 6204 N N . LEU D 1 80 ? 17.334 -33.732 -47.272 1.00 47.11 75 LEU D N 1
ATOM 6205 C CA . LEU D 1 80 ? 18.608 -34.381 -47.594 1.00 47.16 75 LEU D CA 1
ATOM 6206 C C . LEU D 1 80 ? 18.486 -35.756 -48.237 1.00 48.05 75 LEU D C 1
ATOM 6207 O O . LEU D 1 80 ? 19.322 -36.119 -49.068 1.00 49.55 75 LEU D O 1
ATOM 6212 N N . VAL D 1 81 ? 17.473 -36.533 -47.861 1.00 46.46 76 VAL D N 1
ATOM 6213 C CA . VAL D 1 81 ? 17.347 -37.845 -48.487 1.00 47.36 76 VAL D CA 1
ATOM 6214 C C . VAL D 1 81 ? 16.536 -37.760 -49.793 1.00 49.41 76 VAL D C 1
ATOM 6215 O O . VAL D 1 81 ? 16.842 -38.471 -50.765 1.00 50.30 76 VAL D O 1
ATOM 6219 N N . SER D 1 82 ? 15.543 -36.865 -49.829 1.00 49.08 77 SER D N 1
ATOM 6220 C CA . SER D 1 82 ? 14.708 -36.697 -51.012 1.00 48.12 77 SER D CA 1
ATOM 6221 C C . SER D 1 82 ? 15.507 -36.050 -52.141 1.00 48.53 77 SER D C 1
ATOM 6222 O O . SER D 1 82 ? 15.271 -36.346 -53.304 1.00 49.65 77 SER D O 1
ATOM 6225 N N . ILE D 1 83 ? 16.446 -35.170 -51.804 1.00 47.02 78 ILE D N 1
ATOM 6226 C CA . ILE D 1 83 ? 17.311 -34.570 -52.820 1.00 47.41 78 ILE D CA 1
ATOM 6227 C C . ILE D 1 83 ? 18.254 -35.617 -53.432 1.00 47.80 78 ILE D C 1
ATOM 6228 O O . ILE D 1 83 ? 18.444 -35.658 -54.656 1.00 48.16 78 ILE D O 1
ATOM 6233 N N . GLU D 1 84 ? 18.788 -36.496 -52.589 1.00 47.65 79 GLU D N 1
ATOM 6234 C CA . GLU D 1 84 ? 19.706 -37.527 -53.067 1.00 48.43 79 GLU D CA 1
ATOM 6235 C C . GLU D 1 84 ? 19.019 -38.615 -53.886 1.00 48.92 79 GLU D C 1
ATOM 6236 O O . GLU D 1 84 ? 19.583 -39.085 -54.871 1.00 48.61 79 GLU D O 1
ATOM 6242 N N . THR D 1 85 ? 17.806 -39.011 -53.505 1.00 51.17 80 THR D N 1
ATOM 6243 C CA . THR D 1 85 ? 17.134 -40.076 -54.254 1.00 55.13 80 THR D CA 1
ATOM 6244 C C . THR D 1 85 ? 16.683 -39.567 -55.617 1.00 55.10 80 THR D C 1
ATOM 6245 O O . THR D 1 85 ? 16.788 -40.277 -56.623 1.00 54.19 80 THR D O 1
ATOM 6249 N N . GLU D 1 86 ? 16.236 -38.315 -55.647 1.00 54.47 81 GLU D N 1
ATOM 6250 C CA . GLU D 1 86 ? 15.863 -37.656 -56.891 1.00 55.18 81 GLU D CA 1
ATOM 6251 C C . GLU D 1 86 ? 17.080 -37.373 -57.800 1.00 54.63 81 GLU D C 1
ATOM 6252 O O . GLU D 1 86 ? 16.941 -37.255 -59.016 1.00 54.25 81 GLU D O 1
ATOM 6258 N N . ASN D 1 87 ? 18.265 -37.276 -57.207 1.00 53.28 82 ASN D N 1
ATOM 6259 C CA . ASN D 1 87 ? 19.510 -37.170 -57.962 1.00 52.93 82 ASN D CA 1
ATOM 6260 C C . ASN D 1 87 ? 19.885 -38.493 -58.645 1.00 53.59 82 ASN D C 1
ATOM 6261 O O . ASN D 1 87 ? 20.297 -38.507 -59.804 1.00 53.50 82 ASN D O 1
ATOM 6266 N N . ARG D 1 88 ? 19.713 -39.606 -57.934 1.00 54.02 83 ARG D N 1
ATOM 6267 C CA . ARG D 1 88 ? 20.041 -40.925 -58.484 1.00 54.46 83 ARG D CA 1
ATOM 6268 C C . ARG D 1 88 ? 19.020 -41.365 -59.551 1.00 54.29 83 ARG D C 1
ATOM 6269 O O . ARG D 1 88 ? 19.338 -42.133 -60.459 1.00 53.45 83 ARG D O 1
ATOM 6271 N N . LYS D 1 89 ? 17.803 -40.840 -59.440 1.00 54.51 84 LYS D N 1
ATOM 6272 C CA . LYS D 1 89 ? 16.721 -41.122 -60.378 1.00 54.77 84 LYS D CA 1
ATOM 6273 C C . LYS D 1 89 ? 16.946 -40.398 -61.705 1.00 54.57 84 LYS D C 1
ATOM 6274 O O . LYS D 1 89 ? 16.800 -40.994 -62.768 1.00 55.57 84 LYS D O 1
ATOM 6280 N N . ILE D 1 90 ? 17.322 -39.120 -61.629 1.00 54.87 85 ILE D N 1
ATOM 6281 C CA . ILE D 1 90 ? 17.502 -38.275 -62.816 1.00 53.21 85 ILE D CA 1
ATOM 6282 C C . ILE D 1 90 ? 18.789 -38.628 -63.563 1.00 54.46 85 ILE D C 1
ATOM 6283 O O . ILE D 1 90 ? 18.822 -38.619 -64.792 1.00 54.16 85 ILE D O 1
ATOM 6288 N N . TYR D 1 91 ? 19.823 -39.015 -62.824 1.00 56.96 86 TYR D N 1
ATOM 6289 C CA . TYR D 1 91 ? 21.050 -39.525 -63.437 1.00 59.40 86 TYR D CA 1
ATOM 6290 C C . TYR D 1 91 ? 20.814 -40.806 -64.254 1.00 62.70 86 TYR D C 1
ATOM 6291 O O . TYR D 1 91 ? 21.464 -41.005 -65.280 1.00 64.17 86 TYR D O 1
ATOM 6300 N N . GLU D 1 92 ? 19.889 -41.657 -63.798 1.00 65.81 87 GLU D N 1
ATOM 6301 C CA . GLU D 1 92 ? 19.633 -42.956 -64.432 1.00 69.32 87 GLU D CA 1
ATOM 6302 C C . GLU D 1 92 ? 19.137 -42.774 -65.843 1.00 69.25 87 GLU D C 1
ATOM 6303 O O . GLU D 1 92 ? 19.641 -43.402 -66.779 1.00 69.40 87 GLU D O 1
ATOM 6309 N N . LEU D 1 93 ? 18.168 -41.874 -65.978 1.00 70.47 88 LEU D N 1
ATOM 6310 C CA . LEU D 1 93 ? 17.619 -41.488 -67.269 1.00 70.24 88 LEU D CA 1
ATOM 6311 C C . LEU D 1 93 ? 18.662 -40.777 -68.132 1.00 70.61 88 LEU D C 1
ATOM 6312 O O . LEU D 1 93 ? 18.603 -40.854 -69.353 1.00 69.94 88 LEU D O 1
ATOM 6317 N N . GLY D 1 94 ? 19.613 -40.101 -67.484 1.00 72.65 89 GLY D N 1
ATOM 6318 C CA . GLY D 1 94 ? 20.658 -39.319 -68.159 1.00 75.32 89 GLY D CA 1
ATOM 6319 C C . GLY D 1 94 ? 21.622 -40.081 -69.055 1.00 77.58 89 GLY D C 1
ATOM 6320 O O . GLY D 1 94 ? 22.131 -39.533 -70.027 1.00 77.51 89 GLY D O 1
ATOM 6321 N N . GLN D 1 95 ? 21.867 -41.348 -68.737 1.00 81.08 90 GLN D N 1
ATOM 6322 C CA . GLN D 1 95 ? 22.749 -42.187 -69.547 1.00 83.85 90 GLN D CA 1
ATOM 6323 C C . GLN D 1 95 ? 22.060 -42.677 -70.828 1.00 84.69 90 GLN D C 1
ATOM 6324 O O . GLN D 1 95 ? 22.728 -42.961 -71.824 1.00 85.09 90 GLN D O 1
ATOM 6326 N N . SER D 1 96 ? 20.729 -42.775 -70.787 1.00 85.46 91 SER D N 1
ATOM 6327 C CA . SER D 1 96 ? 19.913 -43.105 -71.963 1.00 85.26 91 SER D CA 1
ATOM 6328 C C . SER D 1 96 ? 19.952 -41.980 -72.997 1.00 85.36 91 SER D C 1
ATOM 6329 O O . SER D 1 96 ? 19.871 -40.804 -72.641 1.00 86.68 91 SER D O 1
ATOM 6332 N N . ASP D 1 97 ? 20.056 -42.353 -74.273 1.00 85.06 92 ASP D N 1
ATOM 6333 C CA . ASP D 1 97 ? 20.326 -41.399 -75.363 1.00 83.96 92 ASP D CA 1
ATOM 6334 C C . ASP D 1 97 ? 19.207 -40.394 -75.652 1.00 81.86 92 ASP D C 1
ATOM 6335 O O . ASP D 1 97 ? 19.450 -39.345 -76.247 1.00 81.04 92 ASP D O 1
ATOM 6340 N N . ASP D 1 98 ? 17.991 -40.718 -75.218 1.00 79.99 93 ASP D N 1
ATOM 6341 C CA . ASP D 1 98 ? 16.864 -39.791 -75.287 1.00 78.25 93 ASP D CA 1
ATOM 6342 C C . ASP D 1 98 ? 17.041 -38.581 -74.358 1.00 76.61 93 ASP D C 1
ATOM 6343 O O . ASP D 1 98 ? 16.446 -37.527 -74.588 1.00 75.62 93 ASP D O 1
ATOM 6348 N N . TYR D 1 99 ? 17.851 -38.734 -73.311 1.00 74.26 94 TYR D N 1
ATOM 6349 C CA . TYR D 1 99 ? 17.964 -37.706 -72.291 1.00 72.05 94 TYR D CA 1
ATOM 6350 C C . TYR D 1 99 ? 19.404 -37.311 -71.974 1.00 69.89 94 TYR D C 1
ATOM 6351 O O . TYR D 1 99 ? 19.752 -37.150 -70.805 1.00 69.11 94 TYR D O 1
ATOM 6360 N N . LYS D 1 100 ? 20.237 -37.145 -72.997 1.00 68.47 95 LYS D N 1
ATOM 6361 C CA . LYS D 1 100 ? 21.618 -36.695 -72.782 1.00 68.65 95 LYS D CA 1
ATOM 6362 C C . LYS D 1 100 ? 21.678 -35.256 -72.230 1.00 64.91 95 LYS D C 1
ATOM 6363 O O . LYS D 1 100 ? 20.914 -34.381 -72.661 1.00 63.33 95 LYS D O 1
ATOM 6369 N N . GLY D 1 101 ? 22.560 -35.037 -71.254 1.00 60.64 96 GLY D N 1
ATOM 6370 C CA . GLY D 1 101 ? 22.796 -33.705 -70.679 1.00 55.46 96 GLY D CA 1
ATOM 6371 C C . GLY D 1 101 ? 21.776 -33.249 -69.650 1.00 53.02 96 GLY D C 1
ATOM 6372 O O . GLY D 1 101 ? 21.752 -32.078 -69.257 1.00 50.97 96 GLY D O 1
ATOM 6373 N N . MET D 1 102 ? 20.943 -34.178 -69.195 1.00 50.38 97 MET D N 1
ATOM 6374 C CA . MET D 1 102 ? 19.781 -33.826 -68.387 1.00 47.30 97 MET D CA 1
ATOM 6375 C C . MET D 1 102 ? 20.123 -33.575 -66.923 1.00 44.61 97 MET D C 1
ATOM 6376 O O . MET D 1 102 ? 20.842 -34.347 -66.298 1.00 44.37 97 MET D O 1
ATOM 6381 N N . GLY D 1 103 ? 19.600 -32.482 -66.387 1.00 41.73 98 GLY D N 1
ATOM 6382 C CA . GLY D 1 103 ? 19.768 -32.168 -64.986 1.00 40.58 98 GLY D CA 1
ATOM 6383 C C . GLY D 1 103 ? 18.957 -30.965 -64.553 1.00 39.22 98 GLY D C 1
ATOM 6384 O O . GLY D 1 103 ? 18.335 -30.299 -65.390 1.00 37.79 98 GLY D O 1
ATOM 6385 N N . THR D 1 104 ? 18.968 -30.684 -63.249 1.00 35.92 99 THR D N 1
ATOM 6386 C CA . THR D 1 104 ? 18.297 -29.499 -62.731 1.00 36.70 99 THR D CA 1
ATOM 6387 C C . THR D 1 104 ? 18.942 -28.926 -61.453 1.00 35.67 99 THR D C 1
ATOM 6388 O O . THR D 1 104 ? 19.571 -29.650 -60.685 1.00 34.08 99 THR D O 1
ATOM 6392 N N . THR D 1 105 ? 18.800 -27.619 -61.247 1.00 34.34 100 THR D N 1
ATOM 6393 C CA . THR D 1 105 ? 19.053 -27.038 -59.936 1.00 35.03 100 THR D CA 1
ATOM 6394 C C . THR D 1 105 ? 17.842 -27.314 -59.045 1.00 36.54 100 THR D C 1
ATOM 6395 O O . THR D 1 105 ? 16.782 -27.666 -59.555 1.00 36.67 100 THR D O 1
ATOM 6399 N N . ILE D 1 106 ? 17.998 -27.174 -57.723 1.00 38.25 101 ILE D N 1
ATOM 6400 C CA . ILE D 1 106 ? 16.848 -27.213 -56.801 1.00 37.12 101 ILE D CA 1
ATOM 6401 C C . ILE D 1 106 ? 16.972 -26.171 -55.695 1.00 38.49 101 ILE D C 1
ATOM 6402 O O . ILE D 1 106 ? 18.071 -25.880 -55.210 1.00 37.94 101 ILE D O 1
ATOM 6407 N N . GLU D 1 107 ? 15.833 -25.577 -55.345 1.00 39.03 102 GLU D N 1
ATOM 6408 C CA . GLU D 1 107 ? 15.718 -24.604 -54.267 1.00 36.21 102 GLU D CA 1
ATOM 6409 C C . GLU D 1 107 ? 14.424 -25.004 -53.573 1.00 35.75 102 GLU D C 1
ATOM 6410 O O . GLU D 1 107 ? 13.348 -24.868 -54.147 1.00 33.58 102 GLU D O 1
ATOM 6416 N N . ALA D 1 108 ? 14.518 -25.550 -52.368 1.00 37.61 103 ALA D N 1
ATOM 6417 C CA . ALA D 1 108 ? 13.329 -25.989 -51.629 1.00 37.45 103 ALA D CA 1
ATOM 6418 C C . ALA D 1 108 ? 13.245 -25.248 -50.312 1.00 38.33 103 ALA D C 1
ATOM 6419 O O . ALA D 1 108 ? 14.166 -25.306 -49.524 1.00 39.87 103 ALA D O 1
ATOM 6421 N N . VAL D 1 109 ? 12.146 -24.544 -50.080 1.00 39.03 104 VAL D N 1
ATOM 6422 C CA . VAL D 1 109 ? 11.997 -23.688 -48.896 1.00 38.32 104 VAL D CA 1
ATOM 6423 C C . VAL D 1 109 ? 10.722 -24.028 -48.121 1.00 40.29 104 VAL D C 1
ATOM 6424 O O . VAL D 1 109 ? 9.608 -23.888 -48.638 1.00 38.83 104 VAL D O 1
ATOM 6428 N N . ALA D 1 110 ? 10.887 -24.485 -46.882 1.00 42.03 105 ALA D N 1
ATOM 6429 C CA . ALA D 1 110 ? 9.752 -24.742 -46.002 1.00 39.57 105 ALA D CA 1
ATOM 6430 C C . ALA D 1 110 ? 9.529 -23.540 -45.088 1.00 41.27 105 ALA D C 1
ATOM 6431 O O . ALA D 1 110 ? 10.477 -22.854 -44.722 1.00 42.22 105 ALA D O 1
ATOM 6433 N N . ILE D 1 111 ? 8.275 -23.257 -44.748 1.00 43.96 106 ILE D N 1
ATOM 6434 C CA . ILE D 1 111 ? 7.994 -22.187 -43.795 1.00 46.74 106 ILE D CA 1
ATOM 6435 C C . ILE D 1 111 ? 7.325 -22.737 -42.536 1.00 48.52 106 ILE D C 1
ATOM 6436 O O . ILE D 1 111 ? 6.211 -23.249 -42.589 1.00 49.84 106 ILE D O 1
ATOM 6441 N N . VAL D 1 112 ? 8.015 -22.629 -41.406 1.00 49.35 107 VAL D N 1
ATOM 6442 C CA . VAL D 1 112 ? 7.423 -22.967 -40.110 1.00 49.57 107 VAL D CA 1
ATOM 6443 C C . VAL D 1 112 ? 7.644 -21.846 -39.087 1.00 48.75 107 VAL D C 1
ATOM 6444 O O . VAL D 1 112 ? 8.785 -21.472 -38.761 1.00 47.78 107 VAL D O 1
ATOM 6448 N N . GLY D 1 113 ? 6.537 -21.278 -38.626 1.00 48.85 108 GLY D N 1
ATOM 6449 C CA . GLY D 1 113 ? 6.586 -20.154 -37.697 1.00 51.54 108 GLY D CA 1
ATOM 6450 C C . GLY D 1 113 ? 7.034 -18.911 -38.428 1.00 51.45 108 GLY D C 1
ATOM 6451 O O . GLY D 1 113 ? 6.551 -18.627 -39.508 1.00 51.43 108 GLY D O 1
ATOM 6452 N N . ASP D 1 114 ? 7.982 -18.191 -37.841 1.00 53.54 109 ASP D N 1
ATOM 6453 C CA . ASP D 1 114 ? 8.602 -17.036 -38.486 1.00 55.13 109 ASP D CA 1
ATOM 6454 C C . ASP D 1 114 ? 9.979 -17.411 -39.045 1.00 55.02 109 ASP D C 1
ATOM 6455 O O . ASP D 1 114 ? 10.837 -16.547 -39.288 1.00 52.60 109 ASP D O 1
ATOM 6460 N N . ASN D 1 115 ? 10.181 -18.712 -39.240 1.00 53.92 110 ASN D N 1
ATOM 6461 C CA . ASN D 1 115 ? 11.436 -19.212 -39.760 1.00 53.68 110 ASN D CA 1
ATOM 6462 C C . ASN D 1 115 ? 11.288 -20.014 -41.039 1.00 53.65 110 ASN D C 1
ATOM 6463 O O . ASN D 1 115 ? 10.375 -20.837 -41.185 1.00 53.05 110 ASN D O 1
ATOM 6468 N N . ILE D 1 116 ? 12.207 -19.777 -41.966 1.00 52.18 111 ILE D N 1
ATOM 6469 C CA . ILE D 1 116 ? 12.316 -20.633 -43.126 1.00 49.59 111 ILE D CA 1
ATOM 6470 C C . ILE D 1 116 ? 13.451 -21.612 -42.919 1.00 47.07 111 ILE D C 1
ATOM 6471 O O . ILE D 1 116 ? 14.381 -21.342 -42.166 1.00 47.20 111 ILE D O 1
ATOM 6476 N N . ILE D 1 117 ? 13.347 -22.767 -43.557 1.00 44.06 112 ILE D N 1
ATOM 6477 C CA . ILE D 1 117 ? 14.493 -23.647 -43.687 1.00 43.00 112 ILE D CA 1
ATOM 6478 C C . ILE D 1 117 ? 14.643 -23.974 -45.172 1.00 43.32 112 ILE D C 1
ATOM 6479 O O . ILE D 1 117 ? 13.643 -24.240 -45.854 1.00 44.50 112 ILE D O 1
ATOM 6484 N N . PHE D 1 118 ? 15.865 -23.905 -45.695 1.00 38.87 113 PHE D N 1
ATOM 6485 C CA . PHE D 1 118 ? 16.016 -24.070 -47.123 1.00 37.60 113 PHE D CA 1
ATOM 6486 C C . PHE D 1 118 ? 17.125 -25.017 -47.534 1.00 38.13 113 PHE D C 1
ATOM 6487 O O . PHE D 1 118 ? 18.134 -25.120 -46.848 1.00 38.93 113 PHE D O 1
ATOM 6495 N N . ALA D 1 119 ? 16.935 -25.673 -48.678 1.00 38.29 114 ALA D N 1
ATOM 6496 C CA . ALA D 1 119 ? 17.968 -26.493 -49.308 1.00 36.40 114 ALA D CA 1
ATOM 6497 C C . ALA D 1 119 ? 18.307 -25.887 -50.656 1.00 37.94 114 ALA D C 1
ATOM 6498 O O . ALA D 1 119 ? 17.407 -25.566 -51.441 1.00 40.19 114 ALA D O 1
ATOM 6500 N N . HIS D 1 120 ? 19.603 -25.743 -50.924 1.00 37.44 115 HIS D N 1
ATOM 6501 C CA . HIS D 1 120 ? 20.098 -25.058 -52.116 1.00 35.55 115 HIS D CA 1
ATOM 6502 C C . HIS D 1 120 ? 21.015 -25.957 -52.965 1.00 34.80 115 HIS D C 1
ATOM 6503 O O . HIS D 1 120 ? 21.961 -26.526 -52.454 1.00 36.13 115 HIS D O 1
ATOM 6510 N N . VAL D 1 121 ? 20.732 -26.100 -54.257 1.00 34.45 116 VAL D N 1
ATOM 6511 C CA . VAL D 1 121 ? 21.657 -26.772 -55.185 1.00 34.11 116 VAL D CA 1
ATOM 6512 C C . VAL D 1 121 ? 21.756 -25.977 -56.483 1.00 34.93 116 VAL D C 1
ATOM 6513 O O . VAL D 1 121 ? 20.742 -25.752 -57.150 1.00 35.94 116 VAL D O 1
ATOM 6517 N N . GLY D 1 122 ? 22.960 -25.541 -56.848 1.00 33.02 117 GLY D N 1
ATOM 6518 C CA . GLY D 1 122 ? 23.148 -24.926 -58.153 1.00 32.62 117 GLY D CA 1
ATOM 6519 C C . GLY D 1 122 ? 23.289 -23.414 -58.137 1.00 33.89 117 GLY D C 1
ATOM 6520 O O . GLY D 1 122 ? 23.952 -22.827 -57.257 1.00 32.43 117 GLY D O 1
ATOM 6521 N N . ASP D 1 123 ? 22.673 -22.780 -59.125 1.00 32.07 118 ASP D N 1
ATOM 6522 C CA . ASP D 1 123 ? 22.880 -21.372 -59.341 1.00 31.66 118 ASP D CA 1
ATOM 6523 C C . ASP D 1 123 ? 21.609 -20.561 -59.192 1.00 33.79 118 ASP D C 1
ATOM 6524 O O . ASP D 1 123 ? 21.585 -19.378 -59.518 1.00 34.53 118 ASP D O 1
ATOM 6529 N N . SER D 1 124 ? 20.550 -21.199 -58.703 1.00 36.25 119 SER D N 1
ATOM 6530 C CA . SER D 1 124 ? 19.340 -20.470 -58.326 1.00 38.87 119 SER D CA 1
ATOM 6531 C C . SER D 1 124 ? 19.636 -19.734 -57.021 1.00 38.23 119 SER D C 1
ATOM 6532 O O . SER D 1 124 ? 20.646 -20.003 -56.375 1.00 37.48 119 SER D O 1
ATOM 6535 N N . ARG D 1 125 ? 18.775 -18.797 -56.636 1.00 37.40 120 ARG D N 1
ATOM 6536 C CA . ARG D 1 125 ? 19.064 -17.936 -55.494 1.00 36.35 120 ARG D CA 1
ATOM 6537 C C . ARG D 1 125 ? 17.915 -17.717 -54.522 1.00 38.70 120 ARG D C 1
ATOM 6538 O O . ARG D 1 125 ? 16.740 -17.779 -54.904 1.00 40.27 120 ARG D O 1
ATOM 6546 N N . ILE D 1 126 ? 18.278 -17.492 -53.253 1.00 38.26 121 ILE D N 1
ATOM 6547 C CA . ILE D 1 126 ? 17.353 -17.069 -52.200 1.00 36.02 121 ILE D CA 1
ATOM 6548 C C . ILE D 1 126 ? 17.858 -15.759 -51.598 1.00 39.75 121 ILE D C 1
ATOM 6549 O O . ILE D 1 126 ? 19.056 -15.617 -51.309 1.00 40.93 121 ILE D O 1
ATOM 6554 N N . GLY D 1 127 ? 16.949 -14.806 -51.415 1.00 41.26 122 GLY D N 1
ATOM 6555 C CA . GLY D 1 127 ? 17.294 -13.509 -50.859 1.00 42.65 122 GLY D CA 1
ATOM 6556 C C . GLY D 1 127 ? 16.172 -12.932 -50.014 1.00 44.84 122 GLY D C 1
ATOM 6557 O O . GLY D 1 127 ? 15.027 -13.401 -50.080 1.00 45.58 122 GLY D O 1
ATOM 6558 N N . ILE D 1 128 ? 16.509 -11.915 -49.220 1.00 45.57 123 ILE D N 1
ATOM 6559 C CA . ILE D 1 128 ? 15.577 -11.276 -48.296 1.00 45.97 123 ILE D CA 1
ATOM 6560 C C . ILE D 1 128 ? 15.598 -9.781 -48.530 1.00 46.70 123 ILE D C 1
ATOM 6561 O O . ILE D 1 128 ? 16.664 -9.178 -48.606 1.00 47.43 123 ILE D O 1
ATOM 6566 N N . VAL D 1 129 ? 14.431 -9.169 -48.651 1.00 48.50 124 VAL D N 1
ATOM 6567 C CA . VAL D 1 129 ? 14.375 -7.721 -48.615 1.00 50.66 124 VAL D CA 1
ATOM 6568 C C . VAL D 1 129 ? 13.882 -7.248 -47.241 1.00 53.52 124 VAL D C 1
ATOM 6569 O O . VAL D 1 129 ? 12.782 -7.592 -46.798 1.00 55.72 124 VAL D O 1
ATOM 6573 N N . ARG D 1 130 ? 14.747 -6.509 -46.552 1.00 54.56 125 ARG D N 1
ATOM 6574 C CA . ARG D 1 130 ? 14.442 -5.910 -45.268 1.00 53.85 125 ARG D CA 1
ATOM 6575 C C . ARG D 1 130 ? 14.870 -4.456 -45.423 1.00 57.20 125 ARG D C 1
ATOM 6576 O O . ARG D 1 130 ? 15.920 -4.181 -46.015 1.00 56.77 125 ARG D O 1
ATOM 6584 N N . GLN D 1 131 ? 14.060 -3.544 -44.880 1.00 59.58 126 GLN D N 1
ATOM 6585 C CA . GLN D 1 131 ? 14.047 -2.127 -45.264 1.00 62.05 126 GLN D CA 1
ATOM 6586 C C . GLN D 1 131 ? 13.821 -2.040 -46.767 1.00 62.14 126 GLN D C 1
ATOM 6587 O O . GLN D 1 131 ? 12.891 -2.665 -47.297 1.00 63.80 126 GLN D O 1
ATOM 6593 N N . GLY D 1 132 ? 14.667 -1.286 -47.457 1.00 59.30 127 GLY D N 1
ATOM 6594 C CA . GLY D 1 132 ? 14.640 -1.293 -48.912 1.00 57.39 127 GLY D CA 1
ATOM 6595 C C . GLY D 1 132 ? 15.942 -1.886 -49.403 1.00 56.30 127 GLY D C 1
ATOM 6596 O O . GLY D 1 132 ? 16.629 -1.301 -50.249 1.00 55.11 127 GLY D O 1
ATOM 6597 N N . GLU D 1 133 ? 16.285 -3.054 -48.870 1.00 54.66 128 GLU D N 1
ATOM 6598 C CA . GLU D 1 133 ? 17.617 -3.598 -49.092 1.00 54.62 128 GLU D CA 1
ATOM 6599 C C . GLU D 1 133 ? 17.656 -5.123 -49.173 1.00 52.33 128 GLU D C 1
ATOM 6600 O O . GLU D 1 133 ? 17.111 -5.819 -48.314 1.00 50.08 128 GLU D O 1
ATOM 6606 N N . TYR D 1 134 ? 18.334 -5.626 -50.205 1.00 50.59 129 TYR D N 1
ATOM 6607 C CA . TYR D 1 134 ? 18.401 -7.060 -50.499 1.00 48.03 129 TYR D CA 1
ATOM 6608 C C . TYR D 1 134 ? 19.600 -7.746 -49.828 1.00 48.05 129 TYR D C 1
ATOM 6609 O O . TYR D 1 134 ? 20.743 -7.306 -49.983 1.00 47.26 129 TYR D O 1
ATOM 6618 N N . HIS D 1 135 ? 19.334 -8.838 -49.113 1.00 48.38 130 HIS D N 1
ATOM 6619 C CA . HIS D 1 135 ? 20.390 -9.669 -48.514 1.00 48.59 130 HIS D CA 1
ATOM 6620 C C . HIS D 1 135 ? 20.392 -11.078 -49.086 1.00 47.28 130 HIS D C 1
ATOM 6621 O O . HIS D 1 135 ? 19.402 -11.796 -48.986 1.00 47.59 130 HIS D O 1
ATOM 6628 N N . LEU D 1 136 ? 21.517 -11.475 -49.668 1.00 46.04 131 LEU D N 1
ATOM 6629 C CA . LEU D 1 136 ? 21.629 -12.763 -50.355 1.00 43.40 131 LEU D CA 1
ATOM 6630 C C . LEU D 1 136 ? 22.008 -13.897 -49.395 1.00 42.38 131 LEU D C 1
ATOM 6631 O O . LEU D 1 136 ? 23.036 -13.832 -48.731 1.00 42.67 131 LEU D O 1
ATOM 6636 N N . LEU D 1 137 ? 21.181 -14.939 -49.349 1.00 41.13 132 LEU D N 1
ATOM 6637 C CA . LEU D 1 137 ? 21.323 -16.005 -48.355 1.00 40.16 132 LEU D CA 1
ATOM 6638 C C . LEU D 1 137 ? 22.073 -17.246 -48.843 1.00 41.46 132 LEU D C 1
ATOM 6639 O O . LEU D 1 137 ? 22.342 -18.173 -48.066 1.00 41.53 132 LEU D O 1
ATOM 6644 N N . THR D 1 138 ? 22.370 -17.292 -50.136 1.00 40.45 133 THR D N 1
ATOM 6645 C CA . THR D 1 138 ? 22.945 -18.486 -50.721 1.00 38.05 133 THR D CA 1
ATOM 6646 C C . THR D 1 138 ? 24.212 -18.139 -51.477 1.00 39.16 133 THR D C 1
ATOM 6647 O O . THR D 1 138 ? 24.458 -16.975 -51.794 1.00 41.18 133 THR D O 1
ATOM 6651 N N . SER D 1 139 ? 25.021 -19.154 -51.747 1.00 36.36 134 SER D N 1
ATOM 6652 C CA . SER D 1 139 ? 26.195 -18.986 -52.564 1.00 36.48 134 SER D CA 1
ATOM 6653 C C . SER D 1 139 ? 25.987 -19.818 -53.840 1.00 35.92 134 SER D C 1
ATOM 6654 O O . SER D 1 139 ? 25.594 -20.989 -53.762 1.00 35.45 134 SER D O 1
ATOM 6657 N N . ASP D 1 140 ? 26.205 -19.208 -55.007 1.00 36.26 135 ASP D N 1
ATOM 6658 C CA . ASP D 1 140 ? 26.128 -19.926 -56.297 1.00 35.21 135 ASP D CA 1
ATOM 6659 C C . ASP D 1 140 ? 27.043 -21.152 -56.325 1.00 36.22 135 ASP D C 1
ATOM 6660 O O . ASP D 1 140 ? 28.254 -21.048 -56.095 1.00 33.55 135 ASP D O 1
ATOM 6665 N N . HIS D 1 141 ? 26.488 -22.321 -56.622 1.00 37.10 136 HIS D N 1
ATOM 6666 C CA . HIS D 1 141 ? 27.362 -23.463 -56.865 1.00 38.21 136 HIS D CA 1
ATOM 6667 C C . HIS D 1 141 ? 27.880 -23.413 -58.284 1.00 38.98 136 HIS D C 1
ATOM 6668 O O . HIS D 1 141 ? 27.482 -24.239 -59.098 1.00 41.91 136 HIS D O 1
ATOM 6675 N N . SER D 1 142 ? 28.760 -22.464 -58.584 1.00 36.49 137 SER D N 1
ATOM 6676 C CA . SER D 1 142 ? 29.277 -22.347 -59.933 1.00 38.72 137 SER D CA 1
ATOM 6677 C C . SER D 1 142 ? 30.782 -22.275 -59.907 1.00 40.07 137 SER D C 1
ATOM 6678 O O . SER D 1 142 ? 31.370 -21.874 -58.900 1.00 41.07 137 SER D O 1
ATOM 6681 N N . LEU D 1 143 ? 31.382 -22.669 -61.028 1.00 40.24 138 LEU D N 1
ATOM 6682 C CA . LEU D 1 143 ? 32.822 -22.679 -61.216 1.00 38.69 138 LEU D CA 1
ATOM 6683 C C . LEU D 1 143 ? 33.428 -21.300 -60.956 1.00 39.35 138 LEU D C 1
ATOM 6684 O O . LEU D 1 143 ? 34.348 -21.189 -60.147 1.00 39.31 138 LEU D O 1
ATOM 6689 N N . VAL D 1 144 ? 32.894 -20.253 -61.595 1.00 38.46 139 VAL D N 1
ATOM 6690 C CA . VAL D 1 144 ? 33.446 -18.911 -61.398 1.00 37.14 139 VAL D CA 1
ATOM 6691 C C . VAL D 1 144 ? 33.194 -18.317 -60.012 1.00 39.60 139 VAL D C 1
ATOM 6692 O O . VAL D 1 144 ? 34.015 -17.548 -59.520 1.00 40.07 139 VAL D O 1
ATOM 6696 N N . ASN D 1 145 ? 32.085 -18.683 -59.369 1.00 42.06 140 ASN D N 1
ATOM 6697 C CA . ASN D 1 145 ? 31.826 -18.203 -58.010 1.00 40.56 140 ASN D CA 1
ATOM 6698 C C . ASN D 1 145 ? 32.843 -18.817 -57.054 1.00 41.82 140 ASN D C 1
ATOM 6699 O O . ASN D 1 145 ? 33.434 -18.108 -56.253 1.00 42.13 140 ASN D O 1
ATOM 6704 N N . GLU D 1 146 ? 33.083 -20.121 -57.192 1.00 42.73 141 GLU D N 1
ATOM 6705 C CA . GLU D 1 146 ? 34.173 -20.782 -56.478 1.00 44.45 141 GLU D CA 1
ATOM 6706 C C . GLU D 1 146 ? 35.526 -20.120 -56.696 1.00 43.12 141 GLU D C 1
ATOM 6707 O O . GLU D 1 146 ? 36.282 -19.964 -55.744 1.00 44.55 141 GLU D O 1
ATOM 6713 N N . LEU D 1 147 ? 35.806 -19.706 -57.934 1.00 42.64 142 LEU D N 1
ATOM 6714 C CA . LEU D 1 147 ? 37.040 -18.976 -58.256 1.00 41.41 142 LEU D CA 1
ATOM 6715 C C . LEU D 1 147 ? 37.119 -17.595 -57.614 1.00 43.01 142 LEU D C 1
ATOM 6716 O O . LEU D 1 147 ? 38.198 -17.148 -57.258 1.00 43.97 142 LEU D O 1
ATOM 6721 N N . VAL D 1 148 ? 35.980 -16.929 -57.446 1.00 45.62 143 VAL D N 1
ATOM 6722 C CA . VAL D 1 148 ? 35.948 -15.645 -56.740 1.00 46.29 143 VAL D CA 1
ATOM 6723 C C . VAL D 1 148 ? 36.243 -15.837 -55.240 1.00 47.53 143 VAL D C 1
ATOM 6724 O O . VAL D 1 148 ? 37.037 -15.095 -54.649 1.00 47.38 143 VAL D O 1
ATOM 6728 N N . LYS D 1 149 ? 35.645 -16.874 -54.651 1.00 48.12 144 LYS D N 1
ATOM 6729 C CA . LYS D 1 149 ? 35.852 -17.220 -53.239 1.00 49.01 144 LYS D CA 1
ATOM 6730 C C . LYS D 1 149 ? 37.251 -17.762 -52.944 1.00 48.80 144 LYS D C 1
ATOM 6731 O O . LYS D 1 149 ? 37.640 -17.889 -51.788 1.00 51.51 144 LYS D O 1
ATOM 6737 N N . ALA D 1 150 ? 37.998 -18.087 -53.991 1.00 47.04 145 ALA D N 1
ATOM 6738 C CA . ALA D 1 150 ? 39.372 -18.521 -53.852 1.00 46.55 145 ALA D CA 1
ATOM 6739 C C . ALA D 1 150 ? 40.341 -17.343 -54.045 1.00 47.18 145 ALA D C 1
ATOM 6740 O O . ALA D 1 150 ? 41.556 -17.498 -53.891 1.00 46.64 145 ALA D O 1
ATOM 6742 N N . GLY D 1 151 ? 39.800 -16.174 -54.397 1.00 46.38 146 GLY D N 1
ATOM 6743 C CA . GLY D 1 151 ? 40.614 -14.987 -54.688 1.00 47.74 146 GLY D CA 1
ATOM 6744 C C . GLY D 1 151 ? 41.343 -15.034 -56.029 1.00 49.98 146 GLY D C 1
ATOM 6745 O O . GLY D 1 151 ? 42.310 -14.297 -56.257 1.00 49.53 146 GLY D O 1
ATOM 6746 N N . GLN D 1 152 ? 40.866 -15.903 -56.915 1.00 50.38 147 GLN D N 1
ATOM 6747 C CA . GLN D 1 152 ? 41.475 -16.159 -58.216 1.00 49.47 147 GLN D CA 1
ATOM 6748 C C . GLN D 1 152 ? 40.902 -15.208 -59.267 1.00 48.31 147 GLN D C 1
ATOM 6749 O O . GLN D 1 152 ? 41.594 -14.793 -60.201 1.00 48.78 147 GLN D O 1
ATOM 6755 N N . LEU D 1 153 ? 39.638 -14.846 -59.085 1.00 47.35 148 LEU D N 1
ATOM 6756 C CA . LEU D 1 153 ? 38.941 -13.947 -59.993 1.00 49.37 148 LEU D CA 1
ATOM 6757 C C . LEU D 1 153 ? 38.226 -12.821 -59.254 1.00 49.47 148 LEU D C 1
ATOM 6758 O O . LEU D 1 153 ? 37.731 -13.017 -58.153 1.00 51.00 148 LEU D O 1
ATOM 6763 N N . THR D 1 154 ? 38.143 -11.656 -59.885 1.00 49.83 149 THR D N 1
ATOM 6764 C CA . THR D 1 154 ? 37.246 -10.591 -59.432 1.00 50.20 149 THR D CA 1
ATOM 6765 C C . THR D 1 154 ? 35.874 -10.831 -60.072 1.00 50.59 149 THR D C 1
ATOM 6766 O O . THR D 1 154 ? 35.741 -11.698 -60.941 1.00 48.29 149 THR D O 1
ATOM 6770 N N . GLU D 1 155 ? 34.867 -10.063 -59.662 1.00 51.00 150 GLU D N 1
ATOM 6771 C CA . GLU D 1 155 ? 33.513 -10.242 -60.184 1.00 54.03 150 GLU D CA 1
ATOM 6772 C C . GLU D 1 155 ? 33.407 -9.851 -61.654 1.00 55.75 150 GLU D C 1
ATOM 6773 O O . GLU D 1 155 ? 32.701 -10.495 -62.431 1.00 54.64 150 GLU D O 1
ATOM 6779 N N . GLU D 1 156 ? 34.127 -8.800 -62.027 1.00 58.16 151 GLU D N 1
ATOM 6780 C CA . GLU D 1 156 ? 34.182 -8.350 -63.410 1.00 61.44 151 GLU D CA 1
ATOM 6781 C C . GLU D 1 156 ? 34.758 -9.426 -64.366 1.00 58.91 151 GLU D C 1
ATOM 6782 O O . GLU D 1 156 ? 34.224 -9.637 -65.461 1.00 58.87 151 GLU D O 1
ATOM 6788 N N . GLU D 1 157 ? 35.824 -10.106 -63.930 1.00 55.86 152 GLU D N 1
ATOM 6789 C CA . GLU D 1 157 ? 36.481 -11.162 -64.707 1.00 53.45 152 GLU D CA 1
ATOM 6790 C C . GLU D 1 157 ? 35.626 -12.435 -64.758 1.00 52.44 152 GLU D C 1
ATOM 6791 O O . GLU D 1 157 ? 35.662 -13.179 -65.736 1.00 54.28 152 GLU D O 1
ATOM 6797 N N . ALA D 1 158 ? 34.866 -12.676 -63.695 1.00 49.76 153 ALA D N 1
ATOM 6798 C CA . ALA D 1 158 ? 33.958 -13.812 -63.630 1.00 48.81 153 ALA D CA 1
ATOM 6799 C C . ALA D 1 158 ? 32.702 -13.612 -64.490 1.00 49.64 153 ALA D C 1
ATOM 6800 O O . ALA D 1 158 ? 32.106 -14.582 -64.948 1.00 52.13 153 ALA D O 1
ATOM 6802 N N . ALA D 1 159 ? 32.307 -12.361 -64.720 1.00 49.13 154 ALA D N 1
ATOM 6803 C CA . ALA D 1 159 ? 31.146 -12.053 -65.564 1.00 46.57 154 ALA D CA 1
ATOM 6804 C C . ALA D 1 159 ? 31.465 -12.048 -67.056 1.00 46.28 154 ALA D C 1
ATOM 6805 O O . ALA D 1 159 ? 30.567 -11.882 -67.873 1.00 47.57 154 ALA D O 1
ATOM 6807 N N . SER D 1 160 ? 32.732 -12.225 -67.421 1.00 45.52 155 SER D N 1
ATOM 6808 C CA . SER D 1 160 ? 33.105 -12.297 -68.836 1.00 44.11 155 SER D CA 1
ATOM 6809 C C . SER D 1 160 ? 33.972 -13.525 -69.147 1.00 41.72 155 SER D C 1
ATOM 6810 O O . SER D 1 160 ? 34.560 -13.635 -70.233 1.00 38.89 155 SER D O 1
ATOM 6813 N N . HIS D 1 161 ? 34.042 -14.436 -68.177 1.00 40.17 156 HIS D N 1
ATOM 6814 C CA . HIS D 1 161 ? 34.794 -15.685 -68.288 1.00 38.20 156 HIS D CA 1
ATOM 6815 C C . HIS D 1 161 ? 34.026 -16.601 -69.222 1.00 36.33 156 HIS D C 1
ATOM 6816 O O . HIS D 1 161 ? 32.807 -16.593 -69.207 1.00 38.11 156 HIS D O 1
ATOM 6823 N N . PRO D 1 162 ? 34.729 -17.351 -70.077 1.00 34.49 157 PRO D N 1
ATOM 6824 C CA . PRO D 1 162 ? 34.091 -18.335 -70.959 1.00 33.65 157 PRO D CA 1
ATOM 6825 C C . PRO D 1 162 ? 33.243 -19.378 -70.228 1.00 34.43 157 PRO D C 1
ATOM 6826 O O . PRO D 1 162 ? 32.214 -19.827 -70.742 1.00 34.36 157 PRO D O 1
ATOM 6830 N N . GLN D 1 163 ? 33.671 -19.751 -69.033 1.00 35.13 158 GLN D N 1
ATOM 6831 C CA . GLN D 1 163 ? 32.961 -20.752 -68.251 1.00 37.88 158 GLN D CA 1
ATOM 6832 C C . GLN D 1 163 ? 32.024 -20.186 -67.193 1.00 36.13 158 GLN D C 1
ATOM 6833 O O . GLN D 1 163 ? 31.729 -20.866 -66.216 1.00 34.43 158 GLN D O 1
ATOM 6839 N N . LYS D 1 164 ? 31.529 -18.971 -67.426 1.00 34.60 159 LYS D N 1
ATOM 6840 C CA . LYS D 1 164 ? 30.706 -18.237 -66.458 1.00 36.14 159 LYS D CA 1
ATOM 6841 C C . LYS D 1 164 ? 29.366 -18.863 -66.088 1.00 34.68 159 LYS D C 1
ATOM 6842 O O . LYS D 1 164 ? 28.799 -18.527 -65.064 1.00 32.52 159 LYS D O 1
ATOM 6848 N N . ASN D 1 165 ? 28.869 -19.769 -66.923 1.00 35.86 160 ASN D N 1
ATOM 6849 C CA . ASN D 1 165 ? 27.558 -20.356 -66.709 1.00 36.08 160 ASN D CA 1
ATOM 6850 C C . ASN D 1 165 ? 27.630 -21.723 -66.049 1.00 35.41 160 ASN D C 1
ATOM 6851 O O . ASN D 1 165 ? 26.612 -22.272 -65.663 1.00 38.60 160 ASN D O 1
ATOM 6856 N N . ILE D 1 166 ? 28.837 -22.250 -65.898 1.00 35.91 161 ILE D N 1
ATOM 6857 C CA . ILE D 1 166 ? 29.042 -23.641 -65.499 1.00 35.62 161 ILE D CA 1
ATOM 6858 C C . ILE D 1 166 ? 28.794 -23.870 -64.022 1.00 36.91 161 ILE D C 1
ATOM 6859 O O . ILE D 1 166 ? 29.430 -23.254 -63.168 1.00 39.40 161 ILE D O 1
ATOM 6864 N N . ILE D 1 167 ? 27.860 -24.751 -63.714 1.00 35.80 162 ILE D N 1
ATOM 6865 C CA . ILE D 1 167 ? 27.582 -25.044 -62.327 1.00 36.94 162 ILE D CA 1
ATOM 6866 C C . ILE D 1 167 ? 28.336 -26.286 -61.891 1.00 38.68 162 ILE D C 1
ATOM 6867 O O . ILE D 1 167 ? 28.858 -27.026 -62.730 1.00 38.48 162 ILE D O 1
ATOM 6872 N N . THR D 1 168 ? 28.405 -26.494 -60.575 1.00 39.66 163 THR D N 1
ATOM 6873 C CA . THR D 1 168 ? 29.232 -27.548 -59.994 1.00 40.69 163 THR D CA 1
ATOM 6874 C C . THR D 1 168 ? 28.427 -28.551 -59.176 1.00 42.14 163 THR D C 1
ATOM 6875 O O . THR D 1 168 ? 28.975 -29.538 -58.704 1.00 43.17 163 THR D O 1
ATOM 6879 N N . GLN D 1 169 ? 27.136 -28.275 -58.993 1.00 44.29 164 GLN D N 1
ATOM 6880 C CA . GLN D 1 169 ? 26.217 -29.153 -58.264 1.00 43.90 164 GLN D CA 1
ATOM 6881 C C . GLN D 1 169 ? 24.894 -29.164 -58.984 1.00 43.31 164 GLN D C 1
ATOM 6882 O O . GLN D 1 169 ? 24.315 -28.108 -59.207 1.00 41.35 164 GLN D O 1
ATOM 6888 N N . SER D 1 170 ? 24.403 -30.351 -59.326 1.00 43.85 165 SER D N 1
ATOM 6889 C CA . SER D 1 170 ? 23.062 -30.477 -59.898 1.00 41.59 165 SER D CA 1
ATOM 6890 C C . SER D 1 170 ? 22.429 -31.817 -59.578 1.00 40.29 165 SER D C 1
ATOM 6891 O O . SER D 1 170 ? 23.110 -32.819 -59.398 1.00 39.51 165 SER D O 1
ATOM 6894 N N . ILE D 1 171 ? 21.106 -31.819 -59.530 1.00 40.03 166 ILE D N 1
ATOM 6895 C CA . ILE D 1 171 ? 20.334 -33.046 -59.534 1.00 40.38 166 ILE D CA 1
ATOM 6896 C C . ILE D 1 171 ? 20.439 -33.720 -60.906 1.00 41.83 166 ILE D C 1
ATOM 6897 O O . ILE D 1 171 ? 20.042 -33.143 -61.912 1.00 42.92 166 ILE D O 1
ATOM 6902 N N . GLY D 1 172 ? 20.992 -34.929 -60.939 1.00 42.72 167 GLY D N 1
ATOM 6903 C CA . GLY D 1 172 ? 21.265 -35.641 -62.191 1.00 45.47 167 GLY D CA 1
ATOM 6904 C C . GLY D 1 172 ? 22.737 -35.986 -62.360 1.00 48.54 167 GLY D C 1
ATOM 6905 O O . GLY D 1 172 ? 23.183 -36.342 -63.446 1.00 49.34 167 GLY D O 1
ATOM 6906 N N . GLN D 1 173 ? 23.483 -35.882 -61.266 1.00 50.24 168 GLN D N 1
ATOM 6907 C CA . GLN D 1 173 ? 24.927 -36.021 -61.242 1.00 51.52 168 GLN D CA 1
ATOM 6908 C C . GLN D 1 173 ? 25.351 -37.445 -60.977 1.00 54.34 168 GLN D C 1
ATOM 6909 O O . GLN D 1 173 ? 24.544 -38.263 -60.551 1.00 55.91 168 GLN D O 1
ATOM 6915 N N . ALA D 1 174 ? 26.641 -37.707 -61.183 1.00 55.59 169 ALA D N 1
ATOM 6916 C CA . ALA D 1 174 ? 27.273 -38.988 -60.880 1.00 56.99 169 ALA D CA 1
ATOM 6917 C C . ALA D 1 174 ? 27.521 -39.200 -59.382 1.00 58.24 169 ALA D C 1
ATOM 6918 O O . ALA D 1 174 ? 27.042 -40.179 -58.796 1.00 57.95 169 ALA D O 1
ATOM 6920 N N . ASN D 1 175 ? 28.293 -38.291 -58.783 1.00 59.09 170 ASN D N 1
ATOM 6921 C CA . ASN D 1 175 ? 28.590 -38.302 -57.346 1.00 59.55 170 ASN D CA 1
ATOM 6922 C C . ASN D 1 175 ? 27.376 -37.800 -56.546 1.00 58.23 170 ASN D C 1
ATOM 6923 O O . ASN D 1 175 ? 26.534 -37.098 -57.104 1.00 58.69 170 ASN D O 1
ATOM 6928 N N . PRO D 1 176 ? 27.256 -38.189 -55.256 1.00 57.42 171 PRO D N 1
ATOM 6929 C CA . PRO D 1 176 ? 26.207 -37.618 -54.411 1.00 55.79 171 PRO D CA 1
ATOM 6930 C C . PRO D 1 176 ? 26.282 -36.103 -54.304 1.00 52.81 171 PRO D C 1
ATOM 6931 O O . PRO D 1 176 ? 27.367 -35.532 -54.217 1.00 52.92 171 PRO D O 1
ATOM 6935 N N . VAL D 1 177 ? 25.109 -35.489 -54.315 1.00 49.09 172 VAL D N 1
ATOM 6936 C CA . VAL D 1 177 ? 24.923 -34.048 -54.243 1.00 47.76 172 VAL D CA 1
ATOM 6937 C C . VAL D 1 177 ? 25.240 -33.467 -52.846 1.00 48.08 172 VAL D C 1
ATOM 6938 O O . VAL D 1 177 ? 24.894 -34.067 -51.830 1.00 49.47 172 VAL D O 1
ATOM 6942 N N . GLU D 1 178 ? 25.913 -32.317 -52.800 1.00 47.15 173 GLU D N 1
ATOM 6943 C CA . GLU D 1 178 ? 26.170 -31.608 -51.540 1.00 46.33 173 GLU D CA 1
ATOM 6944 C C . GLU D 1 178 ? 25.427 -30.273 -51.497 1.00 43.52 173 GLU D C 1
ATOM 6945 O O . GLU D 1 178 ? 25.993 -29.239 -51.853 1.00 43.32 173 GLU D O 1
ATOM 6951 N N . PRO D 1 179 ? 24.177 -30.282 -51.028 1.00 40.80 174 PRO D N 1
ATOM 6952 C CA . PRO D 1 179 ? 23.400 -29.049 -51.006 1.00 39.96 174 PRO D CA 1
ATOM 6953 C C . PRO D 1 179 ? 23.806 -28.162 -49.849 1.00 39.37 174 PRO D C 1
ATOM 6954 O O . PRO D 1 179 ? 24.498 -28.618 -48.950 1.00 41.35 174 PRO D O 1
ATOM 6958 N N . ASP D 1 180 ? 23.383 -26.905 -49.871 1.00 37.20 175 ASP D N 1
ATOM 6959 C CA . ASP D 1 180 ? 23.566 -26.029 -48.727 1.00 37.38 175 ASP D CA 1
ATOM 6960 C C . ASP D 1 180 ? 22.249 -25.877 -47.999 1.00 38.78 175 ASP D C 1
ATOM 6961 O O . ASP D 1 180 ? 21.214 -25.643 -48.633 1.00 38.44 175 ASP D O 1
ATOM 6966 N N . LEU D 1 181 ? 22.285 -26.023 -46.675 1.00 39.32 176 LEU D N 1
ATOM 6967 C CA . LEU D 1 181 ? 21.094 -25.837 -45.855 1.00 41.13 176 LEU D CA 1
ATOM 6968 C C . LEU D 1 181 ? 21.222 -24.630 -44.958 1.00 43.02 176 LEU D C 1
ATOM 6969 O O . LEU D 1 181 ? 22.322 -24.261 -44.554 1.00 45.47 176 LEU D O 1
ATOM 6974 N N . GLY D 1 182 ? 20.093 -24.007 -44.651 1.00 43.65 177 GLY D N 1
ATOM 6975 C CA . GLY D 1 182 ? 20.097 -22.849 -43.778 1.00 44.22 177 GLY D CA 1
ATOM 6976 C C . GLY D 1 182 ? 18.773 -22.695 -43.064 1.00 45.03 177 GLY D C 1
ATOM 6977 O O . GLY D 1 182 ? 17.820 -23.410 -43.346 1.00 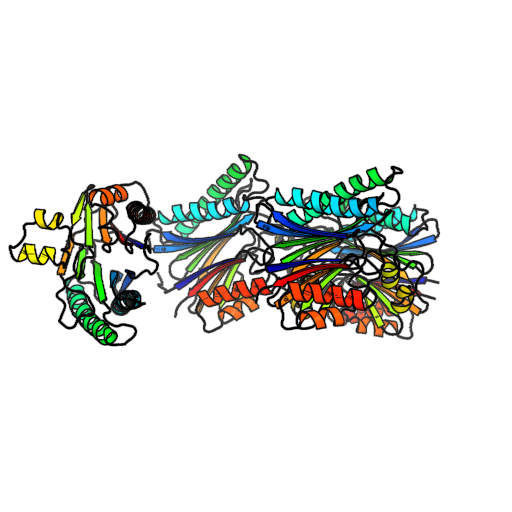45.64 177 GLY D O 1
ATOM 6978 N N . VAL D 1 183 ? 18.746 -21.770 -42.112 1.00 44.47 178 VAL D N 1
ATOM 6979 C CA . VAL D 1 183 ? 17.559 -21.359 -41.391 1.00 44.19 178 VAL D CA 1
ATOM 6980 C C . VAL D 1 183 ? 17.640 -19.826 -41.381 1.00 45.20 178 VAL D C 1
ATOM 6981 O O . VAL D 1 183 ? 18.741 -19.288 -41.337 1.00 46.83 178 VAL D O 1
ATOM 6985 N N . HIS D 1 184 ? 16.522 -19.109 -41.468 1.00 46.06 179 HIS D N 1
ATOM 6986 C CA . HIS D 1 184 ? 16.567 -17.633 -41.327 1.00 46.85 179 HIS D CA 1
ATOM 6987 C C . HIS D 1 184 ? 15.325 -17.095 -40.600 1.00 47.84 179 HIS D C 1
ATOM 6988 O O . HIS D 1 184 ? 14.294 -17.745 -40.565 1.00 50.56 179 HIS D O 1
ATOM 6995 N N . LEU D 1 185 ? 15.425 -15.913 -40.011 1.00 48.21 180 LEU D N 1
ATOM 6996 C CA . LEU D 1 185 ? 14.290 -15.318 -39.308 1.00 50.22 180 LEU D CA 1
ATOM 6997 C C . LEU D 1 185 ? 13.489 -14.361 -40.189 1.00 51.43 180 LEU D C 1
ATOM 6998 O O . LEU D 1 185 ? 14.040 -13.397 -40.725 1.00 49.63 180 LEU D O 1
ATOM 7003 N N . LEU D 1 186 ? 12.187 -14.610 -40.312 1.00 53.04 181 LEU D N 1
ATOM 7004 C CA . LEU D 1 186 ? 11.299 -13.657 -40.977 1.00 53.92 181 LEU D CA 1
ATOM 7005 C C . LEU D 1 186 ? 10.670 -12.679 -39.991 1.00 56.18 181 LEU D C 1
ATOM 7006 O O . LEU D 1 186 ? 10.058 -13.088 -39.002 1.00 55.04 181 LEU D O 1
ATOM 7011 N N . GLU D 1 187 ? 10.827 -11.387 -40.282 1.00 58.26 182 GLU D N 1
ATOM 7012 C CA . GLU D 1 187 ? 10.166 -10.316 -39.542 1.00 59.96 182 GLU D CA 1
ATOM 7013 C C . GLU D 1 187 ? 8.976 -9.775 -40.348 1.00 60.09 182 GLU D C 1
ATOM 7014 O O . GLU D 1 187 ? 8.845 -10.068 -41.532 1.00 59.31 182 GLU D O 1
ATOM 7020 N N . GLU D 1 188 ? 8.110 -8.993 -39.704 1.00 62.21 183 GLU D N 1
ATOM 7021 C CA . GLU D 1 188 ? 7.011 -8.309 -40.400 1.00 63.45 183 GLU D CA 1
ATOM 7022 C C . GLU D 1 188 ? 7.547 -7.342 -41.459 1.00 60.32 183 GLU D C 1
ATOM 7023 O O . GLU D 1 188 ? 8.470 -6.580 -41.184 1.00 59.97 183 GLU D O 1
ATOM 7029 N N . GLY D 1 189 ? 6.982 -7.390 -42.664 1.00 58.72 184 GLY D N 1
ATOM 7030 C CA . GLY D 1 189 ? 7.385 -6.476 -43.744 1.00 56.10 184 GLY D CA 1
ATOM 7031 C C . GLY D 1 189 ? 8.572 -6.935 -44.579 1.00 54.07 184 GLY D C 1
ATOM 7032 O O . GLY D 1 189 ? 9.087 -6.186 -45.408 1.00 53.25 184 GLY D O 1
ATOM 7033 N N . ASP D 1 190 ? 9.015 -8.167 -44.351 1.00 52.51 185 ASP D N 1
ATOM 7034 C CA . ASP D 1 190 ? 10.075 -8.764 -45.149 1.00 51.25 185 ASP D CA 1
ATOM 7035 C C . ASP D 1 190 ? 9.538 -9.261 -46.479 1.00 50.25 185 ASP D C 1
ATOM 7036 O O . ASP D 1 190 ? 8.391 -9.693 -46.570 1.00 48.82 185 ASP D O 1
ATOM 7041 N N . TYR D 1 191 ? 10.377 -9.218 -47.505 1.00 49.89 186 TYR D N 1
ATOM 7042 C CA . TYR D 1 191 ? 10.099 -9.967 -48.726 1.00 49.68 186 TYR D CA 1
ATOM 7043 C C . TYR D 1 191 ? 11.137 -11.064 -48.863 1.00 47.58 186 TYR D C 1
ATOM 7044 O O . TYR D 1 191 ? 12.328 -10.778 -48.883 1.00 49.12 186 TYR D O 1
ATOM 7053 N N . LEU D 1 192 ? 10.696 -12.310 -48.958 1.00 42.73 187 LEU D N 1
ATOM 7054 C CA . LEU D 1 192 ? 11.608 -13.384 -49.293 1.00 41.01 187 LEU D CA 1
ATOM 7055 C C . LEU D 1 192 ? 11.623 -13.600 -50.815 1.00 41.92 187 LEU D C 1
ATOM 7056 O O . LEU D 1 192 ? 10.581 -13.894 -51.398 1.00 42.21 187 LEU D O 1
ATOM 7061 N N . VAL D 1 193 ? 12.789 -13.463 -51.458 1.00 41.64 188 VAL D N 1
ATOM 7062 C CA . VAL D 1 193 ? 12.904 -13.673 -52.926 1.00 41.06 188 VAL D CA 1
ATOM 7063 C C . VAL D 1 193 ? 13.614 -14.989 -53.349 1.00 40.14 188 VAL D C 1
ATOM 7064 O O . VAL D 1 193 ? 14.833 -15.094 -53.238 1.00 40.61 188 VAL D O 1
ATOM 7068 N N . VAL D 1 194 ? 12.860 -15.972 -53.845 1.00 38.78 189 VAL D N 1
ATOM 7069 C CA . VAL D 1 194 ? 13.438 -17.239 -54.354 1.00 38.42 189 VAL D CA 1
ATOM 7070 C C . VAL D 1 194 ? 13.405 -17.275 -55.882 1.00 39.44 189 VAL D C 1
ATOM 7071 O O . VAL D 1 194 ? 12.321 -17.282 -56.467 1.00 39.18 189 VAL D O 1
ATOM 7075 N N . ASN D 1 195 ? 14.575 -17.302 -56.529 1.00 37.90 190 ASN D N 1
ATOM 7076 C CA . ASN D 1 195 ? 14.625 -17.104 -57.988 1.00 35.41 190 ASN D CA 1
ATOM 7077 C C . ASN D 1 195 ? 15.607 -17.956 -58.793 1.00 35.04 190 ASN D C 1
ATOM 7078 O O . ASN D 1 195 ? 16.679 -18.307 -58.320 1.00 37.32 190 ASN D O 1
ATOM 7083 N N . SER D 1 196 ? 15.243 -18.255 -60.033 1.00 32.04 191 SER D N 1
ATOM 7084 C CA . SER D 1 196 ? 16.167 -18.886 -60.952 1.00 31.65 191 SER D CA 1
ATOM 7085 C C . SER D 1 196 ? 17.096 -17.825 -61.508 1.00 33.23 191 SER D C 1
ATOM 7086 O O . SER D 1 196 ? 16.797 -16.626 -61.443 1.00 36.90 191 SER D O 1
ATOM 7089 N N . ASP D 1 197 ? 18.205 -18.261 -62.097 1.00 31.78 192 ASP D N 1
ATOM 7090 C CA . ASP D 1 197 ? 19.277 -17.351 -62.482 1.00 31.11 192 ASP D CA 1
ATOM 7091 C C . ASP D 1 197 ? 18.882 -16.332 -63.532 1.00 31.59 192 ASP D C 1
ATOM 7092 O O . ASP D 1 197 ? 19.479 -15.275 -63.627 1.00 32.50 192 ASP D O 1
ATOM 7097 N N . GLY D 1 198 ? 17.845 -16.661 -64.292 1.00 33.10 193 GLY D N 1
ATOM 7098 C CA . GLY D 1 198 ? 17.246 -15.752 -65.257 1.00 33.59 193 GLY D CA 1
ATOM 7099 C C . GLY D 1 198 ? 16.708 -14.459 -64.676 1.00 33.20 193 GLY D C 1
ATOM 7100 O O . GLY D 1 198 ? 16.586 -13.476 -65.393 1.00 33.31 193 GLY D O 1
ATOM 7101 N N . LEU D 1 199 ? 16.391 -14.437 -63.382 1.00 35.09 194 LEU D N 1
ATOM 7102 C CA . LEU D 1 199 ? 16.053 -13.159 -62.754 1.00 35.61 194 LEU D CA 1
ATOM 7103 C C . LEU D 1 199 ? 17.311 -12.355 -62.445 1.00 34.79 194 LEU D C 1
ATOM 7104 O O . LEU D 1 199 ? 17.509 -11.270 -62.982 1.00 35.14 194 LEU D O 1
ATOM 7109 N N . THR D 1 200 ? 18.185 -12.915 -61.623 1.00 35.29 195 THR D N 1
ATOM 7110 C CA . THR D 1 200 ? 19.331 -12.163 -61.122 1.00 36.74 195 THR D CA 1
ATOM 7111 C C . THR D 1 200 ? 20.486 -11.951 -62.116 1.00 37.96 195 THR D C 1
ATOM 7112 O O . THR D 1 200 ? 21.398 -11.197 -61.824 1.00 38.42 195 THR D O 1
ATOM 7116 N N . ASN D 1 201 ? 20.436 -12.576 -63.293 1.00 38.98 196 ASN D N 1
ATOM 7117 C CA . ASN D 1 201 ? 21.400 -12.262 -64.349 1.00 38.34 196 ASN D CA 1
ATOM 7118 C C . ASN D 1 201 ? 20.980 -11.008 -65.100 1.00 40.33 196 ASN D C 1
ATOM 7119 O O . ASN D 1 201 ? 21.796 -10.374 -65.775 1.00 40.97 196 ASN D O 1
ATOM 7124 N N . MET D 1 202 ? 19.704 -10.652 -64.976 1.00 41.09 197 MET D N 1
ATOM 7125 C CA . MET D 1 202 ? 19.138 -9.513 -65.696 1.00 41.90 197 MET D CA 1
ATOM 7126 C C . MET D 1 202 ? 18.872 -8.319 -64.781 1.00 43.83 197 MET D C 1
ATOM 7127 O O . MET D 1 202 ? 18.852 -7.180 -65.252 1.00 45.77 197 MET D O 1
ATOM 7132 N N . LEU D 1 203 ? 18.646 -8.588 -63.492 1.00 42.84 198 LEU D N 1
ATOM 7133 C CA . LEU D 1 203 ? 18.362 -7.552 -62.496 1.00 42.86 198 LEU D CA 1
ATOM 7134 C C . LEU D 1 203 ? 19.426 -7.498 -61.423 1.00 44.21 198 LEU D C 1
ATOM 7135 O O . LEU D 1 203 ? 19.890 -8.537 -60.940 1.00 44.55 198 LEU D O 1
ATOM 7140 N N . SER D 1 204 ? 19.777 -6.287 -61.008 1.00 44.02 199 SER D N 1
ATOM 7141 C CA . SER D 1 204 ? 20.688 -6.132 -59.890 1.00 45.43 199 SER D CA 1
ATOM 7142 C C . SER D 1 204 ? 19.912 -6.271 -58.593 1.00 44.20 199 SER D C 1
ATOM 7143 O O . SER D 1 204 ? 18.702 -6.420 -58.603 1.00 44.49 199 SER D O 1
ATOM 7146 N N . ASN D 1 205 ? 20.614 -6.230 -57.473 1.00 45.47 200 ASN D N 1
ATOM 7147 C CA . ASN D 1 205 ? 19.969 -6.417 -56.181 1.00 46.13 200 ASN D CA 1
ATOM 7148 C C . ASN D 1 205 ? 19.179 -5.187 -55.748 1.00 45.82 200 ASN D C 1
ATOM 7149 O O . ASN D 1 205 ? 18.075 -5.309 -55.210 1.00 43.04 200 ASN D O 1
ATOM 7154 N N . ALA D 1 206 ? 19.743 -4.014 -56.036 1.00 45.73 201 ALA D N 1
ATOM 7155 C CA . ALA D 1 206 ? 19.040 -2.748 -55.891 1.00 47.43 201 ALA D CA 1
ATOM 7156 C C . ALA D 1 206 ? 17.732 -2.745 -56.692 1.00 48.94 201 ALA D C 1
ATOM 7157 O O . ALA D 1 206 ? 16.681 -2.347 -56.164 1.00 49.57 201 ALA D O 1
ATOM 7159 N N . ASP D 1 207 ? 17.816 -3.214 -57.944 1.00 48.70 202 ASP D N 1
ATOM 7160 C CA . ASP D 1 207 ? 16.674 -3.345 -58.863 1.00 48.03 202 ASP D CA 1
ATOM 7161 C C . ASP D 1 207 ? 15.514 -4.161 -58.302 1.00 47.05 202 ASP D C 1
ATOM 7162 O O . ASP D 1 207 ? 14.364 -3.746 -58.415 1.00 48.50 202 ASP D O 1
ATOM 7167 N N . ILE D 1 208 ? 15.821 -5.309 -57.698 1.00 43.73 203 ILE D N 1
ATOM 7168 C CA . ILE D 1 208 ? 14.822 -6.147 -57.040 1.00 39.73 203 ILE D CA 1
ATOM 7169 C C . ILE D 1 208 ? 14.188 -5.377 -55.870 1.00 42.92 203 ILE D C 1
ATOM 7170 O O . ILE D 1 208 ? 12.962 -5.387 -55.695 1.00 45.34 203 ILE D O 1
ATOM 7175 N N . ALA D 1 209 ? 15.018 -4.681 -55.099 1.00 43.07 204 ALA D N 1
ATOM 7176 C CA . ALA D 1 209 ? 14.530 -3.920 -53.949 1.00 44.45 204 ALA D CA 1
ATOM 7177 C C . ALA D 1 209 ? 13.642 -2.745 -54.364 1.00 45.19 204 ALA D C 1
ATOM 7178 O O . ALA D 1 209 ? 12.570 -2.553 -53.790 1.00 45.25 204 ALA D O 1
ATOM 7180 N N . THR D 1 210 ? 14.085 -1.988 -55.373 1.00 44.99 205 THR D N 1
ATOM 7181 C CA . THR D 1 210 ? 13.340 -0.847 -55.916 1.00 44.47 205 THR D CA 1
ATOM 7182 C C . THR D 1 210 ? 11.918 -1.235 -56.377 1.00 47.24 205 THR D C 1
ATOM 7183 O O . THR D 1 210 ? 10.970 -0.470 -56.208 1.00 50.58 205 THR D O 1
ATOM 7187 N N . VAL D 1 211 ? 11.768 -2.444 -56.914 1.00 48.88 206 VAL D N 1
ATOM 7188 C CA . VAL D 1 211 ? 10.469 -2.967 -57.355 1.00 47.47 206 VAL D CA 1
ATOM 7189 C C . VAL D 1 211 ? 9.591 -3.389 -56.171 1.00 48.27 206 VAL D C 1
ATOM 7190 O O . VAL D 1 211 ? 8.367 -3.203 -56.189 1.00 49.51 206 VAL D O 1
ATOM 7194 N N . LEU D 1 212 ? 10.209 -3.932 -55.129 1.00 47.87 207 LEU D N 1
ATOM 7195 C CA . LEU D 1 212 ? 9.431 -4.488 -54.020 1.00 49.22 207 LEU D CA 1
ATOM 7196 C C . LEU D 1 212 ? 9.002 -3.441 -52.978 1.00 51.65 207 LEU D C 1
ATOM 7197 O O . LEU D 1 212 ? 8.107 -3.687 -52.171 1.00 51.32 207 LEU D O 1
ATOM 7202 N N . THR D 1 213 ? 9.609 -2.256 -53.028 1.00 54.14 208 THR D N 1
ATOM 7203 C CA . THR D 1 213 ? 9.229 -1.157 -52.129 1.00 56.79 208 THR D CA 1
ATOM 7204 C C . THR D 1 213 ? 8.123 -0.265 -52.695 1.00 57.13 208 THR D C 1
ATOM 7205 O O . THR D 1 213 ? 7.716 0.701 -52.056 1.00 57.90 208 THR D O 1
ATOM 7209 N N . GLN D 1 214 ? 7.653 -0.594 -53.897 1.00 58.59 209 GLN D N 1
ATOM 7210 C CA . GLN D 1 214 ? 6.500 0.057 -54.518 1.00 59.00 209 GLN D CA 1
ATOM 7211 C C . GLN D 1 214 ? 5.237 -0.217 -53.714 1.00 60.02 209 GLN D C 1
ATOM 7212 O O . GLN D 1 214 ? 5.170 -1.177 -52.935 1.00 60.11 209 GLN D O 1
ATOM 7218 N N . GLU D 1 215 ? 4.225 0.621 -53.912 1.00 61.15 210 GLU D N 1
ATOM 7219 C CA . GLU D 1 215 ? 2.926 0.363 -53.304 1.00 61.24 210 GLU D CA 1
ATOM 7220 C C . GLU D 1 215 ? 2.036 -0.341 -54.330 1.00 58.54 210 GLU D C 1
ATOM 7221 O O . GLU D 1 215 ? 1.466 0.309 -55.211 1.00 55.72 210 GLU D O 1
ATOM 7227 N N . LYS D 1 216 ? 1.974 -1.672 -54.226 1.00 57.12 211 LYS D N 1
ATOM 7228 C CA . LYS D 1 216 ? 1.067 -2.519 -55.021 1.00 54.82 211 LYS D CA 1
ATOM 7229 C C . LYS D 1 216 ? 0.990 -3.921 -54.443 1.00 54.33 211 LYS D C 1
ATOM 7230 O O . LYS D 1 216 ? 1.704 -4.239 -53.493 1.00 54.34 211 LYS D O 1
ATOM 7236 N N . THR D 1 217 ? 0.126 -4.759 -55.016 1.00 54.03 212 THR D N 1
ATOM 7237 C CA . THR D 1 217 ? -0.026 -6.140 -54.552 1.00 54.25 212 THR D CA 1
ATOM 7238 C C . THR D 1 217 ? 1.207 -6.971 -54.873 1.00 53.40 212 THR D C 1
ATOM 7239 O O . THR D 1 217 ? 2.082 -6.535 -55.630 1.00 53.07 212 THR D O 1
ATOM 7243 N N . LEU D 1 218 ? 1.271 -8.167 -54.293 1.00 52.97 213 LEU D N 1
ATOM 7244 C CA . LEU D 1 218 ? 2.442 -9.038 -54.445 1.00 51.05 213 LEU D CA 1
ATOM 7245 C C . LEU D 1 218 ? 2.537 -9.668 -55.837 1.00 51.45 213 LEU D C 1
ATOM 7246 O O . LEU D 1 218 ? 3.628 -9.770 -56.393 1.00 53.42 213 LEU D O 1
ATOM 7251 N N . ASP D 1 219 ? 1.398 -10.083 -56.387 1.00 50.56 214 ASP D N 1
ATOM 7252 C CA . ASP D 1 219 ? 1.341 -10.651 -57.726 1.00 49.77 214 ASP D CA 1
ATOM 7253 C C . ASP D 1 219 ? 1.788 -9.637 -58.788 1.00 50.03 214 ASP 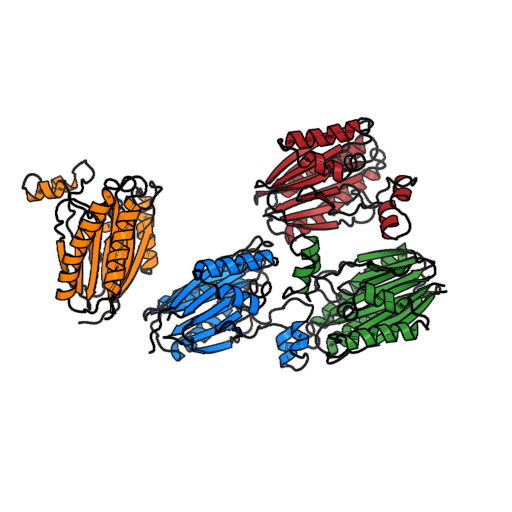D C 1
ATOM 7254 O O . ASP D 1 219 ? 2.538 -9.978 -59.709 1.00 51.30 214 ASP D O 1
ATOM 7259 N N . ASP D 1 220 ? 1.357 -8.389 -58.627 1.00 49.46 215 ASP D N 1
ATOM 7260 C CA . ASP D 1 220 ? 1.728 -7.289 -59.527 1.00 50.34 215 ASP D CA 1
ATOM 7261 C C . ASP D 1 220 ? 3.215 -6.947 -59.460 1.00 50.17 215 ASP D C 1
ATOM 7262 O O . ASP D 1 220 ? 3.825 -6.538 -60.455 1.00 49.18 215 ASP D O 1
ATOM 7267 N N . LYS D 1 221 ? 3.777 -7.103 -58.266 1.00 50.07 216 LYS D N 1
ATOM 7268 C CA . LYS D 1 221 ? 5.202 -6.936 -58.042 1.00 48.50 216 LYS D CA 1
ATOM 7269 C C . LYS D 1 221 ? 5.993 -8.050 -58.708 1.00 47.46 216 LYS D C 1
ATOM 7270 O O . LYS D 1 221 ? 7.095 -7.810 -59.203 1.00 48.03 216 LYS D O 1
ATOM 7276 N N . ASN D 1 222 ? 5.438 -9.262 -58.706 1.00 45.95 217 ASN D N 1
ATOM 7277 C CA . ASN D 1 222 ? 6.114 -10.401 -59.310 1.00 47.17 217 ASN D CA 1
ATOM 7278 C C . ASN D 1 222 ? 6.153 -10.248 -60.831 1.00 48.32 217 ASN D C 1
ATOM 7279 O O . ASN D 1 222 ? 7.179 -10.530 -61.460 1.00 48.32 217 ASN D O 1
ATOM 7284 N N . GLN D 1 223 ? 5.043 -9.766 -61.397 1.00 48.10 218 GLN D N 1
ATOM 7285 C CA . GLN D 1 223 ? 4.936 -9.471 -62.827 1.00 47.74 218 GLN D CA 1
ATOM 7286 C C . GLN D 1 223 ? 5.885 -8.351 -63.229 1.00 48.16 218 GLN D C 1
ATOM 7287 O O . GLN D 1 223 ? 6.496 -8.425 -64.288 1.00 49.79 218 GLN D O 1
ATOM 7293 N N . ASP D 1 224 ? 6.024 -7.341 -62.365 1.00 47.23 219 ASP D N 1
ATOM 7294 C CA . ASP D 1 224 ? 6.936 -6.213 -62.597 1.00 46.58 219 ASP D CA 1
ATOM 7295 C C . ASP D 1 224 ? 8.396 -6.668 -62.667 1.00 44.11 219 ASP D C 1
ATOM 7296 O O . ASP D 1 224 ? 9.177 -6.149 -63.465 1.00 42.13 219 ASP D O 1
ATOM 7301 N N . LEU D 1 225 ? 8.749 -7.649 -61.841 1.00 42.69 220 LEU D N 1
ATOM 7302 C CA . LEU D 1 225 ? 10.077 -8.261 -61.874 1.00 42.10 220 LEU D CA 1
ATOM 7303 C C . LEU D 1 225 ? 10.363 -8.973 -63.207 1.00 42.15 220 LEU D C 1
ATOM 7304 O O . LEU D 1 225 ? 11.420 -8.765 -63.816 1.00 42.25 220 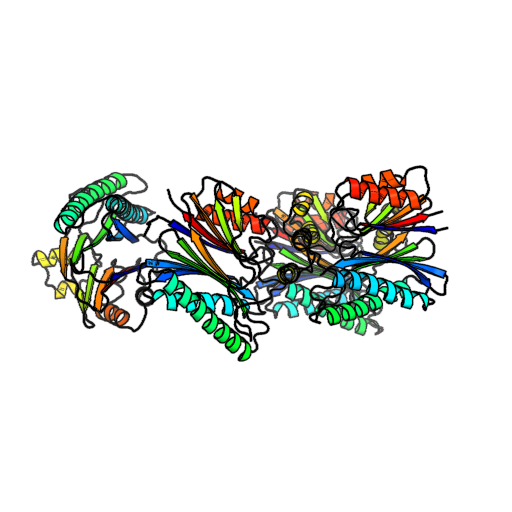LEU D O 1
ATOM 7309 N N . ILE D 1 226 ? 9.428 -9.795 -63.677 1.00 41.00 221 ILE D N 1
ATOM 7310 C CA . ILE D 1 226 ? 9.735 -10.589 -64.853 1.00 41.35 221 ILE D CA 1
ATOM 7311 C C . ILE D 1 226 ? 9.684 -9.720 -66.106 1.00 43.18 221 ILE D C 1
ATOM 7312 O O . ILE D 1 226 ? 10.440 -9.955 -67.047 1.00 44.83 221 ILE D O 1
ATOM 7317 N N . THR D 1 227 ? 8.840 -8.686 -66.076 1.00 42.43 222 THR D N 1
ATOM 7318 C CA . THR D 1 227 ? 8.790 -7.660 -67.129 1.00 39.96 222 THR D CA 1
ATOM 7319 C C . THR D 1 227 ? 10.108 -6.881 -67.253 1.00 38.97 222 THR D C 1
ATOM 7320 O O . THR D 1 227 ? 10.613 -6.689 -68.358 1.00 40.63 222 THR D O 1
ATOM 7324 N N . LEU D 1 228 ? 10.673 -6.469 -66.124 1.00 37.69 223 LEU D N 1
ATOM 7325 C CA . LEU D 1 228 ? 11.949 -5.756 -66.122 1.00 36.39 223 LEU D CA 1
ATOM 7326 C C . LEU D 1 228 ? 13.060 -6.687 -66.607 1.00 36.98 223 LEU D C 1
ATOM 7327 O O . LEU D 1 228 ? 13.848 -6.302 -67.464 1.00 36.34 223 LEU D O 1
ATOM 7332 N N . ALA D 1 229 ? 13.078 -7.924 -66.102 1.00 38.38 224 ALA D N 1
ATOM 7333 C CA . ALA D 1 229 ? 13.971 -8.983 -66.615 1.00 39.13 224 ALA D CA 1
ATOM 7334 C C . ALA D 1 229 ? 13.871 -9.133 -68.133 1.00 40.42 224 ALA D C 1
ATOM 7335 O O . ALA D 1 229 ? 14.890 -9.137 -68.833 1.00 40.08 224 ALA D O 1
ATOM 7337 N N . ASN D 1 230 ? 12.637 -9.210 -68.626 1.00 39.61 225 ASN D N 1
ATOM 7338 C CA . ASN D 1 230 ? 12.388 -9.189 -70.049 1.00 40.91 225 ASN D CA 1
ATOM 7339 C C . ASN D 1 230 ? 12.871 -7.905 -70.737 1.00 42.93 225 ASN D C 1
ATOM 7340 O O . ASN D 1 230 ? 13.481 -7.972 -71.808 1.00 44.51 225 ASN D O 1
ATOM 7345 N N . HIS D 1 231 ? 12.656 -6.752 -70.105 1.00 44.61 226 HIS D N 1
ATOM 7346 C CA . HIS D 1 231 ? 13.054 -5.469 -70.699 1.00 46.97 226 HIS D CA 1
ATOM 7347 C C . HIS D 1 231 ? 14.579 -5.328 -70.753 1.00 47.24 226 HIS D C 1
ATOM 7348 O O . HIS D 1 231 ? 15.127 -4.720 -71.672 1.00 45.32 226 HIS D O 1
ATOM 7355 N N . ARG D 1 232 ? 15.258 -5.935 -69.779 1.00 46.91 227 ARG D N 1
ATOM 7356 C CA . ARG D 1 232 ? 16.708 -5.906 -69.713 1.00 45.77 227 ARG D CA 1
ATOM 7357 C C . ARG D 1 232 ? 17.351 -6.889 -70.671 1.00 45.76 227 ARG D C 1
ATOM 7358 O O . ARG D 1 232 ? 18.577 -6.929 -70.774 1.00 46.15 227 ARG D O 1
ATOM 7366 N N . GLY D 1 233 ? 16.538 -7.698 -71.347 1.00 44.31 228 GLY D N 1
ATOM 7367 C CA . GLY D 1 233 ? 17.060 -8.671 -72.296 1.00 42.20 228 GLY D CA 1
ATOM 7368 C C . GLY D 1 233 ? 16.341 -9.998 -72.266 1.00 41.68 228 GLY D C 1
ATOM 7369 O O . GLY D 1 233 ? 16.023 -10.557 -73.322 1.00 43.82 228 GLY D O 1
ATOM 7370 N N . GLY D 1 234 ? 16.098 -10.505 -71.058 1.00 39.38 229 GLY D N 1
ATOM 7371 C CA . GLY D 1 234 ? 15.294 -11.710 -70.861 1.00 36.90 229 GLY D CA 1
ATOM 7372 C C . GLY D 1 234 ? 15.957 -12.926 -71.464 1.00 37.58 229 GLY D C 1
ATOM 7373 O O . GLY D 1 234 ? 15.296 -13.747 -72.118 1.00 35.64 229 GLY D O 1
ATOM 7374 N N . LEU D 1 235 ? 17.264 -13.036 -71.223 1.00 35.38 230 LEU D N 1
ATOM 7375 C CA . LEU D 1 235 ? 18.116 -13.983 -71.938 1.00 35.37 230 LEU D CA 1
ATOM 7376 C C . LEU D 1 235 ? 17.863 -15.456 -71.637 1.00 36.14 230 LEU D C 1
ATOM 7377 O O . LEU D 1 235 ? 18.314 -16.318 -72.384 1.00 37.15 230 LEU D O 1
ATOM 7382 N N . ASP D 1 236 ? 17.127 -15.729 -70.561 1.00 37.26 231 ASP D N 1
ATOM 7383 C CA . ASP D 1 236 ? 16.943 -17.076 -70.027 1.00 36.57 231 ASP D CA 1
ATOM 7384 C C . ASP D 1 236 ? 15.538 -17.158 -69.429 1.00 36.35 231 ASP D C 1
ATOM 7385 O O . ASP D 1 236 ? 14.863 -16.135 -69.309 1.00 39.21 231 ASP D O 1
ATOM 7390 N N . ASN D 1 237 ? 15.092 -18.364 -69.076 1.00 35.09 232 ASN D N 1
ATOM 7391 C CA . ASN D 1 237 ? 13.839 -18.562 -68.335 1.00 34.65 232 ASN D CA 1
ATOM 7392 C C . ASN D 1 237 ? 13.904 -17.846 -66.972 1.00 35.78 232 ASN D C 1
ATOM 7393 O O . ASN D 1 237 ? 14.940 -17.888 -66.295 1.00 36.99 232 ASN D O 1
ATOM 7398 N N . ILE D 1 238 ? 12.819 -17.167 -66.594 1.00 34.17 233 ILE D N 1
ATOM 7399 C CA . ILE D 1 238 ? 12.770 -16.342 -65.382 1.00 33.57 233 ILE D CA 1
ATOM 7400 C C . ILE D 1 238 ? 11.698 -16.883 -64.472 1.00 34.17 233 ILE D C 1
ATOM 7401 O O . ILE D 1 238 ? 10.551 -17.027 -64.888 1.00 35.55 233 ILE D O 1
ATOM 7406 N N . THR D 1 239 ? 12.043 -17.183 -63.228 1.00 34.37 234 THR D N 1
ATOM 7407 C CA . THR D 1 239 ? 11.101 -17.862 -62.355 1.00 35.35 234 THR D CA 1
ATOM 7408 C C . THR D 1 239 ? 11.280 -17.430 -60.910 1.00 39.06 234 THR D C 1
ATOM 7409 O O . THR D 1 239 ? 12.360 -17.593 -60.348 1.00 41.05 234 THR D O 1
ATOM 7413 N N . VAL D 1 240 ? 10.231 -16.847 -60.318 1.00 39.11 235 VAL D N 1
ATOM 7414 C CA . VAL D 1 240 ? 10.342 -16.206 -59.002 1.00 36.58 235 VAL D CA 1
ATOM 7415 C C . VAL D 1 240 ? 9.203 -16.582 -58.050 1.00 35.81 235 VAL D C 1
ATOM 7416 O O . VAL D 1 240 ? 8.034 -16.428 -58.380 1.00 35.91 235 VAL D O 1
ATOM 7420 N N . ALA D 1 241 ? 9.558 -17.077 -56.867 1.00 37.21 236 ALA D N 1
ATOM 7421 C CA . ALA D 1 241 ? 8.637 -17.137 -55.732 1.00 36.61 236 ALA D CA 1
ATOM 7422 C C . ALA D 1 241 ? 8.814 -15.877 -54.875 1.00 36.57 236 ALA D C 1
ATOM 7423 O O . ALA D 1 241 ? 9.932 -15.516 -54.530 1.00 36.11 236 ALA D O 1
ATOM 7425 N N . LEU D 1 242 ? 7.724 -15.194 -54.548 1.00 36.56 237 LEU D N 1
ATOM 7426 C CA . LEU D 1 242 ? 7.824 -14.096 -53.592 1.00 38.35 237 LEU D CA 1
ATOM 7427 C C . LEU D 1 242 ? 6.980 -14.382 -52.374 1.00 40.19 237 LEU D C 1
ATOM 7428 O O . LEU D 1 242 ? 5.816 -14.778 -52.507 1.00 41.73 237 LEU D O 1
ATOM 7433 N N . VAL D 1 243 ? 7.578 -14.198 -51.196 1.00 39.52 238 VAL D N 1
ATOM 7434 C CA . VAL D 1 243 ? 6.854 -14.311 -49.934 1.00 41.56 238 VAL D CA 1
ATOM 7435 C C . VAL D 1 243 ? 6.843 -12.996 -49.151 1.00 42.96 238 VAL D C 1
ATOM 7436 O O . VAL D 1 243 ? 7.897 -12.428 -48.858 1.00 41.08 238 VAL D O 1
ATOM 7440 N N . TYR D 1 244 ? 5.642 -12.530 -48.815 1.00 44.03 239 TYR D N 1
ATOM 7441 C CA . TYR D 1 244 ? 5.478 -11.363 -47.966 1.00 46.17 239 TYR D CA 1
ATOM 7442 C C . TYR D 1 244 ? 4.944 -11.759 -46.595 1.00 48.57 239 TYR D C 1
ATOM 7443 O O . TYR D 1 244 ? 4.000 -12.548 -46.490 1.00 48.27 239 TYR D O 1
ATOM 7452 N N . VAL D 1 245 ? 5.552 -11.207 -45.545 1.00 52.42 240 VAL D N 1
ATOM 7453 C CA . VAL D 1 245 ? 5.115 -11.469 -44.172 1.00 56.58 240 VAL D CA 1
ATOM 7454 C C . VAL D 1 245 ? 4.173 -10.360 -43.741 1.00 58.73 240 VAL D C 1
ATOM 7455 O O . VAL D 1 245 ? 4.617 -9.240 -43.477 1.00 58.97 240 VAL D O 1
ATOM 7459 N N . GLU D 1 246 ? 2.884 -10.690 -43.668 1.00 63.37 241 GLU D N 1
ATOM 7460 C CA . GLU D 1 246 ? 1.811 -9.705 -43.519 1.00 68.00 241 GLU D CA 1
ATOM 7461 C C . GLU D 1 246 ? 1.901 -8.918 -42.210 1.00 71.44 241 GLU D C 1
ATOM 7462 O O . GLU D 1 246 ? 1.645 -9.455 -41.129 1.00 70.76 241 GLU D O 1
ATOM 7464 N N . SER D 1 247 ? 2.289 -7.646 -42.339 1.00 76.09 242 SER D N 1
ATOM 7465 C CA . SER D 1 247 ? 2.476 -6.730 -41.204 1.00 78.86 242 SER D CA 1
ATOM 7466 C C . SER D 1 247 ? 1.167 -6.060 -40.775 1.00 80.09 242 SER D C 1
ATOM 7467 O O . SER D 1 247 ? 1.115 -4.844 -40.566 1.00 81.32 242 SER D O 1
#